Protein AF-A0A2V8BG70-F1 (afdb_monomer_lite)

Secondary structure (DSSP, 8-state):
-HHHHHHHHHHHHHHHHHHS-SPPPPPSEEEEEEET-HHHHHHHTT-SSPPPGGGHHHHHHHHHHSSPTTS-HHHHHHHHHHHHHHHHHHHHHHHHHHHS-TT--EEGGGGGSHHHHHHHHHHHHHTTEEEEEETTEEEEEE--SHHHHHHHHHHHHTT--HHHHHHHHHTT-EE-----EEEEEEES-HHHHHHHTSSS---HHHHHHHHHHSHHHHHHHHHHTTS-HHHHHHHHH-HHHHHHHHHH-HHHHHHHGGG--EETTEE--TT-GGGHHHHHHHHTS-TT-HHHHHHHHHHGGGGHHHHHHHHHHHS-HHHHHHHTTTT-S-HHHHHHHHHHHHHHHHT-TT--TTTSTT---TT-HHHHHHH--B-TTSPBPSS-BHHHHHHHHS-SSPPS-HHHHTTTTTTT-B--HHHHHHHHHTS-HHHHHHHHHHHHHHHHHHTT--GGGHHHHHHHHHHTTTSHHHHHHHHHTT---HHHHHHHHHHHHHHHTS-HHHHHHHHHHHHHHHHHHHHHHHTTSS-HHHHHHHHHHHHH----TTS--TTHHHHHIIIIIGGGS---S-HHHHHHHHHH--S-SS------EEEETTEEEEE-SHHHHHHHHHHHHHHHTPPPHHHHHHHHHHHHHHT-TT--HHHHHHHHHHHHHHHHHHHHHHHHH--SS--PPTTPPPPPPHHHHHHHHHHHHTT--SGGGGGGHHHHHHHHHHHHHHHHHHHHHHHHHHHH---TTSGGGGGS-GGGG-B--TT-SS-HHHHHHHTTSPPEEEEETTEEEEEES-STTHHHHTGGGG------SS-PPPP-S-HHHHHHHHHHHHH--TTT--HHHHHHHHHHHHHHHHHHHHHHHH---HHHHHHHTT--HHHHHHHHHHHHH-GGGGGGG--HHHHHHHH-GGGGGG-GGGSEE-TTTTSSSSEE-PPTTGGGGGTT-GGG-TTGGG--HHHHHHHHHHHHTT--GGGHHHHHHHHHHHHHHH---SSTT-HHHHHHHHHT--HHHHHHHHHGGGSTTSSEEE---PPP----

pLDDT: mean 88.59, std 12.75, range [27.95, 98.75]

Radius of gyration: 35.77 Å; chains: 1; bounding box: 102×85×112 Å

Foldseek 3Di:
DVVVVVVVVVVVVVVVVVVVPPPDQFDQKDWFKDFLDQQLLCVLLVAPDGDDQQCRLLLLLQQQQQADPPLDPSSVVSLVSNVVLVVLRVLLVVLCCLQAPVVFFHAQVLCVDPVSVVSSQSNQVQCQWHWDADPNGIAIDGHDDPVSVVSPVSVVSQVWPPVVVRVCRRVGHGHDDDGDMDIHMWGTDQVLCCVLPVVHRDDSHCVSVVQSSDSLSSLLRLLSLQDDPVVSSVCSVVSPLSNCCSPAFSLLSNQQSNLWDQDPQFTQFQLGPLLQVLLCLLQVHHRNHVSSSSCSCRRPLNNLNSVVRRLSSLAPQLLNLLQQVQVPPDPVVSSVLNNLLSVLSSLPVVDHCNRRSQADQQQALSLLSSLFDGDSNNQGFPVFFPQLLCLLLVAQDQDPCLVVSCVVRPPRDGDGSSNSRVSLSVDDSVSSVLSSLLNLLLCVQCSPPDPVLSSLSSRLSSNCSQQVLVSQLCVLLVNRRSVLSNLQSVLLLLLLPDAPALSLLSQLLLLLVSLLLSLLSLQVLDHSVLSSVLSNVSSVQDADPNSHSLCSSLCCCVPPVVVSFPDDPFSQLRSLQSSLHDPDDDDPPPQDFAADPNFTWGFDSRVLSSVLLVLLLVLLLFFGSVLLSLLSVLLPQLQDPPHDLVSLVVSLVSLVVSLVVVVVSCVPDDDPDQDAAPSHDDDDALSNLSVQLSVVSVVPRDRVCSNCSNVSSSSSSVSSSVSNSRNSLSSLVSSQQADSPDPVSVVHNLSRHEALCSVPPDDSSCSSRFQNPQKAWDDDPPDPIHITGHSRNSNLRSLLNLFDALDDPDDFDAFPADPLLLSQLSLQLSQQRLSPFALVLLVLLQQQLVQLVVVLLCCLVPVPDLVVLCVQQVPRSSLSSSLVVCSVVPVVCSCLSDFSLSSSCSSPVVCQQVVQSLFTQCCLSSVHSHGGADGGSSLSSVTNNSVRSSLSRNQSRLSSLLSNLCVVSVHGRSCSSQLSSHLSVVLRRPQRASDSSRSSSSRSSSNPCDSVNSVSSVVVQDPDSHSTDTDDDPDPPDDD

Structure (mmCIF, N/CA/C/O backbone):
data_AF-A0A2V8BG70-F1
#
_entry.id   AF-A0A2V8BG70-F1
#
loop_
_atom_site.group_PDB
_atom_site.id
_atom_site.type_symbol
_atom_site.label_atom_id
_atom_site.label_alt_id
_atom_site.label_comp_id
_atom_site.label_asym_id
_atom_site.label_entity_id
_atom_site.label_seq_id
_atom_site.pdbx_PDB_ins_code
_atom_site.Cartn_x
_atom_site.Cartn_y
_atom_site.Cartn_z
_atom_site.occupancy
_atom_site.B_iso_or_equiv
_atom_site.auth_seq_id
_atom_site.auth_comp_id
_atom_site.auth_asym_id
_atom_site.auth_atom_id
_atom_site.pdbx_PDB_model_num
ATOM 1 N N . MET A 1 1 ? -58.821 -26.307 58.007 1.00 44.44 1 MET A N 1
ATOM 2 C CA . MET A 1 1 ? -58.683 -25.647 56.684 1.00 44.44 1 MET A CA 1
ATOM 3 C C . MET A 1 1 ? -57.947 -24.298 56.701 1.00 44.44 1 MET A C 1
ATOM 5 O O . MET A 1 1 ? -57.521 -23.879 55.635 1.00 44.44 1 MET A O 1
ATOM 9 N N . ASN A 1 2 ? -57.693 -23.658 57.855 1.00 38.62 2 ASN A N 1
ATOM 10 C CA . ASN A 1 2 ? -56.952 -22.380 57.899 1.00 38.62 2 ASN A CA 1
ATOM 11 C C . ASN A 1 2 ? -55.417 -22.521 58.005 1.00 38.62 2 ASN A C 1
ATOM 13 O O . ASN A 1 2 ? -54.704 -21.617 57.588 1.00 38.62 2 ASN A O 1
ATOM 17 N N . GLY A 1 3 ? -54.893 -23.667 58.464 1.00 36.03 3 GLY A N 1
ATOM 18 C CA . GLY A 1 3 ? -53.441 -23.911 58.543 1.00 36.03 3 GLY A CA 1
ATOM 19 C C . GLY A 1 3 ? -52.760 -24.176 57.192 1.00 36.03 3 GLY A C 1
ATOM 20 O O . GLY A 1 3 ? -51.634 -23.740 56.976 1.00 36.03 3 GLY A O 1
ATOM 21 N N . LEU A 1 4 ? -53.461 -24.812 56.241 1.00 39.25 4 LEU A N 1
ATOM 22 C CA . LEU A 1 4 ? -52.906 -25.092 54.908 1.00 39.25 4 LEU A CA 1
ATOM 23 C C . LEU A 1 4 ? -52.787 -23.834 54.030 1.00 39.25 4 LEU A C 1
ATOM 25 O O . LEU A 1 4 ? -51.896 -23.763 53.191 1.00 39.25 4 LEU A O 1
ATOM 29 N N . ARG A 1 5 ? -53.646 -22.824 54.230 1.00 40.75 5 ARG A N 1
ATOM 30 C CA . ARG A 1 5 ? -53.590 -21.569 53.460 1.00 40.75 5 ARG A CA 1
ATOM 31 C C . ARG A 1 5 ? -52.439 -20.659 53.894 1.00 40.75 5 ARG A C 1
ATOM 33 O O . ARG A 1 5 ? -51.867 -19.996 53.036 1.00 40.75 5 ARG A O 1
ATOM 40 N N . ALA A 1 6 ? -52.066 -20.672 55.177 1.00 40.47 6 ALA A N 1
ATOM 41 C CA . ALA A 1 6 ? -50.918 -19.920 55.693 1.00 40.47 6 ALA A CA 1
ATOM 42 C C . ALA A 1 6 ? -49.576 -20.549 55.274 1.00 40.47 6 ALA A C 1
ATOM 44 O O . ALA A 1 6 ? -48.657 -19.840 54.878 1.00 40.47 6 ALA A O 1
ATOM 45 N N . ALA A 1 7 ? -49.482 -21.884 55.264 1.00 41.03 7 ALA A N 1
ATOM 46 C CA . ALA A 1 7 ? -48.284 -22.575 54.787 1.00 41.03 7 ALA A CA 1
ATOM 47 C C . ALA A 1 7 ? -48.061 -22.377 53.274 1.00 41.03 7 ALA A C 1
ATOM 49 O O . ALA A 1 7 ? -46.937 -22.124 52.850 1.00 41.03 7 ALA A O 1
ATOM 50 N N . LEU A 1 8 ? -49.125 -22.404 52.460 1.00 43.94 8 LEU A N 1
ATOM 51 C CA . LEU A 1 8 ? -49.008 -22.214 51.008 1.00 43.94 8 LEU A CA 1
ATOM 52 C C . LEU A 1 8 ? -48.618 -20.774 50.623 1.00 43.94 8 LEU A C 1
ATOM 54 O O . LEU A 1 8 ? -47.893 -20.572 49.655 1.00 43.94 8 LEU A O 1
ATOM 58 N N . SER A 1 9 ? -49.051 -19.770 51.392 1.00 41.47 9 SER A N 1
ATOM 59 C CA . SER A 1 9 ? -48.702 -18.363 51.140 1.00 41.47 9 SER A CA 1
ATOM 60 C C . SER A 1 9 ? -47.277 -18.013 51.583 1.00 41.47 9 SER A C 1
ATOM 62 O O . SER A 1 9 ? -46.622 -17.222 50.909 1.00 41.47 9 SER A O 1
ATOM 64 N N . VAL A 1 10 ? -46.747 -18.663 52.627 1.00 46.91 10 VAL A N 1
ATOM 65 C CA . VAL A 1 10 ? -45.327 -18.545 53.012 1.00 46.91 10 VAL A CA 1
ATOM 66 C C . VAL A 1 10 ? -44.408 -19.234 51.996 1.00 46.91 10 VAL A C 1
ATOM 68 O O . VAL A 1 10 ? -43.350 -18.697 51.684 1.00 46.91 10 VAL A O 1
ATOM 71 N N . TRP A 1 11 ? -44.824 -20.358 51.402 1.00 41.09 11 TRP A N 1
ATOM 72 C CA . TRP A 1 11 ? -44.055 -21.022 50.339 1.00 41.09 11 TRP A CA 1
ATOM 73 C C . TRP A 1 11 ? -44.080 -20.262 49.005 1.00 41.09 11 TRP A C 1
ATOM 75 O O . TRP A 1 11 ? -43.054 -20.194 48.336 1.00 41.09 11 TRP A O 1
ATOM 85 N N . ILE A 1 12 ? -45.199 -19.626 48.638 1.00 46.38 12 ILE A N 1
ATOM 86 C CA . ILE A 1 12 ? -45.268 -18.777 47.436 1.00 46.38 12 ILE A CA 1
ATOM 87 C C . ILE A 1 12 ? -44.487 -17.469 47.645 1.00 46.38 12 ILE A C 1
ATOM 89 O O . ILE A 1 12 ? -43.772 -17.048 46.743 1.00 46.38 12 ILE A O 1
ATOM 93 N N . ALA A 1 13 ? -44.525 -16.864 48.838 1.00 40.31 13 ALA A N 1
ATOM 94 C CA . ALA A 1 13 ? -43.699 -15.695 49.150 1.00 40.31 13 ALA A CA 1
ATOM 95 C C . ALA A 1 13 ? -42.197 -16.036 49.196 1.00 40.31 13 ALA A C 1
ATOM 97 O O . ALA A 1 13 ? -41.391 -15.276 48.672 1.00 40.31 13 ALA A O 1
ATOM 98 N N . ALA A 1 14 ? -41.810 -17.199 49.734 1.00 37.62 14 ALA A N 1
ATOM 99 C CA . ALA A 1 14 ? -40.423 -17.667 49.709 1.00 37.62 14 ALA A CA 1
ATOM 100 C C . ALA A 1 14 ? -39.951 -18.035 48.289 1.00 37.62 14 ALA A C 1
ATOM 102 O O . ALA A 1 14 ? -38.808 -17.755 47.945 1.00 37.62 14 ALA A O 1
ATOM 103 N N . ALA A 1 15 ? -40.825 -18.579 47.434 1.00 34.72 15 ALA A N 1
ATOM 104 C CA . ALA A 1 15 ? -40.511 -18.851 46.030 1.00 34.72 15 ALA A CA 1
ATOM 105 C C . ALA A 1 15 ? -40.408 -17.570 45.182 1.00 34.72 15 ALA A C 1
ATOM 107 O O . ALA A 1 15 ? -39.567 -17.514 44.289 1.00 34.72 15 ALA A O 1
ATOM 108 N N . VAL A 1 16 ? -41.196 -16.529 45.483 1.00 36.19 16 VAL A N 1
ATOM 109 C CA . VAL A 1 16 ? -41.131 -15.212 44.817 1.00 36.19 16 VAL A CA 1
ATOM 110 C C . VAL A 1 16 ? -39.948 -14.374 45.320 1.00 36.19 16 VAL A C 1
ATOM 112 O O . VAL A 1 16 ? -39.345 -13.656 44.532 1.00 36.19 16 VAL A O 1
ATOM 115 N N . ILE A 1 17 ? -39.535 -14.515 46.584 1.00 37.78 17 ILE A N 1
ATOM 116 C CA . ILE A 1 17 ? -38.306 -13.887 47.104 1.00 37.78 17 ILE A CA 1
ATOM 117 C C . ILE A 1 17 ? -37.053 -14.641 46.614 1.00 37.78 17 ILE A C 1
ATOM 119 O O . ILE A 1 17 ? -36.048 -14.004 46.314 1.00 37.78 17 ILE A O 1
ATOM 123 N N . ALA A 1 18 ? -37.121 -15.965 46.421 1.00 30.34 18 ALA A N 1
ATOM 124 C CA . ALA A 1 18 ? -36.037 -16.745 45.814 1.00 30.34 18 ALA A CA 1
ATOM 125 C C . ALA A 1 18 ? -35.926 -16.559 44.284 1.00 30.34 18 ALA A C 1
ATOM 127 O O . ALA A 1 18 ? -34.822 -16.611 43.756 1.00 30.34 18 ALA A O 1
ATOM 128 N N . HIS A 1 19 ? -37.027 -16.273 43.573 1.00 29.75 19 HIS A N 1
ATOM 129 C CA . HIS A 1 19 ? -36.994 -15.881 42.150 1.00 29.75 19 HIS A CA 1
ATOM 130 C C . HIS A 1 19 ? -36.764 -14.374 41.932 1.00 29.75 19 HIS A C 1
ATOM 132 O O . HIS A 1 19 ? -36.447 -13.964 40.821 1.00 29.75 19 HIS A O 1
ATOM 138 N N . GLY A 1 20 ? -36.888 -13.549 42.977 1.00 27.95 20 GLY A N 1
ATOM 139 C CA . GLY A 1 20 ? -36.540 -12.122 42.971 1.00 27.95 20 GLY A CA 1
ATOM 140 C C . GLY A 1 20 ? -35.080 -11.827 43.339 1.00 27.95 20 GLY A C 1
ATOM 141 O O . GLY A 1 20 ? -34.684 -10.665 43.358 1.00 27.95 20 GLY A O 1
ATOM 1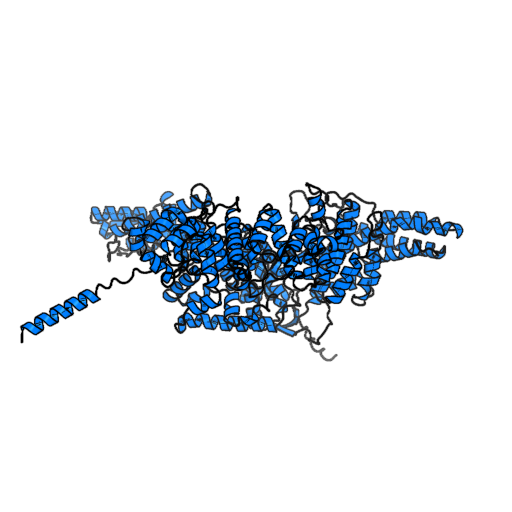42 N N . ALA A 1 21 ? -34.292 -12.866 43.631 1.00 28.62 21 ALA A N 1
ATOM 143 C CA . ALA A 1 21 ? -32.867 -12.795 43.954 1.00 28.62 21 ALA A CA 1
ATOM 144 C C . ALA A 1 21 ? -32.026 -13.774 43.113 1.00 28.62 21 ALA A C 1
ATOM 146 O O . ALA A 1 21 ? -30.927 -14.157 43.512 1.00 28.62 21 ALA A O 1
ATOM 147 N N . ALA A 1 22 ? -32.506 -14.149 41.921 1.00 29.81 22 ALA A N 1
ATOM 148 C CA . ALA A 1 22 ? -31.584 -14.452 40.835 1.00 29.81 22 ALA A CA 1
ATOM 149 C C . ALA A 1 22 ? -30.946 -13.109 40.463 1.00 29.81 22 ALA A C 1
ATOM 151 O O . ALA A 1 22 ? -31.548 -12.318 39.737 1.00 29.81 22 ALA A O 1
ATOM 152 N N . GLY A 1 23 ? -29.804 -12.793 41.083 1.00 31.02 23 GLY A N 1
ATOM 153 C CA . GLY A 1 23 ? -29.039 -11.599 40.748 1.00 31.02 23 GLY A CA 1
ATOM 154 C C . GLY A 1 23 ? -28.884 -11.562 39.236 1.00 31.02 23 GLY A C 1
ATOM 155 O O . GLY A 1 23 ? -28.373 -12.519 38.656 1.00 31.02 23 GLY A O 1
ATOM 156 N N . ALA A 1 24 ? -29.412 -10.517 38.595 1.00 36.94 24 ALA A N 1
ATOM 157 C CA . ALA A 1 24 ? -29.156 -10.298 37.183 1.00 36.94 24 ALA A CA 1
ATOM 158 C C . ALA A 1 24 ? -27.638 -10.381 36.997 1.00 36.94 24 ALA A C 1
ATOM 160 O O . ALA A 1 24 ? -26.905 -9.725 37.745 1.00 36.94 24 ALA A O 1
ATOM 161 N N . ALA A 1 25 ? -27.182 -11.239 36.079 1.00 45.88 25 ALA A N 1
ATOM 162 C CA . ALA A 1 25 ? -25.765 -11.342 35.771 1.00 45.88 25 ALA A CA 1
ATOM 163 C C . ALA A 1 25 ? -25.227 -9.916 35.534 1.00 45.88 25 ALA A C 1
ATOM 165 O O . ALA A 1 25 ? -25.902 -9.134 34.848 1.00 45.88 25 ALA A O 1
ATOM 166 N N . PRO A 1 26 ? -24.101 -9.529 36.162 1.00 62.38 26 PRO A N 1
ATOM 167 C CA . PRO A 1 26 ? -23.560 -8.190 35.998 1.00 62.38 26 PRO A CA 1
ATOM 168 C C . PRO A 1 26 ? -23.413 -7.867 34.508 1.00 62.38 26 PRO A C 1
ATOM 170 O O . PRO A 1 26 ? -22.921 -8.687 33.741 1.00 62.38 26 PRO A O 1
ATOM 173 N N . ALA A 1 27 ? -23.874 -6.687 34.090 1.00 77.56 27 ALA A N 1
ATOM 174 C CA . ALA A 1 27 ? -23.877 -6.326 32.677 1.00 77.56 27 ALA A CA 1
ATOM 175 C C . ALA A 1 27 ? -22.446 -6.275 32.107 1.00 77.56 27 ALA A C 1
ATOM 177 O O . ALA A 1 27 ? -21.540 -5.711 32.729 1.00 77.56 27 ALA A O 1
ATOM 178 N N . THR A 1 28 ? -22.261 -6.812 30.895 1.00 86.31 28 THR A N 1
ATOM 179 C CA . THR A 1 28 ? -20.979 -6.801 30.163 1.00 86.31 28 THR A CA 1
ATOM 180 C C . THR A 1 28 ? -20.589 -5.405 29.670 1.00 86.31 28 THR A C 1
ATOM 182 O O . THR A 1 28 ? -19.441 -5.162 29.301 1.00 86.31 28 THR A O 1
ATOM 185 N N . SER A 1 29 ? -21.516 -4.447 29.708 1.00 89.88 29 SER A N 1
ATOM 186 C CA . SER A 1 29 ? -21.261 -3.035 29.431 1.00 89.88 29 SER A CA 1
ATOM 187 C C . SER A 1 29 ? -22.147 -2.124 30.273 1.00 89.88 29 SER A C 1
ATOM 189 O O . SER A 1 29 ? -23.215 -2.524 30.743 1.00 89.88 29 SER A O 1
ATOM 191 N N . GLU A 1 30 ? -21.717 -0.877 30.440 1.00 93.38 30 GLU A N 1
ATOM 192 C CA . GLU A 1 30 ? -22.505 0.163 31.086 1.00 93.38 30 GLU A CA 1
ATOM 193 C C . GLU A 1 30 ? -22.421 1.484 30.317 1.00 93.38 30 GLU A C 1
ATOM 195 O O . GLU A 1 30 ? -21.366 1.910 29.856 1.00 93.38 30 GLU A O 1
ATOM 200 N N . ASN A 1 31 ? -23.560 2.165 30.188 1.00 94.88 31 ASN A N 1
ATOM 201 C CA . ASN A 1 31 ? -23.625 3.487 29.574 1.00 94.88 31 ASN A CA 1
ATOM 202 C C . ASN A 1 31 ? -23.233 4.555 30.589 1.00 94.88 31 ASN A C 1
ATOM 204 O O . ASN A 1 31 ? -24.034 4.875 31.466 1.00 94.88 31 ASN A O 1
ATOM 208 N N . VAL A 1 32 ? -22.062 5.164 30.471 1.00 95.12 32 VAL A N 1
ATOM 209 C CA . VAL A 1 32 ? -21.613 6.215 31.395 1.00 95.12 32 VAL A CA 1
ATOM 210 C C . VAL A 1 32 ? -21.920 7.609 30.847 1.00 95.12 32 VAL A C 1
ATOM 212 O O . VAL A 1 32 ? -21.769 7.846 29.646 1.00 95.12 32 VAL A O 1
ATOM 215 N N . PRO A 1 33 ? -22.382 8.545 31.694 1.00 93.50 33 PRO A N 1
ATOM 216 C CA . PRO A 1 33 ? -22.613 9.919 31.279 1.00 93.50 33 PRO A CA 1
ATOM 217 C C . PRO A 1 33 ? -21.289 10.682 31.131 1.00 93.50 33 PRO A C 1
ATOM 219 O O . PRO A 1 33 ? -20.408 10.589 31.983 1.00 93.50 33 PRO A O 1
ATOM 222 N N . ILE A 1 34 ? -21.193 11.503 30.090 1.00 92.00 34 ILE A N 1
ATOM 223 C CA . ILE A 1 34 ? -20.164 12.523 29.890 1.00 92.00 34 ILE A CA 1
ATOM 224 C C . ILE A 1 34 ? -20.850 13.889 29.985 1.00 92.00 34 ILE A C 1
ATOM 226 O O . ILE A 1 34 ? -21.501 14.329 29.027 1.00 92.00 34 ILE A O 1
ATOM 230 N N . PRO A 1 35 ? -20.746 14.571 31.135 1.00 85.12 35 PRO A N 1
ATOM 231 C CA . PRO A 1 35 ? -21.288 15.913 31.286 1.00 85.12 35 PRO A CA 1
ATOM 232 C C . PRO A 1 35 ? -20.571 16.898 30.357 1.00 85.12 35 PRO A C 1
ATOM 234 O O . PRO A 1 35 ? -19.346 16.918 30.283 1.00 85.12 35 PRO A O 1
ATOM 237 N N . GLY A 1 36 ? -21.339 17.714 29.639 1.00 80.25 36 GLY A N 1
ATOM 238 C CA . GLY A 1 36 ? -20.859 18.567 28.550 1.00 80.25 36 GLY A CA 1
ATOM 239 C C . GLY A 1 36 ? -20.863 17.879 27.182 1.00 80.25 36 GLY A C 1
ATOM 240 O O . GLY A 1 36 ? -20.857 18.563 26.165 1.00 80.25 36 GLY A O 1
ATOM 241 N N . GLY A 1 37 ? -20.925 16.547 27.136 1.00 88.50 37 GLY A N 1
ATOM 242 C CA . GLY A 1 37 ? -20.840 15.755 25.910 1.00 88.50 37 GLY A CA 1
ATOM 243 C C . GLY A 1 37 ? -19.410 15.503 25.416 1.00 88.50 37 GLY A C 1
ATOM 244 O O . GLY A 1 37 ? -18.425 16.016 25.948 1.00 88.50 37 GLY A O 1
ATOM 245 N N . THR A 1 38 ? -19.295 14.689 24.370 1.00 91.69 38 THR A N 1
ATOM 246 C CA . THR A 1 38 ? -18.017 14.268 23.769 1.00 91.69 38 THR A CA 1
ATOM 247 C C . THR A 1 38 ? -17.299 15.399 23.030 1.00 91.69 38 THR A C 1
ATOM 249 O O . THR A 1 38 ? -16.075 15.531 23.111 1.00 91.69 38 THR A O 1
ATOM 252 N N . ALA A 1 39 ? -18.047 16.260 22.334 1.00 89.50 39 ALA A N 1
ATOM 253 C CA . ALA A 1 39 ? -17.472 17.289 21.473 1.00 89.50 39 ALA A CA 1
ATOM 254 C C . ALA A 1 39 ? -16.662 18.365 22.227 1.00 89.50 39 ALA A C 1
ATOM 256 O O . ALA A 1 39 ? -15.572 18.711 21.759 1.00 89.50 39 ALA A O 1
ATOM 257 N N . PRO A 1 40 ? -17.120 18.910 23.375 1.00 87.88 40 PRO A N 1
ATOM 258 C CA . PRO A 1 40 ? -16.326 19.880 24.130 1.00 87.88 40 PRO A CA 1
ATOM 259 C C . PRO A 1 40 ? -15.053 19.275 24.715 1.00 87.88 40 PRO A C 1
ATOM 261 O O . PRO A 1 40 ? -14.019 19.943 24.710 1.00 87.88 40 PRO A O 1
ATOM 264 N N . LEU A 1 41 ? -15.101 18.013 25.156 1.00 90.12 41 LEU A N 1
ATOM 265 C CA . LEU A 1 41 ? -13.912 17.319 25.640 1.00 90.12 41 LEU A CA 1
ATOM 266 C C . LEU A 1 41 ? -12.895 17.107 24.511 1.00 90.12 41 LEU A C 1
ATOM 268 O O . LEU A 1 41 ? -11.730 17.459 24.671 1.00 90.12 41 LEU A O 1
ATOM 272 N N . ALA A 1 42 ? -13.330 16.623 23.343 1.00 91.31 42 ALA A N 1
ATOM 273 C CA . ALA A 1 42 ? -12.457 16.457 22.178 1.00 91.31 42 ALA A CA 1
ATOM 274 C C . ALA A 1 42 ? -11.779 17.781 21.769 1.00 91.31 42 ALA A C 1
ATOM 276 O O . ALA A 1 42 ? -10.567 17.821 21.549 1.00 91.31 42 ALA A O 1
ATOM 277 N N . ARG A 1 43 ? -12.529 18.895 21.755 1.00 88.06 43 ARG A N 1
ATOM 278 C CA . ARG A 1 43 ? -11.970 20.235 21.498 1.00 88.06 43 ARG A CA 1
ATOM 279 C C . ARG A 1 43 ? -10.978 20.682 22.569 1.00 88.06 43 ARG A C 1
ATOM 281 O O . ARG A 1 43 ? -9.970 21.294 22.226 1.00 88.06 43 ARG A O 1
ATOM 288 N N . ALA A 1 44 ? -11.242 20.387 23.843 1.00 87.25 44 ALA A N 1
ATOM 289 C CA . ALA A 1 44 ? -10.343 20.735 24.944 1.00 87.25 44 ALA A CA 1
ATOM 290 C C . ALA A 1 44 ? -8.974 20.041 24.830 1.00 87.25 44 ALA A C 1
ATOM 292 O O . ALA A 1 44 ? -7.979 20.600 25.285 1.00 87.25 44 ALA A O 1
ATOM 293 N N . LEU A 1 45 ? -8.935 18.874 24.181 1.00 89.69 45 LEU A N 1
ATOM 294 C CA . LEU A 1 45 ? -7.724 18.105 23.877 1.00 89.69 45 LEU A CA 1
ATOM 295 C C . LEU A 1 45 ? -7.068 18.493 22.542 1.00 89.69 45 LEU A C 1
ATOM 297 O O . LEU A 1 45 ? -6.050 17.923 22.159 1.00 89.69 45 LEU A O 1
ATOM 301 N N . GLY A 1 46 ? -7.654 19.447 21.810 1.00 88.12 46 GLY A N 1
ATOM 302 C CA . GLY A 1 46 ? -7.156 19.891 20.510 1.00 88.12 46 GLY A CA 1
ATOM 303 C C . GLY A 1 46 ? -7.432 18.922 19.357 1.00 88.12 46 GLY A C 1
ATOM 304 O O . GLY A 1 46 ? -6.755 19.008 18.333 1.00 88.12 46 GLY A O 1
ATOM 305 N N . LEU A 1 47 ? -8.405 18.013 19.490 1.00 88.31 47 LEU A N 1
ATOM 306 C CA . LEU A 1 47 ? -8.784 17.105 18.407 1.00 88.31 47 LEU A CA 1
ATOM 307 C C . LEU A 1 47 ? -9.532 17.860 17.303 1.00 88.31 47 LEU A C 1
ATOM 309 O O . LEU A 1 47 ? -10.457 18.633 17.563 1.00 88.31 47 LEU A O 1
ATOM 313 N N . SER A 1 48 ? -9.130 17.624 16.054 1.00 78.50 48 SER A N 1
ATOM 314 C CA . SER A 1 48 ? -9.715 18.251 14.861 1.00 78.50 48 SER A CA 1
ATOM 315 C C . SER A 1 48 ? -11.056 17.633 14.448 1.00 78.50 48 SER A C 1
ATOM 317 O O . SER A 1 48 ? -11.843 18.286 13.760 1.00 78.50 48 SER A O 1
ATOM 319 N N . ALA A 1 49 ? -11.318 16.402 14.889 1.00 85.50 49 ALA A N 1
ATOM 320 C CA . ALA A 1 49 ? -12.564 15.667 14.725 1.00 85.50 49 ALA A CA 1
ATOM 321 C C . ALA A 1 49 ? -13.007 15.085 16.076 1.00 85.50 49 ALA A C 1
ATOM 323 O O . ALA A 1 49 ? -12.180 14.796 16.942 1.00 85.50 49 ALA A O 1
ATOM 324 N N . VAL A 1 50 ? -14.319 14.933 16.264 1.00 90.69 50 VAL A N 1
ATOM 325 C CA . VAL A 1 50 ? -14.893 14.330 17.475 1.00 90.69 50 VAL A CA 1
ATOM 326 C C . VAL A 1 50 ? -15.037 12.824 17.232 1.00 90.69 50 VAL A C 1
ATOM 328 O O . VAL A 1 50 ? -15.709 12.460 16.262 1.00 90.69 50 VAL A O 1
ATOM 331 N N . PRO A 1 51 ? -14.433 11.953 18.065 1.00 91.62 51 PRO A N 1
ATOM 332 C CA . PRO A 1 51 ? -14.638 10.511 17.956 1.00 91.62 51 PRO A CA 1
ATOM 333 C C . PRO A 1 51 ? -16.116 10.133 18.110 1.00 91.62 51 PRO A C 1
ATOM 335 O O . PRO A 1 51 ? -16.887 10.852 18.749 1.00 91.62 51 PRO A O 1
ATOM 338 N N . ASP A 1 52 ? -16.517 8.994 17.547 1.00 91.06 52 ASP A N 1
ATOM 339 C CA . ASP A 1 52 ? -17.897 8.532 17.683 1.00 91.06 52 ASP A CA 1
ATOM 340 C C . ASP A 1 52 ? -18.231 8.205 19.148 1.00 91.06 52 ASP A C 1
ATOM 342 O O . ASP A 1 52 ? -17.384 7.713 19.888 1.00 91.06 52 ASP A O 1
ATOM 346 N N . ARG A 1 53 ? -19.474 8.452 19.580 1.00 93.31 53 ARG A N 1
ATOM 347 C CA . ARG A 1 53 ? -19.913 8.181 20.960 1.00 93.31 53 ARG A CA 1
ATOM 348 C C . ARG A 1 53 ? -19.740 6.719 21.350 1.00 93.31 53 ARG A C 1
ATOM 350 O O . ARG A 1 53 ? -19.297 6.450 22.462 1.00 93.31 53 ARG A O 1
ATOM 357 N N . ALA A 1 54 ? -20.051 5.800 20.439 1.00 93.50 54 ALA A N 1
ATOM 358 C CA . ALA A 1 54 ? -19.884 4.372 20.665 1.00 93.50 54 ALA A CA 1
ATOM 359 C C . ALA A 1 54 ? -18.406 4.004 20.842 1.00 93.50 54 ALA A C 1
ATOM 361 O O . ALA A 1 54 ? -18.090 3.017 21.500 1.00 93.50 54 ALA A O 1
ATOM 362 N N . SER A 1 55 ? -17.515 4.817 20.259 1.00 91.69 55 SER A N 1
ATOM 363 C CA . SER A 1 55 ? -16.091 4.546 20.168 1.00 91.69 55 SER A CA 1
ATOM 364 C C . SER A 1 55 ? -15.218 5.388 21.123 1.00 91.69 55 SER A C 1
ATOM 366 O O . SER A 1 55 ? -14.005 5.206 21.228 1.00 91.69 55 SER A O 1
ATOM 368 N N . PHE A 1 56 ? -15.834 6.322 21.848 1.00 94.44 56 PHE A N 1
ATOM 369 C CA . PHE A 1 56 ? -15.161 7.504 22.384 1.00 94.44 56 PHE A CA 1
ATOM 370 C C . PHE A 1 56 ? -14.029 7.200 23.376 1.00 94.44 56 PHE A C 1
ATOM 372 O O . PHE A 1 56 ? -12.949 7.778 23.270 1.00 94.44 56 PHE A O 1
ATOM 379 N N . VAL A 1 57 ? -14.244 6.281 24.323 1.00 93.50 57 VAL A N 1
ATOM 380 C CA . VAL A 1 57 ? -13.258 5.948 25.373 1.00 93.50 57 VAL A CA 1
ATOM 381 C C . VAL A 1 57 ? -12.019 5.262 24.792 1.00 93.50 57 VAL A C 1
ATOM 383 O O . VAL A 1 57 ? -10.894 5.568 25.186 1.00 93.50 57 VAL A O 1
ATOM 386 N N . VAL A 1 58 ? -12.208 4.367 23.825 1.00 91.88 58 VAL A N 1
ATOM 387 C CA . VAL A 1 58 ? -11.121 3.621 23.172 1.00 91.88 58 VAL A CA 1
ATOM 388 C C . VAL A 1 58 ? -10.298 4.539 22.274 1.00 91.88 58 VAL A C 1
ATOM 390 O O . VAL A 1 58 ? -9.069 4.508 22.341 1.00 91.88 58 VAL A O 1
ATOM 393 N N . GLU A 1 59 ? -10.951 5.404 21.493 1.00 92.69 59 GLU A N 1
ATOM 394 C CA . GLU A 1 59 ? -10.273 6.402 20.653 1.00 92.69 59 GLU A CA 1
ATOM 395 C C . GLU A 1 59 ? -9.469 7.391 21.508 1.00 92.69 59 GLU A C 1
ATOM 397 O O . GLU A 1 59 ? -8.297 7.661 21.237 1.00 92.69 59 GLU A O 1
ATOM 402 N N . LEU A 1 60 ? -10.057 7.864 22.611 1.00 93.56 60 LEU A N 1
ATOM 403 C CA . LEU A 1 60 ? -9.379 8.736 23.565 1.00 93.56 60 LEU A CA 1
ATOM 404 C C . LEU A 1 60 ? -8.155 8.053 24.193 1.00 93.56 60 LEU A C 1
ATOM 406 O O . LEU A 1 60 ? -7.084 8.655 24.284 1.00 93.56 60 LEU A O 1
ATOM 410 N N . THR A 1 61 ? -8.289 6.780 24.570 1.00 94.38 61 THR A N 1
ATOM 411 C CA . THR A 1 61 ? -7.187 5.982 25.127 1.00 94.38 61 THR A CA 1
ATOM 412 C C . THR A 1 61 ? -6.040 5.842 24.128 1.00 94.38 61 THR A C 1
ATOM 414 O O . THR A 1 61 ? -4.882 6.011 24.506 1.00 94.38 61 THR A O 1
ATOM 417 N N . ARG A 1 62 ? -6.333 5.596 22.842 1.00 91.94 62 ARG A N 1
ATOM 418 C CA . ARG A 1 62 ? -5.308 5.503 21.786 1.00 91.94 62 ARG A CA 1
ATOM 419 C C . ARG A 1 62 ? -4.531 6.801 21.606 1.00 91.94 62 ARG A C 1
ATOM 421 O O . ARG A 1 62 ? -3.319 6.760 21.412 1.00 91.94 62 ARG A O 1
ATOM 428 N N . VAL A 1 63 ? -5.219 7.939 21.676 1.00 90.69 63 VAL A N 1
ATOM 429 C CA . VAL A 1 63 ? -4.597 9.262 21.538 1.00 90.69 63 VAL A CA 1
ATOM 430 C C . VAL A 1 63 ? -3.706 9.593 22.736 1.00 90.69 63 VAL A C 1
ATOM 432 O O . VAL A 1 63 ? -2.596 10.090 22.554 1.00 90.69 63 VAL A O 1
ATOM 435 N N . ILE A 1 64 ? -4.188 9.331 23.953 1.00 91.62 64 ILE A N 1
ATOM 436 C CA . ILE A 1 64 ? -3.544 9.808 25.183 1.00 91.62 64 ILE A CA 1
ATOM 437 C C . ILE A 1 64 ? -2.483 8.830 25.699 1.00 91.62 64 ILE A C 1
ATOM 439 O O . ILE A 1 64 ? -1.419 9.261 26.137 1.00 91.62 64 ILE A O 1
ATOM 443 N N . TYR A 1 65 ? -2.741 7.522 25.646 1.00 93.38 65 TYR A N 1
ATOM 444 C CA . TYR A 1 65 ? -2.003 6.531 26.438 1.00 93.38 65 TYR A CA 1
ATOM 445 C C . TYR A 1 65 ? -1.121 5.566 25.632 1.00 93.38 65 TYR A C 1
ATOM 447 O O . TYR A 1 65 ? -0.610 4.592 26.193 1.00 93.38 65 TYR A O 1
ATOM 455 N N . ASP A 1 66 ? -0.858 5.864 24.352 1.00 88.44 66 ASP A N 1
ATOM 456 C CA . ASP A 1 66 ? 0.107 5.112 23.530 1.00 88.44 66 ASP A CA 1
ATOM 457 C C . ASP A 1 66 ? 1.503 5.051 24.177 1.00 88.44 66 ASP A C 1
ATOM 459 O O . ASP A 1 66 ? 2.125 3.991 24.216 1.00 88.44 66 ASP A O 1
ATOM 463 N N . ALA A 1 67 ? 1.983 6.169 24.732 1.00 87.62 67 ALA A N 1
ATOM 464 C CA . ALA A 1 67 ? 3.260 6.244 25.440 1.00 87.62 67 ALA A CA 1
ATOM 465 C C . ALA A 1 67 ? 3.063 6.288 26.972 1.00 87.62 67 ALA A C 1
ATOM 467 O O . ALA A 1 67 ? 2.024 6.753 27.448 1.00 87.62 67 ALA A O 1
ATOM 468 N N . PRO A 1 68 ? 4.050 5.838 27.769 1.00 87.06 68 PRO A N 1
ATOM 469 C CA . PRO A 1 68 ? 4.081 6.100 29.206 1.00 87.06 68 PRO A CA 1
ATOM 470 C C . PRO A 1 68 ? 4.196 7.597 29.524 1.00 87.06 68 PRO A C 1
ATOM 472 O O . PRO A 1 68 ? 4.768 8.364 28.744 1.00 87.06 68 PRO A O 1
ATOM 475 N N . GLU A 1 69 ? 3.723 7.992 30.706 1.00 84.88 69 GLU A N 1
ATOM 476 C CA . GLU A 1 69 ? 3.859 9.366 31.205 1.00 84.88 69 GLU A CA 1
ATOM 477 C C . GLU A 1 69 ? 5.330 9.813 31.238 1.00 84.88 69 GLU A C 1
ATOM 479 O O . GLU A 1 69 ? 6.241 9.046 31.575 1.00 84.88 69 GLU A O 1
ATOM 484 N N . GLY A 1 70 ? 5.579 11.061 30.840 1.00 85.75 70 GLY A N 1
ATOM 485 C CA . GLY A 1 70 ? 6.919 11.644 30.760 1.00 85.75 70 GLY A CA 1
ATOM 486 C C . GLY A 1 70 ? 7.742 11.186 29.550 1.00 85.75 70 GLY A C 1
ATOM 487 O O . GLY A 1 70 ? 8.898 11.592 29.409 1.00 85.75 70 GLY A O 1
ATOM 488 N N . LYS A 1 71 ? 7.192 10.336 28.668 1.00 88.06 71 LYS A N 1
ATOM 489 C CA . LYS A 1 71 ? 7.856 9.889 27.426 1.00 88.06 71 LYS A CA 1
ATOM 490 C C . LYS A 1 71 ? 7.382 10.634 26.178 1.00 88.06 71 LYS A C 1
ATOM 492 O O . LYS A 1 71 ? 8.020 10.519 25.131 1.00 88.06 71 LYS A O 1
ATOM 497 N N . SER A 1 72 ? 6.298 11.407 26.262 1.00 88.25 72 SER A N 1
ATOM 498 C CA . SER A 1 72 ? 5.795 12.224 25.156 1.00 88.25 72 SER A CA 1
ATOM 499 C C . SER A 1 72 ? 5.178 13.519 25.671 1.00 88.25 72 SER A C 1
ATOM 501 O O . SER A 1 72 ? 4.071 13.515 26.194 1.00 88.25 72 SER A O 1
ATOM 503 N N . ALA A 1 73 ? 5.845 14.648 25.414 1.00 89.06 73 ALA A N 1
ATOM 504 C CA . ALA A 1 73 ? 5.349 15.967 25.813 1.00 89.06 73 ALA A CA 1
ATOM 505 C C . ALA A 1 73 ? 3.945 16.279 25.257 1.00 89.06 73 ALA A C 1
ATOM 507 O O . ALA A 1 73 ? 3.157 16.967 25.902 1.00 89.06 73 ALA A O 1
ATOM 508 N N . THR A 1 74 ? 3.620 15.765 24.065 1.00 87.81 74 THR A N 1
ATOM 509 C CA . THR A 1 74 ? 2.288 15.904 23.464 1.00 87.81 74 THR A CA 1
ATOM 510 C C . THR A 1 74 ? 1.236 15.129 24.255 1.00 87.81 74 THR A C 1
ATOM 512 O O . THR A 1 74 ? 0.218 15.713 24.618 1.00 87.81 74 THR A O 1
ATOM 515 N N . ALA A 1 75 ? 1.492 13.853 24.562 1.00 87.06 75 ALA A N 1
ATOM 516 C CA . ALA A 1 75 ? 0.578 13.035 25.359 1.00 87.06 75 ALA A CA 1
ATOM 517 C C . ALA A 1 75 ? 0.421 13.598 26.780 1.00 87.06 75 ALA A C 1
ATOM 519 O O . ALA A 1 75 ? -0.698 13.780 27.249 1.00 87.06 75 ALA A O 1
ATOM 520 N N . ASP A 1 76 ? 1.528 13.989 27.420 1.00 89.50 76 ASP A N 1
ATOM 521 C CA . ASP A 1 76 ? 1.525 14.585 28.760 1.00 89.50 76 ASP A CA 1
ATOM 522 C C . ASP A 1 76 ? 0.695 15.884 28.790 1.00 89.50 76 ASP A C 1
ATOM 524 O O . ASP A 1 76 ? -0.086 16.120 29.715 1.00 89.50 76 ASP A O 1
ATOM 528 N N . SER A 1 77 ? 0.799 16.716 27.745 1.00 91.31 77 SER A N 1
ATOM 529 C CA . SER A 1 77 ? -0.037 17.912 27.591 1.00 91.31 77 SER A CA 1
ATOM 530 C C . SER A 1 77 ? -1.522 17.566 27.448 1.00 91.31 77 SER A C 1
ATOM 532 O O . SER A 1 77 ? -2.363 18.282 27.993 1.00 91.31 77 SER A O 1
ATOM 534 N N . MET A 1 78 ? -1.866 16.496 26.726 1.00 91.19 78 MET A N 1
ATOM 535 C CA . MET A 1 78 ? -3.254 16.041 26.586 1.00 91.19 78 MET A CA 1
ATOM 536 C C . MET A 1 78 ? -3.809 15.504 27.910 1.00 91.19 78 MET A C 1
ATOM 538 O O . MET A 1 78 ? -4.927 15.862 28.272 1.00 91.19 78 MET A O 1
ATOM 542 N N . VAL A 1 79 ? -3.027 14.742 28.685 1.00 91.69 79 VAL A N 1
ATOM 543 C CA . VAL A 1 79 ? -3.415 14.299 30.040 1.00 91.69 79 VAL A CA 1
ATOM 544 C C . VAL A 1 79 ? -3.699 15.505 30.940 1.00 91.69 79 VAL A C 1
ATOM 546 O O . VAL A 1 79 ? -4.735 15.565 31.602 1.00 91.69 79 VAL A O 1
ATOM 549 N N . GLN A 1 80 ? -2.829 16.519 30.931 1.00 90.75 80 GLN A N 1
ATOM 550 C CA . GLN A 1 80 ? -3.041 17.738 31.720 1.00 90.75 80 GLN A CA 1
ATOM 551 C C . GLN A 1 80 ? -4.309 18.495 31.300 1.00 90.75 80 GLN A C 1
ATOM 553 O O . GLN A 1 80 ? -5.050 18.989 32.154 1.00 90.75 80 GLN A O 1
ATOM 558 N N . GLN A 1 81 ? -4.578 18.586 29.995 1.00 91.00 81 GLN A N 1
ATOM 559 C CA . GLN A 1 81 ? -5.796 19.201 29.464 1.00 91.00 81 GLN A CA 1
ATOM 560 C C . GLN A 1 81 ? -7.051 18.407 29.840 1.00 91.00 81 GLN A C 1
ATOM 562 O O . GLN A 1 81 ? -8.041 19.019 30.243 1.00 91.00 81 GLN A O 1
ATOM 567 N N . LEU A 1 82 ? -6.994 17.073 29.782 1.00 91.62 82 LEU A N 1
ATOM 568 C CA . LEU A 1 82 ? -8.064 16.170 30.204 1.00 91.62 82 LEU A CA 1
ATOM 569 C C . LEU A 1 82 ? -8.414 16.392 31.677 1.00 91.62 82 LEU A C 1
ATOM 571 O O . LEU A 1 82 ? -9.558 16.710 31.997 1.00 91.62 82 LEU A O 1
ATOM 575 N N . VAL A 1 83 ? -7.422 16.301 32.567 1.00 91.38 83 VAL A N 1
ATOM 576 C CA . VAL A 1 83 ? -7.613 16.494 34.012 1.00 91.38 83 VAL A CA 1
ATOM 577 C C . VAL A 1 83 ? -8.173 17.886 34.302 1.00 91.38 83 VAL A C 1
ATOM 579 O O . VAL A 1 83 ? -9.122 18.023 35.073 1.00 91.38 83 VAL A O 1
ATOM 582 N N . LYS A 1 84 ? -7.648 18.927 33.641 1.00 87.88 84 LYS A N 1
ATOM 583 C CA . LYS A 1 84 ? -8.155 20.299 33.783 1.00 87.88 84 LYS A CA 1
ATOM 584 C C . LYS A 1 84 ? -9.611 20.421 33.333 1.00 87.88 84 LYS A C 1
ATOM 586 O O . LYS A 1 84 ? -10.390 21.100 33.999 1.00 87.88 84 LYS A O 1
ATOM 591 N N . HIS A 1 85 ? -9.980 19.805 32.212 1.00 87.75 85 HIS A N 1
ATOM 592 C CA . HIS A 1 85 ? -11.352 19.822 31.715 1.00 87.75 85 HIS A CA 1
ATOM 593 C C . HIS A 1 85 ? -12.302 19.133 32.704 1.00 87.75 85 HIS A C 1
ATOM 595 O O . HIS A 1 85 ? -13.307 19.725 33.094 1.00 87.75 85 HIS A O 1
ATOM 601 N N . LEU A 1 86 ? -11.947 17.932 33.170 1.00 89.12 86 LEU A N 1
ATOM 602 C CA . LEU A 1 86 ? -12.750 17.164 34.126 1.00 89.12 86 LEU A CA 1
ATOM 603 C C . LEU A 1 86 ? -12.906 17.884 35.475 1.00 89.12 86 LEU A C 1
ATOM 605 O O . LEU A 1 86 ? -14.010 17.932 36.010 1.00 89.12 86 LEU A O 1
ATOM 609 N N . ASP A 1 87 ? -11.848 18.513 35.996 1.00 86.69 87 ASP A N 1
ATOM 610 C CA . ASP A 1 87 ? -11.903 19.314 37.229 1.00 86.69 87 ASP A CA 1
ATOM 611 C C . ASP A 1 87 ? -12.829 20.536 37.080 1.00 86.69 87 ASP A C 1
ATOM 613 O O . ASP A 1 87 ? -13.627 20.832 37.971 1.00 86.69 87 ASP A O 1
ATOM 617 N N . VAL A 1 88 ? -12.793 21.224 35.932 1.00 82.94 88 VAL A N 1
ATOM 618 C CA . VAL A 1 88 ? -13.711 22.341 35.646 1.00 82.94 88 VAL A CA 1
ATOM 619 C C . VAL A 1 88 ? -15.163 21.864 35.602 1.00 82.94 88 VAL A C 1
ATOM 621 O O . VAL A 1 88 ? -16.024 22.494 36.221 1.00 82.94 88 VAL A O 1
ATOM 624 N N . VAL A 1 89 ? -15.434 20.752 34.917 1.00 84.00 89 VAL A N 1
ATOM 625 C CA . VAL A 1 89 ? -16.776 20.158 34.827 1.00 84.00 89 VAL A CA 1
ATOM 626 C C . VAL A 1 89 ? -17.275 19.724 36.209 1.00 84.00 89 VAL A C 1
ATOM 628 O O . VAL A 1 89 ? -18.380 20.102 36.601 1.00 84.00 89 VAL A O 1
ATOM 631 N N . GLY A 1 90 ? -16.449 19.026 36.993 1.00 84.06 90 GLY A N 1
ATOM 632 C CA . GLY A 1 90 ? -16.801 18.570 38.340 1.00 84.06 90 GLY A CA 1
ATOM 633 C C . GLY A 1 90 ? -17.089 19.723 39.309 1.00 84.06 90 GLY A C 1
ATOM 634 O O . GLY A 1 90 ? -18.096 19.706 40.025 1.00 84.06 90 GLY A O 1
ATOM 635 N N . ARG A 1 91 ? -16.266 20.783 39.294 1.00 84.31 91 ARG A N 1
ATOM 636 C CA . ARG A 1 91 ? -16.520 22.007 40.080 1.00 84.31 91 ARG A CA 1
ATOM 637 C C . ARG A 1 91 ? -17.813 22.695 39.665 1.00 84.31 91 ARG A C 1
ATOM 639 O O . ARG A 1 91 ? -18.555 23.154 40.531 1.00 84.31 91 ARG A O 1
ATOM 646 N N . PHE A 1 92 ? -18.087 22.759 38.363 1.00 83.50 92 PHE A N 1
ATOM 647 C CA . PHE A 1 92 ? -19.326 23.326 37.845 1.00 83.50 92 PHE A CA 1
ATOM 648 C C . PHE A 1 92 ? -20.551 22.542 38.327 1.00 83.50 92 PHE A C 1
ATOM 650 O O . PHE A 1 92 ? -21.479 23.144 38.863 1.00 83.50 92 PHE A O 1
ATOM 657 N N . GLN A 1 93 ? -20.540 21.213 38.205 1.00 83.62 93 GLN A N 1
ATOM 658 C CA . GLN A 1 93 ? -21.646 20.363 38.657 1.00 83.62 93 GLN A CA 1
ATOM 659 C C . GLN A 1 93 ? -21.876 20.473 40.166 1.00 83.62 93 GLN A C 1
ATOM 661 O O . GLN A 1 93 ? -23.020 20.581 40.605 1.00 83.62 93 GLN A O 1
ATOM 666 N N . SER A 1 94 ? -20.796 20.520 40.949 1.00 85.56 94 SER A N 1
ATOM 667 C CA . SER A 1 94 ? -20.863 20.672 42.406 1.00 85.56 94 SER A CA 1
ATOM 668 C C . SER A 1 94 ? -21.480 22.018 42.798 1.00 85.56 94 SER A C 1
ATOM 670 O O . SER A 1 94 ? -22.417 22.066 43.592 1.00 85.56 94 SER A O 1
ATOM 672 N N . ALA A 1 95 ? -21.019 23.116 42.185 1.00 86.12 95 ALA A N 1
ATOM 673 C CA . ALA A 1 95 ? -21.568 24.450 42.423 1.00 86.12 95 ALA A CA 1
ATOM 674 C C . ALA A 1 95 ? -23.026 24.576 41.956 1.00 86.12 95 ALA A C 1
ATOM 676 O O . ALA A 1 95 ? -23.821 25.248 42.611 1.00 86.12 95 ALA A O 1
ATOM 677 N N . LEU A 1 96 ? -23.392 23.927 40.844 1.00 86.19 96 LEU A N 1
ATOM 678 C CA . LEU A 1 96 ? -24.768 23.895 40.359 1.00 86.19 96 LEU A CA 1
ATOM 679 C C . LEU A 1 96 ? -25.682 23.141 41.333 1.00 86.19 96 LEU A C 1
ATOM 681 O O . LEU A 1 96 ? -26.754 23.645 41.651 1.00 86.19 96 LEU A O 1
ATOM 685 N N . ALA A 1 97 ? -25.256 21.991 41.861 1.00 86.31 97 ALA A N 1
ATOM 686 C CA . ALA A 1 97 ? -26.038 21.213 42.823 1.00 86.31 97 ALA A CA 1
ATOM 687 C C . ALA A 1 97 ? -26.328 21.986 44.126 1.00 86.31 97 ALA A C 1
ATOM 689 O O . ALA A 1 97 ? -27.390 21.812 44.724 1.00 86.31 97 ALA A O 1
ATOM 690 N N . GLU A 1 98 ? -25.429 22.885 44.547 1.00 87.19 98 GLU A N 1
ATOM 691 C CA . GLU A 1 98 ? -25.649 23.752 45.714 1.00 87.19 98 GLU A CA 1
ATOM 692 C C . GLU A 1 98 ? -26.761 24.791 45.509 1.00 87.19 98 GLU A C 1
ATOM 694 O O . GLU A 1 98 ? -27.413 25.194 46.477 1.00 87.19 98 GLU A O 1
ATOM 699 N N . VAL A 1 99 ? -26.963 25.256 44.272 1.00 87.81 99 VAL A N 1
ATOM 700 C CA . VAL A 1 99 ? -27.953 26.296 43.933 1.00 87.81 99 VAL A CA 1
ATOM 701 C C . VAL A 1 99 ? -29.204 25.747 43.250 1.00 87.81 99 VAL A C 1
ATOM 703 O O . VAL A 1 99 ? -30.223 26.431 43.189 1.00 87.81 99 VAL A O 1
ATOM 706 N N . GLN A 1 100 ? -29.132 24.519 42.749 1.00 87.94 100 GLN A N 1
ATOM 707 C CA . GLN A 1 100 ? -30.181 23.822 42.026 1.00 87.94 100 GLN A CA 1
ATOM 708 C C . GLN A 1 100 ? -30.247 22.362 42.507 1.00 87.94 100 GLN A C 1
ATOM 710 O O . GLN A 1 100 ? -29.739 21.464 41.832 1.00 87.94 100 GLN A O 1
ATOM 715 N N . PRO A 1 101 ? -30.863 22.095 43.676 1.00 77.94 101 PRO A N 1
ATOM 716 C CA . PRO A 1 101 ? -31.122 20.726 44.120 1.00 77.94 101 PRO A CA 1
ATOM 717 C C . PRO A 1 101 ? -32.047 19.990 43.126 1.00 77.94 101 PRO A C 1
ATOM 719 O O . PRO A 1 101 ? -32.678 20.642 42.290 1.00 77.94 101 PRO A O 1
ATOM 722 N N . PRO A 1 102 ? -32.172 18.650 43.199 1.00 72.31 102 PRO A N 1
ATOM 723 C CA . PRO A 1 102 ? -32.990 17.873 42.263 1.00 72.31 102 PRO A CA 1
ATOM 724 C C . PRO A 1 102 ? -34.427 18.418 42.142 1.00 72.31 102 PRO A C 1
ATOM 726 O O . PRO A 1 102 ? -35.144 18.501 43.137 1.00 72.31 102 PRO A O 1
ATOM 729 N N . GLY A 1 103 ? -34.835 18.825 40.932 1.00 67.88 103 GLY A N 1
ATOM 730 C CA . GLY A 1 103 ? -36.144 19.448 40.657 1.00 67.88 103 GLY A CA 1
ATOM 731 C C . GLY A 1 103 ? -36.266 20.944 41.008 1.00 67.88 103 GLY A C 1
ATOM 732 O O . GLY A 1 103 ? -37.349 21.515 40.884 1.00 67.88 103 GLY A O 1
ATOM 733 N N . GLY A 1 104 ? -35.184 21.585 41.459 1.00 80.00 104 GLY A N 1
ATOM 734 C CA . GLY A 1 104 ? -35.112 23.013 41.777 1.00 80.00 104 GLY A CA 1
ATOM 735 C C . GLY A 1 104 ? -34.727 23.898 40.584 1.00 80.00 104 GLY A C 1
ATOM 736 O O . GLY A 1 104 ? -34.339 23.413 39.527 1.00 80.00 104 GLY A O 1
ATOM 737 N N . ASN A 1 105 ? -34.802 25.219 40.778 1.00 87.19 105 ASN A N 1
ATOM 738 C CA . ASN A 1 105 ? -34.428 26.234 39.787 1.00 87.19 105 ASN A CA 1
ATOM 739 C C . ASN A 1 105 ? -33.479 27.267 40.403 1.00 87.19 105 ASN A C 1
ATOM 741 O O . ASN A 1 105 ? -33.650 27.650 41.562 1.00 87.19 105 ASN A O 1
ATOM 745 N N . VAL A 1 106 ? -32.561 27.808 39.603 1.00 88.00 106 VAL A N 1
ATOM 746 C CA . VAL A 1 106 ? -31.723 28.947 39.994 1.00 88.00 106 VAL A CA 1
ATOM 747 C C . VAL A 1 106 ? -32.534 30.238 39.870 1.00 88.00 106 VAL A C 1
ATOM 749 O O . VAL A 1 106 ? -33.101 30.533 38.819 1.00 88.00 106 VAL A O 1
ATOM 752 N N . SER A 1 107 ? -32.597 31.041 40.934 1.00 88.94 107 SER A N 1
ATOM 753 C CA . SER A 1 107 ? -33.318 32.321 40.925 1.00 88.94 107 SER A CA 1
ATOM 754 C C . SER A 1 107 ? -32.599 33.394 41.733 1.00 88.94 107 SER A C 1
ATOM 756 O O . SER A 1 107 ? -32.052 33.130 42.802 1.00 88.94 107 SER A O 1
ATOM 758 N N . LEU A 1 108 ? -32.705 34.652 41.296 1.00 89.12 108 LEU A N 1
ATOM 759 C CA . LEU A 1 108 ? -32.240 35.803 42.076 1.00 89.12 108 LEU A CA 1
ATOM 760 C C . LEU A 1 108 ? -32.955 35.954 43.426 1.00 89.12 108 LEU A C 1
ATOM 762 O O . LEU A 1 108 ? -32.403 36.572 44.336 1.00 89.12 108 LEU A O 1
ATOM 766 N N . LYS A 1 109 ? -34.135 35.343 43.605 1.00 85.38 109 LYS A N 1
ATOM 767 C CA . LYS A 1 109 ? -34.820 35.288 44.907 1.00 85.38 109 LYS A CA 1
ATOM 768 C C . LYS A 1 109 ? -33.992 34.564 45.970 1.00 85.38 109 LYS A C 1
ATOM 770 O O . LYS A 1 109 ? -34.079 34.925 47.135 1.00 85.38 109 LYS A O 1
ATOM 775 N N . MET A 1 110 ? -33.123 33.626 45.590 1.00 84.31 110 MET A N 1
ATOM 776 C CA . MET A 1 110 ? -32.213 32.944 46.521 1.00 84.31 110 MET A CA 1
ATOM 777 C C . MET A 1 110 ? -31.278 33.927 47.239 1.00 84.31 110 MET A C 1
ATOM 779 O O . MET A 1 110 ? -30.888 33.711 48.384 1.00 84.31 110 MET A O 1
ATOM 783 N N . ALA A 1 111 ? -30.974 35.070 46.615 1.00 84.56 111 ALA A N 1
ATOM 784 C CA . ALA A 1 111 ? -30.158 36.101 47.233 1.00 84.56 111 ALA A CA 1
ATOM 785 C C . ALA A 1 111 ? -30.836 36.777 48.443 1.00 84.56 111 ALA A C 1
ATOM 787 O O . ALA A 1 111 ? -30.177 37.549 49.138 1.00 84.56 111 ALA A O 1
ATOM 788 N N . THR A 1 112 ? -32.113 36.527 48.758 1.00 83.94 112 THR A N 1
ATOM 789 C CA . THR A 1 112 ? -32.750 37.109 49.954 1.00 83.94 112 THR A CA 1
ATOM 790 C C . THR A 1 112 ? -32.288 36.450 51.254 1.00 83.94 112 THR A C 1
ATOM 792 O O . THR A 1 112 ? -32.239 37.133 52.276 1.00 83.94 112 THR A O 1
ATOM 795 N N . GLN A 1 113 ? -31.884 35.174 51.230 1.00 85.94 113 GLN A N 1
ATOM 796 C CA . GLN A 1 113 ? -31.331 34.471 52.393 1.00 85.94 113 GLN A CA 1
ATOM 797 C C . GLN A 1 113 ? -29.797 34.476 52.373 1.00 85.94 113 GLN A C 1
ATOM 799 O O . GLN A 1 113 ? -29.180 34.326 51.324 1.00 85.94 113 GLN A O 1
ATOM 804 N N . LYS A 1 114 ? -29.149 34.658 53.534 1.00 84.81 114 LYS A N 1
ATOM 805 C CA . LYS A 1 114 ? -27.684 34.842 53.614 1.00 84.81 114 LYS A CA 1
ATOM 806 C C . LYS A 1 114 ? -26.895 33.635 53.083 1.00 84.81 114 LYS A C 1
ATOM 808 O O . LYS A 1 114 ? -25.931 33.835 52.350 1.00 84.81 114 LYS A O 1
ATOM 813 N N . ASN A 1 115 ? -27.295 32.415 53.444 1.00 84.81 115 ASN A N 1
ATOM 814 C CA . ASN A 1 115 ? -26.595 31.193 53.031 1.00 84.81 115 ASN A CA 1
ATOM 815 C C . ASN A 1 115 ? -26.780 30.923 51.532 1.00 84.81 115 ASN A C 1
ATOM 817 O O . ASN A 1 115 ? -25.797 30.718 50.822 1.00 84.81 115 ASN A O 1
ATOM 821 N N . ASP A 1 116 ? -28.010 31.035 51.034 1.00 85.56 116 ASP A N 1
ATOM 822 C CA . ASP A 1 116 ? -28.317 30.831 49.615 1.00 85.56 116 ASP A CA 1
ATOM 823 C C . ASP A 1 116 ? -27.723 31.930 48.728 1.00 85.56 116 ASP A C 1
ATOM 825 O O . ASP A 1 116 ? -27.265 31.651 47.624 1.00 85.56 116 ASP A O 1
ATOM 829 N N . ARG A 1 117 ? -27.613 33.170 49.229 1.00 88.19 117 ARG A N 1
ATOM 830 C CA . ARG A 1 117 ? -26.872 34.249 48.558 1.00 88.19 117 ARG A CA 1
ATOM 831 C C . ARG A 1 117 ? -25.403 33.894 48.360 1.00 88.19 117 ARG A C 1
ATOM 833 O O . ARG A 1 117 ? -24.856 34.211 47.309 1.00 88.19 117 ARG A O 1
ATOM 840 N N . ASN A 1 118 ? -24.756 33.279 49.352 1.00 88.12 118 ASN A N 1
ATOM 841 C CA . ASN A 1 118 ? -23.349 32.895 49.241 1.00 88.12 118 ASN A CA 1
ATOM 842 C C . ASN A 1 118 ? -23.157 31.773 48.212 1.00 88.12 118 ASN A C 1
ATOM 844 O O . ASN A 1 118 ? -22.257 31.884 47.383 1.00 88.12 118 ASN A O 1
ATOM 848 N N . ARG A 1 119 ? -24.037 30.761 48.214 1.00 88.31 119 ARG A N 1
ATOM 849 C CA . ARG A 1 119 ? -24.052 29.688 47.202 1.00 88.31 119 ARG A CA 1
ATOM 850 C C . ARG A 1 119 ? -24.295 30.244 45.800 1.00 88.31 119 ARG A C 1
ATOM 852 O O . ARG A 1 119 ? -23.501 30.006 44.896 1.00 88.31 119 ARG A O 1
ATOM 859 N N . LEU A 1 120 ? -25.325 31.084 45.640 1.00 88.94 120 LEU A N 1
ATOM 860 C CA . LEU A 1 120 ? -25.643 31.749 44.372 1.00 88.94 120 LEU A CA 1
ATOM 861 C C . LEU A 1 120 ? -24.480 32.616 43.883 1.00 88.94 120 LEU A C 1
ATOM 863 O O . LEU A 1 120 ? -24.157 32.588 42.702 1.00 88.94 120 LEU A O 1
ATOM 867 N N . LYS A 1 121 ? -23.828 33.370 44.773 1.00 88.81 121 LYS A N 1
ATOM 868 C CA . LYS A 1 121 ? -22.641 34.154 44.420 1.00 88.81 121 LYS A CA 1
ATOM 869 C C . LYS A 1 121 ? -21.495 33.249 43.954 1.00 88.81 121 LYS A C 1
ATOM 871 O O . LYS A 1 121 ? -20.899 33.555 42.931 1.00 88.81 121 LYS A O 1
ATOM 876 N N . GLY A 1 122 ? -21.214 32.154 44.665 1.00 86.56 122 GLY A N 1
ATOM 877 C CA . GLY A 1 122 ? -20.170 31.193 44.293 1.00 86.56 122 GLY A CA 1
ATOM 878 C C . GLY A 1 122 ? -20.414 30.558 42.922 1.00 86.56 122 GLY A C 1
ATOM 879 O O . GLY A 1 122 ? -19.513 30.544 42.086 1.00 86.56 122 GLY A O 1
ATOM 880 N N . PHE A 1 123 ? -21.649 30.122 42.656 1.00 87.50 123 PHE A N 1
ATOM 881 C CA . PHE A 1 123 ? -22.058 29.616 41.346 1.00 87.50 123 PHE A CA 1
ATOM 882 C C . PHE A 1 123 ? -21.913 30.678 40.249 1.00 87.50 123 PHE A C 1
ATOM 884 O O . PHE A 1 123 ? -21.286 30.411 39.227 1.00 87.50 123 PHE A O 1
ATOM 891 N N . LEU A 1 124 ? -22.439 31.892 40.464 1.00 86.69 124 LEU A N 1
ATOM 892 C CA . LEU A 1 124 ? -22.345 32.982 39.489 1.00 86.69 124 LEU A CA 1
ATOM 893 C C . LEU A 1 124 ? -20.880 33.325 39.176 1.00 86.69 124 LEU A C 1
ATOM 895 O O . LEU A 1 124 ? -20.516 33.362 38.001 1.00 86.69 124 LEU A O 1
ATOM 899 N N . ASP A 1 125 ? -20.033 33.481 40.200 1.00 83.56 125 ASP A N 1
ATOM 900 C CA . ASP A 1 125 ? -18.608 33.796 40.039 1.00 83.56 125 ASP A CA 1
ATOM 901 C C . ASP A 1 125 ? -17.868 32.684 39.258 1.00 83.56 125 ASP A C 1
ATOM 903 O O . ASP A 1 125 ? -16.991 32.978 38.436 1.00 83.56 125 ASP A O 1
ATOM 907 N N . LEU A 1 126 ? -18.234 31.410 39.467 1.00 79.94 126 LEU A N 1
ATOM 908 C CA . LEU A 1 126 ? -17.700 30.271 38.711 1.00 79.94 126 LEU A CA 1
ATOM 909 C C . LEU A 1 126 ? -18.095 30.340 37.232 1.00 79.94 126 LEU A C 1
ATOM 911 O O . LEU A 1 126 ? -17.246 30.104 36.371 1.00 79.94 126 LEU A O 1
ATOM 915 N N . VAL A 1 127 ? -19.345 30.721 36.939 1.00 77.94 127 VAL A N 1
ATOM 916 C CA . VAL A 1 127 ? -19.853 30.843 35.564 1.00 77.94 127 VAL A CA 1
ATOM 917 C C . VAL A 1 127 ? -19.512 32.160 34.866 1.00 77.94 127 VAL A C 1
ATOM 919 O O . VAL A 1 127 ? -20.008 32.443 33.778 1.00 77.94 127 VAL A O 1
ATOM 922 N N . GLY A 1 128 ? -18.649 32.979 35.472 1.00 78.75 128 GLY A N 1
ATOM 923 C CA . GLY A 1 128 ? -18.211 34.261 34.912 1.00 78.75 128 GLY A CA 1
ATOM 924 C C . GLY A 1 128 ? -19.258 35.375 35.011 1.00 78.75 128 GLY A C 1
ATOM 925 O O . GLY A 1 128 ? -19.140 36.407 34.345 1.00 78.75 128 GLY A O 1
ATOM 926 N N . LEU A 1 129 ? -20.264 35.199 35.863 1.00 85.44 129 LEU A N 1
ATOM 927 C CA . LEU A 1 129 ? -21.305 36.168 36.174 1.00 85.44 129 LEU A CA 1
ATOM 928 C C . LEU A 1 129 ? -21.082 36.756 37.575 1.00 85.44 129 LEU A C 1
ATOM 930 O O . LEU A 1 129 ? -20.525 36.116 38.453 1.00 85.44 129 LEU A O 1
ATOM 934 N N . LYS A 1 130 ? -21.522 37.988 37.817 1.00 87.94 130 LYS A N 1
ATOM 935 C CA . LYS A 1 130 ? -21.344 38.663 39.104 1.00 87.94 130 LYS A CA 1
ATOM 936 C C . LYS A 1 130 ? -22.677 39.131 39.651 1.00 87.94 130 LYS A C 1
ATOM 938 O O . LYS A 1 130 ? -23.388 39.894 38.999 1.00 87.94 130 LYS A O 1
ATOM 943 N N . LEU A 1 131 ? -22.986 38.716 40.878 1.00 89.62 131 LEU A N 1
ATOM 944 C CA . LEU A 1 131 ? -24.159 39.195 41.605 1.00 89.62 131 LEU A CA 1
ATOM 945 C C . LEU A 1 131 ? -23.927 40.637 42.088 1.00 89.62 131 LEU A C 1
ATOM 947 O O . LEU A 1 131 ? -22.988 40.914 42.842 1.00 89.62 131 LEU A O 1
ATOM 951 N N . ARG A 1 132 ? -24.800 41.560 41.689 1.00 89.06 132 ARG A N 1
ATOM 952 C CA . ARG A 1 132 ? -24.837 42.956 42.140 1.00 89.06 132 ARG A CA 1
ATOM 953 C C . ARG A 1 132 ? -26.087 43.202 42.974 1.00 89.06 132 ARG A C 1
ATOM 955 O O . ARG A 1 132 ? -27.142 42.639 42.711 1.00 89.06 132 ARG A O 1
ATOM 962 N N . ALA A 1 133 ? -25.965 44.065 43.977 1.00 84.31 133 ALA A N 1
ATOM 963 C CA . ALA A 1 133 ? -27.092 44.554 44.761 1.00 84.31 133 ALA A CA 1
ATOM 964 C C . ALA A 1 133 ? -27.234 46.063 44.531 1.00 84.31 133 ALA A C 1
ATOM 966 O O . ALA A 1 133 ? -26.292 46.813 44.790 1.00 84.31 133 ALA A O 1
ATOM 967 N N . LYS A 1 134 ? -28.396 46.514 44.051 1.00 78.88 134 LYS A N 1
ATOM 968 C CA . LYS A 1 134 ? -28.707 47.932 43.812 1.00 78.88 134 LYS A CA 1
ATOM 969 C C . LYS A 1 134 ? -30.138 48.217 44.267 1.00 78.88 134 LYS A C 1
ATOM 971 O O . LYS A 1 134 ? -31.054 47.497 43.892 1.00 78.88 134 LYS A O 1
ATOM 976 N N . ASN A 1 135 ? -30.344 49.247 45.093 1.00 71.00 135 ASN A N 1
ATOM 977 C CA . ASN A 1 135 ? -31.671 49.674 45.576 1.00 71.00 135 ASN A CA 1
ATOM 978 C C . ASN A 1 135 ? -32.555 48.535 46.139 1.00 71.00 135 ASN A C 1
ATOM 980 O O . ASN A 1 135 ? -33.733 48.445 45.811 1.00 71.00 135 ASN A O 1
ATOM 984 N N . LYS A 1 136 ? -31.994 47.657 46.986 1.00 72.25 136 LYS A N 1
ATOM 985 C CA . LYS A 1 136 ? -32.665 46.460 47.551 1.00 72.25 136 LYS A CA 1
ATOM 986 C C . LYS A 1 136 ? -33.076 45.374 46.530 1.00 72.25 136 LYS A C 1
ATOM 988 O O . LYS A 1 136 ? -33.708 44.404 46.934 1.00 72.25 136 LYS A O 1
ATOM 993 N N . ALA A 1 137 ? -32.673 45.480 45.262 1.00 79.25 137 ALA A N 1
ATOM 994 C CA . ALA A 1 137 ? -32.829 44.445 44.237 1.00 79.25 137 ALA A CA 1
ATOM 995 C C . ALA A 1 137 ? -31.473 43.816 43.865 1.00 79.25 137 ALA A C 1
ATOM 997 O O . ALA A 1 137 ? -30.427 44.466 43.966 1.00 79.25 137 ALA A O 1
ATOM 998 N N . PHE A 1 138 ? -31.490 42.549 43.445 1.00 87.56 138 PHE A N 1
ATOM 999 C CA . PHE A 1 138 ? -30.310 41.836 42.949 1.00 87.56 138 PHE A CA 1
ATOM 1000 C C . PHE A 1 138 ? -30.335 41.775 41.422 1.00 87.56 138 PHE A C 1
ATOM 1002 O O . PHE A 1 138 ? -31.402 41.592 40.844 1.00 87.56 138 PHE A O 1
ATOM 1009 N N . THR A 1 139 ? -29.175 41.915 40.785 1.00 88.88 139 THR A N 1
ATOM 1010 C CA . THR A 1 139 ? -28.979 41.755 39.335 1.00 88.88 139 THR A CA 1
ATOM 1011 C C . THR A 1 139 ? -27.700 40.964 39.059 1.00 88.88 139 THR A C 1
ATOM 1013 O O . THR A 1 139 ? -26.841 40.828 39.932 1.00 88.88 139 THR A O 1
ATOM 1016 N N . VAL A 1 140 ? -27.570 40.428 37.849 1.00 88.94 140 VAL A N 1
ATOM 1017 C CA . VAL A 1 140 ? -26.405 39.673 37.378 1.00 88.94 140 VAL A CA 1
ATOM 1018 C C . VAL A 1 140 ? -25.763 40.392 36.196 1.00 88.94 140 VAL A C 1
ATOM 1020 O O . VAL A 1 140 ? -26.451 40.768 35.250 1.00 88.94 140 VAL A O 1
ATOM 1023 N N . GLU A 1 141 ? -24.444 40.552 36.224 1.00 87.00 141 GLU A N 1
ATOM 1024 C CA . GLU A 1 141 ? -23.657 41.165 35.144 1.00 87.00 141 GLU A CA 1
ATOM 1025 C C . GLU A 1 141 ? -22.514 40.232 34.720 1.00 87.00 141 GLU A C 1
ATOM 1027 O O . GLU A 1 141 ? -22.076 39.394 35.507 1.00 87.00 141 GLU A O 1
ATOM 1032 N N . LYS A 1 142 ? -22.005 40.364 33.490 1.00 80.75 142 LYS A N 1
ATOM 1033 C CA . LYS A 1 142 ? -20.809 39.621 33.056 1.00 80.75 142 LYS A CA 1
ATOM 1034 C C . LYS A 1 142 ? -19.561 40.162 33.758 1.00 80.75 142 LYS A C 1
ATOM 1036 O O . LYS A 1 142 ? -19.434 41.366 33.964 1.00 80.75 142 LYS A O 1
ATOM 1041 N N . THR A 1 143 ? -18.638 39.270 34.102 1.00 76.00 143 THR A N 1
ATOM 1042 C CA . THR A 1 143 ? -17.341 39.634 34.691 1.00 76.00 143 THR A CA 1
ATOM 1043 C C . THR A 1 143 ? -16.330 39.995 33.596 1.00 76.00 143 THR A C 1
ATOM 1045 O O . THR A 1 143 ? -16.277 39.334 32.564 1.00 76.00 143 THR A O 1
ATOM 1048 N N . ASP A 1 144 ? -15.506 41.017 33.829 1.00 68.06 144 ASP A N 1
ATOM 1049 C CA . ASP A 1 144 ? -14.640 41.690 32.847 1.00 68.06 144 ASP A CA 1
ATOM 1050 C C . ASP A 1 144 ? -13.125 41.446 33.043 1.00 68.06 144 ASP A C 1
ATOM 1052 O O . ASP A 1 144 ? -12.296 42.213 32.558 1.00 68.06 144 ASP A O 1
ATOM 1056 N N . ASN A 1 145 ? -12.723 40.359 33.716 1.00 68.75 145 ASN A N 1
ATOM 1057 C CA . ASN A 1 145 ? -11.305 40.036 33.941 1.00 68.75 145 ASN A CA 1
ATOM 1058 C C . ASN A 1 145 ? -10.776 38.889 33.045 1.00 68.75 145 ASN A C 1
ATOM 1060 O O . ASN A 1 145 ? -11.529 38.043 32.563 1.00 68.75 145 ASN A O 1
ATOM 1064 N N . LYS A 1 146 ? -9.448 38.838 32.835 1.00 63.34 146 LYS A N 1
ATOM 1065 C CA . LYS A 1 146 ? -8.781 37.878 31.925 1.00 63.34 146 LYS A CA 1
ATOM 1066 C C . LYS A 1 146 ? -9.017 36.405 32.308 1.00 63.34 146 LYS A C 1
ATOM 1068 O O . LYS A 1 146 ? -9.195 35.569 31.431 1.00 63.34 146 LYS A O 1
ATOM 1073 N N . GLN A 1 147 ? -9.075 36.098 33.607 1.00 64.75 147 GLN A N 1
ATOM 1074 C CA . GLN A 1 147 ? -9.364 34.746 34.110 1.00 64.75 147 GLN A CA 1
ATOM 1075 C C . GLN A 1 147 ? -10.838 34.350 33.923 1.00 64.75 147 GLN A C 1
ATOM 1077 O O . GLN A 1 147 ? -11.140 33.174 33.737 1.00 64.75 147 GLN A O 1
ATOM 1082 N N . ALA A 1 148 ? -11.759 35.314 33.945 1.00 60.47 148 ALA A N 1
ATOM 1083 C CA . ALA A 1 148 ? -13.164 35.100 33.640 1.00 60.47 148 ALA A CA 1
ATOM 1084 C C . ALA A 1 148 ? -13.352 34.807 32.150 1.00 60.47 148 ALA A C 1
ATOM 1086 O O . ALA A 1 148 ? -14.118 33.915 31.831 1.00 60.47 148 ALA A O 1
ATOM 1087 N N . ALA A 1 149 ? -12.611 35.451 31.243 1.00 62.44 149 ALA A N 1
ATOM 1088 C CA . ALA A 1 149 ? -12.693 35.167 29.805 1.00 62.44 149 ALA A CA 1
ATOM 1089 C C . ALA A 1 149 ? -12.332 33.709 29.445 1.00 62.44 149 ALA A C 1
ATOM 1091 O O . ALA A 1 149 ? -13.025 33.086 28.642 1.00 62.44 149 ALA A O 1
ATOM 1092 N N . GLU A 1 150 ? -11.299 33.133 30.071 1.00 63.12 150 GLU A N 1
ATOM 1093 C CA . GLU A 1 150 ? -10.943 31.715 29.880 1.00 63.12 150 GLU A CA 1
ATOM 1094 C C . GLU A 1 150 ? -12.013 30.760 30.433 1.00 63.12 150 GLU A C 1
ATOM 1096 O O . GLU A 1 150 ? -12.355 29.775 29.779 1.00 63.12 150 GLU A O 1
ATOM 1101 N N . ARG A 1 151 ? -12.595 31.068 31.602 1.00 65.75 151 ARG A N 1
ATOM 1102 C CA . ARG A 1 151 ? -13.703 30.288 32.193 1.00 65.75 151 ARG A CA 1
ATOM 1103 C C . ARG A 1 151 ? -14.987 30.400 31.369 1.00 65.75 151 ARG A C 1
ATOM 1105 O O . ARG A 1 151 ? -15.659 29.400 31.149 1.00 65.75 151 ARG A O 1
ATOM 1112 N N . LEU A 1 152 ? -15.297 31.599 30.874 1.00 64.62 152 LEU A N 1
ATOM 1113 C CA . LEU A 1 152 ? -16.432 31.880 29.995 1.00 64.62 152 LEU A CA 1
ATOM 1114 C C . LEU A 1 152 ? -16.335 31.069 28.699 1.00 64.62 152 LEU A C 1
ATOM 1116 O O . LEU A 1 152 ? -17.341 30.525 28.258 1.00 64.62 152 LEU A O 1
ATOM 1120 N N . ARG A 1 153 ? -15.134 30.953 28.117 1.00 66.94 153 ARG A N 1
ATOM 1121 C CA . ARG A 1 153 ? -14.898 30.128 26.925 1.00 66.94 153 ARG A CA 1
ATOM 1122 C C . ARG A 1 153 ? -15.138 28.644 27.211 1.00 66.94 153 ARG A C 1
ATOM 1124 O O . ARG A 1 153 ? -15.922 28.027 26.505 1.00 66.94 153 ARG A O 1
ATOM 1131 N N . LEU A 1 154 ? -14.555 28.115 28.290 1.00 64.25 154 LEU A N 1
ATOM 1132 C CA . LEU A 1 154 ? -14.732 26.717 28.706 1.00 64.25 154 LEU A CA 1
ATOM 1133 C C . LEU A 1 154 ? -16.200 26.348 28.978 1.00 64.25 154 LEU A C 1
ATOM 1135 O O . LEU A 1 154 ? -16.629 25.262 28.615 1.00 64.25 154 LEU A O 1
ATOM 1139 N N . LEU A 1 155 ? -16.986 27.237 29.591 1.00 68.50 155 LEU A N 1
ATOM 1140 C CA . LEU A 1 155 ? -18.400 26.976 29.899 1.00 68.50 155 LEU A CA 1
ATOM 1141 C C . LEU A 1 155 ? -19.333 27.193 28.701 1.00 68.50 155 LEU A C 1
ATOM 1143 O O . LEU A 1 155 ? -20.329 26.483 28.571 1.00 68.50 155 LEU A O 1
ATOM 1147 N N . ALA A 1 156 ? -19.008 28.138 27.812 1.00 68.88 156 ALA A N 1
ATOM 1148 C CA . ALA A 1 156 ? -19.679 28.257 26.519 1.00 68.88 156 ALA A CA 1
ATOM 1149 C C . ALA A 1 156 ? -19.451 26.995 25.672 1.00 68.88 156 ALA A C 1
ATOM 1151 O O . ALA A 1 156 ? -20.384 26.509 25.035 1.00 68.88 156 ALA A O 1
ATOM 1152 N N . ASP A 1 157 ? -18.245 26.419 25.733 1.00 67.81 157 ASP A N 1
ATOM 1153 C CA . ASP A 1 157 ? -17.932 25.150 25.079 1.00 67.81 157 ASP A CA 1
ATOM 1154 C C . ASP A 1 157 ? -18.774 23.985 25.631 1.00 67.81 157 ASP A C 1
ATOM 1156 O O . ASP A 1 157 ? -19.111 23.103 24.850 1.00 67.81 157 ASP A O 1
ATOM 1160 N N . LEU A 1 158 ? -19.191 24.008 26.908 1.00 68.94 158 LEU A N 1
ATOM 1161 C CA . LEU A 1 158 ? -20.125 23.037 27.520 1.00 68.94 158 LEU A CA 1
ATOM 1162 C C . LEU A 1 158 ? -21.605 23.258 27.134 1.00 68.94 158 LEU A C 1
ATOM 1164 O O . LEU A 1 158 ? -22.492 22.608 27.686 1.00 68.94 158 LEU A O 1
ATOM 1168 N N . GLY A 1 159 ? -21.898 24.184 26.213 1.00 69.94 159 GLY A N 1
ATOM 1169 C CA . GLY A 1 159 ? -23.252 24.437 25.707 1.00 69.94 159 GLY A CA 1
ATOM 1170 C C . GLY A 1 159 ? -24.122 25.334 26.594 1.00 69.94 159 GLY A C 1
ATOM 1171 O O . GLY A 1 159 ? -25.331 25.421 26.379 1.00 69.94 159 GLY A O 1
ATOM 1172 N N . ILE A 1 160 ? -23.539 26.022 27.581 1.00 74.56 160 ILE A N 1
ATOM 1173 C CA . ILE A 1 160 ? -24.277 26.908 28.489 1.00 74.56 160 ILE A CA 1
ATOM 1174 C C . ILE A 1 160 ? -24.307 28.330 27.913 1.00 74.56 160 ILE A C 1
ATOM 1176 O O . ILE A 1 160 ? -23.299 29.039 27.907 1.00 74.56 160 ILE A O 1
ATOM 1180 N N . ASP A 1 161 ? -25.484 28.795 27.480 1.00 78.62 161 ASP A N 1
ATOM 1181 C CA . ASP A 1 161 ? -25.666 30.186 27.046 1.00 78.62 161 ASP A CA 1
ATOM 1182 C C . ASP A 1 161 ? -25.786 31.126 28.253 1.00 78.62 161 ASP A C 1
ATOM 1184 O O . ASP A 1 161 ? -26.864 31.402 28.790 1.00 78.62 161 ASP A O 1
ATOM 1188 N N . LEU A 1 162 ? -24.637 31.655 28.663 1.00 77.25 162 LEU A N 1
ATOM 1189 C CA . LEU A 1 162 ? -24.517 32.581 29.785 1.00 77.25 162 LEU A CA 1
ATOM 1190 C C . LEU A 1 162 ? -25.213 33.923 29.537 1.00 77.25 162 LEU A C 1
ATOM 1192 O O . LEU A 1 162 ? -25.639 34.578 30.489 1.00 77.25 162 LEU A O 1
ATOM 1196 N N . THR A 1 163 ? -25.345 34.345 28.275 1.00 82.12 163 THR A N 1
ATOM 1197 C CA . THR A 1 163 ? -26.056 35.585 27.935 1.00 82.12 163 THR A CA 1
ATOM 1198 C C . THR A 1 163 ? -27.546 35.389 28.165 1.00 82.12 163 THR A C 1
ATOM 1200 O O . THR A 1 163 ? -28.179 36.201 28.839 1.00 82.12 163 THR A O 1
ATOM 1203 N N . ARG A 1 164 ? -28.094 34.269 27.689 1.00 86.00 164 ARG A N 1
ATOM 1204 C CA . ARG A 1 164 ? -29.487 33.891 27.923 1.00 86.00 164 ARG A CA 1
ATOM 1205 C C . ARG A 1 164 ? -29.769 33.648 29.404 1.00 86.00 164 ARG A C 1
ATOM 1207 O O . ARG A 1 164 ? -30.790 34.125 29.895 1.00 86.00 164 ARG A O 1
ATOM 1214 N N . LEU A 1 165 ? -28.869 32.976 30.125 1.00 86.19 165 LEU A N 1
ATOM 1215 C CA . LEU A 1 165 ? -28.995 32.756 31.569 1.00 86.19 165 LEU A CA 1
ATOM 1216 C C . LEU A 1 165 ? -29.069 34.086 32.334 1.00 86.19 165 LEU A C 1
ATOM 1218 O O . LEU A 1 165 ? -29.996 34.288 33.117 1.00 86.19 165 LEU A O 1
ATOM 1222 N N . ALA A 1 166 ? -28.146 35.018 32.073 1.00 87.12 166 ALA A N 1
ATOM 1223 C CA . ALA A 1 166 ? -28.137 36.327 32.726 1.00 87.12 166 ALA A CA 1
ATOM 1224 C C . ALA A 1 166 ? -29.398 37.150 32.406 1.00 87.12 166 ALA A C 1
ATOM 1226 O O . ALA A 1 166 ? -29.986 37.736 33.316 1.00 87.12 166 ALA A O 1
ATOM 1227 N N . THR A 1 167 ? -29.849 37.166 31.145 1.00 90.00 167 THR A N 1
ATOM 1228 C CA . THR A 1 167 ? -31.077 37.872 30.737 1.00 90.00 167 THR A CA 1
ATOM 1229 C C . THR A 1 167 ? -32.305 37.335 31.468 1.00 90.00 167 THR A C 1
ATOM 1231 O O . THR A 1 167 ? -33.070 38.119 32.028 1.00 90.00 167 THR A O 1
ATOM 1234 N N . ARG A 1 168 ? -32.473 36.009 31.529 1.00 91.12 168 ARG A N 1
ATOM 1235 C CA . ARG A 1 168 ? -33.620 35.373 32.197 1.00 91.12 168 ARG A CA 1
ATOM 1236 C C . ARG A 1 168 ? -33.607 35.594 33.709 1.00 91.12 168 ARG A C 1
ATOM 1238 O O . ARG A 1 168 ? -34.631 35.954 34.286 1.00 91.12 168 ARG A O 1
ATOM 1245 N N . LEU A 1 169 ? -32.442 35.463 34.349 1.00 89.81 169 LEU A N 1
ATOM 1246 C CA . LEU A 1 169 ? -32.297 35.749 35.780 1.00 89.81 169 LEU A CA 1
ATOM 1247 C C . LEU A 1 169 ? -32.645 37.211 36.098 1.00 89.81 169 LEU A C 1
ATOM 1249 O O . LEU A 1 169 ? -33.395 37.465 37.039 1.00 89.81 169 LEU A O 1
ATOM 1253 N N . ASN A 1 170 ? -32.166 38.167 35.295 1.00 91.00 170 ASN A N 1
ATOM 1254 C CA . ASN A 1 170 ? -32.473 39.592 35.463 1.00 91.00 170 ASN A CA 1
ATOM 1255 C C . ASN A 1 170 ? -33.940 39.948 35.166 1.00 91.00 170 ASN A C 1
ATOM 1257 O O . ASN A 1 170 ? -34.441 40.922 35.721 1.00 91.00 170 ASN A O 1
ATOM 1261 N N . ALA A 1 171 ? -34.643 39.156 34.351 1.00 89.75 171 ALA A N 1
ATOM 1262 C CA . ALA A 1 171 ? -36.089 39.270 34.146 1.00 89.75 171 ALA A CA 1
ATOM 1263 C C . ALA A 1 171 ? -36.918 38.743 35.340 1.00 89.75 171 ALA A C 1
ATOM 1265 O O . ALA A 1 171 ? -38.144 38.830 35.333 1.00 89.75 171 ALA A O 1
ATOM 1266 N N . GLY A 1 172 ? -36.264 38.213 36.381 1.00 85.38 172 GLY A N 1
ATOM 1267 C CA . GLY A 1 172 ? -36.914 37.665 37.573 1.00 85.38 172 GLY A CA 1
ATOM 1268 C C . GLY A 1 172 ? -37.382 36.216 37.419 1.00 85.38 172 GLY A C 1
ATOM 1269 O O . GLY A 1 172 ? -38.087 35.712 38.299 1.00 85.38 172 GLY A O 1
ATOM 1270 N N . GLU A 1 173 ? -36.996 35.537 36.335 1.00 90.44 173 GLU A N 1
ATOM 1271 C CA . GLU A 1 173 ? -37.333 34.133 36.113 1.00 90.44 173 GLU A CA 1
ATOM 1272 C C . GLU A 1 173 ? -36.604 33.209 37.102 1.00 90.44 173 GLU A C 1
ATOM 1274 O O . GLU A 1 173 ? -35.549 33.527 37.657 1.00 90.44 173 GLU A O 1
ATOM 1279 N N . SER A 1 174 ? -37.184 32.028 37.316 1.00 88.94 174 SER A N 1
ATOM 1280 C CA . SER A 1 174 ? -36.478 30.894 37.917 1.00 88.94 174 SER A CA 1
ATOM 1281 C C . SER A 1 174 ? -36.031 29.990 36.774 1.00 88.94 174 SER A C 1
ATOM 1283 O O . SER A 1 174 ? -36.864 29.522 36.001 1.00 88.94 174 SER A O 1
ATOM 1285 N N . VAL A 1 175 ? -34.722 29.821 36.621 1.00 89.06 175 VAL A N 1
ATOM 1286 C CA . VAL A 1 175 ? -34.108 29.171 35.463 1.00 89.06 175 VAL A CA 1
ATOM 1287 C C . VAL A 1 175 ? -33.571 27.811 35.875 1.00 89.06 175 VAL A C 1
ATOM 1289 O O . VAL A 1 175 ? -32.733 27.726 36.769 1.00 89.06 175 VAL A O 1
ATOM 1292 N N . GLN A 1 176 ? -34.018 26.765 35.192 1.00 86.81 176 GLN A N 1
ATOM 1293 C CA . GLN A 1 176 ? -33.366 25.466 35.248 1.00 86.81 176 GLN A CA 1
ATOM 1294 C C . GLN A 1 176 ? -32.126 25.512 34.350 1.00 86.81 176 GLN A C 1
ATOM 1296 O O . GLN A 1 176 ? -32.222 25.800 33.154 1.00 86.81 176 GLN A O 1
ATOM 1301 N N . VAL A 1 177 ? -30.957 25.284 34.936 1.00 83.00 177 VAL A N 1
ATOM 1302 C CA . VAL A 1 177 ? -29.693 25.125 34.220 1.00 83.00 177 VAL A CA 1
ATOM 1303 C C . VAL A 1 177 ? -29.486 23.633 34.000 1.00 83.00 177 VAL A C 1
ATOM 1305 O O . VAL A 1 177 ? -29.310 22.880 34.957 1.00 83.00 177 VAL A O 1
ATOM 1308 N N . GLU A 1 178 ? -29.530 23.205 32.744 1.00 77.75 178 GLU A N 1
ATOM 1309 C CA . GLU A 1 178 ? -29.238 21.830 32.346 1.00 77.75 178 GLU A CA 1
ATOM 1310 C C . GLU A 1 178 ? -27.856 21.765 31.700 1.00 77.75 178 GLU A C 1
ATOM 1312 O O . GLU A 1 178 ? -27.487 22.633 30.907 1.00 77.75 178 GLU A O 1
ATOM 1317 N N . VAL A 1 179 ? -27.091 20.733 32.053 1.00 76.44 179 VAL A N 1
ATOM 1318 C CA . VAL A 1 179 ? -25.821 20.421 31.397 1.00 76.44 179 VAL A CA 1
ATOM 1319 C C . VAL A 1 179 ? -26.107 19.361 30.344 1.00 76.44 179 VAL A C 1
ATOM 1321 O O . VAL A 1 179 ? -26.521 18.259 30.724 1.00 76.44 179 VAL A O 1
ATOM 1324 N N . PRO A 1 180 ? -25.885 19.649 29.048 1.00 81.75 180 PRO A N 1
ATOM 1325 C CA . PRO A 1 180 ? -25.964 18.631 28.012 1.00 81.75 180 PRO A CA 1
ATOM 1326 C C . PRO A 1 180 ? -25.109 17.435 28.422 1.00 81.75 180 PRO A C 1
ATOM 1328 O O . PRO A 1 180 ? -23.935 17.592 28.743 1.00 81.75 180 PRO A O 1
ATOM 1331 N N . THR A 1 181 ? -25.708 16.253 28.492 1.00 86.94 181 THR A N 1
ATOM 1332 C CA . THR A 1 181 ? -25.012 15.034 28.901 1.00 86.94 181 THR A CA 1
ATOM 1333 C C . THR A 1 181 ? -25.199 14.010 27.805 1.00 86.94 181 THR A C 1
ATOM 1335 O O . THR A 1 181 ? -26.327 13.678 27.448 1.00 86.94 181 THR A O 1
ATOM 1338 N N . GLU A 1 182 ? -24.093 13.513 27.272 1.00 91.88 182 GLU A N 1
ATOM 1339 C CA . GLU A 1 182 ? -24.112 12.385 26.348 1.00 91.88 182 GLU A CA 1
ATOM 1340 C C . GLU A 1 182 ? -23.765 11.112 27.104 1.00 91.88 182 GLU A C 1
ATOM 1342 O O . GLU A 1 182 ? -23.041 11.155 28.094 1.00 91.88 182 GLU A O 1
ATOM 1347 N N . ILE A 1 183 ? -24.271 9.974 26.643 1.00 94.69 183 ILE A N 1
ATOM 1348 C CA . ILE A 1 183 ? -23.843 8.670 27.153 1.00 94.69 183 ILE A CA 1
ATOM 1349 C C . ILE A 1 183 ? -22.888 8.013 26.163 1.00 94.69 183 ILE A C 1
ATOM 1351 O O . ILE A 1 183 ? -23.090 8.127 24.947 1.00 94.69 183 ILE A O 1
ATOM 1355 N N . VAL A 1 184 ? -21.888 7.320 26.699 1.00 95.56 184 VAL A N 1
ATOM 1356 C CA . VAL A 1 184 ? -20.962 6.462 25.952 1.00 95.56 184 VAL A CA 1
ATOM 1357 C C . VAL A 1 184 ? -20.910 5.079 26.609 1.00 95.56 184 VAL A C 1
ATOM 1359 O O . VAL A 1 184 ? -21.077 4.996 27.830 1.00 95.56 184 VAL A O 1
ATOM 1362 N N . PRO A 1 185 ? -20.696 3.998 25.848 1.00 95.06 185 PRO A N 1
ATOM 1363 C CA . PRO A 1 185 ? -20.510 2.678 26.428 1.00 95.06 185 PRO A CA 1
ATOM 1364 C C . PRO A 1 185 ? -19.102 2.535 27.021 1.00 95.06 185 PRO A C 1
ATOM 1366 O O . PRO A 1 185 ? -18.115 2.980 26.435 1.00 95.06 185 PRO A O 1
ATOM 1369 N N . VAL A 1 186 ? -19.008 1.870 28.170 1.00 94.94 186 VAL A N 1
ATOM 1370 C CA . VAL A 1 186 ? -17.761 1.311 28.714 1.00 94.94 186 VAL A CA 1
ATOM 1371 C C . VAL A 1 186 ? -17.949 -0.182 28.985 1.00 94.94 186 VAL A C 1
ATOM 1373 O O . VAL A 1 186 ? -19.071 -0.602 29.289 1.00 94.94 186 VAL A O 1
ATOM 1376 N N . PRO A 1 187 ? -16.896 -1.005 28.854 1.00 94.12 187 PRO A N 1
ATOM 1377 C CA . PRO A 1 187 ? -16.983 -2.414 29.206 1.00 94.12 187 PRO A CA 1
ATOM 1378 C C . PRO A 1 187 ? -17.096 -2.574 30.722 1.00 94.12 187 PRO A C 1
ATOM 1380 O O . PRO A 1 187 ? -16.468 -1.822 31.468 1.00 94.12 187 PRO A O 1
ATOM 1383 N N . LEU A 1 188 ? -17.831 -3.600 31.154 1.00 94.69 188 LEU A N 1
ATOM 1384 C CA . LEU A 1 188 ? -18.136 -3.917 32.552 1.00 94.69 188 LEU A CA 1
ATOM 1385 C C . LEU A 1 188 ? -18.950 -2.834 33.283 1.00 94.69 188 LEU A C 1
ATOM 1387 O O . LEU A 1 188 ? -18.934 -1.650 32.948 1.00 94.69 188 LEU A O 1
ATOM 1391 N N . SER A 1 189 ? -19.651 -3.248 34.337 1.00 94.62 189 SER A N 1
ATOM 1392 C CA . SER A 1 189 ? -20.359 -2.315 35.216 1.00 94.62 189 SER A CA 1
ATOM 1393 C C . SER A 1 189 ? -19.427 -1.595 36.199 1.00 94.62 189 SER A C 1
ATOM 1395 O O . SER A 1 189 ? -18.367 -2.098 36.580 1.00 94.62 189 SER A O 1
ATOM 1397 N N . ALA A 1 190 ? -19.866 -0.439 36.691 1.00 94.81 190 ALA A N 1
ATOM 1398 C CA . ALA A 1 190 ? -19.223 0.358 37.725 1.00 94.81 190 ALA A CA 1
ATOM 1399 C C . ALA A 1 190 ? -18.966 -0.450 38.999 1.00 94.81 190 ALA A C 1
ATOM 1401 O O . ALA A 1 190 ? -17.962 -0.221 39.670 1.00 94.81 190 ALA A O 1
ATOM 1402 N N . LEU A 1 191 ? -19.833 -1.422 39.307 1.00 94.12 191 LEU A N 1
ATOM 1403 C CA . LEU A 1 191 ? -19.643 -2.341 40.427 1.00 94.12 191 LEU A CA 1
ATOM 1404 C C . LEU A 1 191 ? -18.383 -3.194 40.235 1.00 94.12 191 LEU A C 1
ATOM 1406 O O . LEU A 1 191 ? -17.524 -3.215 41.112 1.00 94.12 191 LEU A O 1
ATOM 1410 N N . VAL A 1 192 ? -18.230 -3.820 39.064 1.00 95.69 192 VAL A N 1
ATOM 1411 C CA . VAL A 1 192 ? -17.064 -4.664 38.758 1.00 95.69 192 VAL A CA 1
ATOM 1412 C C . VAL A 1 192 ? -15.777 -3.834 38.773 1.00 95.69 192 VAL A C 1
ATOM 1414 O O . VAL A 1 192 ? -14.798 -4.238 39.396 1.00 95.69 192 VAL A O 1
ATOM 1417 N N . TRP A 1 193 ? -15.784 -2.635 38.179 1.00 96.81 193 TRP A N 1
ATOM 1418 C CA . TRP A 1 193 ? -14.640 -1.714 38.243 1.00 96.81 193 TRP A CA 1
ATOM 1419 C C . TRP A 1 193 ? -14.294 -1.288 39.676 1.00 96.81 193 TRP A C 1
ATOM 1421 O O . TRP A 1 193 ? -13.117 -1.205 40.035 1.00 96.81 193 TRP A O 1
ATOM 1431 N N . SER A 1 194 ? -15.306 -1.033 40.508 1.00 95.69 194 SER A N 1
ATOM 1432 C CA . SER A 1 194 ? -15.127 -0.656 41.915 1.00 95.69 194 SER A CA 1
ATOM 1433 C C . SER A 1 194 ? -14.466 -1.764 42.733 1.00 95.69 194 SER A C 1
ATOM 1435 O O . SER A 1 194 ? -13.635 -1.478 43.594 1.00 95.69 194 SER A O 1
ATOM 1437 N N . GLU A 1 195 ? -14.832 -3.019 42.473 1.00 94.81 195 GLU A N 1
ATOM 1438 C CA . GLU A 1 195 ? -14.368 -4.184 43.230 1.00 94.81 195 GLU A CA 1
ATOM 1439 C C . GLU A 1 195 ? -13.016 -4.709 42.735 1.00 94.81 195 GLU A C 1
ATOM 1441 O O . GLU A 1 195 ? -12.103 -4.886 43.544 1.00 94.81 195 GLU A O 1
ATOM 1446 N N . ALA A 1 196 ? -12.875 -4.929 41.424 1.00 95.31 196 ALA A N 1
ATOM 1447 C CA . ALA A 1 196 ? -11.726 -5.614 40.833 1.00 95.31 196 ALA A CA 1
ATOM 1448 C C . ALA A 1 196 ? -10.535 -4.695 40.516 1.00 95.31 196 ALA A C 1
ATOM 1450 O O . ALA A 1 196 ? -9.416 -5.194 40.404 1.00 95.31 196 ALA A O 1
ATOM 1451 N N . VAL A 1 197 ? -10.757 -3.383 40.352 1.00 97.25 197 VAL A N 1
ATOM 1452 C CA . VAL A 1 197 ? -9.715 -2.438 39.902 1.00 97.25 197 VAL A CA 1
ATOM 1453 C C . VAL A 1 197 ? -9.488 -1.311 40.907 1.00 97.25 197 VAL A C 1
ATOM 1455 O O . VAL A 1 197 ? -8.389 -1.158 41.429 1.00 97.25 197 VAL A O 1
ATOM 1458 N N . PHE A 1 198 ? -10.512 -0.510 41.211 1.00 96.75 198 PHE A N 1
ATOM 1459 C CA . PHE A 1 198 ? -10.323 0.695 42.030 1.00 96.75 198 PHE A CA 1
ATOM 1460 C C . PHE A 1 198 ? -10.325 0.431 43.541 1.00 96.75 198 PHE A C 1
ATOM 1462 O O . PHE A 1 198 ? -9.917 1.303 44.310 1.00 96.75 198 PHE A O 1
ATOM 1469 N N . HIS A 1 199 ? -10.827 -0.730 43.970 1.00 94.44 199 HIS A N 1
ATOM 1470 C CA . HIS A 1 199 ? -11.001 -1.129 45.374 1.00 94.44 199 HIS A CA 1
ATOM 1471 C C . HIS A 1 199 ? -11.702 -0.065 46.245 1.00 94.44 199 HIS A C 1
ATOM 1473 O O . HIS A 1 199 ? -11.447 0.075 47.443 1.00 94.44 199 HIS A O 1
ATOM 1479 N N . ARG A 1 200 ? -12.606 0.700 45.626 1.00 95.56 200 ARG A N 1
ATOM 1480 C CA . ARG A 1 200 ? -13.476 1.705 46.247 1.00 95.56 200 ARG A CA 1
ATOM 1481 C C . ARG A 1 200 ? -14.728 1.865 45.397 1.00 95.56 200 ARG A C 1
ATOM 1483 O O . ARG A 1 200 ? -14.673 1.685 44.187 1.00 95.56 200 ARG A O 1
ATOM 1490 N N . GLN A 1 201 ? -15.833 2.263 46.018 1.00 94.94 201 GLN A N 1
ATOM 1491 C CA . GLN A 1 201 ? -17.082 2.515 45.298 1.00 94.94 201 GLN A CA 1
ATOM 1492 C C . GLN A 1 201 ? -16.927 3.699 44.332 1.00 94.94 201 GLN A C 1
ATOM 1494 O O . GLN A 1 201 ? -16.651 4.822 44.762 1.00 94.94 201 GLN A O 1
ATOM 1499 N N . ILE A 1 202 ? -17.112 3.433 43.039 1.00 95.25 202 ILE A N 1
ATOM 1500 C CA . ILE A 1 202 ? -17.175 4.412 41.953 1.00 95.25 202 ILE A CA 1
ATOM 1501 C C . ILE A 1 202 ? -18.615 4.447 41.438 1.00 95.25 202 ILE A C 1
ATOM 1503 O O . ILE A 1 202 ? -19.082 3.459 40.867 1.00 95.25 202 ILE A O 1
ATOM 1507 N N . PRO A 1 203 ? -19.355 5.554 41.606 1.00 93.19 203 PRO A N 1
ATOM 1508 C CA . PRO A 1 203 ? -20.680 5.658 41.016 1.00 93.19 203 PRO A CA 1
ATOM 1509 C C . PRO A 1 203 ? -20.584 5.738 39.487 1.00 93.19 203 PRO A C 1
ATOM 1511 O O . PRO A 1 203 ? -19.635 6.296 38.934 1.00 93.19 203 PRO A O 1
ATOM 1514 N N . ARG A 1 204 ? -21.629 5.270 38.793 1.00 93.88 204 ARG A N 1
ATOM 1515 C CA . ARG A 1 204 ? -21.763 5.334 37.323 1.00 93.88 204 ARG A CA 1
ATOM 1516 C C . ARG A 1 204 ? -21.422 6.711 36.733 1.00 93.88 204 ARG A C 1
ATOM 1518 O O . ARG A 1 204 ? -20.845 6.789 35.654 1.00 93.88 204 ARG A O 1
ATOM 1525 N N . SER A 1 205 ? -21.767 7.796 37.429 1.00 89.75 205 SER A N 1
ATOM 1526 C CA . SER A 1 205 ? -21.496 9.174 36.996 1.00 89.75 205 SER A CA 1
ATOM 1527 C C . SER A 1 205 ? -20.019 9.575 37.022 1.00 89.75 205 SER A C 1
ATOM 1529 O O . SER A 1 205 ? -19.646 10.515 36.331 1.00 89.75 205 SER A O 1
ATOM 1531 N N . GLU A 1 206 ? -19.190 8.890 37.811 1.00 92.44 206 GLU A N 1
ATOM 1532 C CA . GLU A 1 206 ? -17.752 9.159 37.954 1.00 92.44 206 GLU A CA 1
ATOM 1533 C C . GLU A 1 206 ? -16.885 8.126 37.222 1.00 92.44 206 GLU A C 1
ATOM 1535 O O . GLU A 1 206 ? -15.681 8.343 37.058 1.00 92.44 206 GLU A O 1
ATOM 1540 N N . LEU A 1 207 ? -17.479 7.021 36.752 1.00 95.50 207 LEU A N 1
ATOM 1541 C CA . LEU A 1 207 ? -16.745 5.922 36.126 1.00 95.50 207 LEU A CA 1
ATOM 1542 C C . LEU A 1 207 ? -15.949 6.379 34.899 1.00 95.50 207 LEU A C 1
ATOM 1544 O O . LEU A 1 207 ? -14.776 6.037 34.791 1.00 95.50 207 LEU A O 1
ATOM 1548 N N . PHE A 1 208 ? -16.534 7.206 34.022 1.00 95.06 208 PHE A N 1
ATOM 1549 C CA . PHE A 1 208 ? -15.806 7.760 32.874 1.00 95.06 208 PHE A CA 1
ATOM 1550 C C . PHE A 1 208 ? -14.532 8.483 33.321 1.00 95.06 208 PHE A C 1
ATOM 1552 O O . PHE A 1 208 ? -13.448 8.144 32.856 1.00 95.06 208 PHE A O 1
ATOM 1559 N N . SER A 1 209 ? -14.653 9.435 34.256 1.00 93.31 209 SER A N 1
ATOM 1560 C CA . SER A 1 209 ? -13.501 10.186 34.759 1.00 93.31 209 SER A CA 1
ATOM 1561 C C . SER A 1 209 ? -12.467 9.280 35.418 1.00 93.31 209 SER A C 1
ATOM 1563 O O . SER A 1 209 ? -11.291 9.432 35.124 1.00 93.31 209 SER A O 1
ATOM 1565 N N . ALA A 1 210 ? -12.892 8.314 36.240 1.00 94.94 210 ALA A N 1
ATOM 1566 C CA . ALA A 1 210 ? -11.983 7.391 36.913 1.00 94.94 210 ALA A CA 1
ATOM 1567 C C . ALA A 1 210 ? -11.162 6.564 35.911 1.00 94.94 210 ALA A C 1
ATOM 1569 O O . ALA A 1 210 ? -9.952 6.439 36.080 1.00 94.94 210 ALA A O 1
ATOM 1570 N N . LEU A 1 211 ? -11.803 6.065 34.847 1.00 95.62 211 LEU A N 1
ATOM 1571 C CA . LEU A 1 211 ? -11.144 5.297 33.791 1.00 95.62 211 LEU A CA 1
ATOM 1572 C C . LEU A 1 211 ? -10.139 6.141 33.010 1.00 95.62 211 LEU A C 1
ATOM 1574 O O . LEU A 1 211 ? -8.992 5.743 32.869 1.00 95.62 211 LEU A O 1
ATOM 1578 N N . VAL A 1 212 ? -10.552 7.301 32.495 1.00 93.94 212 VAL A N 1
ATOM 1579 C CA . VAL A 1 212 ? -9.713 8.075 31.564 1.00 93.94 212 VAL A CA 1
ATOM 1580 C C . VAL A 1 212 ? -8.601 8.861 32.250 1.00 93.94 212 VAL A C 1
ATOM 1582 O O . VAL A 1 212 ? -7.746 9.383 31.550 1.00 93.94 212 VAL A O 1
ATOM 1585 N N . THR A 1 213 ? -8.611 8.992 33.581 1.00 93.38 213 THR A N 1
ATOM 1586 C CA . THR A 1 213 ? -7.507 9.615 34.334 1.00 93.38 213 THR A CA 1
ATOM 1587 C C . THR A 1 213 ? -6.466 8.617 34.828 1.00 93.38 213 THR A C 1
ATOM 1589 O O . THR A 1 213 ? -5.389 9.033 35.246 1.00 93.38 213 THR A O 1
ATOM 1592 N N . ASP A 1 214 ? -6.777 7.321 34.791 1.00 95.44 214 ASP A N 1
ATOM 1593 C CA . ASP A 1 214 ? -5.857 6.251 35.155 1.00 95.44 214 ASP A CA 1
ATOM 1594 C C . ASP A 1 214 ? -5.389 5.537 33.885 1.00 95.44 214 ASP A C 1
ATOM 1596 O O . ASP A 1 214 ? -6.170 4.900 33.178 1.00 95.44 214 ASP A O 1
ATOM 1600 N N . ARG A 1 215 ? -4.089 5.627 33.585 1.00 94.62 215 ARG A N 1
ATOM 1601 C CA . ARG A 1 215 ? -3.522 5.026 32.374 1.00 94.62 215 ARG A CA 1
ATOM 1602 C C . ARG A 1 215 ? -3.770 3.516 32.295 1.00 94.62 215 ARG A C 1
ATOM 1604 O O . ARG A 1 215 ? -4.058 3.013 31.211 1.00 94.62 215 ARG A O 1
ATOM 1611 N N . GLN A 1 216 ? -3.605 2.780 33.394 1.00 96.38 216 GLN A N 1
ATOM 1612 C CA . GLN A 1 216 ? -3.764 1.324 33.387 1.00 96.38 216 GLN A CA 1
ATOM 1613 C C . GLN A 1 216 ? -5.236 0.945 33.222 1.00 96.38 216 GLN A C 1
ATOM 1615 O O . GLN A 1 216 ? -5.541 0.043 32.442 1.00 96.38 216 GLN A O 1
ATOM 1620 N N . ALA A 1 217 ? -6.149 1.671 33.874 1.00 97.44 217 ALA A N 1
ATOM 1621 C CA . ALA A 1 217 ? -7.584 1.440 33.737 1.00 97.44 217 ALA A CA 1
ATOM 1622 C C . ALA A 1 217 ? -8.088 1.797 32.329 1.00 97.44 217 ALA A C 1
ATOM 1624 O O . ALA A 1 217 ? -8.886 1.053 31.764 1.00 97.44 217 ALA A O 1
ATOM 1625 N N . ALA A 1 218 ? -7.586 2.880 31.728 1.00 97.12 218 ALA A N 1
ATOM 1626 C CA . ALA A 1 218 ? -7.890 3.252 30.348 1.00 97.12 218 ALA A CA 1
ATOM 1627 C C . ALA A 1 218 ? -7.432 2.173 29.354 1.00 97.12 218 ALA A C 1
ATOM 1629 O O . ALA A 1 218 ? -8.209 1.753 28.498 1.00 97.12 218 ALA A O 1
ATOM 1630 N N . LEU A 1 219 ? -6.198 1.675 29.494 1.00 97.50 219 LEU A N 1
ATOM 1631 C CA . LEU A 1 219 ? -5.668 0.591 28.660 1.00 97.50 219 LEU A CA 1
ATOM 1632 C C . LEU A 1 219 ? -6.439 -0.723 28.857 1.00 97.50 219 LEU A C 1
ATOM 1634 O O . LEU A 1 219 ? -6.810 -1.365 27.877 1.00 97.50 219 LEU A O 1
ATOM 1638 N N . LEU A 1 220 ? -6.745 -1.099 30.101 1.00 97.81 220 LEU A N 1
ATOM 1639 C CA . LEU A 1 220 ? -7.577 -2.269 30.379 1.00 97.81 220 LEU A CA 1
ATOM 1640 C C . LEU A 1 220 ? -8.971 -2.112 29.754 1.00 97.81 220 LEU A C 1
ATOM 1642 O O . LEU A 1 220 ? -9.443 -3.030 29.093 1.00 97.81 220 LEU A O 1
ATOM 1646 N N . SER A 1 221 ? -9.609 -0.951 29.919 1.00 96.81 221 SER A N 1
ATOM 1647 C CA . SER A 1 221 ? -10.912 -0.638 29.322 1.00 96.81 221 SER A CA 1
ATOM 1648 C C . SER A 1 221 ? -10.867 -0.738 27.797 1.00 96.81 221 SER A C 1
ATOM 1650 O O . SER A 1 221 ? -11.769 -1.301 27.187 1.00 96.81 221 SER A O 1
ATOM 1652 N N . HIS A 1 222 ? -9.782 -0.280 27.170 1.00 96.00 222 HIS A N 1
ATOM 1653 C CA . HIS A 1 222 ? -9.568 -0.445 25.734 1.00 96.00 222 HIS A CA 1
ATOM 1654 C C . HIS A 1 222 ? -9.514 -1.921 25.316 1.00 96.00 222 HIS A C 1
ATOM 1656 O O . HIS A 1 222 ? -10.260 -2.314 24.421 1.00 96.00 222 HIS A O 1
ATOM 1662 N N . GLY A 1 223 ? -8.720 -2.750 26.003 1.00 96.00 223 GLY A N 1
ATOM 1663 C CA . GLY A 1 223 ? -8.650 -4.188 25.718 1.00 96.00 223 GLY A CA 1
ATOM 1664 C C . GLY A 1 223 ? -9.977 -4.914 25.968 1.00 96.00 223 GLY A C 1
ATOM 1665 O O . GLY A 1 223 ? -10.404 -5.724 25.151 1.00 96.00 223 GLY A O 1
ATOM 1666 N N . LEU A 1 224 ? -10.677 -4.577 27.058 1.00 96.44 224 LEU A N 1
ATOM 1667 C CA . LEU A 1 224 ? -11.979 -5.156 27.405 1.00 96.44 224 LEU A CA 1
ATOM 1668 C C . LEU A 1 224 ? -13.075 -4.765 26.406 1.00 96.44 224 LEU A C 1
ATOM 1670 O O . LEU A 1 224 ? -13.978 -5.548 26.133 1.00 96.44 224 LEU A O 1
ATOM 1674 N N . ALA A 1 225 ? -13.007 -3.561 25.841 1.00 94.25 225 ALA A N 1
ATOM 1675 C CA . ALA A 1 225 ? -13.944 -3.122 24.814 1.00 94.25 225 ALA A CA 1
ATOM 1676 C C . ALA A 1 225 ? -13.776 -3.888 23.491 1.00 94.25 225 ALA A C 1
ATOM 1678 O O . ALA A 1 225 ? -14.651 -3.805 22.631 1.00 94.25 225 ALA A O 1
ATOM 1679 N N . ALA A 1 226 ? -12.672 -4.618 23.325 1.00 92.44 226 ALA A N 1
ATOM 1680 C CA . ALA A 1 226 ? -12.374 -5.402 22.139 1.00 92.44 226 ALA A CA 1
ATOM 1681 C C . ALA A 1 226 ? -12.637 -6.908 22.309 1.00 92.44 226 ALA A C 1
ATOM 1683 O O . ALA A 1 226 ? -12.372 -7.636 21.367 1.00 92.44 226 ALA A O 1
ATOM 1684 N N . VAL A 1 227 ? -13.140 -7.393 23.451 1.00 94.81 227 VAL A N 1
ATOM 1685 C CA . VAL A 1 227 ? -13.507 -8.815 23.623 1.00 94.81 227 VAL A CA 1
ATOM 1686 C C . VAL A 1 227 ? -15.020 -9.039 23.493 1.00 94.81 227 VAL A C 1
ATOM 1688 O O . VAL A 1 227 ? -15.833 -8.135 23.735 1.00 94.81 227 VAL A O 1
ATOM 1691 N N . ASP A 1 228 ? -15.403 -10.259 23.117 1.00 92.56 228 ASP A N 1
ATOM 1692 C CA . ASP A 1 228 ? -16.804 -10.659 22.981 1.00 92.56 228 ASP A CA 1
ATOM 1693 C C . ASP A 1 228 ? -17.520 -10.791 24.342 1.00 92.56 228 ASP A C 1
ATOM 1695 O O . ASP A 1 228 ? -16.897 -10.857 25.406 1.00 92.56 228 ASP A O 1
ATOM 1699 N N . ASP A 1 229 ? -18.856 -10.808 24.320 1.00 91.56 229 ASP A N 1
ATOM 1700 C CA . ASP A 1 229 ? -19.673 -10.831 25.541 1.00 91.56 229 ASP A CA 1
ATOM 1701 C C . ASP A 1 229 ? -19.508 -12.106 26.382 1.00 91.56 229 ASP A C 1
ATOM 1703 O O . ASP A 1 229 ? -19.575 -12.016 27.608 1.00 91.56 229 ASP A O 1
ATOM 1707 N N . GLU A 1 230 ? -19.268 -13.273 25.772 1.00 94.44 230 GLU A N 1
ATOM 1708 C CA . GLU A 1 230 ? -19.055 -14.518 26.525 1.00 94.44 230 GLU A CA 1
ATOM 1709 C C . GLU A 1 230 ? -17.714 -14.464 27.268 1.00 94.44 230 GLU A C 1
ATOM 1711 O O . GLU A 1 230 ? -17.639 -14.776 28.460 1.00 94.44 230 GLU A O 1
ATOM 1716 N N . THR A 1 231 ? -16.679 -13.937 26.610 1.00 96.38 231 THR A N 1
ATOM 1717 C CA . THR A 1 231 ? -15.380 -13.667 27.236 1.00 96.38 231 THR A CA 1
ATOM 1718 C C . THR A 1 231 ? -15.484 -12.640 28.367 1.00 96.38 231 THR A C 1
ATOM 1720 O O . THR A 1 231 ? -14.894 -12.840 29.431 1.00 96.38 231 THR A O 1
ATOM 1723 N N . LEU A 1 232 ? -16.255 -11.557 28.202 1.00 95.56 232 LEU A N 1
ATOM 1724 C CA . LEU A 1 232 ? -16.493 -10.595 29.289 1.00 95.56 232 LEU A CA 1
ATOM 1725 C C . LEU A 1 232 ? -17.231 -11.228 30.462 1.00 95.56 232 LEU A C 1
ATOM 1727 O O . LEU A 1 232 ? -16.853 -10.986 31.606 1.00 95.56 232 LEU A O 1
ATOM 1731 N N . GLN A 1 233 ? -18.251 -12.042 30.195 1.00 95.75 233 GLN A N 1
ATOM 1732 C CA . GLN A 1 233 ? -18.989 -12.745 31.239 1.00 95.75 233 GLN A CA 1
ATOM 1733 C C . GLN A 1 233 ? -18.063 -13.666 32.042 1.00 95.75 233 GLN A C 1
ATOM 1735 O O . GLN A 1 233 ? -18.086 -13.638 33.273 1.00 95.75 233 GLN A O 1
ATOM 1740 N N . PHE A 1 234 ? -17.172 -14.397 31.365 1.00 96.88 234 PHE A N 1
ATOM 1741 C CA . PHE A 1 234 ? -16.133 -15.178 32.030 1.00 96.88 234 PHE A CA 1
ATOM 1742 C C . PHE A 1 234 ? -15.239 -14.303 32.927 1.00 96.88 234 PHE A C 1
ATOM 1744 O O . PHE A 1 234 ? -15.010 -14.647 34.087 1.00 96.88 234 PHE A O 1
ATOM 1751 N N . LEU A 1 235 ? -14.757 -13.158 32.431 1.00 96.69 235 LEU A N 1
ATOM 1752 C CA . LEU A 1 235 ? -13.898 -12.251 33.205 1.00 96.69 235 LEU A CA 1
ATOM 1753 C C . LEU A 1 235 ? -14.616 -11.658 34.428 1.00 96.69 235 LEU A C 1
ATOM 1755 O O . LEU A 1 235 ? -13.998 -11.507 35.482 1.00 96.69 235 LEU A O 1
ATOM 1759 N N . ILE A 1 236 ? -15.913 -11.360 34.313 1.00 96.06 236 ILE A N 1
ATOM 1760 C CA . ILE A 1 236 ? -16.759 -10.889 35.421 1.00 96.06 236 ILE A CA 1
ATOM 1761 C C . ILE A 1 236 ? -16.843 -11.942 36.532 1.00 96.06 236 ILE A C 1
ATOM 1763 O O . ILE A 1 236 ? -16.772 -11.601 37.712 1.00 96.06 236 ILE A O 1
ATOM 1767 N N . GLU A 1 237 ? -16.962 -13.217 36.165 1.00 95.62 237 GLU A N 1
ATOM 1768 C CA . GLU A 1 237 ? -16.993 -14.342 37.108 1.00 95.62 237 GLU A CA 1
ATOM 1769 C C . GLU A 1 237 ? -15.614 -14.642 37.725 1.00 95.62 237 GLU A C 1
ATOM 1771 O O . GLU A 1 237 ? -15.532 -15.255 38.791 1.00 95.62 237 GLU A O 1
ATOM 1776 N N . HIS A 1 238 ? -14.534 -14.154 37.103 1.00 95.75 238 HIS A N 1
ATOM 1777 C CA . HIS A 1 238 ? -13.144 -14.368 37.513 1.00 95.75 238 HIS A CA 1
ATOM 1778 C C . HIS A 1 238 ? -12.406 -13.030 37.742 1.00 95.75 238 HIS A C 1
ATOM 1780 O O . HIS A 1 238 ? -11.398 -12.743 37.085 1.00 95.75 238 HIS A O 1
ATOM 1786 N N . PRO A 1 239 ? -12.832 -12.202 38.720 1.00 94.75 239 PRO A N 1
ATOM 1787 C CA . PRO A 1 239 ? -12.327 -10.835 38.901 1.00 94.75 239 PRO A CA 1
ATOM 1788 C C . PRO A 1 239 ? -10.818 -10.757 39.183 1.00 94.75 239 PRO A C 1
ATOM 1790 O O . PRO A 1 239 ? -10.179 -9.762 38.852 1.00 94.75 239 PRO A O 1
ATOM 1793 N N . ALA A 1 240 ? -10.213 -11.823 39.719 1.00 96.19 240 ALA A N 1
ATOM 1794 C CA . ALA A 1 240 ? -8.765 -11.901 39.919 1.00 96.19 240 ALA A CA 1
ATOM 1795 C C . ALA A 1 240 ? -7.965 -11.833 38.601 1.00 96.19 240 ALA A C 1
ATOM 1797 O O . ALA A 1 240 ? -6.819 -11.377 38.600 1.00 96.19 240 ALA A O 1
ATOM 1798 N N . VAL A 1 241 ? -8.550 -12.275 37.479 1.00 97.31 241 VAL A N 1
ATOM 1799 C CA . VAL A 1 241 ? -7.947 -12.129 36.147 1.00 97.31 241 VAL A CA 1
ATOM 1800 C C . VAL A 1 241 ? -7.948 -10.657 35.738 1.00 97.31 241 VAL A C 1
ATOM 1802 O O . VAL A 1 241 ? -6.909 -10.158 35.310 1.00 97.31 241 VAL A O 1
ATOM 1805 N N . ILE A 1 242 ? -9.058 -9.940 35.951 1.00 97.81 242 ILE A N 1
ATOM 1806 C CA . ILE A 1 242 ? -9.175 -8.497 35.672 1.00 97.81 242 ILE A CA 1
ATOM 1807 C C . ILE A 1 242 ? -8.136 -7.705 36.476 1.00 97.81 242 ILE A C 1
ATOM 1809 O O . ILE A 1 242 ? -7.381 -6.927 35.890 1.00 97.81 242 ILE A O 1
ATOM 1813 N N . THR A 1 243 ? -8.043 -7.942 37.791 1.00 97.81 243 THR A N 1
ATOM 1814 C CA . THR A 1 243 ? -7.055 -7.283 38.663 1.00 97.81 243 THR A CA 1
ATOM 1815 C C . THR A 1 243 ? -5.633 -7.506 38.149 1.00 97.81 243 THR A C 1
ATOM 1817 O O . THR A 1 243 ? -4.866 -6.560 37.997 1.00 97.81 243 THR A O 1
ATOM 1820 N N . ARG A 1 244 ? -5.289 -8.744 37.775 1.00 96.06 244 ARG A N 1
ATOM 1821 C CA . ARG A 1 244 ? -3.958 -9.063 37.243 1.00 96.06 244 ARG A CA 1
ATOM 1822 C C . ARG A 1 244 ? -3.673 -8.381 35.903 1.00 96.06 244 ARG A C 1
ATOM 1824 O O . ARG A 1 244 ? -2.549 -7.922 35.696 1.00 96.06 244 ARG A O 1
ATOM 1831 N N . LEU A 1 245 ? -4.642 -8.347 34.986 1.00 97.19 245 LEU A N 1
ATOM 1832 C CA . LEU A 1 245 ? -4.483 -7.666 33.699 1.00 97.19 245 LEU A CA 1
ATOM 1833 C C . LEU A 1 245 ? -4.210 -6.174 33.915 1.00 97.19 245 LEU A C 1
ATOM 1835 O O . LEU A 1 245 ? -3.270 -5.651 33.324 1.00 97.19 245 LEU A O 1
ATOM 1839 N N . TYR A 1 246 ? -4.961 -5.528 34.812 1.00 97.50 246 TYR A N 1
ATOM 1840 C CA . TYR A 1 246 ? -4.758 -4.134 35.215 1.00 97.50 246 TYR A CA 1
ATOM 1841 C C . TYR A 1 246 ? -3.361 -3.883 35.809 1.00 97.50 246 TYR A C 1
ATOM 1843 O O . TYR A 1 246 ? -2.646 -2.995 35.346 1.00 97.50 246 TYR A O 1
ATOM 1851 N N . GLU A 1 247 ? -2.945 -4.688 36.792 1.00 95.94 247 GLU A N 1
ATOM 1852 C CA . GLU A 1 247 ? -1.704 -4.461 37.544 1.00 95.94 247 GLU A CA 1
ATOM 1853 C C . GLU A 1 247 ? -0.439 -4.771 36.735 1.00 95.94 247 GLU A C 1
ATOM 1855 O O . GLU A 1 247 ? 0.575 -4.083 36.878 1.00 95.94 247 GLU A O 1
ATOM 1860 N N . HIS A 1 248 ? -0.476 -5.811 35.893 1.00 94.81 248 HIS A N 1
ATOM 1861 C CA . HIS A 1 248 ? 0.740 -6.390 35.318 1.00 94.81 248 HIS A CA 1
ATOM 1862 C C . HIS A 1 248 ? 0.846 -6.296 33.798 1.00 94.81 248 HIS A C 1
ATOM 1864 O O . HIS A 1 248 ? 1.956 -6.178 33.286 1.00 94.81 248 HIS A O 1
ATOM 1870 N N . THR A 1 249 ? -0.264 -6.378 33.057 1.00 96.44 249 THR A N 1
ATOM 1871 C CA . THR A 1 249 ? -0.227 -6.515 31.585 1.00 96.44 249 THR A CA 1
ATOM 1872 C C . THR A 1 249 ? -1.208 -5.609 30.818 1.00 96.44 249 THR A C 1
ATOM 1874 O O . THR A 1 249 ? -1.651 -5.990 29.730 1.00 96.44 249 THR A O 1
ATOM 1877 N N . PRO A 1 250 ? -1.525 -4.379 31.282 1.00 95.62 250 PRO A N 1
ATOM 1878 C CA . PRO A 1 250 ? -2.578 -3.578 30.658 1.00 95.62 250 PRO A CA 1
ATOM 1879 C C . PRO A 1 250 ? -2.213 -3.154 29.229 1.00 95.62 250 PRO A C 1
ATOM 1881 O O . PRO A 1 250 ? -3.087 -3.064 28.376 1.00 95.62 250 PRO A O 1
ATOM 1884 N N . GLY A 1 251 ? -0.923 -2.941 28.934 1.00 95.38 251 GLY A N 1
ATOM 1885 C CA . GLY A 1 251 ? -0.447 -2.598 27.590 1.00 95.38 251 GLY A CA 1
ATOM 1886 C C . GLY A 1 251 ? -0.611 -3.743 26.588 1.00 95.38 251 GLY A C 1
ATOM 1887 O O . GLY A 1 251 ? -1.237 -3.563 25.547 1.00 95.38 251 GLY A O 1
ATOM 1888 N N . ALA A 1 252 ? -0.101 -4.935 26.913 1.00 95.62 252 ALA A N 1
ATOM 1889 C CA . ALA A 1 252 ? -0.240 -6.109 26.050 1.00 95.62 252 ALA A CA 1
ATOM 1890 C C . ALA A 1 252 ? -1.716 -6.485 25.830 1.00 95.62 252 ALA A C 1
ATOM 1892 O O . ALA A 1 252 ? -2.113 -6.791 24.706 1.00 95.62 252 ALA A O 1
ATOM 1893 N N . PHE A 1 253 ? -2.542 -6.396 26.878 1.00 97.38 253 PHE A N 1
ATOM 1894 C CA . PHE A 1 253 ? -3.975 -6.651 26.769 1.00 97.38 253 PHE A CA 1
ATOM 1895 C C . PHE A 1 253 ? -4.702 -5.592 25.925 1.00 97.38 253 PHE A C 1
ATOM 1897 O O . PHE A 1 253 ? -5.504 -5.950 25.072 1.00 97.38 253 PHE A O 1
ATOM 1904 N N . ALA A 1 254 ? -4.376 -4.302 26.057 1.00 96.00 254 ALA A N 1
ATOM 1905 C CA . ALA A 1 254 ? -4.924 -3.260 25.180 1.00 96.00 254 ALA A CA 1
ATOM 1906 C C . ALA A 1 254 ? -4.535 -3.459 23.702 1.00 96.00 254 ALA A C 1
ATOM 1908 O O . ALA A 1 254 ? -5.305 -3.160 22.792 1.00 96.00 254 ALA A O 1
ATOM 1909 N N . ALA A 1 255 ? -3.322 -3.952 23.442 1.00 94.25 255 ALA A N 1
ATOM 1910 C CA . ALA A 1 255 ? -2.807 -4.112 22.086 1.00 94.25 255 ALA A CA 1
ATOM 1911 C C . ALA A 1 255 ? -3.353 -5.352 21.352 1.00 94.25 255 ALA A C 1
ATOM 1913 O O . ALA A 1 255 ? -3.477 -5.306 20.122 1.00 94.25 255 ALA A O 1
ATOM 1914 N N . PHE A 1 256 ? -3.632 -6.440 22.084 1.00 94.75 256 PHE A N 1
ATOM 1915 C CA . PHE A 1 256 ? -3.887 -7.780 21.522 1.00 94.75 256 PHE A CA 1
ATOM 1916 C C . PHE A 1 256 ? -5.094 -8.510 22.134 1.00 94.75 256 PHE A C 1
ATOM 1918 O O . PHE A 1 256 ? -5.441 -9.604 21.694 1.00 94.75 256 PHE A O 1
ATOM 1925 N N . GLY A 1 257 ? -5.739 -7.927 23.147 1.00 95.12 257 GLY A N 1
ATOM 1926 C CA . GLY A 1 257 ? -6.848 -8.536 23.884 1.00 95.12 257 GLY A CA 1
ATOM 1927 C C . GLY A 1 257 ? -8.040 -8.892 23.007 1.00 95.12 257 GLY A C 1
ATOM 1928 O O . GLY A 1 257 ? -8.697 -9.885 23.281 1.00 95.12 257 GLY A O 1
ATOM 1929 N N . GLY A 1 258 ? -8.264 -8.163 21.911 1.00 93.06 258 GLY A N 1
ATOM 1930 C CA . GLY A 1 258 ? -9.413 -8.405 21.038 1.00 93.06 258 GLY A CA 1
ATOM 1931 C C . GLY A 1 258 ? -9.396 -9.716 20.251 1.00 93.06 258 GLY A C 1
ATOM 1932 O O . GLY A 1 258 ? -10.396 -10.060 19.637 1.00 93.06 258 GLY A O 1
ATOM 1933 N N . SER A 1 259 ? -8.287 -10.458 20.286 1.00 94.88 259 SER A N 1
ATOM 1934 C CA . SER A 1 259 ? -8.216 -11.820 19.745 1.00 94.88 259 SER A CA 1
ATOM 1935 C C . SER A 1 259 ? -8.539 -12.901 20.790 1.00 94.88 259 SER A C 1
ATOM 1937 O O . SER A 1 259 ? -8.601 -14.081 20.450 1.00 94.88 259 SER A O 1
ATOM 1939 N N . LEU A 1 260 ? -8.690 -12.541 22.071 1.00 97.06 260 LEU A N 1
ATOM 1940 C CA . LEU A 1 260 ? -8.991 -13.481 23.151 1.00 97.06 260 LEU A CA 1
ATOM 1941 C C . LEU A 1 260 ? -10.473 -13.858 23.137 1.00 97.06 260 LEU A C 1
ATOM 1943 O O . LEU A 1 260 ? -11.335 -12.998 23.294 1.00 97.06 260 LEU A O 1
ATOM 1947 N N . HIS A 1 261 ? -10.732 -15.161 23.081 1.00 96.62 261 HIS A N 1
ATOM 1948 C CA . HIS A 1 261 ? -12.073 -15.725 23.147 1.00 96.62 261 HIS A CA 1
ATOM 1949 C C . HIS A 1 261 ? -12.113 -16.872 24.166 1.00 96.62 261 HIS A C 1
ATOM 1951 O O . HIS A 1 261 ? -11.301 -17.801 24.092 1.00 96.62 261 HIS A O 1
ATOM 1957 N N . VAL A 1 262 ? -13.048 -16.811 25.117 1.00 97.62 262 VAL A N 1
ATOM 1958 C CA . VAL A 1 262 ? -13.338 -17.870 26.092 1.00 97.62 262 VAL A CA 1
ATOM 1959 C C . VAL A 1 262 ? -14.766 -18.344 25.870 1.00 97.62 262 VAL A C 1
ATOM 1961 O O . VAL A 1 262 ? -15.707 -17.697 26.318 1.00 97.62 262 VAL A O 1
ATOM 1964 N N . HIS A 1 263 ? -14.929 -19.487 25.206 1.00 96.25 263 HIS A N 1
ATOM 1965 C CA . HIS A 1 263 ? -16.242 -20.062 24.909 1.00 96.25 263 HIS A CA 1
ATOM 1966 C C . HIS A 1 263 ? -16.404 -21.399 25.617 1.00 96.25 263 HIS A C 1
ATOM 1968 O O . HIS A 1 263 ? -15.504 -22.241 25.603 1.00 96.25 263 HIS A O 1
ATOM 1974 N N . GLN A 1 264 ? -17.546 -21.596 26.275 1.00 94.31 264 GLN A N 1
ATOM 1975 C CA . GLN A 1 264 ? -17.859 -22.810 27.037 1.00 94.31 264 GLN A CA 1
ATOM 1976 C C . GLN A 1 264 ? -16.751 -23.186 28.044 1.00 94.31 264 GLN A C 1
ATOM 1978 O O . GLN A 1 264 ? -16.395 -24.357 28.205 1.00 94.31 264 GLN A O 1
ATOM 1983 N N . GLY A 1 265 ? -16.164 -22.178 28.698 1.00 94.12 265 GLY A N 1
ATOM 1984 C CA . GLY A 1 265 ? -15.085 -22.346 29.679 1.00 94.12 265 GLY A CA 1
ATOM 1985 C C . GLY A 1 265 ? -13.728 -22.765 29.097 1.00 94.12 265 GLY A C 1
ATOM 1986 O O . GLY A 1 265 ? -12.847 -23.163 29.858 1.00 94.12 265 GLY A O 1
ATOM 1987 N N . HIS A 1 266 ? -13.546 -22.692 27.776 1.00 97.50 266 HIS A N 1
ATOM 1988 C CA . HIS A 1 266 ? -12.299 -23.029 27.090 1.00 97.50 266 HIS A CA 1
ATOM 1989 C C . HIS A 1 266 ? -11.783 -21.847 26.267 1.00 97.50 266 HIS A C 1
ATOM 1991 O O . HIS A 1 266 ? -12.558 -21.087 25.693 1.00 97.50 266 HIS A O 1
ATOM 1997 N N . ILE A 1 267 ? -10.460 -21.716 26.169 1.00 98.19 267 ILE A N 1
ATOM 1998 C CA . ILE A 1 267 ? -9.826 -20.758 25.258 1.00 98.19 267 ILE A CA 1
ATOM 1999 C C . ILE A 1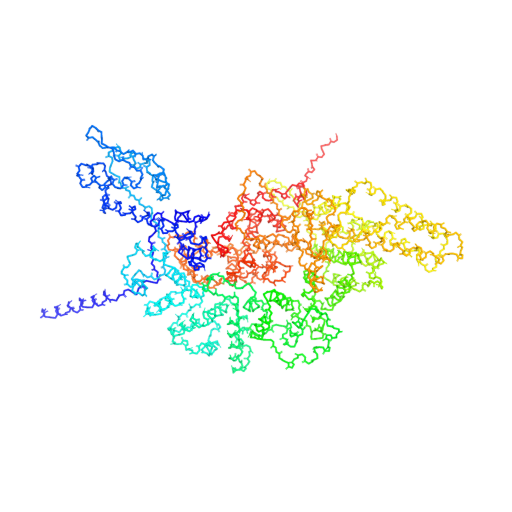 267 ? -10.014 -21.230 23.813 1.00 98.19 267 ILE A C 1
ATOM 2001 O O . ILE A 1 267 ? -9.606 -22.341 23.460 1.00 98.19 267 ILE A O 1
ATOM 2005 N N . VAL A 1 268 ? -10.569 -20.368 22.962 1.00 97.06 268 VAL A N 1
ATOM 2006 C CA . VAL A 1 268 ? -10.640 -20.594 21.515 1.00 97.06 268 VAL A CA 1
ATOM 2007 C C . VAL A 1 268 ? -9.373 -20.048 20.872 1.00 97.06 268 VAL A C 1
ATOM 2009 O O . VAL A 1 268 ? -9.177 -18.839 20.763 1.00 97.06 268 VAL A O 1
ATOM 2012 N N . VAL A 1 269 ? -8.498 -20.959 20.453 1.00 97.06 269 VAL A N 1
ATOM 2013 C CA . VAL A 1 269 ? -7.181 -20.615 19.907 1.00 97.06 269 VAL A CA 1
ATOM 2014 C C . VAL A 1 269 ? -7.196 -20.392 18.386 1.00 97.06 269 VAL A C 1
ATOM 2016 O O . VAL A 1 269 ? -7.931 -21.081 17.668 1.00 97.06 269 VAL A O 1
ATOM 2019 N N . PRO A 1 270 ? -6.337 -19.501 17.848 1.00 95.62 270 PRO A N 1
ATOM 2020 C CA . PRO A 1 270 ? -6.119 -19.359 16.415 1.00 95.62 270 PRO A CA 1
ATOM 2021 C C . PRO A 1 270 ? -5.735 -20.695 15.777 1.00 95.62 270 PRO A C 1
ATOM 2023 O O . PRO A 1 270 ? -4.832 -21.385 16.257 1.00 95.62 270 PRO A O 1
ATOM 2026 N N . GLY A 1 271 ? -6.421 -21.047 14.686 1.00 92.75 271 GLY A N 1
ATOM 2027 C CA . GLY A 1 271 ? -6.300 -22.350 14.023 1.00 92.75 271 GLY A CA 1
ATOM 2028 C C . GLY A 1 271 ? -7.268 -23.427 14.524 1.00 92.75 271 GLY A C 1
ATOM 2029 O O . GLY A 1 271 ? -7.278 -24.527 13.971 1.00 92.75 271 GLY A O 1
ATOM 2030 N N . GLY A 1 272 ? -8.096 -23.118 15.527 1.00 93.69 272 GLY A N 1
ATOM 2031 C CA . GLY A 1 272 ? -9.140 -24.004 16.036 1.00 93.69 272 GLY A CA 1
ATOM 2032 C C . GLY A 1 272 ? -8.597 -25.259 16.721 1.00 93.69 272 GLY A C 1
ATOM 2033 O O . GLY A 1 272 ? -7.466 -25.296 17.207 1.00 93.69 272 GLY A O 1
ATOM 2034 N N . GLU A 1 273 ? -9.410 -26.316 16.745 1.00 94.12 273 GLU A N 1
ATOM 2035 C CA . GLU A 1 273 ? -9.118 -27.560 17.471 1.00 94.12 273 GLU A CA 1
ATOM 2036 C C . GLU A 1 273 ? -7.772 -28.192 17.070 1.00 94.12 273 GLU A C 1
ATOM 2038 O O . GLU A 1 273 ? -7.001 -28.630 17.925 1.00 94.12 273 GLU A O 1
ATOM 2043 N N . ALA A 1 274 ? -7.428 -28.153 15.778 1.00 93.12 274 ALA A N 1
ATOM 2044 C CA . ALA A 1 274 ? -6.174 -28.700 15.256 1.00 93.12 274 ALA A CA 1
ATOM 2045 C C . ALA A 1 274 ? -4.912 -27.996 15.797 1.00 93.12 274 ALA A C 1
ATOM 2047 O O . ALA A 1 274 ? -3.816 -28.558 15.712 1.00 93.12 274 ALA A O 1
ATOM 2048 N N . ALA A 1 275 ? -5.055 -26.782 16.340 1.00 96.38 275 ALA A N 1
ATOM 2049 C CA . ALA A 1 275 ? -3.971 -25.980 16.896 1.00 96.38 275 ALA A CA 1
ATOM 2050 C C . ALA A 1 275 ? -3.890 -26.030 18.432 1.00 96.38 275 ALA A C 1
ATOM 2052 O O . ALA A 1 275 ? -2.892 -25.570 18.985 1.00 96.38 275 ALA A O 1
ATOM 2053 N N . VAL A 1 276 ? -4.874 -26.616 19.130 1.00 97.44 276 VAL A N 1
ATOM 2054 C CA . VAL A 1 276 ? -4.912 -26.662 20.608 1.00 97.44 276 VAL A CA 1
ATOM 2055 C C . VAL A 1 276 ? -3.619 -27.237 21.179 1.00 97.44 276 VAL A C 1
ATOM 2057 O O . VAL A 1 276 ? -2.958 -26.582 21.978 1.00 97.44 276 VAL A O 1
ATOM 2060 N N . GLY A 1 277 ? -3.187 -28.407 20.700 1.00 97.06 277 GLY A N 1
ATOM 2061 C CA . GLY A 1 277 ? -1.955 -29.039 21.184 1.00 97.06 277 GLY A CA 1
ATOM 2062 C C . GLY A 1 277 ? -0.684 -28.210 20.946 1.00 97.06 277 GLY A C 1
ATOM 2063 O O . GLY A 1 277 ? 0.278 -28.358 21.694 1.00 97.06 277 GLY A O 1
ATOM 2064 N N . LEU A 1 278 ? -0.678 -27.322 19.943 1.00 97.88 278 LEU A N 1
ATOM 2065 C CA . LEU A 1 278 ? 0.449 -26.427 19.660 1.00 97.88 278 LEU A CA 1
ATOM 2066 C C . LEU A 1 278 ? 0.508 -25.282 20.672 1.00 97.88 278 LEU A C 1
ATOM 2068 O O . LEU A 1 278 ? 1.565 -25.013 21.237 1.00 97.88 278 LEU A O 1
ATOM 2072 N N 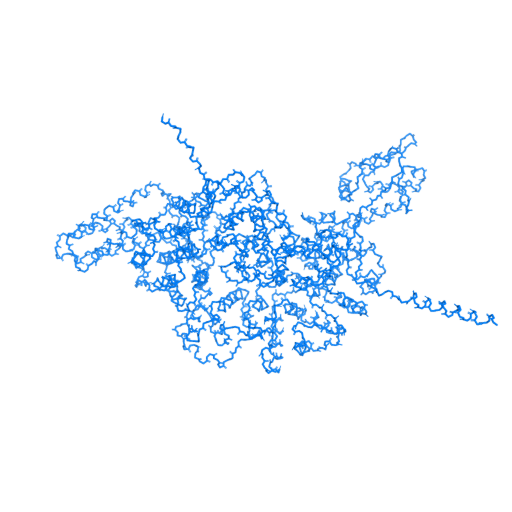. TRP A 1 279 ? -0.632 -24.639 20.930 1.00 97.62 279 TRP A N 1
ATOM 2073 C CA . TRP A 1 279 ? -0.728 -23.542 21.891 1.00 97.62 279 TRP A CA 1
ATOM 2074 C C . TRP A 1 279 ? -0.502 -24.005 23.328 1.00 97.62 279 TRP A C 1
ATOM 2076 O O . TRP A 1 279 ? 0.218 -23.338 24.068 1.00 97.62 279 TRP A O 1
ATOM 2086 N N . GLU A 1 280 ? -1.040 -25.168 23.704 1.00 97.75 280 GLU A N 1
ATOM 2087 C CA . GLU A 1 280 ? -0.788 -25.752 25.024 1.00 97.75 280 GLU A CA 1
ATOM 2088 C C . GLU A 1 280 ? 0.696 -26.078 25.229 1.00 97.75 280 GLU A C 1
ATOM 2090 O O . GLU A 1 280 ? 1.227 -25.847 26.312 1.00 97.75 280 GLU A O 1
ATOM 2095 N N . ALA A 1 281 ? 1.382 -26.574 24.193 1.00 96.62 281 ALA A N 1
ATOM 2096 C CA . ALA A 1 281 ? 2.816 -26.847 24.255 1.00 96.62 281 ALA A CA 1
ATOM 2097 C C . ALA A 1 281 ? 3.662 -25.563 24.313 1.00 96.62 281 ALA A C 1
ATOM 2099 O O . ALA A 1 281 ? 4.663 -25.527 25.025 1.00 96.62 281 ALA A O 1
ATOM 2100 N N . ALA A 1 282 ? 3.267 -24.512 23.589 1.00 95.44 282 ALA A N 1
ATOM 2101 C CA . ALA A 1 282 ? 3.993 -23.244 23.565 1.00 95.44 282 ALA A CA 1
ATOM 2102 C C . ALA A 1 282 ? 3.881 -22.474 24.890 1.00 95.44 282 ALA A C 1
ATOM 2104 O O . ALA A 1 282 ? 4.870 -21.920 25.376 1.00 95.44 282 ALA A O 1
ATOM 2105 N N . LEU A 1 283 ? 2.682 -22.434 25.478 1.00 95.50 283 LEU A N 1
ATOM 2106 C CA . LEU A 1 283 ? 2.402 -21.689 26.708 1.00 95.50 283 LEU A CA 1
ATOM 2107 C C . LEU A 1 283 ? 2.601 -22.510 27.987 1.00 95.50 283 LEU A C 1
ATOM 2109 O O . LEU A 1 283 ? 2.687 -21.911 29.053 1.00 95.50 283 LEU A O 1
ATOM 2113 N N . ASP A 1 284 ? 2.726 -23.837 27.879 1.00 96.12 284 ASP A N 1
ATOM 2114 C CA . ASP A 1 284 ? 2.756 -24.778 29.011 1.00 96.12 284 ASP A CA 1
ATOM 2115 C C . ASP A 1 284 ? 1.503 -24.683 29.908 1.00 96.12 284 ASP A C 1
ATOM 2117 O O . ASP A 1 284 ? 1.553 -24.804 31.131 1.00 96.12 284 ASP A O 1
ATOM 2121 N N . GLU A 1 285 ? 0.335 -24.451 29.300 1.00 97.88 285 GLU A N 1
ATOM 2122 C CA . GLU A 1 285 ? -0.945 -24.401 30.013 1.00 97.88 285 GLU A CA 1
ATOM 2123 C C . GLU A 1 285 ? -2.106 -24.876 29.134 1.00 97.88 285 GLU A C 1
ATOM 2125 O O . GLU A 1 285 ? -2.094 -24.733 27.913 1.00 97.88 285 GLU A O 1
ATOM 2130 N N . LYS A 1 286 ? -3.125 -25.467 29.765 1.00 98.06 286 LYS A N 1
ATOM 2131 C CA . LYS A 1 286 ? -4.281 -26.060 29.087 1.00 98.06 286 LYS A CA 1
ATOM 2132 C C . LYS A 1 286 ? -5.317 -25.015 28.688 1.00 98.06 286 LYS A C 1
ATOM 2134 O O . LYS A 1 286 ? -5.651 -24.139 29.485 1.00 98.06 286 LYS A O 1
ATOM 2139 N N . VAL A 1 287 ? -5.928 -25.183 27.511 1.00 98.00 287 VAL A N 1
ATOM 2140 C CA . VAL A 1 287 ? -7.028 -24.303 27.055 1.00 98.00 287 VAL A CA 1
ATOM 2141 C C . VAL A 1 287 ? -8.271 -24.418 27.942 1.00 98.00 287 VAL A C 1
ATOM 2143 O O . VAL A 1 287 ? -9.065 -23.489 28.014 1.00 98.00 287 VAL A O 1
ATOM 2146 N N . SER A 1 288 ? -8.407 -25.528 28.674 1.00 97.94 288 SER A N 1
ATOM 2147 C CA . SER A 1 288 ? -9.452 -25.754 29.681 1.00 97.94 288 SER A CA 1
ATOM 2148 C C . SER A 1 288 ? -9.182 -25.055 31.025 1.00 97.94 288 SER A C 1
ATOM 2150 O O . SER A 1 288 ? -9.892 -25.305 31.999 1.00 97.94 288 SER A O 1
ATOM 2152 N N . ARG A 1 289 ? -8.106 -24.262 31.139 1.00 97.94 289 ARG A N 1
ATOM 2153 C CA . ARG A 1 289 ? -7.764 -23.456 32.326 1.00 97.94 289 ARG A CA 1
ATOM 2154 C C . ARG A 1 289 ? -7.590 -21.979 31.945 1.00 97.94 289 ARG A C 1
ATOM 2156 O O . ARG A 1 289 ? -6.477 -21.451 32.052 1.00 97.94 289 ARG A O 1
ATOM 2163 N N . PRO A 1 290 ? -8.670 -21.310 31.507 1.00 97.69 290 PRO A N 1
ATOM 2164 C CA . PRO A 1 290 ? -8.608 -19.972 30.927 1.00 97.69 290 PRO A CA 1
ATOM 2165 C C . PRO A 1 290 ? -7.894 -18.939 31.813 1.00 97.69 290 PRO A C 1
ATOM 2167 O O . PRO A 1 290 ? -7.043 -18.218 31.304 1.00 97.69 290 PRO A O 1
ATOM 2170 N N . ASP A 1 291 ? -8.103 -18.921 33.136 1.00 96.75 291 ASP A N 1
ATOM 2171 C CA . ASP A 1 291 ? -7.428 -17.977 34.049 1.00 96.75 291 ASP A CA 1
ATOM 2172 C C . ASP A 1 291 ? -5.897 -18.018 33.957 1.00 96.75 291 ASP A C 1
ATOM 2174 O O . ASP A 1 291 ? -5.212 -16.992 33.998 1.00 96.75 291 ASP A O 1
ATOM 2178 N N . ARG A 1 292 ? -5.343 -19.233 33.885 1.00 97.44 292 ARG A N 1
ATOM 2179 C CA . ARG A 1 292 ? -3.895 -19.451 33.839 1.00 97.44 292 ARG A CA 1
ATOM 2180 C C . ARG A 1 292 ? -3.371 -19.248 32.429 1.00 97.44 292 ARG A C 1
ATOM 2182 O O . ARG A 1 292 ? -2.333 -18.617 32.271 1.00 97.44 292 ARG A O 1
ATOM 2189 N N . PHE A 1 293 ? -4.116 -19.706 31.427 1.00 98.44 293 PHE A N 1
ATOM 2190 C CA . PHE A 1 293 ? -3.757 -19.513 30.030 1.00 98.44 293 PHE A CA 1
ATOM 2191 C C . PHE A 1 293 ? -3.660 -18.021 29.680 1.00 98.44 293 PHE A C 1
ATOM 2193 O O . PHE A 1 293 ? -2.666 -17.595 29.102 1.00 98.44 293 PHE A O 1
ATOM 2200 N N . ILE A 1 294 ? -4.637 -17.207 30.105 1.00 98.19 294 ILE A N 1
ATOM 2201 C CA . ILE A 1 294 ? -4.634 -15.746 29.918 1.00 98.19 294 ILE A CA 1
ATOM 2202 C C . ILE A 1 294 ? -3.406 -15.118 30.588 1.00 98.19 294 ILE A C 1
ATOM 2204 O O . ILE A 1 294 ? -2.741 -14.277 29.983 1.00 98.19 294 ILE A O 1
ATOM 2208 N N . ARG A 1 295 ? -3.057 -15.549 31.810 1.00 96.50 295 ARG A N 1
ATOM 2209 C CA . ARG A 1 295 ? -1.841 -15.070 32.485 1.00 96.50 295 ARG A CA 1
ATOM 2210 C C . ARG A 1 295 ? -0.594 -15.339 31.646 1.00 96.50 295 ARG A C 1
ATOM 2212 O O . ARG A 1 295 ? 0.206 -14.424 31.479 1.00 96.50 295 ARG A O 1
ATOM 2219 N N . GLU A 1 296 ? -0.411 -16.565 31.160 1.00 97.06 296 GLU A N 1
ATOM 2220 C CA . GLU A 1 296 ? 0.785 -16.906 30.382 1.00 97.06 296 GLU A CA 1
ATOM 2221 C C . GLU A 1 296 ? 0.799 -16.179 29.031 1.00 97.06 296 GLU A C 1
ATOM 2223 O O . GLU A 1 296 ? 1.837 -15.661 28.629 1.00 97.06 296 GLU A O 1
ATOM 2228 N N . LEU A 1 297 ? -0.352 -16.054 28.363 1.00 97.25 297 LEU A N 1
ATOM 2229 C CA . LEU A 1 297 ? -0.460 -15.405 27.055 1.00 97.25 297 LEU A CA 1
ATOM 2230 C C . LEU A 1 297 ? -0.011 -13.936 27.081 1.00 97.25 297 LEU A C 1
ATOM 2232 O O . LEU A 1 297 ? 0.755 -13.513 26.212 1.00 97.25 297 LEU A O 1
ATOM 2236 N N . PHE A 1 298 ? -0.478 -13.163 28.067 1.00 96.75 298 PHE A N 1
ATOM 2237 C CA . PHE A 1 298 ? -0.172 -11.730 28.170 1.00 96.75 298 PHE A CA 1
ATOM 2238 C C . PHE A 1 298 ? 1.057 -11.421 29.033 1.00 96.75 298 PHE A C 1
ATOM 2240 O O . PHE A 1 298 ? 1.654 -10.360 28.864 1.00 96.75 298 PHE A O 1
ATOM 2247 N N . GLY A 1 299 ? 1.433 -12.311 29.956 1.00 93.00 299 GLY A N 1
ATOM 2248 C CA . GLY A 1 299 ? 2.534 -12.089 30.899 1.00 93.00 299 GLY A CA 1
ATOM 2249 C C . GLY A 1 299 ? 3.895 -12.599 30.430 1.00 93.00 299 GLY A C 1
ATOM 2250 O O . GLY A 1 299 ? 4.920 -12.065 30.851 1.00 93.00 299 GLY A O 1
ATOM 2251 N N . ARG A 1 300 ? 3.937 -13.623 29.572 1.00 90.44 300 ARG A N 1
ATOM 2252 C CA . ARG A 1 300 ? 5.195 -14.226 29.119 1.00 90.44 300 ARG A CA 1
ATOM 2253 C C . ARG A 1 300 ? 5.894 -13.348 28.082 1.00 90.44 300 ARG A C 1
ATOM 2255 O O . ARG A 1 300 ? 5.253 -12.825 27.170 1.00 90.44 300 ARG A O 1
ATOM 2262 N N . ASP A 1 301 ? 7.213 -13.204 28.233 1.00 89.31 301 ASP A N 1
ATOM 2263 C CA . ASP A 1 301 ? 8.080 -12.423 27.338 1.00 89.31 301 ASP A CA 1
ATOM 2264 C C . ASP A 1 301 ? 7.512 -11.020 27.028 1.00 89.31 301 ASP A C 1
ATOM 2266 O O . ASP A 1 301 ? 7.458 -10.597 25.872 1.00 89.31 301 ASP A O 1
ATOM 2270 N N . ASP A 1 302 ? 7.022 -10.329 28.065 1.00 87.94 302 ASP A N 1
ATOM 2271 C CA . ASP A 1 302 ? 6.396 -8.998 27.998 1.00 87.94 302 ASP A CA 1
ATOM 2272 C C . ASP A 1 302 ? 5.208 -8.899 27.013 1.00 87.94 302 ASP A C 1
ATOM 2274 O O . ASP A 1 302 ? 4.961 -7.852 26.411 1.00 87.94 302 ASP A O 1
ATOM 2278 N N . GLY A 1 303 ? 4.459 -9.993 26.827 1.00 91.06 303 GLY A N 1
ATOM 2279 C CA . GLY A 1 303 ? 3.258 -10.039 25.987 1.00 91.06 303 GLY A CA 1
ATOM 2280 C C . GLY A 1 303 ? 3.525 -10.318 24.505 1.00 91.06 303 GLY A C 1
ATOM 2281 O O . GLY A 1 303 ? 2.615 -10.230 23.679 1.00 91.06 303 GLY A O 1
ATOM 2282 N N . ARG A 1 304 ? 4.753 -10.696 24.130 1.00 92.12 304 ARG A N 1
ATOM 2283 C CA . ARG A 1 304 ? 5.103 -11.035 22.735 1.00 92.12 304 ARG A CA 1
ATOM 2284 C C . ARG A 1 304 ? 4.390 -12.283 22.214 1.00 92.12 304 ARG A C 1
ATOM 2286 O O . ARG A 1 304 ? 4.196 -12.412 21.007 1.00 92.12 304 ARG A O 1
ATOM 2293 N N . PHE A 1 305 ? 3.966 -13.185 23.096 1.00 95.00 305 PHE A N 1
ATOM 2294 C CA . PHE A 1 305 ? 3.164 -14.348 22.705 1.00 95.00 305 PHE A CA 1
ATOM 2295 C C . PHE A 1 305 ? 1.749 -13.924 22.292 1.00 95.00 305 PHE A C 1
ATOM 2297 O O . PHE A 1 305 ? 1.257 -14.392 21.264 1.00 95.00 305 PHE A O 1
ATOM 2304 N N . ALA A 1 306 ? 1.142 -12.971 23.011 1.00 95.69 306 ALA A N 1
ATOM 2305 C CA . ALA A 1 306 ? -0.131 -12.362 22.626 1.00 95.69 306 ALA A CA 1
ATOM 2306 C C . ALA A 1 306 ? -0.063 -11.685 21.248 1.00 95.69 306 ALA A C 1
ATOM 2308 O O . ALA A 1 306 ? -1.029 -11.737 20.495 1.00 95.69 306 ALA A O 1
ATOM 2309 N N . TYR A 1 307 ? 1.091 -11.128 20.866 1.00 94.19 307 TYR A N 1
ATOM 2310 C CA . TYR A 1 307 ? 1.277 -10.583 19.522 1.00 94.19 307 TYR A CA 1
ATOM 2311 C C . TYR A 1 307 ? 1.180 -11.648 18.415 1.00 94.19 307 TYR A C 1
ATOM 2313 O O . TYR A 1 307 ? 0.494 -11.430 17.416 1.00 94.19 307 TYR A O 1
ATOM 2321 N N . VAL A 1 308 ? 1.842 -12.802 18.575 1.00 95.25 308 VAL A N 1
ATOM 2322 C CA . VAL A 1 308 ? 1.734 -13.901 17.594 1.00 95.25 308 VAL A CA 1
ATOM 2323 C C . VAL A 1 308 ? 0.306 -14.430 17.557 1.00 95.25 308 VAL A C 1
ATOM 2325 O O . VAL A 1 308 ? -0.240 -14.638 16.479 1.00 95.25 308 VAL A O 1
ATOM 2328 N N . TYR A 1 309 ? -0.313 -14.593 18.726 1.00 96.75 309 TYR A N 1
ATOM 2329 C CA . TYR A 1 309 ? -1.706 -15.010 18.849 1.00 96.75 309 TYR A CA 1
ATOM 2330 C C . TYR A 1 309 ? -2.645 -14.078 18.071 1.00 96.75 309 TYR A C 1
ATOM 2332 O O . TYR A 1 309 ? -3.418 -14.546 17.236 1.00 96.75 309 TYR A O 1
ATOM 2340 N N . ASP A 1 310 ? -2.503 -12.763 18.260 1.00 95.38 310 ASP A N 1
ATOM 2341 C CA . ASP A 1 310 ? -3.267 -11.737 17.545 1.00 95.38 310 ASP A CA 1
ATOM 2342 C C . ASP A 1 310 ? -3.023 -11.763 16.033 1.00 95.38 310 ASP A C 1
ATOM 2344 O O . ASP A 1 310 ? -3.966 -11.713 15.246 1.00 95.38 310 ASP A O 1
ATOM 2348 N N . ALA A 1 311 ? -1.768 -11.889 15.594 1.00 94.75 311 ALA A N 1
ATOM 2349 C CA . ALA A 1 311 ? -1.456 -11.966 14.170 1.00 94.75 311 ALA A CA 1
ATOM 2350 C C . ALA A 1 311 ? -2.111 -13.192 13.508 1.00 94.75 311 ALA A C 1
ATOM 2352 O O . ALA A 1 311 ? -2.724 -13.068 12.446 1.00 94.75 311 ALA A O 1
ATOM 2353 N N . LEU A 1 312 ? -2.031 -14.363 14.150 1.00 95.94 312 LEU A N 1
ATOM 2354 C CA . LEU A 1 312 ? -2.601 -15.605 13.625 1.00 95.94 312 LEU A CA 1
ATOM 2355 C C . LEU A 1 312 ? -4.132 -15.614 13.629 1.00 95.94 312 LEU A C 1
ATOM 2357 O O . LEU A 1 312 ? -4.717 -16.217 12.731 1.00 95.94 312 LEU A O 1
ATOM 2361 N N . ALA A 1 313 ? -4.780 -14.929 14.576 1.00 94.12 313 ALA A N 1
ATOM 2362 C CA . ALA A 1 313 ? -6.235 -14.763 14.590 1.00 94.12 313 ALA A CA 1
ATOM 2363 C C . ALA A 1 313 ? -6.749 -14.003 13.350 1.00 94.12 313 ALA A C 1
ATOM 2365 O O . ALA A 1 313 ? -7.825 -14.296 12.824 1.00 94.12 313 ALA A O 1
ATOM 2366 N N . HIS A 1 314 ? -5.949 -13.061 12.841 1.00 92.62 314 HIS A N 1
ATOM 2367 C CA . HIS A 1 314 ? -6.328 -12.191 11.726 1.00 92.62 314 HIS A CA 1
ATOM 2368 C C . HIS A 1 314 ? -5.840 -12.670 10.350 1.00 92.62 314 HIS A C 1
ATOM 2370 O O . HIS A 1 314 ? -6.310 -12.174 9.322 1.00 92.62 314 HIS A O 1
ATOM 2376 N N . PHE A 1 315 ? -4.947 -13.661 10.283 1.00 93.94 315 PHE A N 1
ATOM 2377 C CA . PHE A 1 315 ? -4.595 -14.311 9.016 1.00 93.94 315 PHE A CA 1
ATOM 2378 C C . PHE A 1 315 ? -5.815 -14.997 8.386 1.00 93.94 315 PHE A C 1
ATOM 2380 O O . PHE A 1 315 ? -6.760 -15.386 9.073 1.00 93.94 315 PHE A O 1
ATOM 2387 N N . ASP A 1 316 ? -5.838 -15.125 7.057 1.00 89.94 316 ASP A N 1
ATOM 2388 C CA . ASP A 1 316 ? -6.757 -16.074 6.420 1.00 89.94 316 ASP A CA 1
ATOM 2389 C C . ASP A 1 316 ? -6.382 -17.520 6.781 1.00 89.94 316 ASP A C 1
ATOM 2391 O O . ASP A 1 316 ? -5.297 -17.799 7.301 1.00 89.94 316 ASP A O 1
ATOM 2395 N N . SER A 1 317 ? -7.286 -18.452 6.483 1.00 90.50 317 SER A N 1
ATOM 2396 C CA . SER A 1 317 ? -7.140 -19.857 6.860 1.00 90.50 317 SER A CA 1
ATOM 2397 C C . SER A 1 317 ? -5.871 -20.513 6.306 1.00 90.50 317 SER A C 1
ATOM 2399 O O . SER A 1 317 ? -5.229 -21.273 7.030 1.00 90.50 317 SER A O 1
ATOM 2401 N N . ALA A 1 318 ? -5.466 -20.204 5.070 1.00 94.19 318 ALA A N 1
ATOM 2402 C CA . ALA A 1 318 ? -4.282 -20.796 4.449 1.00 94.19 318 ALA A CA 1
ATOM 2403 C C . ALA A 1 318 ? -2.992 -20.284 5.107 1.00 94.19 318 ALA A C 1
ATOM 2405 O O . ALA A 1 318 ? -2.100 -21.070 5.437 1.00 94.19 318 ALA A O 1
ATOM 2406 N N . ARG A 1 319 ? -2.901 -18.974 5.365 1.00 95.69 319 ARG A N 1
ATOM 2407 C CA . ARG A 1 319 ? -1.742 -18.362 6.039 1.00 95.69 319 ARG A CA 1
ATOM 2408 C C . ARG A 1 319 ? -1.643 -18.766 7.505 1.00 95.69 319 ARG A C 1
ATOM 2410 O O . ARG A 1 319 ? -0.544 -19.067 7.971 1.00 95.69 319 ARG A O 1
ATOM 2417 N N . ALA A 1 320 ? -2.770 -18.846 8.213 1.00 95.50 320 ALA A N 1
ATOM 2418 C CA . ALA A 1 320 ? -2.814 -19.369 9.576 1.00 95.50 320 ALA A CA 1
ATOM 2419 C C . ALA A 1 320 ? -2.356 -20.838 9.618 1.00 95.50 320 ALA A C 1
ATOM 2421 O O . ALA A 1 320 ? -1.490 -21.188 10.419 1.00 95.50 320 ALA A O 1
ATOM 2422 N N . ALA A 1 321 ? -2.848 -21.687 8.706 1.00 96.56 321 ALA A N 1
ATOM 2423 C CA . ALA A 1 321 ? -2.441 -23.090 8.612 1.00 96.56 321 ALA A CA 1
ATOM 2424 C C . ALA A 1 321 ? -0.948 -23.262 8.277 1.00 96.56 321 ALA A C 1
ATOM 2426 O O . ALA A 1 321 ? -0.298 -24.152 8.834 1.00 96.56 321 ALA A O 1
ATOM 2427 N N . PHE A 1 322 ? -0.384 -22.405 7.416 1.00 98.00 322 PHE A N 1
ATOM 2428 C CA . PHE A 1 322 ? 1.057 -22.370 7.144 1.00 98.00 322 PHE A CA 1
ATOM 2429 C C . PHE A 1 322 ? 1.859 -21.992 8.394 1.00 98.00 322 PHE A C 1
ATOM 2431 O O . PHE A 1 322 ? 2.821 -22.682 8.736 1.00 98.00 322 PHE A O 1
ATOM 2438 N N . ALA A 1 323 ? 1.446 -20.930 9.091 1.00 97.69 323 ALA A N 1
ATOM 2439 C CA . ALA A 1 323 ? 2.126 -20.430 10.282 1.00 97.69 323 ALA A CA 1
ATOM 2440 C C . ALA A 1 323 ? 2.119 -21.431 11.446 1.00 97.69 323 ALA A C 1
ATOM 2442 O O . ALA A 1 323 ? 3.132 -21.614 12.118 1.00 97.69 323 ALA A O 1
ATOM 2443 N N . LEU A 1 324 ? 1.002 -22.135 11.623 1.00 97.25 324 LEU A N 1
ATOM 2444 C CA . LEU A 1 324 ? 0.832 -23.215 12.597 1.00 97.25 324 LEU A CA 1
ATOM 2445 C C . LEU A 1 324 ? 1.488 -24.537 12.153 1.00 97.25 324 LEU A C 1
ATOM 2447 O O . LEU A 1 324 ? 1.522 -25.502 12.914 1.00 97.25 324 LEU A O 1
ATOM 2451 N N . GLY A 1 325 ? 1.984 -24.620 10.913 1.00 96.81 325 GLY A N 1
ATOM 2452 C CA . GLY A 1 325 ? 2.596 -25.829 10.364 1.00 96.81 325 GLY A CA 1
ATOM 2453 C C . GLY A 1 325 ? 1.623 -27.002 10.211 1.00 96.81 325 GLY A C 1
ATOM 2454 O O . GLY A 1 325 ? 2.052 -28.153 10.261 1.00 96.81 325 GLY A O 1
ATOM 2455 N N . LEU A 1 326 ? 0.318 -26.758 10.027 1.00 95.69 326 LEU A N 1
ATOM 2456 C CA . LEU A 1 326 ? -0.703 -27.821 9.979 1.00 95.69 326 LEU A CA 1
ATOM 2457 C C . LEU A 1 326 ? -0.496 -28.814 8.821 1.00 95.69 326 LEU A C 1
ATOM 2459 O O . LEU A 1 326 ? -0.917 -29.967 8.912 1.00 95.69 326 LEU A O 1
ATOM 2463 N N . TRP A 1 327 ? 0.213 -28.397 7.771 1.00 95.25 327 TRP A N 1
ATOM 2464 C CA . TRP A 1 327 ? 0.620 -29.236 6.642 1.00 95.25 327 TRP A CA 1
ATOM 2465 C C . TRP A 1 327 ? 1.778 -30.204 6.972 1.00 95.25 327 TRP A C 1
ATOM 2467 O O . TRP A 1 327 ? 2.005 -31.169 6.238 1.00 95.25 327 TRP A O 1
ATOM 2477 N N . ILE A 1 328 ? 2.508 -29.987 8.074 1.00 95.50 328 ILE A N 1
ATOM 2478 C CA . ILE A 1 328 ? 3.585 -30.871 8.543 1.00 95.50 328 ILE A CA 1
ATOM 2479 C C . ILE A 1 328 ? 2.948 -32.125 9.148 1.00 95.50 328 ILE A C 1
ATOM 2481 O O . ILE A 1 328 ? 2.220 -32.047 10.141 1.00 95.50 328 ILE A O 1
ATOM 2485 N N . LYS A 1 329 ? 3.209 -33.288 8.538 1.00 92.69 329 LYS A N 1
ATOM 2486 C CA . LYS A 1 329 ? 2.561 -34.565 8.895 1.00 92.69 329 LYS A CA 1
ATOM 2487 C C . LYS A 1 329 ? 2.955 -35.081 10.279 1.00 92.69 329 LYS A C 1
ATOM 2489 O O . LYS A 1 329 ? 2.109 -35.618 10.986 1.00 92.69 329 LYS A O 1
ATOM 2494 N N . GLU A 1 330 ? 4.224 -34.942 10.649 1.00 94.00 330 GLU A N 1
ATOM 2495 C CA . GLU A 1 330 ? 4.739 -35.423 11.931 1.00 94.00 330 GLU A CA 1
ATOM 2496 C C . GLU A 1 330 ? 4.400 -34.435 13.053 1.00 94.00 330 GLU A C 1
ATOM 2498 O O . GLU A 1 330 ? 4.827 -33.279 13.032 1.00 94.00 330 GLU A O 1
ATOM 2503 N N . SER A 1 331 ? 3.618 -34.884 14.039 1.00 90.56 331 SER A N 1
ATOM 2504 C CA . SER A 1 331 ? 3.113 -34.028 15.119 1.00 90.56 331 SER A CA 1
ATOM 2505 C C . SER A 1 331 ? 4.223 -33.475 16.014 1.00 90.56 331 SER A C 1
ATOM 2507 O O . SER A 1 331 ? 4.158 -32.307 16.386 1.00 90.56 331 SER A O 1
ATOM 2509 N N . GLY A 1 332 ? 5.250 -34.280 16.316 1.00 93.50 332 GLY A N 1
ATOM 2510 C CA . GLY A 1 332 ? 6.415 -33.844 17.094 1.00 93.50 332 GLY A CA 1
ATOM 2511 C C . GLY A 1 332 ? 7.145 -32.698 16.400 1.00 93.50 332 GLY A C 1
ATOM 2512 O O . GLY A 1 332 ? 7.275 -31.615 16.963 1.00 93.50 332 GLY A O 1
ATOM 2513 N N . SER A 1 333 ? 7.484 -32.880 15.119 1.00 94.81 333 SER A N 1
ATOM 2514 C CA . SER A 1 333 ? 8.093 -31.815 14.320 1.00 94.81 333 SER A CA 1
ATOM 2515 C C . SER A 1 333 ? 7.208 -30.575 14.239 1.00 94.81 333 SER A C 1
ATOM 2517 O O . SER A 1 333 ? 7.721 -29.467 14.330 1.00 94.81 333 SER A O 1
ATOM 2519 N N . ARG A 1 334 ? 5.884 -30.722 14.098 1.00 95.56 334 ARG A N 1
ATOM 2520 C CA . ARG A 1 334 ? 4.963 -29.576 14.070 1.00 95.56 334 ARG A CA 1
ATOM 2521 C C . ARG A 1 334 ? 5.050 -28.736 15.347 1.00 95.56 334 ARG A C 1
ATOM 2523 O O . ARG A 1 334 ? 5.173 -27.517 15.247 1.00 95.56 334 ARG A O 1
ATOM 2530 N N . VAL A 1 335 ? 5.026 -29.377 16.518 1.00 97.50 335 VAL A N 1
ATOM 2531 C CA . VAL A 1 335 ? 5.181 -28.703 17.820 1.00 97.50 335 VAL A CA 1
ATOM 2532 C C . VAL A 1 335 ? 6.537 -28.000 17.902 1.00 97.50 335 VAL A C 1
ATOM 2534 O O . VAL A 1 335 ? 6.589 -26.816 18.233 1.00 97.50 335 VAL A O 1
ATOM 2537 N N . ASP A 1 336 ? 7.620 -28.679 17.518 1.00 97.31 336 ASP A N 1
ATOM 2538 C CA . ASP A 1 336 ? 8.971 -28.108 17.543 1.00 97.31 336 ASP A CA 1
ATOM 2539 C C . ASP A 1 336 ? 9.095 -26.878 16.632 1.00 97.31 336 ASP A C 1
ATOM 2541 O O . ASP A 1 336 ? 9.667 -25.856 17.022 1.00 97.31 336 ASP A O 1
ATOM 2545 N N . ARG A 1 337 ? 8.531 -26.943 15.417 1.00 96.69 337 ARG A N 1
ATOM 2546 C CA . ARG A 1 337 ? 8.529 -25.809 14.483 1.00 96.69 337 ARG A CA 1
ATOM 2547 C C . ARG A 1 337 ? 7.680 -24.655 15.015 1.00 96.69 337 ARG A C 1
ATOM 2549 O O . ARG A 1 337 ? 8.128 -23.517 14.938 1.00 96.69 337 ARG A O 1
ATOM 2556 N N . PHE A 1 338 ? 6.509 -24.909 15.595 1.00 97.56 338 PHE A N 1
ATOM 2557 C CA . PHE A 1 338 ? 5.692 -23.835 16.165 1.00 97.56 338 PHE A CA 1
ATOM 2558 C C . PHE A 1 338 ? 6.372 -23.162 17.371 1.00 97.56 338 PHE A C 1
ATOM 2560 O O . PHE A 1 338 ? 6.439 -21.936 17.432 1.00 97.56 338 PHE A O 1
ATOM 2567 N N . ASN A 1 339 ? 6.995 -23.929 18.268 1.00 96.62 339 ASN A N 1
ATOM 2568 C CA . ASN A 1 339 ? 7.777 -23.381 19.383 1.00 96.62 339 ASN A CA 1
ATOM 2569 C C . ASN A 1 339 ? 8.969 -22.529 18.912 1.00 96.62 339 ASN A C 1
ATOM 2571 O O . ASN A 1 339 ? 9.291 -21.505 19.524 1.00 96.62 339 ASN A O 1
ATOM 2575 N N . ALA A 1 340 ? 9.605 -22.905 17.799 1.00 96.19 340 ALA A N 1
ATOM 2576 C CA . ALA A 1 340 ? 10.652 -22.095 17.180 1.00 96.19 340 ALA A CA 1
ATOM 2577 C C . ALA A 1 340 ? 10.106 -20.767 16.615 1.00 96.19 340 ALA A C 1
ATOM 2579 O O . ALA A 1 340 ? 10.760 -19.734 16.759 1.00 96.19 340 ALA A O 1
ATOM 2580 N N . LEU A 1 341 ? 8.893 -20.756 16.046 1.00 96.00 341 LEU A N 1
ATOM 2581 C CA . LEU A 1 341 ? 8.222 -19.519 15.624 1.00 96.00 341 LEU A CA 1
ATOM 2582 C C . LEU A 1 341 ? 7.913 -18.604 16.819 1.00 96.00 341 LEU A C 1
ATOM 2584 O O . LEU A 1 341 ? 8.193 -17.406 16.761 1.00 96.00 341 LEU A O 1
ATOM 2588 N N . MET A 1 342 ? 7.385 -19.160 17.913 1.00 94.12 342 MET A N 1
ATOM 2589 C CA . MET A 1 342 ? 7.114 -18.402 19.142 1.00 94.12 342 MET A CA 1
ATOM 2590 C C . MET A 1 342 ? 8.401 -17.795 19.716 1.00 94.12 342 MET A C 1
ATOM 2592 O O . MET A 1 342 ? 8.431 -16.624 20.091 1.00 94.12 342 MET A O 1
ATOM 2596 N N . SER A 1 343 ? 9.500 -18.551 19.683 1.00 92.38 343 SER A N 1
ATOM 2597 C CA . SER A 1 343 ? 10.822 -18.070 20.100 1.00 92.38 343 SER A CA 1
ATOM 2598 C C . SER A 1 343 ? 11.331 -16.922 19.216 1.00 92.38 343 SER A C 1
ATOM 2600 O O . SER A 1 343 ? 11.921 -15.965 19.719 1.00 92.38 343 SER A O 1
ATOM 2602 N N . ALA A 1 344 ? 11.060 -16.957 17.906 1.00 90.12 344 ALA A N 1
ATOM 2603 C CA . ALA A 1 344 ? 11.404 -15.868 16.992 1.00 90.12 344 ALA A CA 1
ATOM 2604 C C . ALA A 1 344 ? 10.659 -14.562 17.330 1.00 90.12 344 ALA A C 1
ATOM 2606 O O . ALA A 1 344 ? 11.243 -13.483 17.238 1.00 90.12 344 ALA A O 1
ATOM 2607 N N . ALA A 1 345 ? 9.408 -14.626 17.797 1.00 82.56 345 ALA A N 1
ATOM 2608 C CA . ALA A 1 345 ? 8.673 -13.432 18.232 1.00 82.56 345 ALA A CA 1
ATOM 2609 C C . ALA A 1 345 ? 9.345 -12.722 19.423 1.00 82.56 345 ALA A C 1
ATOM 2611 O O . ALA A 1 345 ? 9.358 -11.491 19.493 1.00 82.56 345 ALA A O 1
ATOM 2612 N N . VAL A 1 346 ? 10.004 -13.479 20.306 1.00 85.75 346 VAL A N 1
ATOM 2613 C CA . VAL A 1 346 ? 10.844 -12.941 21.393 1.00 85.75 346 VAL A CA 1
ATOM 2614 C C . VAL A 1 346 ? 12.139 -12.307 20.863 1.00 85.75 346 VAL A C 1
ATOM 2616 O O . VAL A 1 346 ? 12.727 -11.453 21.518 1.00 85.75 346 VAL A O 1
ATOM 2619 N N . GLY A 1 347 ? 12.555 -12.613 19.635 1.00 83.06 347 GLY A N 1
ATOM 2620 C CA . GLY A 1 347 ? 13.780 -12.099 19.016 1.00 83.06 347 GLY A CA 1
ATOM 2621 C C . GLY A 1 347 ? 13.751 -10.636 18.546 1.00 83.06 347 GLY A C 1
ATOM 2622 O O . GLY A 1 347 ? 14.806 -10.103 18.206 1.00 83.06 347 GLY A O 1
ATOM 2623 N N . ILE A 1 348 ? 12.596 -9.954 18.530 1.00 84.19 348 ILE A N 1
ATOM 2624 C CA . ILE A 1 348 ? 12.467 -8.565 18.036 1.00 84.19 348 ILE A CA 1
ATOM 2625 C C . ILE A 1 348 ? 12.968 -7.568 19.099 1.00 84.19 348 ILE A C 1
ATOM 2627 O O . ILE A 1 348 ? 12.202 -7.085 19.934 1.00 84.19 348 ILE A O 1
ATOM 2631 N N . LYS A 1 349 ? 14.274 -7.301 19.151 1.00 80.75 349 LYS A N 1
ATOM 2632 C CA . LYS A 1 349 ? 14.900 -6.561 20.269 1.00 80.75 349 LYS A CA 1
ATOM 2633 C C . LYS A 1 349 ? 14.535 -5.078 20.322 1.00 80.75 349 LYS A C 1
ATOM 2635 O O . LYS A 1 349 ? 14.489 -4.497 21.397 1.00 80.75 349 LYS A O 1
ATOM 2640 N N . GLU A 1 350 ? 14.286 -4.464 19.177 1.00 83.50 350 GLU A N 1
ATOM 2641 C CA . GLU A 1 350 ? 14.014 -3.032 19.027 1.00 83.50 350 GLU A CA 1
ATOM 2642 C C . GLU A 1 350 ? 12.569 -2.624 19.352 1.00 83.50 350 GLU A C 1
ATOM 2644 O O . GLU A 1 350 ? 12.215 -1.453 19.205 1.00 83.50 350 GLU A O 1
ATOM 2649 N N . TRP A 1 351 ? 11.730 -3.574 19.770 1.00 89.25 351 TRP A N 1
ATOM 2650 C CA . TRP A 1 351 ? 10.323 -3.342 20.064 1.00 89.25 351 TRP A CA 1
ATOM 2651 C C . TRP A 1 351 ? 9.990 -3.655 21.520 1.00 89.25 351 TRP A C 1
ATOM 2653 O O . TRP A 1 351 ? 10.208 -4.765 22.001 1.00 89.25 351 TRP A O 1
ATOM 2663 N N . ASP A 1 352 ? 9.430 -2.659 22.197 1.00 89.62 352 ASP A N 1
ATOM 2664 C CA . ASP A 1 352 ? 8.872 -2.763 23.540 1.00 89.62 352 ASP A CA 1
ATOM 2665 C C . ASP A 1 352 ? 7.412 -2.304 23.484 1.00 89.62 352 ASP A C 1
ATOM 2667 O O . ASP A 1 352 ? 7.123 -1.141 23.178 1.00 89.62 352 ASP A O 1
ATOM 2671 N N . ILE A 1 353 ? 6.500 -3.237 23.765 1.00 91.12 353 ILE A N 1
ATOM 2672 C CA . ILE A 1 353 ? 5.053 -3.005 23.757 1.00 91.12 353 ILE A CA 1
ATOM 2673 C C . ILE A 1 353 ? 4.684 -1.935 24.792 1.00 91.12 353 ILE A C 1
ATOM 2675 O O . ILE A 1 353 ? 3.864 -1.064 24.517 1.00 91.12 353 ILE A O 1
ATOM 2679 N N . ASN A 1 354 ? 5.315 -1.924 25.966 1.00 88.12 354 ASN A N 1
ATOM 2680 C CA . ASN A 1 354 ? 4.964 -0.986 27.030 1.00 88.12 354 ASN A CA 1
ATOM 2681 C C . ASN A 1 354 ? 5.488 0.432 26.763 1.00 88.12 354 ASN A C 1
ATOM 2683 O O . ASN A 1 354 ? 4.909 1.399 27.263 1.00 88.12 354 ASN A O 1
ATOM 2687 N N . ALA A 1 355 ? 6.537 0.576 25.947 1.00 90.06 355 ALA A N 1
ATOM 2688 C CA . ALA A 1 355 ? 7.036 1.880 25.517 1.00 90.06 355 ALA A CA 1
ATOM 2689 C C . ALA A 1 355 ? 6.103 2.571 24.508 1.00 90.06 355 ALA A C 1
ATOM 2691 O O . ALA A 1 355 ? 6.014 3.804 24.506 1.00 90.06 355 ALA A O 1
ATOM 2692 N N . ARG A 1 356 ? 5.439 1.793 23.642 1.00 90.88 356 ARG A N 1
ATOM 2693 C CA . ARG A 1 356 ? 4.490 2.261 22.619 1.00 90.88 356 ARG A CA 1
ATOM 2694 C C . ARG A 1 356 ? 3.405 1.209 22.371 1.00 90.88 356 ARG A C 1
ATOM 2696 O O . ARG A 1 356 ? 3.543 0.378 21.472 1.00 90.88 356 ARG A O 1
ATOM 2703 N N . VAL A 1 357 ? 2.323 1.278 23.146 1.00 93.19 357 VAL A N 1
ATOM 2704 C CA . VAL A 1 357 ? 1.294 0.224 23.231 1.00 93.19 357 VAL A CA 1
ATOM 2705 C C . VAL A 1 357 ? 0.632 -0.059 21.886 1.00 93.19 357 VAL A C 1
ATOM 2707 O O . VAL A 1 357 ? 0.402 -1.215 21.536 1.00 93.19 357 VAL A O 1
ATOM 2710 N N . PHE A 1 358 ? 0.367 0.976 21.090 1.00 92.25 358 PHE A N 1
ATOM 2711 C CA . PHE A 1 358 ? -0.341 0.838 19.818 1.00 92.25 358 PHE A CA 1
ATOM 2712 C C . PHE A 1 358 ? 0.597 0.901 18.609 1.00 92.25 358 PHE A C 1
ATOM 2714 O O . PHE A 1 358 ? 0.134 1.114 17.487 1.00 92.25 358 PHE A O 1
ATOM 2721 N N . THR A 1 359 ? 1.906 0.716 18.813 1.00 91.00 359 THR A N 1
ATOM 2722 C CA . THR A 1 359 ? 2.906 0.661 17.740 1.00 91.00 359 THR A CA 1
ATOM 2723 C C . THR A 1 359 ? 3.415 -0.763 17.556 1.00 91.00 359 THR A C 1
ATOM 2725 O O . THR A 1 359 ? 3.778 -1.436 18.517 1.00 91.00 359 THR A O 1
ATOM 2728 N N . ARG A 1 360 ? 3.495 -1.205 16.299 1.00 91.12 360 ARG A N 1
ATOM 2729 C CA . ARG A 1 360 ? 4.031 -2.510 15.895 1.00 91.12 360 ARG A CA 1
ATOM 2730 C C . ARG A 1 360 ? 5.220 -2.306 14.943 1.00 91.12 360 ARG A C 1
ATOM 2732 O O . ARG A 1 360 ? 5.254 -1.295 14.229 1.00 91.12 360 ARG A O 1
ATOM 2739 N N . PRO A 1 361 ? 6.200 -3.223 14.885 1.00 88.69 361 PRO A N 1
ATOM 2740 C CA . PRO A 1 361 ? 7.310 -3.102 13.948 1.00 88.69 361 PRO A CA 1
ATOM 2741 C C . PRO A 1 361 ? 6.808 -3.227 12.504 1.00 88.69 361 PRO A C 1
ATOM 2743 O O . PRO A 1 361 ? 5.961 -4.060 12.195 1.00 88.69 361 PRO A O 1
ATOM 2746 N N . ALA A 1 362 ? 7.329 -2.400 11.597 1.00 86.50 362 ALA A N 1
ATOM 2747 C CA . ALA A 1 362 ? 6.847 -2.371 10.215 1.00 86.50 362 ALA A CA 1
ATOM 2748 C C . ALA A 1 362 ? 7.202 -3.645 9.422 1.00 86.50 362 ALA A C 1
ATOM 2750 O O . ALA A 1 362 ? 6.375 -4.126 8.656 1.00 86.50 362 ALA A O 1
ATOM 2751 N N . ASN A 1 363 ? 8.408 -4.188 9.629 1.00 87.31 363 ASN A N 1
ATOM 2752 C CA . ASN A 1 363 ? 8.985 -5.280 8.832 1.00 87.31 363 ASN A CA 1
ATOM 2753 C C . ASN A 1 363 ? 9.353 -6.484 9.715 1.00 87.31 363 ASN A C 1
ATOM 2755 O O . ASN A 1 363 ? 10.509 -6.903 9.759 1.00 87.31 363 ASN A O 1
ATOM 2759 N N . ASP A 1 364 ? 8.396 -7.002 10.479 1.00 89.31 364 ASP A N 1
ATOM 2760 C CA . ASP A 1 364 ? 8.603 -8.158 11.361 1.00 89.31 364 ASP A CA 1
ATOM 2761 C C . ASP A 1 364 ? 8.282 -9.505 10.672 1.00 89.31 364 ASP A C 1
ATOM 2763 O O . ASP A 1 364 ? 7.770 -9.527 9.546 1.00 89.31 364 ASP A O 1
ATOM 2767 N N . PRO A 1 365 ? 8.574 -10.650 11.323 1.00 92.06 365 PRO A N 1
ATOM 2768 C CA . PRO A 1 365 ? 8.214 -11.961 10.794 1.00 92.06 365 PRO A CA 1
ATOM 2769 C C . PRO A 1 365 ? 6.723 -12.155 10.509 1.00 92.06 365 PRO A C 1
ATOM 2771 O O . PRO A 1 365 ? 6.392 -12.817 9.533 1.00 92.06 365 PRO A O 1
ATOM 2774 N N . MET A 1 366 ? 5.808 -11.581 11.297 1.00 92.12 366 MET A N 1
ATOM 2775 C CA . MET A 1 366 ? 4.372 -11.734 11.028 1.00 92.12 366 MET A CA 1
ATOM 2776 C C . MET A 1 366 ? 3.971 -11.001 9.747 1.00 92.12 366 MET A C 1
ATOM 2778 O O . MET A 1 366 ? 3.112 -11.483 9.018 1.00 92.12 366 MET A O 1
ATOM 2782 N N . MET A 1 367 ? 4.624 -9.884 9.417 1.00 91.19 367 MET A N 1
ATOM 2783 C CA . MET A 1 367 ? 4.428 -9.201 8.134 1.00 91.19 367 MET A CA 1
ATOM 2784 C C . MET A 1 367 ? 4.977 -9.990 6.950 1.00 91.19 367 MET A C 1
ATOM 2786 O O . MET A 1 367 ? 4.371 -9.962 5.881 1.00 91.19 367 MET A O 1
ATOM 2790 N N . LEU A 1 368 ? 6.053 -10.758 7.137 1.00 92.75 368 LEU A N 1
ATOM 2791 C CA . LEU A 1 368 ? 6.483 -11.732 6.134 1.00 92.75 368 LEU A CA 1
ATOM 2792 C C . LEU A 1 368 ? 5.427 -12.836 5.962 1.00 92.75 368 LEU A C 1
ATOM 2794 O O . LEU A 1 368 ? 5.013 -13.109 4.837 1.00 92.75 368 LEU A O 1
ATOM 2798 N N . LEU A 1 369 ? 4.944 -13.429 7.060 1.00 94.56 369 LEU A N 1
ATOM 2799 C CA . LEU A 1 369 ? 3.935 -14.497 7.026 1.00 94.56 369 LEU A CA 1
ATOM 2800 C C . LEU A 1 369 ? 2.592 -14.035 6.441 1.00 94.56 369 LEU A C 1
ATOM 2802 O O . LEU A 1 369 ? 1.962 -14.789 5.704 1.00 94.56 369 LEU A O 1
ATOM 2806 N N . ALA A 1 370 ? 2.197 -12.781 6.672 1.00 91.38 370 ALA A N 1
ATOM 2807 C CA . ALA A 1 370 ? 1.006 -12.180 6.073 1.00 91.38 370 ALA A CA 1
ATOM 2808 C C . ALA A 1 370 ? 1.086 -12.087 4.536 1.00 91.38 370 ALA A C 1
ATOM 2810 O O . ALA A 1 370 ? 0.056 -12.027 3.867 1.00 91.38 370 ALA A O 1
ATOM 2811 N N . ARG A 1 371 ? 2.296 -12.102 3.959 1.00 90.88 371 ARG A N 1
ATOM 2812 C CA . ARG A 1 371 ? 2.519 -12.087 2.503 1.00 90.88 371 ARG A CA 1
ATOM 2813 C C . ARG A 1 371 ? 2.825 -13.461 1.914 1.00 90.88 371 ARG A C 1
ATOM 2815 O O . ARG A 1 371 ? 2.850 -13.587 0.689 1.00 90.88 371 ARG A O 1
ATOM 2822 N N . VAL A 1 372 ? 3.011 -14.491 2.745 1.00 94.69 372 VAL A N 1
ATOM 2823 C CA . VAL A 1 372 ? 3.213 -15.863 2.266 1.00 94.69 372 VAL A CA 1
ATOM 2824 C C . VAL A 1 372 ? 1.997 -16.308 1.470 1.00 94.69 372 VAL A C 1
ATOM 2826 O O . VAL A 1 372 ? 0.848 -16.090 1.859 1.00 94.69 372 VAL A O 1
ATOM 2829 N N . ARG A 1 373 ? 2.261 -16.945 0.334 1.00 94.50 373 ARG A N 1
ATOM 2830 C CA . ARG A 1 373 ? 1.263 -17.685 -0.424 1.00 94.50 373 ARG A CA 1
ATOM 2831 C C . ARG A 1 373 ? 1.325 -19.146 -0.012 1.00 94.50 373 ARG A C 1
ATOM 2833 O O . ARG A 1 373 ? 2.385 -19.773 -0.087 1.00 94.50 373 ARG A O 1
ATOM 2840 N N . ALA A 1 374 ? 0.186 -19.668 0.418 1.00 95.31 374 ALA A N 1
ATOM 2841 C CA . ALA A 1 374 ? 0.022 -21.047 0.838 1.00 95.31 374 ALA A CA 1
ATOM 2842 C C . ALA A 1 374 ? -1.219 -21.651 0.175 1.00 95.31 374 ALA A C 1
ATOM 2844 O O . ALA A 1 374 ? -2.178 -20.946 -0.142 1.00 95.31 374 ALA A O 1
ATOM 2845 N N . GLU A 1 375 ? -1.188 -22.959 -0.037 1.00 95.00 375 GLU A N 1
ATOM 2846 C CA . GLU A 1 375 ? -2.370 -23.737 -0.395 1.00 95.00 375 GLU A CA 1
ATOM 2847 C C . GLU A 1 375 ? -3.379 -23.747 0.769 1.00 95.00 375 GLU A C 1
ATOM 2849 O O . GLU A 1 375 ? -2.987 -23.514 1.914 1.00 95.00 375 GLU A O 1
ATOM 2854 N N . PRO A 1 376 ? -4.659 -24.101 0.541 1.00 93.19 376 PRO A N 1
ATOM 2855 C CA . PRO A 1 376 ? -5.644 -24.231 1.622 1.00 93.19 376 PRO A CA 1
ATOM 2856 C C . PRO A 1 376 ? -5.227 -25.188 2.753 1.00 93.19 376 PRO A C 1
ATOM 2858 O O . PRO A 1 376 ? -5.680 -25.045 3.883 1.00 93.19 376 PRO A O 1
ATOM 2861 N N . SER A 1 377 ? -4.343 -26.150 2.464 1.00 93.44 377 SER A N 1
ATOM 2862 C CA . SER A 1 377 ? -3.742 -27.067 3.444 1.00 93.44 377 SER A CA 1
ATOM 2863 C C . SER A 1 377 ? -2.743 -26.393 4.398 1.00 93.44 377 SER A C 1
ATOM 2865 O O . SER A 1 377 ? -2.334 -26.991 5.392 1.00 93.44 377 SER A O 1
ATOM 2867 N N . GLY A 1 378 ? -2.311 -25.174 4.078 1.00 96.00 378 GLY A N 1
ATOM 2868 C CA . GLY A 1 378 ? -1.190 -24.485 4.698 1.00 96.00 378 GLY A CA 1
ATOM 2869 C C . GLY A 1 378 ? 0.161 -24.803 4.060 1.00 96.00 378 GLY A C 1
ATOM 2870 O O . GLY A 1 378 ? 1.152 -24.230 4.491 1.00 96.00 378 GLY A O 1
ATOM 2871 N N . ALA A 1 379 ? 0.258 -25.684 3.059 1.00 96.19 379 ALA A N 1
ATOM 2872 C CA . ALA A 1 379 ? 1.536 -25.953 2.397 1.00 96.19 379 ALA A CA 1
ATOM 2873 C C . ALA A 1 379 ? 2.044 -24.703 1.642 1.00 96.19 379 ALA A C 1
ATOM 2875 O O . ALA A 1 379 ? 1.246 -24.031 0.982 1.00 96.19 379 ALA A O 1
ATOM 2876 N N . PRO A 1 380 ? 3.347 -24.361 1.709 1.00 95.88 380 PRO A N 1
ATOM 2877 C CA . PRO A 1 380 ? 3.883 -23.191 1.013 1.00 95.88 380 PRO A CA 1
ATOM 2878 C C . PRO A 1 380 ? 3.776 -23.339 -0.508 1.00 95.88 380 PRO A C 1
ATOM 2880 O O . PRO A 1 380 ? 4.141 -24.373 -1.069 1.00 95.88 380 PRO A O 1
ATOM 2883 N N . MET A 1 381 ? 3.367 -22.269 -1.192 1.00 94.38 381 MET A N 1
ATOM 2884 C CA . MET A 1 381 ? 3.450 -22.204 -2.651 1.00 94.38 381 MET A CA 1
ATOM 2885 C C . MET A 1 381 ? 4.903 -22.138 -3.137 1.00 94.38 381 MET A C 1
ATOM 2887 O O . MET A 1 381 ? 5.804 -21.680 -2.427 1.00 94.38 381 MET A O 1
ATOM 2891 N N . ARG A 1 382 ? 5.125 -22.560 -4.388 1.00 93.44 382 ARG A N 1
ATOM 2892 C CA . ARG A 1 382 ? 6.438 -22.499 -5.040 1.00 93.44 382 ARG A CA 1
ATOM 2893 C C . ARG A 1 382 ? 6.921 -21.040 -5.223 1.00 93.44 382 ARG A C 1
ATOM 2895 O O . ARG A 1 382 ? 6.100 -20.125 -5.245 1.00 93.44 382 ARG A O 1
ATOM 2902 N N . PRO A 1 383 ? 8.236 -20.808 -5.385 1.00 95.44 383 PRO A N 1
ATOM 2903 C CA . PRO A 1 383 ? 9.323 -21.697 -4.973 1.00 95.44 383 PRO A CA 1
ATOM 2904 C C . PRO A 1 383 ? 9.232 -21.979 -3.465 1.00 95.44 383 PRO A C 1
ATOM 2906 O O . PRO A 1 383 ? 9.098 -21.053 -2.674 1.00 95.44 383 PRO A O 1
ATOM 2909 N N . ALA A 1 384 ? 9.266 -23.252 -3.064 1.00 95.50 384 ALA A N 1
ATOM 2910 C CA . ALA A 1 384 ? 8.943 -23.661 -1.689 1.00 95.50 384 ALA A CA 1
ATOM 2911 C C . ALA A 1 384 ? 10.138 -24.264 -0.934 1.00 95.50 384 ALA A C 1
ATOM 2913 O O . ALA A 1 384 ? 10.031 -24.558 0.252 1.00 95.50 384 ALA A O 1
ATOM 2914 N N . TRP A 1 385 ? 11.270 -24.479 -1.601 1.00 96.50 385 TRP A N 1
ATOM 2915 C CA . TRP A 1 385 ? 12.401 -25.230 -1.053 1.00 96.50 385 TRP A CA 1
ATOM 2916 C C . TRP A 1 385 ? 13.338 -24.357 -0.226 1.00 96.50 385 TRP A C 1
ATOM 2918 O O . TRP A 1 385 ? 13.681 -23.245 -0.639 1.00 96.50 385 TRP A O 1
ATOM 2928 N N . ARG A 1 386 ? 13.800 -24.877 0.918 1.00 96.38 386 ARG A N 1
ATOM 2929 C CA . ARG A 1 386 ? 14.723 -24.150 1.805 1.00 96.38 386 ARG A CA 1
ATOM 2930 C C . ARG A 1 386 ? 16.028 -23.808 1.104 1.00 96.38 386 ARG A C 1
ATOM 2932 O O . ARG A 1 386 ? 16.469 -22.668 1.220 1.00 96.38 386 ARG A O 1
ATOM 2939 N N . LEU A 1 387 ? 16.582 -24.732 0.310 1.00 96.50 387 LEU A N 1
ATOM 2940 C CA . LEU A 1 387 ? 17.814 -24.465 -0.435 1.00 96.50 387 LEU A CA 1
ATOM 2941 C C . LEU A 1 387 ? 17.637 -23.269 -1.377 1.00 96.50 387 LEU A C 1
ATOM 2943 O O . LEU A 1 387 ? 18.484 -22.382 -1.392 1.00 96.50 387 LEU A O 1
ATOM 2947 N N . PHE A 1 388 ? 16.527 -23.197 -2.120 1.00 97.44 388 PHE A N 1
ATOM 2948 C CA . PHE A 1 388 ? 16.260 -22.075 -3.026 1.00 97.44 388 PHE A CA 1
ATOM 2949 C C . PHE A 1 388 ? 16.283 -20.735 -2.281 1.00 97.44 388 PHE A C 1
ATOM 2951 O O . PHE A 1 388 ? 17.012 -19.823 -2.672 1.00 97.44 388 PHE A O 1
ATOM 2958 N N . TRP A 1 389 ? 15.532 -20.629 -1.182 1.00 96.69 389 TRP A N 1
ATOM 2959 C CA . TRP A 1 389 ? 15.443 -19.388 -0.413 1.00 96.69 389 TRP A CA 1
ATOM 2960 C C . TRP A 1 389 ? 16.723 -19.061 0.347 1.00 96.69 389 TRP A C 1
ATOM 2962 O O . TRP A 1 389 ? 17.096 -17.894 0.417 1.00 96.69 389 TRP A O 1
ATOM 2972 N N . SER A 1 390 ? 17.446 -20.068 0.841 1.00 95.88 390 SER A N 1
ATOM 2973 C CA . SER A 1 390 ? 18.785 -19.883 1.400 1.00 95.88 390 SER A CA 1
ATOM 2974 C C . SER A 1 390 ? 19.701 -19.226 0.367 1.00 95.88 390 SER A C 1
ATOM 2976 O O . SER A 1 390 ? 20.265 -18.173 0.649 1.00 95.88 390 SER A O 1
ATOM 2978 N N . ARG A 1 391 ? 19.763 -19.753 -0.867 1.00 96.12 391 ARG A N 1
ATOM 2979 C CA . ARG A 1 391 ? 20.570 -19.157 -1.950 1.00 96.12 391 ARG A CA 1
ATOM 2980 C C . ARG A 1 391 ? 20.088 -17.773 -2.373 1.00 96.12 391 ARG A C 1
ATOM 2982 O O . ARG A 1 391 ? 20.915 -16.940 -2.738 1.00 96.12 391 ARG A O 1
ATOM 2989 N N . ALA A 1 392 ? 18.782 -17.521 -2.340 1.00 96.00 392 ALA A N 1
ATOM 2990 C CA . ALA A 1 392 ? 18.215 -16.215 -2.662 1.00 96.00 392 ALA A CA 1
ATOM 2991 C C . ALA A 1 392 ? 18.537 -15.149 -1.596 1.00 96.00 392 ALA A C 1
ATOM 2993 O O . ALA A 1 392 ? 18.731 -13.985 -1.942 1.00 96.00 392 ALA A O 1
ATOM 2994 N N . PHE A 1 393 ? 18.616 -15.538 -0.318 1.00 95.31 393 PHE A N 1
ATOM 2995 C CA . PHE A 1 393 ? 18.895 -14.645 0.813 1.00 95.31 393 PHE A CA 1
ATOM 2996 C C . PHE A 1 393 ? 20.383 -14.498 1.165 1.00 95.31 393 PHE A C 1
ATOM 2998 O O . PHE A 1 393 ? 20.715 -13.628 1.974 1.00 95.31 393 PHE A O 1
ATOM 3005 N N . ASP A 1 394 ? 21.256 -15.315 0.569 1.00 91.69 394 ASP A N 1
ATOM 3006 C CA . ASP A 1 394 ? 22.705 -15.375 0.826 1.00 91.69 394 ASP A CA 1
ATOM 3007 C C . ASP A 1 394 ? 23.481 -14.139 0.320 1.00 91.69 394 ASP A C 1
ATOM 3009 O O . ASP A 1 394 ? 24.622 -13.903 0.700 1.00 91.69 394 ASP A O 1
ATOM 3013 N N . GLY A 1 395 ? 22.887 -13.319 -0.550 1.00 88.44 395 GLY A N 1
ATOM 3014 C CA . GLY A 1 395 ? 23.468 -12.042 -0.978 1.00 88.44 395 GLY A CA 1
ATOM 3015 C C . GLY A 1 395 ? 22.800 -11.483 -2.227 1.00 88.44 395 GLY A C 1
ATOM 3016 O O . GLY A 1 395 ? 21.846 -12.068 -2.727 1.00 88.44 395 GLY A O 1
ATOM 3017 N N . THR A 1 396 ? 23.328 -10.388 -2.771 1.00 88.88 396 THR A N 1
ATOM 3018 C CA . THR A 1 396 ? 22.721 -9.666 -3.907 1.00 88.88 396 THR A CA 1
ATOM 3019 C C . THR A 1 396 ? 23.418 -9.851 -5.248 1.00 88.88 396 THR A C 1
ATOM 3021 O O . THR A 1 396 ? 22.915 -9.384 -6.271 1.00 88.88 396 THR A O 1
ATOM 3024 N N . ASP A 1 397 ? 24.552 -10.549 -5.270 1.00 91.50 397 ASP A N 1
ATOM 3025 C CA . ASP A 1 397 ? 25.244 -10.880 -6.511 1.00 91.50 397 ASP A CA 1
ATOM 3026 C C . ASP A 1 397 ? 24.487 -11.928 -7.323 1.00 91.50 397 ASP A C 1
ATOM 3028 O O . ASP A 1 397 ? 23.882 -12.857 -6.782 1.00 91.50 397 ASP A O 1
ATOM 3032 N N . LEU A 1 398 ? 24.535 -11.777 -8.647 1.00 94.81 398 LEU A N 1
ATOM 3033 C CA . LEU A 1 398 ? 23.939 -12.749 -9.550 1.00 94.81 398 LEU A CA 1
ATOM 3034 C C . LEU A 1 398 ? 24.774 -14.039 -9.518 1.00 94.81 398 LEU A C 1
ATOM 3036 O O . LEU A 1 398 ? 25.999 -13.978 -9.599 1.00 94.81 398 LEU A O 1
ATOM 3040 N N . PRO A 1 399 ? 24.146 -15.217 -9.377 1.00 93.75 399 PRO A N 1
ATOM 3041 C CA . PRO A 1 399 ? 24.879 -16.470 -9.272 1.00 93.75 399 PRO A CA 1
ATOM 3042 C C . PRO A 1 399 ? 25.479 -16.862 -10.631 1.00 93.75 399 PRO A C 1
ATOM 3044 O O . PRO A 1 399 ? 24.734 -17.084 -11.578 1.00 93.75 399 PRO A O 1
ATOM 3047 N N . ASP A 1 400 ? 26.801 -17.049 -10.714 1.00 90.69 400 ASP A N 1
ATOM 3048 C CA . ASP A 1 400 ? 27.485 -17.448 -11.964 1.00 90.69 400 ASP A CA 1
ATOM 3049 C C . ASP A 1 400 ? 27.006 -18.799 -12.521 1.00 90.69 400 ASP A C 1
ATOM 3051 O O . ASP A 1 400 ? 26.987 -19.034 -13.727 1.00 90.69 400 ASP A O 1
ATOM 3055 N N . ASN A 1 401 ? 26.643 -19.729 -11.632 1.00 94.25 401 ASN A N 1
ATOM 3056 C CA . ASN A 1 401 ? 26.137 -21.049 -12.004 1.00 94.25 401 ASN A CA 1
ATOM 3057 C C . ASN A 1 401 ? 24.956 -21.444 -11.099 1.00 94.25 401 ASN A C 1
ATOM 3059 O O . ASN A 1 401 ? 25.134 -22.224 -10.153 1.00 94.25 401 ASN A O 1
ATOM 3063 N N . PRO A 1 402 ? 23.752 -20.900 -11.354 1.00 94.94 402 PRO A N 1
ATOM 3064 C CA . PRO A 1 402 ? 22.587 -21.117 -10.498 1.00 94.94 402 PRO A CA 1
ATOM 3065 C C . PRO A 1 402 ? 22.154 -22.587 -10.486 1.00 94.94 402 PRO A C 1
ATOM 3067 O O . PRO A 1 402 ? 21.815 -23.123 -9.433 1.00 94.94 402 PRO A O 1
ATOM 3070 N N . ALA A 1 403 ? 22.271 -23.285 -11.621 1.00 95.69 403 ALA A N 1
ATOM 3071 C CA . ALA A 1 403 ? 21.956 -24.709 -11.723 1.00 95.69 403 ALA A CA 1
ATOM 3072 C C . ALA A 1 403 ? 22.840 -25.569 -10.806 1.00 95.69 403 ALA A C 1
ATOM 3074 O O . ALA A 1 403 ? 22.369 -26.536 -10.211 1.00 95.69 403 ALA A O 1
ATOM 3075 N N . ARG A 1 404 ? 24.123 -25.214 -10.641 1.00 95.69 404 ARG A N 1
ATOM 3076 C CA . ARG A 1 404 ? 25.013 -25.890 -9.688 1.00 95.69 404 ARG A CA 1
ATOM 3077 C C . ARG A 1 404 ? 24.622 -25.611 -8.237 1.00 95.69 404 ARG A C 1
ATOM 3079 O O . ARG A 1 404 ? 24.716 -26.528 -7.426 1.00 95.69 404 ARG A O 1
ATOM 3086 N N . GLN A 1 405 ? 24.216 -24.383 -7.911 1.00 93.75 405 GLN A N 1
ATOM 3087 C CA . GLN A 1 405 ? 23.816 -24.010 -6.546 1.00 93.75 405 GLN A CA 1
ATOM 3088 C C . GLN A 1 405 ? 22.506 -24.676 -6.106 1.00 93.75 405 GLN A C 1
ATOM 3090 O O . GLN A 1 405 ? 22.326 -24.909 -4.914 1.00 93.75 405 GLN A O 1
ATOM 3095 N N . LEU A 1 406 ? 21.629 -25.000 -7.060 1.00 94.62 406 LEU A N 1
ATOM 3096 C CA . LEU A 1 406 ? 20.344 -25.665 -6.831 1.00 94.62 406 LEU A CA 1
ATOM 3097 C C . LEU A 1 406 ? 20.365 -27.171 -7.121 1.00 94.62 406 LEU A C 1
ATOM 3099 O O . LEU A 1 406 ? 19.309 -27.788 -7.251 1.00 94.62 406 LEU A O 1
ATOM 3103 N N . ARG A 1 407 ? 21.543 -27.796 -7.231 1.00 92.25 407 ARG A N 1
ATOM 3104 C CA . ARG A 1 407 ? 21.604 -29.263 -7.297 1.00 92.25 407 ARG A CA 1
ATOM 3105 C C . ARG A 1 407 ? 20.947 -29.837 -6.049 1.00 92.25 407 ARG A C 1
ATOM 3107 O O . ARG A 1 407 ? 21.289 -29.405 -4.952 1.00 92.25 407 ARG A O 1
ATOM 3114 N N . SER A 1 408 ? 20.070 -30.827 -6.226 1.00 89.75 408 SER A N 1
ATOM 3115 C CA . SER A 1 408 ? 19.447 -31.527 -5.097 1.00 89.75 408 SER A CA 1
ATOM 3116 C C . SER A 1 408 ? 18.651 -30.584 -4.174 1.00 89.75 408 SER A C 1
ATOM 3118 O O . SER A 1 408 ? 18.707 -30.710 -2.952 1.00 89.75 408 SER A O 1
ATOM 3120 N N . PHE A 1 409 ? 17.940 -29.602 -4.750 1.00 87.25 409 PHE A N 1
ATOM 3121 C CA . PHE A 1 409 ? 17.218 -28.556 -4.005 1.00 87.25 409 PHE A CA 1
ATOM 3122 C C . PHE A 1 409 ? 16.144 -29.070 -3.040 1.00 87.25 409 PHE A C 1
ATOM 3124 O O . PHE A 1 409 ? 15.760 -28.362 -2.112 1.00 87.25 409 PHE A O 1
ATOM 3131 N N . ASP A 1 410 ? 15.665 -30.287 -3.254 1.00 88.44 410 ASP A N 1
ATOM 3132 C CA . ASP A 1 410 ? 14.633 -30.966 -2.485 1.00 88.44 410 ASP A CA 1
ATOM 3133 C C . ASP A 1 410 ? 15.149 -31.616 -1.192 1.00 88.44 410 ASP A C 1
ATOM 3135 O O . ASP A 1 410 ? 14.367 -31.820 -0.264 1.00 88.44 410 ASP A O 1
ATOM 3139 N N . HIS A 1 411 ? 16.456 -31.874 -1.075 1.00 89.00 411 HIS A N 1
ATOM 3140 C CA . HIS A 1 411 ? 17.041 -32.572 0.077 1.00 89.00 411 HIS A CA 1
ATOM 3141 C C . HIS A 1 411 ? 16.915 -31.814 1.409 1.00 89.00 411 HIS A C 1
ATOM 3143 O O . HIS A 1 411 ? 16.824 -32.445 2.460 1.00 89.00 411 HIS A O 1
ATOM 3149 N N . GLU A 1 412 ? 16.900 -30.478 1.392 1.00 86.69 412 GLU A N 1
ATOM 3150 C CA . GLU A 1 412 ? 16.751 -29.656 2.608 1.00 86.69 412 GLU A CA 1
ATOM 3151 C C . GLU A 1 412 ? 15.283 -29.449 3.026 1.00 86.69 412 GLU A C 1
ATOM 3153 O O . GLU A 1 412 ? 14.999 -28.798 4.037 1.00 86.69 412 GLU A O 1
ATOM 3158 N N . GLY A 1 413 ? 14.341 -30.007 2.261 1.00 91.94 413 GLY A N 1
ATOM 3159 C CA . GLY A 1 413 ? 12.909 -29.855 2.481 1.00 91.94 413 GLY A CA 1
ATOM 3160 C C . GLY A 1 413 ? 12.373 -28.473 2.101 1.00 91.94 413 GLY A C 1
ATOM 3161 O O . GLY A 1 413 ? 13.018 -27.669 1.417 1.00 91.94 413 GLY A O 1
ATOM 3162 N N . THR A 1 414 ? 11.145 -28.200 2.531 1.00 95.25 414 THR A N 1
ATOM 3163 C CA . THR A 1 414 ? 10.422 -26.961 2.229 1.00 95.25 414 THR A CA 1
ATOM 3164 C C . THR A 1 414 ? 10.485 -25.957 3.376 1.00 95.25 414 THR A C 1
ATOM 3166 O O . THR A 1 414 ? 10.733 -26.298 4.536 1.00 95.25 414 THR A O 1
ATOM 3169 N N . ILE A 1 415 ? 10.310 -24.680 3.046 1.00 97.12 415 ILE A N 1
ATOM 3170 C CA . ILE A 1 415 ? 10.221 -23.598 4.024 1.00 97.12 415 ILE A CA 1
ATOM 3171 C C . ILE A 1 415 ? 9.019 -23.810 4.948 1.00 97.12 415 ILE A C 1
ATOM 3173 O O . ILE A 1 415 ? 7.970 -24.299 4.537 1.00 97.12 415 ILE A O 1
ATOM 3177 N N . ASP A 1 416 ? 9.170 -23.396 6.197 1.00 97.19 416 ASP A N 1
ATOM 3178 C CA . ASP A 1 416 ? 8.076 -23.268 7.154 1.00 97.19 416 ASP A CA 1
ATOM 3179 C C . ASP A 1 416 ? 8.174 -21.908 7.849 1.00 97.19 416 ASP A C 1
ATOM 3181 O O . ASP A 1 416 ? 9.146 -21.166 7.665 1.00 97.19 416 ASP A O 1
ATOM 3185 N N . ALA A 1 417 ? 7.159 -21.568 8.637 1.00 97.50 417 ALA A N 1
ATOM 3186 C CA . ALA A 1 417 ? 7.065 -20.258 9.258 1.00 97.50 417 ALA A CA 1
ATOM 3187 C C . ALA A 1 417 ? 8.212 -19.950 10.225 1.00 97.50 417 ALA A C 1
ATOM 3189 O O . ALA A 1 417 ? 8.700 -18.823 10.239 1.00 97.50 417 ALA A O 1
ATOM 3190 N N . ALA A 1 418 ? 8.695 -20.940 10.980 1.00 97.00 418 ALA A N 1
ATOM 3191 C CA . ALA A 1 418 ? 9.829 -20.745 11.877 1.00 97.00 418 ALA A CA 1
ATOM 3192 C C . ALA A 1 418 ? 11.134 -20.505 11.114 1.00 97.00 418 ALA A C 1
ATOM 3194 O O . ALA A 1 418 ? 11.920 -19.646 11.500 1.00 97.00 418 ALA A O 1
ATOM 3195 N N . TRP A 1 419 ? 11.352 -21.222 10.007 1.00 96.69 419 TRP A N 1
ATOM 3196 C CA . TRP A 1 419 ? 12.518 -21.007 9.149 1.00 96.69 419 TRP A CA 1
ATOM 3197 C C . TRP A 1 419 ? 12.493 -19.606 8.531 1.00 96.69 419 TRP A C 1
ATOM 3199 O O . TRP A 1 419 ? 13.506 -18.913 8.533 1.00 96.69 419 TRP A O 1
ATOM 3209 N N . LEU A 1 420 ? 11.327 -19.162 8.049 1.00 96.62 420 LEU A N 1
ATOM 3210 C CA . LEU A 1 420 ? 11.158 -17.817 7.498 1.00 96.62 420 LEU A CA 1
ATOM 3211 C C . LEU A 1 420 ? 11.333 -16.726 8.558 1.00 96.62 420 LEU A C 1
ATOM 3213 O O . LEU A 1 420 ? 11.946 -15.700 8.273 1.00 96.62 420 LEU A O 1
ATOM 3217 N N . ALA A 1 421 ? 10.823 -16.935 9.772 1.00 95.00 421 ALA A N 1
ATOM 3218 C CA . ALA A 1 421 ? 10.981 -15.985 10.865 1.00 95.00 421 ALA A CA 1
ATOM 3219 C C . ALA A 1 421 ? 12.453 -15.820 11.272 1.00 95.00 421 ALA A C 1
ATOM 3221 O O . ALA A 1 421 ? 12.919 -14.690 11.410 1.00 95.00 421 ALA A O 1
ATOM 3222 N N . ASP A 1 422 ? 13.199 -16.921 11.387 1.00 93.81 422 ASP A N 1
ATOM 3223 C CA . ASP A 1 422 ? 14.640 -16.898 11.660 1.00 93.81 422 ASP A CA 1
ATOM 3224 C C . ASP A 1 422 ? 15.425 -16.224 10.522 1.00 93.81 422 ASP A C 1
ATOM 3226 O O . ASP A 1 422 ? 16.203 -15.290 10.746 1.00 93.81 422 ASP A O 1
ATOM 3230 N N . ALA A 1 423 ? 15.127 -16.598 9.272 1.00 92.38 423 ALA A N 1
ATOM 3231 C CA . ALA A 1 423 ? 15.706 -15.956 8.098 1.00 92.38 423 ALA A CA 1
ATOM 3232 C C . ALA A 1 423 ? 15.441 -14.443 8.103 1.00 92.38 423 ALA A C 1
ATOM 3234 O O . ALA A 1 423 ? 16.350 -13.667 7.826 1.00 92.38 423 ALA A O 1
ATOM 3235 N N . GLN A 1 424 ? 14.245 -13.993 8.481 1.00 90.38 424 GLN A N 1
ATOM 3236 C CA . GLN A 1 424 ? 13.916 -12.573 8.559 1.00 90.38 424 GLN A CA 1
ATOM 3237 C C . GLN A 1 424 ? 14.678 -11.857 9.683 1.00 90.38 424 GLN A C 1
ATOM 3239 O O . GLN A 1 424 ? 15.190 -10.762 9.477 1.00 90.38 424 GLN A O 1
ATOM 3244 N N . LEU A 1 425 ? 14.803 -12.461 10.864 1.00 90.75 425 LEU A N 1
ATOM 3245 C CA . LEU A 1 425 ? 15.457 -11.832 12.020 1.00 90.75 425 LEU A CA 1
ATOM 3246 C C . LEU A 1 425 ? 16.990 -11.839 11.960 1.00 90.75 425 LEU A C 1
ATOM 3248 O O . LEU A 1 425 ? 17.628 -11.121 12.725 1.00 90.75 425 LEU A O 1
ATOM 3252 N N . SER A 1 426 ? 17.592 -12.588 11.035 1.00 88.94 426 SER A N 1
ATOM 3253 C CA . SER A 1 426 ? 19.050 -12.609 10.834 1.00 88.94 426 SER A CA 1
ATOM 3254 C C . SER A 1 426 ? 19.636 -11.333 10.195 1.00 88.94 426 SER A C 1
ATOM 3256 O O . SER A 1 426 ? 20.839 -11.268 9.947 1.00 88.94 426 SER A O 1
ATOM 3258 N N . THR A 1 427 ? 18.816 -10.317 9.906 1.00 88.44 427 THR A N 1
ATOM 3259 C CA . THR A 1 427 ? 19.237 -9.040 9.309 1.00 88.44 427 THR A CA 1
ATOM 3260 C C . THR A 1 427 ? 18.605 -7.839 10.026 1.00 88.44 427 THR A C 1
ATOM 3262 O O . THR A 1 427 ? 17.731 -7.995 10.879 1.00 88.44 427 THR A O 1
ATOM 3265 N N . ASP A 1 428 ? 19.073 -6.630 9.712 1.00 87.38 428 ASP A N 1
ATOM 3266 C CA . ASP A 1 428 ? 18.551 -5.393 10.290 1.00 87.38 428 ASP A CA 1
ATOM 3267 C C . ASP A 1 428 ? 17.177 -5.005 9.706 1.00 87.38 428 ASP A C 1
ATOM 3269 O O . ASP A 1 428 ? 16.617 -5.671 8.836 1.00 87.38 428 ASP A O 1
ATOM 3273 N N . ASN A 1 429 ? 16.597 -3.899 10.178 1.00 84.56 429 ASN A N 1
ATOM 3274 C CA . ASN A 1 429 ? 15.266 -3.484 9.733 1.00 84.56 429 ASN A CA 1
ATOM 3275 C C . ASN A 1 429 ? 15.162 -3.194 8.222 1.00 84.56 429 ASN A C 1
ATOM 3277 O O . ASN A 1 429 ? 14.083 -3.371 7.650 1.00 84.56 429 ASN A O 1
ATOM 3281 N N . THR A 1 430 ? 16.250 -2.744 7.594 1.00 84.81 430 THR A N 1
ATOM 3282 C CA . THR A 1 430 ? 16.296 -2.459 6.155 1.00 84.81 430 THR A CA 1
ATOM 3283 C C . THR A 1 430 ? 16.371 -3.764 5.372 1.00 84.81 430 THR A C 1
ATOM 3285 O O . THR A 1 430 ? 15.546 -3.993 4.491 1.00 84.81 430 THR A O 1
ATOM 3288 N N . GLY A 1 431 ? 17.269 -4.674 5.761 1.00 89.19 431 GLY A N 1
ATOM 3289 C CA . GLY A 1 431 ? 17.364 -6.006 5.167 1.00 89.19 431 GLY A CA 1
ATOM 3290 C C . GLY A 1 431 ? 16.075 -6.816 5.324 1.00 89.19 431 GLY A C 1
ATOM 3291 O O . GLY A 1 431 ? 15.716 -7.582 4.431 1.00 89.19 431 GLY A O 1
ATOM 3292 N N . ARG A 1 432 ? 15.324 -6.604 6.414 1.00 90.62 432 ARG A N 1
ATOM 3293 C CA . ARG A 1 432 ? 13.991 -7.194 6.606 1.00 90.62 432 ARG A CA 1
ATOM 3294 C C . ARG A 1 432 ? 12.977 -6.691 5.586 1.00 90.62 432 ARG A C 1
ATOM 3296 O O . ARG A 1 432 ? 12.215 -7.499 5.063 1.00 90.62 432 ARG A O 1
ATOM 3303 N N . ALA A 1 433 ? 12.957 -5.392 5.291 1.00 89.12 433 ALA A N 1
ATOM 3304 C CA . ALA A 1 433 ? 12.091 -4.848 4.243 1.00 89.12 433 ALA A CA 1
ATOM 3305 C C . ALA A 1 433 ? 12.434 -5.466 2.876 1.00 89.12 433 ALA A C 1
ATOM 3307 O O . ALA A 1 433 ? 11.551 -5.969 2.180 1.00 89.12 433 ALA A O 1
ATOM 3308 N N . ASP A 1 434 ? 13.730 -5.509 2.549 1.00 89.81 434 ASP A N 1
ATOM 3309 C CA . ASP A 1 434 ? 14.240 -6.064 1.292 1.00 89.81 434 ASP A CA 1
ATOM 3310 C C . ASP A 1 434 ? 13.868 -7.545 1.127 1.00 89.81 434 ASP A C 1
ATOM 3312 O O . ASP A 1 434 ? 13.352 -7.936 0.079 1.00 89.81 434 ASP A O 1
ATOM 3316 N N . ARG A 1 435 ? 14.083 -8.374 2.159 1.00 92.88 435 ARG A N 1
ATOM 3317 C CA . ARG A 1 435 ? 13.743 -9.809 2.139 1.00 92.88 435 ARG A CA 1
ATOM 3318 C C . ARG A 1 435 ? 12.248 -10.055 2.024 1.00 92.88 435 ARG A C 1
ATOM 3320 O O . ARG A 1 435 ? 11.836 -10.975 1.323 1.00 92.88 435 ARG A O 1
ATOM 3327 N N . LEU A 1 436 ? 11.446 -9.235 2.690 1.00 92.69 436 LEU A N 1
ATOM 3328 C CA . LEU A 1 436 ? 9.998 -9.353 2.680 1.00 92.69 436 LEU A CA 1
ATOM 3329 C C . LEU A 1 436 ? 9.434 -9.101 1.274 1.00 92.69 436 LEU A C 1
ATOM 3331 O O . LEU A 1 436 ? 8.642 -9.905 0.776 1.00 92.69 436 LEU A O 1
ATOM 3335 N N . ASP A 1 437 ? 9.906 -8.060 0.589 1.00 92.94 437 ASP A N 1
ATOM 3336 C CA . ASP A 1 437 ? 9.519 -7.796 -0.799 1.00 92.94 437 ASP A CA 1
ATOM 3337 C C . ASP A 1 437 ? 10.118 -8.815 -1.779 1.00 92.94 437 ASP A C 1
ATOM 3339 O O . ASP A 1 437 ? 9.423 -9.273 -2.685 1.00 92.94 437 ASP A O 1
ATOM 3343 N N . GLN A 1 438 ? 11.376 -9.223 -1.577 1.00 95.62 438 GLN A N 1
ATOM 3344 C CA . GLN A 1 438 ? 12.041 -10.259 -2.374 1.00 95.62 438 GLN A CA 1
ATOM 3345 C C . GLN A 1 438 ? 11.279 -11.591 -2.317 1.00 95.62 438 GLN A C 1
ATOM 3347 O O . GLN A 1 438 ? 11.093 -12.252 -3.343 1.00 95.62 438 GLN A O 1
ATOM 3352 N N . PHE A 1 439 ? 10.817 -11.976 -1.126 1.00 96.06 439 PHE A N 1
ATOM 3353 C CA . PHE A 1 439 ? 10.036 -13.187 -0.917 1.00 96.06 439 PHE A CA 1
ATOM 3354 C C . PHE A 1 439 ? 8.669 -13.102 -1.602 1.00 96.06 439 PHE A C 1
ATOM 3356 O O . PHE A 1 439 ? 8.304 -13.990 -2.379 1.00 96.06 439 PHE A O 1
ATOM 3363 N N . ALA A 1 440 ? 7.949 -11.998 -1.377 1.00 95.19 440 ALA A N 1
ATOM 3364 C CA . ALA A 1 440 ? 6.650 -11.755 -1.996 1.00 95.19 440 ALA A CA 1
ATOM 3365 C C . ALA A 1 440 ? 6.743 -11.760 -3.532 1.00 95.19 440 ALA A C 1
ATOM 3367 O O . ALA A 1 440 ? 5.918 -12.393 -4.190 1.00 95.19 440 ALA A O 1
ATOM 3368 N N . PHE A 1 441 ? 7.773 -11.125 -4.103 1.00 97.00 441 PHE A N 1
ATOM 3369 C CA . PHE A 1 441 ? 8.058 -11.136 -5.539 1.00 97.00 441 PHE A CA 1
ATOM 3370 C C . PHE A 1 441 ? 8.287 -12.559 -6.068 1.00 97.00 441 PHE A C 1
ATOM 3372 O O . PHE A 1 441 ? 7.638 -12.965 -7.034 1.00 97.00 441 PHE A O 1
ATOM 3379 N N . GLY A 1 442 ? 9.151 -13.345 -5.417 1.00 96.44 442 GLY A N 1
ATOM 3380 C CA . GLY A 1 442 ? 9.491 -14.692 -5.878 1.00 96.44 442 GLY A CA 1
ATOM 3381 C C . GLY A 1 442 ? 8.289 -15.637 -5.939 1.00 96.44 442 GLY A C 1
ATOM 3382 O O . GLY A 1 442 ? 8.071 -16.273 -6.970 1.00 96.44 442 GLY A O 1
ATOM 3383 N N . GLN A 1 443 ? 7.458 -15.686 -4.891 1.00 94.94 443 GLN A N 1
ATOM 3384 C CA . GLN A 1 443 ? 6.235 -16.502 -4.916 1.00 94.94 443 GLN A CA 1
ATOM 3385 C C . GLN A 1 443 ? 5.174 -15.948 -5.878 1.00 94.94 443 GLN A C 1
ATOM 3387 O O . GLN A 1 443 ? 4.389 -16.705 -6.454 1.00 94.94 443 GLN A O 1
ATOM 3392 N N . ARG A 1 444 ? 5.113 -14.624 -6.059 1.00 94.25 444 ARG A N 1
ATOM 3393 C CA . ARG A 1 444 ? 4.101 -13.987 -6.908 1.00 94.25 444 ARG A CA 1
ATOM 3394 C C . ARG A 1 444 ? 4.356 -14.167 -8.395 1.00 94.25 444 ARG A C 1
ATOM 3396 O O . ARG A 1 444 ? 3.399 -14.396 -9.136 1.00 94.25 444 ARG A O 1
ATOM 3403 N N . VAL A 1 445 ? 5.611 -14.068 -8.818 1.00 95.88 445 VAL A N 1
ATOM 3404 C CA . VAL A 1 445 ? 5.997 -14.172 -10.230 1.00 95.88 445 VAL A CA 1
ATOM 3405 C C . VAL A 1 445 ? 6.301 -15.617 -10.619 1.00 95.88 445 VAL A C 1
ATOM 3407 O O . VAL A 1 445 ? 5.856 -16.055 -11.675 1.00 95.88 445 VAL A O 1
ATOM 3410 N N . PHE A 1 446 ? 6.982 -16.382 -9.758 1.00 96.31 446 PHE A N 1
ATOM 3411 C CA . PHE A 1 446 ? 7.491 -17.722 -10.086 1.00 96.31 446 PHE A CA 1
ATOM 3412 C C . PHE A 1 446 ? 6.754 -18.862 -9.375 1.00 96.31 446 PHE A C 1
ATOM 3414 O O . PHE A 1 446 ? 7.222 -20.000 -9.376 1.00 96.31 446 PHE A O 1
ATOM 3421 N N . GLY A 1 447 ? 5.577 -18.590 -8.802 1.00 93.44 447 GLY A N 1
ATOM 3422 C CA . GLY A 1 447 ? 4.761 -19.607 -8.131 1.00 93.44 447 GLY A CA 1
ATOM 3423 C C . GLY A 1 447 ? 4.260 -20.736 -9.030 1.00 93.44 447 GLY A C 1
ATOM 3424 O O . GLY A 1 447 ? 3.931 -21.809 -8.532 1.00 93.44 447 GLY A O 1
ATOM 3425 N N . SER A 1 448 ? 4.253 -20.523 -10.346 1.00 91.88 448 SER A N 1
ATOM 3426 C CA . SER A 1 448 ? 3.922 -21.527 -11.362 1.00 91.88 448 SER A CA 1
ATOM 3427 C C . SER A 1 448 ? 5.128 -21.966 -12.199 1.00 91.88 448 SER A C 1
ATOM 3429 O O . SER A 1 448 ? 4.936 -22.610 -13.225 1.00 91.88 448 SER A O 1
ATOM 3431 N N . ALA A 1 449 ? 6.354 -21.581 -11.827 1.00 92.00 449 ALA A N 1
ATOM 3432 C CA . ALA A 1 449 ? 7.542 -21.936 -12.596 1.00 92.00 449 ALA A CA 1
ATOM 3433 C C . ALA A 1 449 ? 7.859 -23.436 -12.475 1.00 92.00 449 ALA A C 1
ATOM 3435 O O . ALA A 1 449 ? 7.805 -24.017 -11.385 1.00 92.00 449 ALA A O 1
ATOM 3436 N N . ASP A 1 450 ? 8.233 -24.040 -13.601 1.00 91.94 450 ASP A N 1
ATOM 3437 C CA . ASP A 1 450 ? 8.712 -25.418 -13.646 1.00 91.94 450 ASP A CA 1
ATOM 3438 C C . ASP A 1 450 ? 10.084 -25.556 -12.977 1.00 91.94 450 ASP A C 1
ATOM 3440 O O . ASP A 1 450 ? 10.885 -24.619 -12.941 1.00 91.94 450 ASP A O 1
ATOM 3444 N N . GLU A 1 451 ? 10.397 -26.762 -12.500 1.00 91.69 451 GLU A N 1
ATOM 3445 C CA . GLU A 1 451 ? 11.659 -27.047 -11.803 1.00 91.69 451 GLU A CA 1
ATOM 3446 C C . GLU A 1 451 ? 12.894 -26.733 -12.664 1.00 91.69 451 GLU A C 1
ATOM 3448 O O . GLU A 1 451 ? 13.891 -26.213 -12.163 1.00 91.69 451 GLU A O 1
ATOM 3453 N N . GLY A 1 452 ? 12.806 -26.963 -13.979 1.00 94.00 452 GLY A N 1
ATOM 3454 C CA . GLY A 1 452 ? 13.874 -26.635 -14.928 1.00 94.00 452 GLY A CA 1
ATOM 3455 C C . GLY A 1 452 ? 14.164 -25.134 -15.056 1.00 94.00 452 GLY A C 1
ATOM 3456 O O . GLY A 1 452 ? 15.269 -24.767 -15.444 1.00 94.00 452 GLY A O 1
ATOM 3457 N N . ALA A 1 453 ? 13.210 -24.272 -14.691 1.00 95.94 453 ALA A N 1
ATOM 3458 C CA . ALA A 1 453 ? 13.344 -22.818 -14.739 1.00 95.94 453 ALA A CA 1
ATOM 3459 C C . ALA A 1 453 ? 13.773 -22.202 -13.391 1.00 95.94 453 ALA A C 1
ATOM 3461 O O . ALA A 1 453 ? 14.016 -20.995 -13.311 1.00 95.94 453 ALA A O 1
ATOM 3462 N N . LEU A 1 454 ? 13.911 -23.013 -12.331 1.00 96.12 454 LEU A N 1
ATOM 3463 C CA . LEU A 1 454 ? 14.369 -22.552 -11.014 1.00 96.12 454 LEU A CA 1
ATOM 3464 C C . LEU A 1 454 ? 15.740 -21.857 -11.035 1.00 96.12 454 LEU A C 1
ATOM 3466 O O . LEU A 1 454 ? 15.895 -20.892 -10.287 1.00 96.12 454 LEU A O 1
ATOM 3470 N N . PRO A 1 455 ? 16.730 -22.268 -11.856 1.00 97.75 455 PRO A N 1
ATOM 3471 C CA . PRO A 1 455 ? 17.996 -21.546 -11.942 1.00 97.75 455 PRO A CA 1
ATOM 3472 C C . PRO A 1 455 ? 17.829 -20.084 -12.375 1.00 97.75 455 PRO A C 1
ATOM 3474 O O . PRO A 1 455 ? 18.409 -19.197 -11.751 1.00 97.75 455 PRO A O 1
ATOM 3477 N N . ASP A 1 456 ? 16.997 -19.818 -13.382 1.00 98.12 456 ASP A N 1
ATOM 3478 C CA . ASP A 1 456 ? 16.719 -18.454 -13.845 1.00 98.12 456 ASP A CA 1
ATOM 3479 C C . ASP A 1 456 ? 15.850 -17.684 -12.843 1.00 98.12 456 ASP A C 1
ATOM 3481 O O . ASP A 1 456 ? 16.094 -16.504 -12.579 1.00 98.12 456 ASP A O 1
ATOM 3485 N N . ALA A 1 457 ? 14.887 -18.361 -12.206 1.00 97.88 457 ALA A N 1
ATOM 3486 C CA . ALA A 1 457 ? 14.103 -17.774 -11.123 1.00 97.88 457 ALA A CA 1
ATOM 3487 C C . ALA A 1 457 ? 14.998 -17.361 -9.941 1.00 97.88 457 ALA A C 1
ATOM 3489 O O . ALA A 1 457 ? 14.790 -16.299 -9.361 1.00 97.88 457 ALA A O 1
ATOM 3490 N N . LEU A 1 458 ? 16.033 -18.141 -9.610 1.00 98.00 458 LEU A N 1
ATOM 3491 C CA . LEU A 1 458 ? 17.004 -17.776 -8.577 1.00 98.00 458 LEU A CA 1
ATOM 3492 C C . LEU A 1 458 ? 17.789 -16.517 -8.962 1.00 98.00 458 LEU A C 1
ATOM 3494 O O . LEU A 1 458 ? 17.964 -15.648 -8.111 1.00 98.00 458 LEU A O 1
ATOM 3498 N N . VAL A 1 459 ? 18.229 -16.385 -10.220 1.00 98.31 459 VAL A N 1
ATOM 3499 C CA . VAL A 1 459 ? 18.893 -15.159 -10.709 1.00 98.31 459 VAL A CA 1
ATOM 3500 C C . VAL A 1 459 ? 17.970 -13.952 -10.526 1.00 98.31 459 VAL A C 1
ATOM 3502 O O . VAL A 1 459 ? 18.391 -12.934 -9.977 1.00 98.31 459 VAL A O 1
ATOM 3505 N N . ALA A 1 460 ? 16.704 -14.078 -10.927 1.00 97.75 460 ALA A N 1
ATOM 3506 C CA . ALA A 1 460 ? 15.712 -13.013 -10.817 1.00 97.75 460 ALA A CA 1
ATOM 3507 C C . ALA A 1 460 ? 15.413 -12.627 -9.358 1.00 97.75 460 ALA A C 1
ATOM 3509 O O . ALA A 1 460 ? 15.475 -11.450 -9.002 1.00 97.75 460 ALA A O 1
ATOM 3510 N N . VAL A 1 461 ? 15.125 -13.609 -8.495 1.00 97.75 461 VAL A N 1
ATOM 3511 C CA . VAL A 1 461 ? 14.793 -13.381 -7.079 1.00 97.75 461 VAL A CA 1
ATOM 3512 C C . VAL A 1 461 ? 15.998 -12.837 -6.316 1.00 97.75 461 VAL A C 1
ATOM 3514 O O . VAL A 1 461 ? 15.848 -11.895 -5.544 1.00 97.75 461 VAL A O 1
ATOM 3517 N N . ARG A 1 462 ? 17.208 -13.363 -6.538 1.00 96.19 462 ARG A N 1
ATOM 3518 C CA . ARG A 1 462 ? 18.428 -12.845 -5.897 1.00 96.19 462 ARG A CA 1
ATOM 3519 C C . ARG A 1 462 ? 18.762 -11.431 -6.379 1.00 96.19 462 ARG A C 1
ATOM 3521 O O . ARG A 1 462 ? 19.073 -10.557 -5.573 1.00 96.19 462 ARG A O 1
ATOM 3528 N N . GLY A 1 463 ? 18.601 -11.181 -7.679 1.00 95.81 463 GLY A N 1
ATOM 3529 C CA . GLY A 1 463 ? 18.796 -9.870 -8.292 1.00 95.81 463 GLY A CA 1
ATOM 3530 C C . GLY A 1 463 ? 17.773 -8.810 -7.869 1.00 95.81 463 GLY A C 1
ATOM 3531 O O . GLY A 1 463 ? 18.059 -7.625 -8.018 1.00 95.81 463 GLY A O 1
ATOM 3532 N N . PHE A 1 464 ? 16.613 -9.188 -7.315 1.00 95.94 464 PHE A N 1
ATOM 3533 C CA . PHE A 1 464 ? 15.545 -8.255 -6.933 1.00 95.94 464 PHE A CA 1
ATOM 3534 C C . PHE A 1 464 ? 16.016 -7.141 -5.993 1.00 95.94 464 PHE A C 1
ATOM 3536 O O . PHE A 1 464 ? 15.668 -5.985 -6.207 1.00 95.94 464 PHE A O 1
ATOM 3543 N N . GLN A 1 465 ? 16.843 -7.451 -4.992 1.00 91.50 465 GLN A N 1
ATOM 3544 C CA . GLN A 1 465 ? 17.318 -6.432 -4.049 1.00 91.50 465 GLN A CA 1
ATOM 3545 C C . GLN A 1 465 ? 18.173 -5.350 -4.726 1.00 91.50 465 GLN A C 1
ATOM 3547 O O . GLN A 1 465 ? 18.142 -4.193 -4.312 1.00 91.50 465 GLN A O 1
ATOM 3552 N N . ARG A 1 466 ? 18.934 -5.714 -5.769 1.00 94.44 466 ARG A N 1
ATOM 3553 C CA . ARG A 1 466 ? 19.821 -4.784 -6.482 1.00 94.44 466 ARG A CA 1
ATOM 3554 C C . ARG A 1 466 ? 19.159 -4.125 -7.683 1.00 94.44 466 ARG A C 1
ATOM 3556 O O . ARG A 1 466 ? 19.443 -2.968 -7.954 1.00 94.44 466 ARG A O 1
ATOM 3563 N N . TYR A 1 467 ? 18.273 -4.836 -8.372 1.00 97.50 467 TYR A N 1
ATOM 3564 C CA . TYR A 1 467 ? 17.627 -4.407 -9.614 1.00 97.50 467 TYR A CA 1
ATOM 3565 C C . TYR A 1 467 ? 16.112 -4.228 -9.436 1.00 97.50 467 TYR A C 1
ATOM 3567 O O . TYR A 1 467 ? 15.330 -4.542 -10.335 1.00 97.50 467 TYR A O 1
ATOM 3575 N N . ARG A 1 468 ? 15.685 -3.749 -8.260 1.00 96.38 468 ARG A N 1
ATOM 3576 C CA . ARG A 1 468 ? 14.286 -3.737 -7.802 1.00 96.38 468 ARG A CA 1
ATOM 3577 C C . ARG A 1 468 ? 13.312 -3.198 -8.843 1.00 96.38 468 ARG A C 1
ATOM 3579 O O . ARG A 1 468 ? 12.367 -3.890 -9.215 1.00 96.38 468 ARG A O 1
ATOM 3586 N N . MET A 1 469 ? 13.542 -1.982 -9.338 1.00 98.06 469 MET A N 1
ATOM 3587 C CA . MET A 1 469 ? 12.608 -1.355 -10.275 1.00 98.06 469 MET A CA 1
ATOM 3588 C C . MET A 1 469 ? 12.617 -1.999 -11.655 1.00 98.06 469 MET A C 1
ATOM 3590 O O . MET A 1 469 ? 11.593 -1.957 -12.332 1.00 98.06 469 MET A O 1
ATOM 3594 N N . LEU A 1 470 ? 13.704 -2.664 -12.055 1.00 98.62 470 LEU A N 1
ATOM 3595 C CA . LEU A 1 470 ? 13.690 -3.499 -13.253 1.00 98.62 470 LEU A CA 1
ATOM 3596 C C . LEU A 1 470 ? 12.746 -4.686 -13.052 1.00 98.62 470 LEU A C 1
ATOM 3598 O O . LEU A 1 470 ? 11.814 -4.849 -13.834 1.00 98.62 470 LEU A O 1
ATOM 3602 N N . MET A 1 471 ? 12.920 -5.449 -11.970 1.00 98.25 471 MET A N 1
ATOM 3603 C CA . MET A 1 471 ? 12.088 -6.623 -11.679 1.00 98.25 471 MET A CA 1
ATOM 3604 C C . MET A 1 471 ? 10.603 -6.270 -11.556 1.00 98.25 471 MET A C 1
ATOM 3606 O O . MET A 1 471 ? 9.757 -6.928 -12.161 1.00 98.25 471 MET A O 1
ATOM 3610 N N . LEU A 1 472 ? 10.284 -5.195 -10.832 1.00 98.12 472 LEU A N 1
ATOM 3611 C CA . LEU A 1 472 ? 8.908 -4.727 -10.667 1.00 98.12 472 LEU A CA 1
ATOM 3612 C C . LEU A 1 472 ? 8.304 -4.191 -11.973 1.00 98.12 472 LEU A C 1
ATOM 3614 O O . LEU A 1 472 ? 7.110 -4.358 -12.206 1.00 98.12 472 LEU A O 1
ATOM 3618 N N . THR A 1 473 ? 9.109 -3.586 -12.850 1.00 98.44 473 THR A N 1
ATOM 3619 C CA . THR A 1 473 ? 8.633 -3.124 -14.165 1.00 98.44 473 THR A CA 1
ATOM 3620 C C . THR A 1 473 ? 8.347 -4.296 -15.097 1.00 98.44 473 THR A C 1
ATOM 3622 O O . THR A 1 473 ? 7.315 -4.298 -15.762 1.00 98.44 473 THR A O 1
ATOM 3625 N N . LEU A 1 474 ? 9.208 -5.319 -15.111 1.00 98.25 474 LEU A N 1
ATOM 3626 C CA . LEU A 1 474 ? 8.953 -6.557 -15.854 1.00 98.25 474 LEU A CA 1
ATOM 3627 C C . LEU A 1 474 ? 7.690 -7.259 -15.339 1.00 98.25 474 LEU A C 1
ATOM 3629 O O . LEU A 1 474 ? 6.845 -7.667 -16.131 1.00 98.25 474 LEU A O 1
ATOM 3633 N N . GLU A 1 475 ? 7.519 -7.326 -14.015 1.00 96.81 475 GLU A N 1
ATOM 3634 C CA . GLU A 1 475 ? 6.302 -7.867 -13.405 1.00 96.81 475 GLU A CA 1
ATOM 3635 C C . GLU A 1 475 ? 5.052 -7.099 -13.842 1.00 96.81 475 GLU A C 1
ATOM 3637 O O . GLU A 1 475 ? 4.066 -7.712 -14.253 1.00 96.81 475 GLU A O 1
ATOM 3642 N N . ARG A 1 476 ? 5.096 -5.765 -13.789 1.00 95.00 476 ARG A N 1
ATOM 3643 C CA . ARG A 1 476 ? 3.982 -4.895 -14.183 1.00 95.00 476 ARG A CA 1
ATOM 3644 C C . ARG A 1 476 ? 3.625 -5.021 -15.663 1.00 95.00 476 ARG A C 1
ATOM 3646 O O . ARG A 1 476 ? 2.460 -4.894 -16.018 1.00 95.00 476 ARG A O 1
ATOM 3653 N N . MET A 1 477 ? 4.612 -5.287 -16.516 1.00 95.56 477 MET A N 1
ATOM 3654 C CA . MET A 1 477 ? 4.406 -5.586 -17.935 1.00 95.56 477 MET A CA 1
ATOM 3655 C C . MET A 1 477 ? 3.790 -6.972 -18.187 1.00 95.56 477 MET A C 1
ATOM 3657 O O . MET A 1 477 ? 3.482 -7.301 -19.329 1.00 95.56 477 MET A O 1
ATOM 3661 N N . GLY A 1 478 ? 3.613 -7.785 -17.142 1.00 92.81 478 GLY A N 1
ATOM 3662 C CA . GLY A 1 478 ? 3.041 -9.122 -17.243 1.00 92.81 478 GLY A CA 1
ATOM 3663 C C . GLY A 1 478 ? 4.044 -10.206 -17.630 1.00 92.81 478 GLY A C 1
ATOM 3664 O O . GLY A 1 478 ? 3.611 -11.312 -17.938 1.00 92.81 478 GLY A O 1
ATOM 3665 N N . VAL A 1 479 ? 5.355 -9.929 -17.588 1.00 95.19 479 VAL A N 1
ATOM 3666 C CA . VAL A 1 479 ? 6.391 -10.935 -17.871 1.00 95.19 479 VAL A CA 1
ATOM 3667 C C . VAL A 1 479 ? 6.306 -12.053 -16.828 1.00 95.19 479 VAL A C 1
ATOM 3669 O O . VAL A 1 479 ? 6.257 -11.791 -15.624 1.00 95.19 479 VAL A O 1
ATOM 3672 N N . LYS A 1 480 ? 6.291 -13.311 -17.273 1.00 91.06 480 LYS A N 1
ATOM 3673 C CA . LYS A 1 480 ? 6.278 -14.501 -16.400 1.00 91.06 480 LYS A CA 1
ATOM 3674 C C . LYS A 1 480 ? 7.459 -15.429 -16.638 1.00 91.06 480 LYS A C 1
ATOM 3676 O O . LYS A 1 480 ? 7.807 -16.196 -15.743 1.00 91.06 480 LYS A O 1
ATOM 3681 N N . THR A 1 481 ? 8.104 -15.340 -17.798 1.00 95.81 481 THR A N 1
ATOM 3682 C CA . THR A 1 481 ? 9.205 -16.232 -18.176 1.00 95.81 481 THR A CA 1
ATOM 3683 C C . THR A 1 481 ? 10.483 -15.945 -17.365 1.00 95.81 481 THR A C 1
ATOM 3685 O O . THR A 1 481 ? 11.087 -14.883 -17.551 1.00 95.81 481 THR A O 1
ATOM 3688 N N . PRO A 1 482 ? 10.974 -16.876 -16.511 1.00 97.62 482 PRO A N 1
ATOM 3689 C CA . PRO A 1 482 ? 12.142 -16.630 -15.650 1.00 97.62 482 PRO A CA 1
ATOM 3690 C C . PRO A 1 482 ? 13.418 -16.244 -16.411 1.00 97.62 482 PRO A C 1
ATOM 3692 O O . PRO A 1 482 ? 14.149 -15.354 -15.978 1.00 97.62 482 PRO A O 1
ATOM 3695 N N . ALA A 1 483 ? 13.656 -16.839 -17.583 1.00 97.81 483 ALA A N 1
ATOM 3696 C CA . ALA A 1 483 ? 14.823 -16.541 -18.417 1.00 97.81 483 ALA A CA 1
ATOM 3697 C C . ALA A 1 483 ? 14.870 -15.075 -18.898 1.00 97.81 483 ALA A C 1
ATOM 3699 O O . ALA A 1 483 ? 15.953 -14.502 -19.033 1.00 97.81 483 ALA A O 1
ATOM 3700 N N . VAL A 1 484 ? 13.710 -14.437 -19.111 1.00 98.31 484 VAL A N 1
ATOM 3701 C CA . VAL A 1 484 ? 13.628 -13.017 -19.497 1.00 98.31 484 VAL A CA 1
ATOM 3702 C C . VAL A 1 484 ? 14.102 -12.129 -18.345 1.00 98.31 484 VAL A C 1
ATOM 3704 O O . VAL A 1 484 ? 14.910 -11.224 -18.555 1.00 98.31 484 VAL A O 1
ATOM 3707 N N . TYR A 1 485 ? 13.671 -12.433 -17.116 1.00 98.50 485 TYR A N 1
ATOM 3708 C CA . TYR A 1 485 ? 14.154 -11.749 -15.915 1.00 98.50 485 TYR A CA 1
ATOM 3709 C C . TYR A 1 485 ? 15.657 -11.945 -15.709 1.00 98.50 485 TYR A C 1
ATOM 3711 O O . TYR A 1 485 ? 16.366 -10.974 -15.452 1.00 98.50 485 TYR A O 1
ATOM 3719 N N . ALA A 1 486 ? 16.154 -13.178 -15.844 1.00 98.31 486 ALA A N 1
ATOM 3720 C CA . ALA A 1 486 ? 17.573 -13.483 -15.687 1.00 98.31 486 ALA A CA 1
ATOM 3721 C C . ALA A 1 486 ? 18.436 -12.723 -16.710 1.00 98.31 486 ALA A C 1
ATOM 3723 O O . ALA A 1 486 ? 19.419 -12.085 -16.332 1.00 98.31 486 ALA A O 1
ATOM 3724 N N . GLY A 1 487 ? 18.042 -12.716 -17.989 1.00 98.25 487 GLY A N 1
ATOM 3725 C CA . GLY A 1 487 ? 18.736 -11.966 -19.040 1.00 98.25 487 GLY A CA 1
ATOM 3726 C C . GLY A 1 487 ? 18.767 -10.458 -18.774 1.00 98.25 487 GLY A C 1
ATOM 3727 O O . GLY A 1 487 ? 19.817 -9.823 -18.905 1.00 98.25 487 GLY A O 1
ATOM 3728 N N . ALA A 1 488 ? 17.643 -9.890 -18.330 1.00 98.56 488 ALA A N 1
ATOM 3729 C CA . ALA A 1 488 ? 17.562 -8.482 -17.953 1.00 98.56 488 ALA A CA 1
ATOM 3730 C C . ALA A 1 488 ? 18.434 -8.158 -16.725 1.00 98.56 488 ALA A C 1
ATOM 3732 O O . ALA A 1 488 ? 19.104 -7.124 -16.707 1.00 98.56 488 ALA A O 1
ATOM 3733 N N . ALA A 1 489 ? 18.491 -9.053 -15.732 1.00 98.25 489 ALA A N 1
ATOM 3734 C CA . ALA A 1 489 ? 19.349 -8.916 -14.555 1.00 98.25 489 ALA A CA 1
ATOM 3735 C C . ALA A 1 489 ? 20.834 -8.871 -14.938 1.00 98.25 489 ALA A C 1
ATOM 3737 O O . ALA A 1 489 ? 21.565 -7.984 -14.500 1.00 98.25 489 ALA A O 1
ATOM 3738 N N . TRP A 1 490 ? 21.279 -9.792 -15.799 1.00 97.62 490 TRP A N 1
ATOM 3739 C CA . TRP A 1 490 ? 22.660 -9.823 -16.285 1.00 97.62 490 TRP A CA 1
ATOM 3740 C C . TRP A 1 490 ? 23.018 -8.570 -17.077 1.00 97.62 490 TRP A C 1
ATOM 3742 O O . TRP A 1 490 ? 24.103 -8.012 -16.897 1.00 97.62 490 TRP A O 1
ATOM 3752 N N . ARG A 1 491 ? 22.089 -8.070 -17.902 1.00 97.62 491 ARG A N 1
ATOM 3753 C CA . ARG A 1 491 ? 22.274 -6.785 -18.579 1.00 97.62 491 ARG A CA 1
ATOM 3754 C C . ARG A 1 491 ? 22.425 -5.650 -17.570 1.00 97.62 491 ARG A C 1
ATOM 3756 O O . ARG A 1 491 ? 23.376 -4.883 -17.679 1.00 97.62 491 ARG A O 1
ATOM 3763 N N . ALA A 1 492 ? 21.538 -5.565 -16.583 1.00 97.69 492 ALA A N 1
ATOM 3764 C CA . ALA A 1 492 ? 21.597 -4.550 -15.536 1.00 97.69 492 ALA A CA 1
ATOM 3765 C C . ALA A 1 492 ? 22.915 -4.599 -14.748 1.00 97.69 492 ALA A C 1
ATOM 3767 O O . ALA A 1 492 ? 23.517 -3.557 -14.496 1.00 97.69 492 ALA A O 1
ATOM 3768 N N . SER A 1 493 ? 23.407 -5.801 -14.441 1.00 95.88 493 SER A N 1
ATOM 3769 C CA . SER A 1 493 ? 24.696 -6.018 -13.783 1.00 95.88 493 SER A CA 1
ATOM 3770 C C . SER A 1 493 ? 25.868 -5.439 -14.568 1.00 95.88 493 SER A C 1
ATOM 3772 O O . SER A 1 493 ? 26.635 -4.654 -14.010 1.00 95.88 493 SER A O 1
ATOM 3774 N N . ALA A 1 494 ? 25.943 -5.719 -15.872 1.00 94.38 494 ALA A N 1
ATOM 3775 C CA . ALA A 1 494 ? 26.987 -5.171 -16.737 1.00 94.38 494 ALA A CA 1
ATOM 3776 C C . ALA A 1 494 ? 26.947 -3.633 -16.834 1.00 94.38 494 ALA A C 1
ATOM 3778 O O . ALA A 1 494 ? 27.984 -2.992 -16.992 1.00 94.38 494 ALA A O 1
ATOM 3779 N N . LEU A 1 495 ? 25.758 -3.026 -16.744 1.00 95.56 495 LEU A N 1
ATOM 3780 C CA . LEU A 1 495 ? 25.603 -1.568 -16.785 1.00 95.56 495 LEU A CA 1
ATOM 3781 C C . LEU A 1 495 ? 25.960 -0.899 -15.453 1.00 95.56 495 LEU A C 1
ATOM 3783 O O . LEU A 1 495 ? 26.557 0.176 -15.459 1.00 95.56 495 LEU A O 1
ATOM 3787 N N . SER A 1 496 ? 25.633 -1.530 -14.322 1.00 93.06 496 SER A N 1
ATOM 3788 C CA . SER A 1 496 ? 25.939 -1.008 -12.983 1.00 93.06 496 SER A CA 1
ATOM 3789 C C . SER A 1 496 ? 27.441 -0.916 -12.689 1.00 93.06 496 SER A C 1
ATOM 3791 O O . SER A 1 496 ? 27.831 -0.144 -11.820 1.00 93.06 496 SER A O 1
ATOM 3793 N N . SER A 1 497 ? 28.289 -1.683 -13.382 1.00 89.44 497 SER A N 1
ATOM 3794 C CA . SER A 1 497 ? 29.748 -1.659 -13.188 1.00 89.44 497 SER A CA 1
ATOM 3795 C C . SER A 1 497 ? 30.479 -0.547 -13.951 1.00 89.44 497 SER A C 1
ATOM 3797 O O . SER A 1 497 ? 31.697 -0.423 -13.827 1.00 89.44 497 SER A O 1
ATOM 3799 N N . LEU A 1 498 ? 29.775 0.234 -14.775 1.00 92.75 498 LEU A N 1
ATOM 3800 C CA . LEU A 1 498 ? 30.372 1.301 -15.580 1.00 92.75 498 LEU A CA 1
ATOM 3801 C C . LEU A 1 498 ? 30.682 2.550 -14.736 1.00 92.75 498 LEU A C 1
ATOM 3803 O O . LEU A 1 498 ? 30.006 2.832 -13.749 1.00 92.75 498 LEU A O 1
ATOM 3807 N N . ASP A 1 499 ? 31.677 3.341 -15.155 1.00 91.06 499 ASP A N 1
ATOM 3808 C CA . ASP A 1 499 ? 31.905 4.673 -14.579 1.00 91.06 499 ASP A CA 1
ATOM 3809 C C . ASP A 1 499 ? 30.743 5.628 -14.884 1.00 91.06 499 ASP A C 1
ATOM 3811 O O . ASP A 1 499 ? 29.969 5.401 -15.811 1.00 91.06 499 ASP A O 1
ATOM 3815 N N . ALA A 1 500 ? 30.650 6.729 -14.139 1.00 91.38 500 ALA A N 1
ATOM 3816 C CA . ALA A 1 500 ? 29.508 7.638 -14.186 1.00 91.38 500 ALA A CA 1
ATOM 3817 C C . ALA A 1 500 ? 29.151 8.140 -15.597 1.00 91.38 500 ALA A C 1
ATOM 3819 O O . ALA A 1 500 ? 27.978 8.171 -15.962 1.00 91.38 500 ALA A O 1
ATOM 3820 N N . ASN A 1 501 ? 30.137 8.485 -16.430 1.00 89.75 501 ASN A N 1
ATOM 3821 C CA . ASN A 1 501 ? 29.875 9.037 -17.760 1.00 89.75 501 ASN A CA 1
ATOM 3822 C C . ASN A 1 501 ? 29.325 7.977 -18.725 1.00 89.75 501 ASN A C 1
ATOM 3824 O O . ASN A 1 501 ? 28.354 8.211 -19.456 1.00 89.75 501 ASN A O 1
ATOM 3828 N N . ARG A 1 502 ? 29.956 6.798 -18.736 1.00 92.12 502 ARG A N 1
ATOM 3829 C CA . ARG A 1 502 ? 29.524 5.669 -19.572 1.00 92.12 502 ARG A CA 1
ATOM 3830 C C . ARG A 1 502 ? 28.203 5.096 -19.065 1.00 92.12 502 ARG A C 1
ATOM 3832 O O . ARG A 1 502 ? 27.274 4.909 -19.849 1.00 92.12 502 ARG A O 1
ATOM 3839 N N . GLY A 1 503 ? 28.107 4.908 -17.753 1.00 94.00 503 GLY A N 1
ATOM 3840 C CA . GLY A 1 503 ? 26.935 4.431 -17.035 1.00 94.00 503 GLY A CA 1
ATOM 3841 C C . GLY A 1 503 ? 25.717 5.309 -17.281 1.00 94.00 503 GLY A C 1
ATOM 3842 O O . GLY A 1 503 ? 24.679 4.775 -17.649 1.00 94.00 503 GLY A O 1
ATOM 3843 N N . PHE A 1 504 ? 25.837 6.639 -17.186 1.00 94.94 504 PHE A N 1
ATOM 3844 C CA . PHE A 1 504 ? 24.720 7.560 -17.442 1.00 94.94 504 PHE A CA 1
ATOM 3845 C C . PHE A 1 504 ? 24.105 7.336 -18.832 1.00 94.94 504 PHE A C 1
ATOM 3847 O O . PHE A 1 504 ? 22.891 7.200 -18.977 1.00 94.94 504 PHE A O 1
ATOM 3854 N N . THR A 1 505 ? 24.961 7.227 -19.851 1.00 94.94 505 THR A N 1
ATOM 3855 C CA . THR A 1 505 ? 24.545 7.036 -21.249 1.00 94.94 505 THR A CA 1
ATOM 3856 C C . THR A 1 505 ? 23.956 5.639 -21.483 1.00 94.94 505 THR A C 1
ATOM 3858 O O . THR A 1 505 ? 22.944 5.480 -22.165 1.00 94.94 505 THR A O 1
ATOM 3861 N N . ALA A 1 506 ? 24.571 4.596 -20.926 1.00 97.12 506 ALA A N 1
ATOM 3862 C CA . ALA A 1 506 ? 24.128 3.222 -21.141 1.00 97.12 506 ALA A CA 1
ATOM 3863 C C . ALA A 1 506 ? 22.855 2.879 -20.338 1.00 97.12 506 ALA A C 1
ATOM 3865 O O . ALA A 1 506 ? 21.941 2.251 -20.878 1.00 97.12 506 ALA A O 1
ATOM 3866 N N . LEU A 1 507 ? 22.748 3.340 -19.086 1.00 97.50 507 LEU A N 1
ATOM 3867 C CA . LEU A 1 507 ? 21.546 3.201 -18.255 1.00 97.50 507 LEU A CA 1
ATOM 3868 C C . LEU A 1 507 ? 20.381 4.001 -18.834 1.00 97.50 507 LEU A C 1
ATOM 3870 O O . LEU A 1 507 ? 19.285 3.457 -18.954 1.00 97.50 507 LEU A O 1
ATOM 3874 N N . GLY A 1 508 ? 20.613 5.247 -19.259 1.00 96.88 508 GLY A N 1
ATOM 3875 C CA . GLY A 1 508 ? 19.573 6.075 -19.868 1.00 96.88 508 GLY A CA 1
ATOM 3876 C C . GLY A 1 508 ? 19.014 5.481 -21.166 1.00 96.88 508 GLY A C 1
ATOM 3877 O O . GLY A 1 508 ? 17.809 5.562 -21.396 1.00 96.88 508 GLY A O 1
ATOM 3878 N N . GLN A 1 509 ? 19.839 4.801 -21.973 1.00 98.06 509 GLN A N 1
ATOM 3879 C CA . GLN A 1 509 ? 19.354 4.035 -23.128 1.00 98.06 509 GLN A CA 1
ATOM 3880 C C . GLN A 1 509 ? 18.551 2.799 -22.715 1.00 98.06 509 GLN A C 1
ATOM 3882 O O . GLN A 1 509 ? 17.418 2.631 -23.161 1.00 98.06 509 GLN A O 1
ATOM 3887 N N . PHE A 1 510 ? 19.113 1.936 -21.864 1.00 98.75 510 PHE A N 1
ATOM 3888 C CA . PHE A 1 510 ? 18.466 0.672 -21.507 1.00 98.75 510 PHE A CA 1
ATOM 3889 C C . PHE A 1 510 ? 17.170 0.890 -20.716 1.00 98.75 510 PHE A C 1
ATOM 3891 O O . PHE A 1 510 ? 16.110 0.426 -21.132 1.00 98.75 510 PHE A O 1
ATOM 3898 N N . GLN A 1 511 ? 17.224 1.650 -19.618 1.00 98.62 511 GLN A N 1
ATOM 3899 C CA . GLN A 1 511 ? 16.033 1.957 -18.824 1.00 98.62 511 GLN A CA 1
ATOM 3900 C C . GLN A 1 511 ? 15.051 2.837 -19.602 1.00 98.62 511 GLN A C 1
ATOM 3902 O O . GLN A 1 511 ? 13.846 2.671 -19.449 1.00 98.62 511 GLN A O 1
ATOM 3907 N N . GLY A 1 512 ? 15.541 3.724 -20.476 1.00 98.19 512 GLY A N 1
ATOM 3908 C CA . GLY A 1 512 ? 14.699 4.538 -21.349 1.00 98.19 512 GLY A CA 1
ATOM 3909 C C . GLY A 1 512 ? 13.833 3.683 -22.267 1.00 98.19 512 GLY A C 1
ATOM 3910 O O . GLY A 1 512 ? 12.618 3.849 -22.274 1.00 98.19 512 GLY A O 1
ATOM 3911 N N . VAL A 1 513 ? 14.424 2.717 -22.980 1.00 98.56 513 VAL A N 1
ATOM 3912 C CA . VAL A 1 513 ? 13.659 1.786 -23.827 1.00 98.56 513 VAL A CA 1
ATOM 3913 C C . VAL A 1 513 ? 12.698 0.932 -22.997 1.00 98.56 513 VAL A C 1
ATOM 3915 O O . VAL A 1 513 ? 11.534 0.810 -23.373 1.00 98.56 513 VAL A O 1
ATOM 3918 N N . VAL A 1 514 ? 13.135 0.378 -21.859 1.00 98.75 514 VAL A N 1
ATOM 3919 C CA . VAL A 1 514 ? 12.257 -0.428 -20.988 1.00 98.75 514 VAL A CA 1
ATOM 3920 C C . VAL A 1 514 ? 11.070 0.399 -20.473 1.00 98.75 514 VAL A C 1
ATOM 3922 O O . VAL A 1 514 ? 9.953 -0.109 -20.445 1.00 98.75 514 VAL A O 1
ATOM 3925 N N . ALA A 1 515 ? 11.261 1.682 -20.145 1.00 98.44 515 ALA A N 1
ATOM 3926 C CA . ALA A 1 515 ? 10.172 2.583 -19.762 1.00 98.44 515 ALA A CA 1
ATOM 3927 C C . ALA A 1 515 ? 9.160 2.799 -20.902 1.00 98.44 515 ALA A C 1
ATOM 3929 O O . ALA A 1 515 ? 7.956 2.829 -20.650 1.00 98.44 515 ALA A O 1
ATOM 3930 N N . LEU A 1 516 ? 9.623 2.901 -22.157 1.00 98.00 516 LEU A N 1
ATOM 3931 C CA . LEU A 1 516 ? 8.726 2.994 -23.316 1.00 98.00 516 LEU A CA 1
ATOM 3932 C C . LEU A 1 516 ? 7.921 1.705 -23.511 1.00 98.00 516 LEU A C 1
ATOM 3934 O O . LEU A 1 516 ? 6.711 1.778 -23.713 1.00 98.00 516 LEU A O 1
ATOM 3938 N N . LEU A 1 517 ? 8.568 0.539 -23.406 1.00 98.31 517 LEU A N 1
ATOM 3939 C CA . LEU A 1 517 ? 7.887 -0.758 -23.478 1.00 98.31 517 LEU A CA 1
ATOM 3940 C C . LEU A 1 517 ? 6.835 -0.891 -22.369 1.00 98.31 517 LEU A C 1
ATOM 3942 O O . LEU A 1 517 ? 5.709 -1.293 -22.648 1.00 98.31 517 LEU A O 1
ATOM 3946 N N . ALA A 1 518 ? 7.157 -0.468 -21.143 1.00 97.56 518 ALA A N 1
ATOM 3947 C CA . ALA A 1 518 ? 6.213 -0.462 -20.027 1.00 97.56 518 ALA A CA 1
ATOM 3948 C C . ALA A 1 518 ? 5.016 0.470 -20.274 1.00 97.56 518 ALA A C 1
ATOM 3950 O O . ALA A 1 518 ? 3.879 0.099 -19.982 1.00 97.56 518 ALA A O 1
ATOM 3951 N N . GLY A 1 519 ? 5.250 1.648 -20.862 1.00 95.69 519 GLY A N 1
ATOM 3952 C CA . GLY A 1 519 ? 4.187 2.557 -21.291 1.00 95.69 519 GLY A CA 1
ATOM 3953 C C . GLY A 1 519 ? 3.271 1.927 -22.344 1.00 95.69 519 GLY A C 1
ATOM 3954 O O . GLY A 1 519 ? 2.054 1.945 -22.182 1.00 95.69 519 GLY A O 1
ATOM 3955 N N . MET A 1 520 ? 3.843 1.305 -23.382 1.00 95.88 520 MET A N 1
ATOM 3956 C CA . MET A 1 520 ? 3.086 0.647 -24.458 1.00 95.88 520 MET A CA 1
ATOM 3957 C C . MET A 1 520 ? 2.306 -0.581 -23.973 1.00 95.88 520 MET A C 1
ATOM 3959 O O . MET A 1 520 ? 1.178 -0.789 -24.420 1.00 95.88 520 MET A O 1
ATOM 3963 N N . ALA A 1 521 ? 2.875 -1.364 -23.049 1.00 94.69 521 ALA A N 1
ATOM 3964 C CA . ALA A 1 521 ? 2.191 -2.481 -22.400 1.00 94.69 521 ALA A CA 1
ATOM 3965 C C . ALA A 1 521 ? 0.979 -1.986 -21.598 1.00 94.69 521 ALA A C 1
ATOM 3967 O O . ALA A 1 521 ? -0.120 -2.522 -21.726 1.00 94.69 521 ALA A O 1
ATOM 3968 N N . ARG A 1 522 ? 1.155 -0.903 -20.828 1.00 92.56 522 ARG A N 1
ATOM 3969 C CA . ARG A 1 522 ? 0.087 -0.309 -20.016 1.00 92.56 522 ARG A CA 1
ATOM 3970 C C . ARG A 1 522 ? -1.114 0.116 -20.859 1.00 92.56 522 ARG A C 1
ATOM 3972 O O . ARG A 1 522 ? -2.244 -0.152 -20.474 1.00 92.56 522 ARG A O 1
ATOM 3979 N N . VAL A 1 523 ? -0.902 0.764 -22.000 1.00 91.25 523 VAL A N 1
ATOM 3980 C CA . VAL A 1 523 ? -2.004 1.210 -22.878 1.00 91.25 523 VAL A CA 1
ATOM 3981 C C . VAL A 1 523 ? -2.412 0.162 -23.922 1.00 91.25 523 VAL A C 1
ATOM 3983 O O . VAL A 1 523 ? -3.143 0.479 -24.859 1.00 91.25 523 VAL A O 1
ATOM 3986 N N . ARG A 1 524 ? -1.939 -1.087 -23.771 1.00 88.44 524 ARG A N 1
ATOM 3987 C CA . ARG A 1 524 ? -2.227 -2.236 -24.648 1.00 88.44 524 ARG A CA 1
ATOM 3988 C C . ARG A 1 524 ? -1.877 -2.015 -26.126 1.00 88.44 524 ARG A C 1
ATOM 3990 O O . ARG A 1 524 ? -2.458 -2.642 -27.009 1.00 88.44 524 ARG A O 1
ATOM 3997 N N . SER A 1 525 ? -0.913 -1.142 -26.410 1.00 91.38 525 SER A N 1
ATOM 3998 C CA . SER A 1 525 ? -0.367 -0.986 -27.765 1.00 91.38 525 SER A CA 1
ATOM 3999 C C . SER A 1 525 ? 0.550 -2.146 -28.151 1.00 91.38 525 SER A C 1
ATOM 4001 O O . SER A 1 525 ? 0.731 -2.410 -29.335 1.00 91.38 525 SER A O 1
ATOM 4003 N N . LEU A 1 526 ? 1.114 -2.841 -27.160 1.00 92.12 526 LEU A N 1
ATOM 4004 C CA . LEU A 1 526 ? 1.850 -4.093 -27.321 1.00 92.12 526 LEU A CA 1
ATOM 4005 C C . LEU A 1 526 ? 1.283 -5.131 -26.349 1.00 92.12 526 LEU A C 1
ATOM 4007 O O . LEU A 1 526 ? 1.004 -4.804 -25.195 1.00 92.12 526 LEU A O 1
ATOM 4011 N N . ASP A 1 527 ? 1.120 -6.369 -26.813 1.00 89.38 527 ASP A N 1
ATOM 4012 C CA . ASP A 1 527 ? 0.700 -7.487 -25.967 1.00 89.38 527 ASP A CA 1
ATOM 4013 C C . ASP A 1 527 ? 1.873 -8.090 -25.171 1.00 89.38 527 ASP A C 1
ATOM 4015 O O . ASP A 1 527 ? 3.046 -7.788 -25.408 1.00 89.38 527 ASP A O 1
ATOM 4019 N N . ALA A 1 528 ? 1.553 -8.955 -24.205 1.00 88.81 528 ALA A N 1
ATOM 4020 C CA . ALA A 1 528 ? 2.546 -9.554 -23.317 1.00 88.81 528 ALA A CA 1
ATOM 4021 C C . ALA A 1 528 ? 3.606 -10.383 -24.069 1.00 88.81 528 ALA A C 1
ATOM 4023 O O . ALA A 1 528 ? 4.780 -10.338 -23.709 1.00 88.81 528 ALA A O 1
ATOM 4024 N N . ALA A 1 529 ? 3.224 -11.097 -25.135 1.00 90.81 529 ALA A N 1
ATOM 4025 C CA . ALA A 1 529 ? 4.148 -11.930 -25.904 1.00 90.81 529 ALA A CA 1
ATOM 4026 C C . ALA A 1 529 ? 5.184 -11.078 -26.653 1.00 90.81 529 ALA A C 1
ATOM 4028 O O . ALA A 1 529 ? 6.389 -11.350 -26.594 1.00 90.81 529 ALA A O 1
ATOM 4029 N N . ASN A 1 530 ? 4.731 -10.001 -27.300 1.00 93.94 530 ASN A N 1
ATOM 4030 C CA . ASN A 1 530 ? 5.609 -9.040 -27.952 1.00 93.94 530 ASN A CA 1
ATOM 4031 C C . ASN A 1 530 ? 6.527 -8.362 -26.933 1.00 93.94 530 ASN A C 1
ATOM 4033 O O . ASN A 1 530 ? 7.718 -8.206 -27.199 1.00 93.94 530 ASN A O 1
ATOM 4037 N N . ILE A 1 531 ? 6.006 -7.997 -25.759 1.00 95.94 531 ILE A N 1
ATOM 4038 C CA . ILE A 1 531 ? 6.804 -7.389 -24.691 1.00 95.94 531 ILE A CA 1
ATOM 4039 C C . ILE A 1 531 ? 7.894 -8.341 -24.187 1.00 95.94 531 ILE A C 1
ATOM 4041 O O . ILE A 1 531 ? 9.052 -7.927 -24.124 1.00 95.94 531 ILE A O 1
ATOM 4045 N N . GLU A 1 532 ? 7.580 -9.607 -23.886 1.00 96.25 532 GLU A N 1
ATOM 4046 C CA . GLU A 1 532 ? 8.589 -10.583 -23.444 1.00 96.25 532 GLU A CA 1
ATOM 4047 C C . GLU A 1 532 ? 9.704 -10.753 -24.485 1.00 96.25 532 GLU A C 1
ATOM 4049 O O . GLU A 1 532 ? 10.890 -10.685 -24.147 1.00 96.25 532 GLU A O 1
ATOM 4054 N N . SER A 1 533 ? 9.338 -10.888 -25.764 1.00 97.56 533 SER A N 1
ATOM 4055 C CA . SER A 1 533 ? 10.300 -11.003 -26.868 1.00 97.56 533 SER A CA 1
ATOM 4056 C C . SER A 1 533 ? 11.167 -9.744 -27.024 1.00 97.56 533 SER A C 1
ATOM 4058 O O . SER A 1 533 ? 12.385 -9.827 -27.225 1.00 97.56 533 SER A O 1
ATOM 4060 N N . LEU A 1 534 ? 10.570 -8.554 -26.914 1.00 98.56 534 LEU A N 1
ATOM 4061 C CA . LEU A 1 534 ? 11.290 -7.283 -27.013 1.00 98.56 534 LEU A CA 1
ATOM 4062 C C . LEU A 1 534 ? 12.259 -7.096 -25.838 1.00 98.56 534 LEU A C 1
ATOM 4064 O O . LEU A 1 534 ? 13.418 -6.757 -26.065 1.00 98.56 534 LEU A O 1
ATOM 4068 N N . VAL A 1 535 ? 11.844 -7.389 -24.604 1.00 98.50 535 VAL A N 1
ATOM 4069 C CA . VAL A 1 535 ? 12.718 -7.312 -23.420 1.00 98.50 535 VAL A CA 1
ATOM 4070 C C . VAL A 1 535 ? 13.880 -8.302 -23.521 1.00 98.50 535 VAL A C 1
ATOM 4072 O O . VAL A 1 535 ? 15.026 -7.931 -23.246 1.00 98.50 535 VAL A O 1
ATOM 4075 N N . ALA A 1 536 ? 13.613 -9.543 -23.939 1.00 98.50 536 ALA A N 1
ATOM 4076 C CA . ALA A 1 536 ? 14.647 -10.557 -24.123 1.00 98.50 536 ALA A CA 1
ATOM 4077 C C . ALA A 1 536 ? 15.683 -10.114 -25.170 1.00 98.50 536 ALA A C 1
ATOM 4079 O O . ALA A 1 536 ? 16.887 -10.129 -24.906 1.00 98.50 536 ALA A O 1
ATOM 4080 N N . SER A 1 537 ? 15.220 -9.646 -26.336 1.00 98.56 537 SER A N 1
ATOM 4081 C CA . SER A 1 537 ? 16.109 -9.187 -27.410 1.00 98.56 537 SER A CA 1
ATOM 4082 C C . SER A 1 537 ? 16.889 -7.919 -27.044 1.00 98.56 537 SER A C 1
ATOM 4084 O O . SER A 1 537 ? 18.069 -7.827 -27.374 1.00 98.56 537 SER A O 1
ATOM 4086 N N . LEU A 1 538 ? 16.285 -6.971 -26.317 1.00 98.62 538 LEU A N 1
ATOM 4087 C CA . LEU A 1 538 ? 16.969 -5.773 -25.822 1.00 98.62 538 LEU A CA 1
ATOM 4088 C C . LEU A 1 538 ? 18.070 -6.139 -24.822 1.00 98.62 538 LEU A C 1
ATOM 4090 O O . LEU A 1 538 ? 19.179 -5.616 -24.900 1.00 98.62 538 LEU A O 1
ATOM 4094 N N . SER A 1 539 ? 17.786 -7.066 -23.905 1.00 98.44 539 SER A N 1
ATOM 4095 C CA . SER A 1 539 ? 18.756 -7.535 -22.908 1.00 98.44 539 SER A CA 1
ATOM 4096 C C . SER A 1 539 ? 19.962 -8.219 -23.563 1.00 98.44 539 SER A C 1
ATOM 4098 O O . SER A 1 539 ? 21.084 -8.122 -23.058 1.00 98.44 539 SER A O 1
ATOM 4100 N N . ALA A 1 540 ? 19.770 -8.838 -24.732 1.00 98.12 540 ALA A N 1
ATOM 4101 C CA . ALA A 1 540 ? 20.839 -9.439 -25.526 1.00 98.12 540 ALA A CA 1
ATOM 4102 C C . ALA A 1 540 ? 21.743 -8.415 -26.246 1.00 98.12 540 ALA A C 1
ATOM 4104 O O . ALA A 1 540 ? 22.876 -8.756 -26.586 1.00 98.12 540 ALA A O 1
ATOM 4105 N N . VAL A 1 541 ? 21.313 -7.160 -26.436 1.00 97.75 541 VAL A N 1
ATOM 4106 C CA . VAL A 1 541 ? 22.166 -6.104 -27.012 1.00 97.75 541 VAL A CA 1
ATOM 4107 C C . VAL A 1 541 ? 23.294 -5.789 -26.031 1.00 97.75 541 VAL A C 1
ATOM 4109 O O . VAL A 1 541 ? 23.043 -5.301 -24.934 1.00 97.75 541 VAL A O 1
ATOM 4112 N N . ALA A 1 542 ? 24.541 -6.084 -26.402 1.00 94.19 542 ALA A N 1
ATOM 4113 C CA . ALA A 1 542 ? 25.699 -5.892 -25.534 1.00 94.19 542 ALA A CA 1
ATOM 4114 C C . ALA A 1 542 ? 26.417 -4.557 -25.800 1.00 94.19 542 ALA A C 1
ATOM 4116 O O . ALA A 1 542 ? 26.617 -4.204 -26.964 1.00 94.19 542 ALA A O 1
ATOM 4117 N N . PRO A 1 543 ? 26.848 -3.830 -24.750 1.00 93.44 543 PRO A N 1
ATOM 4118 C CA . PRO A 1 543 ? 27.886 -2.823 -24.883 1.00 93.44 543 PRO A CA 1
ATOM 4119 C C . PRO A 1 543 ? 29.181 -3.453 -25.410 1.00 93.44 543 PRO A C 1
ATOM 4121 O O . PRO A 1 543 ? 29.452 -4.632 -25.176 1.00 93.44 543 PRO A O 1
ATOM 4124 N N . ASN A 1 544 ? 29.986 -2.655 -26.101 1.00 92.19 544 ASN A N 1
ATOM 4125 C CA . ASN A 1 544 ? 31.339 -3.015 -26.498 1.00 92.19 544 ASN A CA 1
ATOM 4126 C C . ASN A 1 544 ? 32.304 -3.013 -25.291 1.00 92.19 544 ASN A C 1
ATOM 4128 O O . ASN A 1 544 ? 31.914 -2.693 -24.168 1.00 92.19 544 ASN A O 1
ATOM 4132 N N . GLU A 1 545 ? 33.579 -3.333 -25.531 1.00 88.38 545 GLU A N 1
ATOM 4133 C CA . GLU A 1 545 ? 34.628 -3.357 -24.493 1.00 88.38 545 GLU A CA 1
ATOM 4134 C C . GLU A 1 545 ? 34.801 -2.008 -23.769 1.00 88.38 545 GLU A C 1
ATOM 4136 O O . GLU A 1 545 ? 35.149 -1.975 -22.591 1.00 88.38 545 GLU A O 1
ATOM 4141 N N . ASP A 1 546 ? 34.480 -0.895 -24.437 1.00 86.00 546 ASP A N 1
ATOM 4142 C CA . ASP A 1 546 ? 34.501 0.454 -23.860 1.00 86.00 546 ASP A CA 1
ATOM 4143 C C . ASP A 1 546 ? 33.245 0.792 -23.038 1.00 86.00 546 ASP A C 1
ATOM 4145 O O . ASP A 1 546 ? 33.087 1.941 -22.617 1.00 86.00 546 ASP A O 1
ATOM 4149 N N . GLY A 1 547 ? 32.322 -0.156 -22.846 1.00 88.50 547 GLY A N 1
ATOM 4150 C CA . GLY A 1 547 ? 31.077 0.032 -22.100 1.00 88.50 547 GLY A CA 1
ATOM 4151 C C . GLY A 1 547 ? 30.018 0.870 -22.824 1.00 88.50 547 GLY A C 1
ATOM 4152 O O . GLY A 1 547 ? 29.085 1.356 -22.186 1.00 88.50 547 GLY A O 1
ATOM 4153 N N . ARG A 1 548 ? 30.143 1.069 -24.143 1.00 93.06 548 ARG A N 1
ATOM 4154 C CA . ARG A 1 548 ? 29.196 1.831 -24.979 1.00 93.06 548 ARG A CA 1
ATOM 4155 C C . ARG A 1 548 ? 28.373 0.898 -25.856 1.00 93.06 548 ARG A C 1
ATOM 4157 O O . ARG A 1 548 ? 28.881 -0.105 -26.342 1.00 93.06 548 ARG A O 1
ATOM 4164 N N . TYR A 1 549 ? 27.122 1.252 -26.134 1.00 96.38 549 TYR A N 1
ATOM 4165 C CA . TYR A 1 549 ? 26.314 0.482 -27.085 1.00 96.38 549 TYR A CA 1
ATOM 4166 C C . TYR A 1 549 ? 26.736 0.704 -28.537 1.00 96.38 549 TYR A C 1
ATOM 4168 O O . TYR A 1 549 ? 26.435 -0.134 -29.386 1.00 96.38 549 TYR A O 1
ATOM 4176 N N . ALA A 1 550 ? 27.426 1.810 -28.827 1.00 95.25 550 ALA A N 1
ATOM 4177 C CA . ALA A 1 550 ? 27.949 2.135 -30.148 1.00 95.25 550 ALA A CA 1
ATOM 4178 C C . ALA A 1 550 ? 26.870 2.019 -31.249 1.00 95.25 550 ALA A C 1
ATOM 4180 O O . ALA A 1 550 ? 27.032 1.333 -32.266 1.00 95.25 550 ALA A O 1
ATOM 4181 N N . GLY A 1 551 ? 25.711 2.635 -30.999 1.00 95.69 551 GLY A N 1
ATOM 4182 C CA . GLY A 1 551 ? 24.540 2.580 -31.875 1.00 95.69 551 GLY A CA 1
ATOM 4183 C C . GLY A 1 551 ? 23.738 1.273 -31.821 1.00 95.69 551 GLY A C 1
ATOM 4184 O O . GLY A 1 551 ? 22.704 1.185 -32.474 1.00 95.69 551 GLY A O 1
ATOM 4185 N N . GLY A 1 552 ? 24.141 0.268 -31.036 1.00 97.50 552 GLY A N 1
ATOM 4186 C CA . GLY A 1 552 ? 23.440 -1.019 -30.942 1.00 97.50 552 GLY A CA 1
ATOM 4187 C C . GLY A 1 552 ? 21.973 -0.889 -30.525 1.00 97.50 552 GLY A C 1
ATOM 4188 O O . GLY A 1 552 ? 21.104 -1.510 -31.133 1.00 97.50 552 GLY A O 1
ATOM 4189 N N . VAL A 1 553 ? 21.676 -0.021 -29.552 1.00 9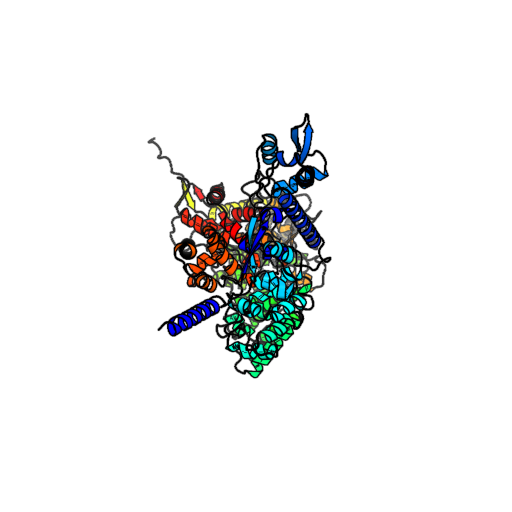8.38 553 VAL A N 1
ATOM 4190 C CA . VAL A 1 553 ? 20.292 0.258 -29.133 1.00 98.38 553 VAL A CA 1
ATOM 4191 C C . VAL A 1 553 ? 19.542 1.062 -30.196 1.00 98.38 553 VAL A C 1
ATOM 4193 O O . VAL A 1 553 ? 18.372 0.790 -30.430 1.00 98.38 553 VAL A O 1
ATOM 4196 N N . ALA A 1 554 ? 20.191 1.996 -30.900 1.00 98.12 554 ALA A N 1
ATOM 4197 C CA . ALA A 1 554 ? 19.570 2.717 -32.017 1.00 98.12 554 ALA A CA 1
ATOM 4198 C C . ALA A 1 554 ? 19.160 1.761 -33.153 1.00 98.12 554 ALA A C 1
ATOM 4200 O O . ALA A 1 554 ? 18.014 1.805 -33.604 1.00 98.12 554 ALA A O 1
ATOM 4201 N N . ARG A 1 555 ? 20.042 0.828 -33.541 1.00 97.75 555 ARG A N 1
ATOM 4202 C CA . ARG A 1 555 ? 19.719 -0.235 -34.508 1.00 97.75 555 ARG A CA 1
ATOM 4203 C C . ARG A 1 555 ? 18.580 -1.119 -34.021 1.00 97.75 555 ARG A C 1
ATOM 4205 O O . ARG A 1 555 ? 17.688 -1.432 -34.800 1.00 97.75 555 ARG A O 1
ATOM 4212 N N . TRP A 1 556 ? 18.565 -1.476 -32.737 1.00 98.44 556 TRP A N 1
ATOM 4213 C CA . TRP A 1 556 ? 17.465 -2.243 -32.147 1.00 98.44 556 TRP A CA 1
ATOM 4214 C C . TRP A 1 556 ? 16.138 -1.463 -32.171 1.00 98.44 556 TRP A C 1
ATOM 4216 O O . TRP A 1 556 ? 15.109 -2.008 -32.564 1.00 98.44 556 TRP A O 1
ATOM 4226 N N . VAL A 1 557 ? 16.148 -0.169 -31.832 1.00 97.94 557 VAL A N 1
ATOM 4227 C CA . VAL A 1 557 ? 14.953 0.689 -31.889 1.00 97.94 557 VAL A CA 1
ATOM 4228 C C . VAL A 1 557 ? 14.418 0.763 -33.317 1.00 97.94 557 VAL A C 1
ATOM 4230 O O . VAL A 1 557 ? 13.214 0.658 -33.524 1.00 97.94 557 VAL A O 1
ATOM 4233 N N . GLN A 1 558 ? 15.290 0.903 -34.314 1.00 95.44 558 GLN A N 1
ATOM 4234 C CA . GLN A 1 558 ? 14.871 1.003 -35.709 1.00 95.44 558 GLN A CA 1
ATOM 4235 C C . GLN A 1 558 ? 14.444 -0.344 -36.313 1.00 95.44 558 GLN A C 1
ATOM 4237 O O . GLN A 1 558 ? 13.444 -0.397 -37.024 1.00 95.44 558 GLN A O 1
ATOM 4242 N N . GLY A 1 559 ? 15.209 -1.408 -36.070 1.00 96.19 559 GLY A N 1
ATOM 4243 C CA . GLY A 1 559 ? 15.059 -2.707 -36.730 1.00 96.19 559 GLY A CA 1
ATOM 4244 C C . GLY A 1 559 ? 14.177 -3.713 -35.991 1.00 96.19 559 GLY A C 1
ATOM 4245 O O . GLY A 1 559 ? 13.650 -4.618 -36.630 1.00 96.19 559 GLY A O 1
ATOM 4246 N N . THR A 1 560 ? 13.993 -3.551 -34.677 1.00 97.38 560 THR A N 1
ATOM 4247 C CA . THR A 1 560 ? 13.225 -4.485 -33.837 1.00 97.38 560 THR A CA 1
ATOM 4248 C C . THR A 1 560 ? 11.966 -3.837 -33.268 1.00 97.38 560 THR A C 1
ATOM 4250 O O . THR A 1 560 ? 10.886 -4.399 -33.415 1.00 97.38 560 THR A O 1
ATOM 4253 N N . LEU A 1 561 ? 12.076 -2.652 -32.652 1.00 96.38 561 LEU A N 1
ATOM 4254 C CA . LEU A 1 561 ? 10.908 -1.939 -32.116 1.00 96.38 561 LEU A CA 1
ATOM 4255 C C . LEU A 1 561 ? 10.101 -1.257 -33.227 1.00 96.38 561 LEU A C 1
ATOM 4257 O O . LEU A 1 561 ? 8.889 -1.396 -33.268 1.00 96.38 561 LEU A O 1
ATOM 4261 N N . GLY A 1 562 ? 10.754 -0.548 -34.149 1.00 94.81 562 GLY A N 1
ATOM 4262 C CA . GLY A 1 562 ? 10.103 0.191 -35.238 1.00 94.81 562 GLY A CA 1
ATOM 4263 C C . GLY A 1 562 ? 9.011 -0.594 -35.983 1.00 94.81 562 GLY A C 1
ATOM 4264 O O . GLY A 1 562 ? 7.908 -0.068 -36.123 1.00 94.81 562 GLY A O 1
ATOM 4265 N N . PRO A 1 563 ? 9.259 -1.853 -36.401 1.00 94.56 563 PRO A N 1
ATOM 4266 C CA . PRO A 1 563 ? 8.259 -2.682 -37.076 1.00 94.56 563 PRO A CA 1
ATOM 4267 C C . PRO A 1 563 ? 7.013 -3.028 -36.247 1.00 94.56 563 PRO A C 1
ATOM 4269 O O . PRO A 1 563 ? 6.001 -3.412 -36.827 1.00 94.56 563 PRO A O 1
ATOM 4272 N N . THR A 1 564 ? 7.064 -2.921 -34.915 1.00 93.75 564 THR A N 1
ATOM 4273 C CA . THR A 1 564 ? 5.910 -3.188 -34.038 1.00 93.75 564 THR A CA 1
ATOM 4274 C C . THR A 1 564 ? 5.070 -1.938 -33.765 1.00 93.75 564 THR A C 1
ATOM 4276 O O . THR A 1 564 ? 3.990 -2.043 -33.186 1.00 93.75 564 THR A O 1
ATOM 4279 N N . LEU A 1 565 ? 5.537 -0.756 -34.185 1.00 92.94 565 LEU A N 1
ATOM 4280 C CA . LEU A 1 565 ? 4.860 0.521 -33.965 1.00 92.94 565 LEU A CA 1
ATOM 4281 C C . LEU A 1 565 ? 3.833 0.842 -35.072 1.00 92.94 565 LEU A C 1
ATOM 4283 O O . LEU A 1 565 ? 3.880 0.280 -36.171 1.00 92.94 565 LEU A O 1
ATOM 4287 N N . PRO A 1 566 ? 2.907 1.792 -34.823 1.00 89.81 566 PRO A N 1
ATOM 4288 C CA . PRO A 1 566 ? 2.031 2.323 -35.861 1.00 89.81 566 PRO A CA 1
ATOM 4289 C C . PRO A 1 566 ? 2.816 2.846 -37.071 1.00 89.81 566 PRO A C 1
ATOM 4291 O O . PRO A 1 566 ? 3.836 3.520 -36.923 1.00 89.81 566 PRO A O 1
ATOM 4294 N N . HIS A 1 567 ? 2.311 2.567 -38.273 1.00 87.94 567 HIS A N 1
ATOM 4295 C CA . HIS A 1 567 ? 2.989 2.917 -39.520 1.00 87.94 567 HIS A CA 1
ATOM 4296 C C . HIS A 1 567 ? 2.830 4.412 -39.836 1.00 87.94 567 HIS A C 1
ATOM 4298 O O . HIS A 1 567 ? 1.808 4.835 -40.376 1.00 87.94 567 HIS A O 1
ATOM 4304 N N . VAL A 1 568 ? 3.854 5.201 -39.509 1.00 88.00 568 VAL A N 1
ATOM 4305 C CA . VAL A 1 568 ? 4.025 6.604 -39.919 1.00 88.00 568 VAL A CA 1
ATOM 4306 C C . VAL A 1 568 ? 5.488 6.888 -40.255 1.00 88.00 568 VAL A C 1
ATOM 4308 O O . VAL A 1 568 ? 6.388 6.221 -39.749 1.00 88.00 568 VAL A O 1
ATOM 4311 N N . ASP A 1 569 ? 5.729 7.905 -41.084 1.00 84.69 569 ASP A N 1
ATOM 4312 C CA . ASP A 1 569 ? 7.073 8.232 -41.589 1.00 84.69 569 ASP A CA 1
ATOM 4313 C C . ASP A 1 569 ? 8.040 8.744 -40.504 1.00 84.69 569 ASP A C 1
ATOM 4315 O O . ASP A 1 569 ? 9.265 8.657 -40.652 1.00 84.69 569 ASP A O 1
ATOM 4319 N N . ASP A 1 570 ? 7.502 9.280 -39.405 1.00 90.44 570 ASP A N 1
ATOM 4320 C CA . ASP A 1 570 ? 8.276 9.796 -38.280 1.00 90.44 570 ASP A CA 1
ATOM 4321 C C . ASP A 1 570 ? 8.213 8.854 -37.072 1.00 90.44 570 ASP A C 1
ATOM 4323 O O . ASP A 1 570 ? 7.165 8.678 -36.449 1.00 90.44 570 ASP A O 1
ATOM 4327 N N . ILE A 1 571 ? 9.368 8.297 -36.698 1.00 92.69 571 ILE A N 1
ATOM 4328 C CA . ILE A 1 571 ? 9.514 7.410 -35.537 1.00 92.69 571 ILE A CA 1
ATOM 4329 C C . ILE A 1 571 ? 9.091 8.093 -34.233 1.00 92.69 571 ILE A C 1
ATOM 4331 O O . ILE A 1 571 ? 8.556 7.445 -33.338 1.00 92.69 571 ILE A O 1
ATOM 4335 N N . ASP A 1 572 ? 9.298 9.406 -34.119 1.00 93.00 572 ASP A N 1
ATOM 4336 C CA . ASP A 1 572 ? 8.940 10.165 -32.928 1.00 93.00 572 ASP A CA 1
ATOM 4337 C C . ASP A 1 572 ? 7.419 10.250 -32.754 1.00 93.00 572 ASP A C 1
ATOM 4339 O O . ASP A 1 572 ? 6.916 10.099 -31.637 1.00 93.00 572 ASP A O 1
ATOM 4343 N N . ALA A 1 573 ? 6.691 10.411 -33.861 1.00 92.75 573 ALA A N 1
ATOM 4344 C CA . ALA A 1 573 ? 5.237 10.335 -33.896 1.00 92.75 573 ALA A CA 1
ATOM 4345 C C . ALA A 1 573 ? 4.730 8.897 -33.696 1.00 92.75 573 ALA A C 1
ATOM 4347 O O . ALA A 1 573 ? 3.771 8.697 -32.951 1.00 92.75 573 ALA A O 1
ATOM 4348 N N . ALA A 1 574 ? 5.384 7.894 -34.299 1.00 94.25 574 ALA A N 1
ATOM 4349 C CA . ALA A 1 574 ? 5.033 6.480 -34.133 1.00 94.25 574 ALA A CA 1
ATOM 4350 C C . ALA A 1 574 ? 5.084 6.059 -32.658 1.00 94.25 574 ALA A C 1
ATOM 4352 O O . ALA A 1 574 ? 4.127 5.486 -32.135 1.00 94.25 574 ALA A O 1
ATOM 4353 N N . VAL A 1 575 ? 6.177 6.411 -31.971 1.00 95.25 575 VAL A N 1
ATOM 4354 C CA . VAL A 1 575 ? 6.358 6.155 -30.538 1.00 95.25 575 VAL A CA 1
ATOM 4355 C C . VAL A 1 575 ? 5.321 6.917 -29.712 1.00 95.25 575 VAL A C 1
ATOM 4357 O O . VAL A 1 575 ? 4.697 6.315 -28.845 1.00 95.25 575 VAL A O 1
ATOM 4360 N N . ALA A 1 576 ? 5.081 8.205 -29.984 1.00 94.06 576 ALA A N 1
ATOM 4361 C CA . ALA A 1 576 ? 4.086 8.984 -29.241 1.00 94.06 576 ALA A CA 1
ATOM 4362 C C . ALA A 1 576 ? 2.664 8.407 -29.371 1.00 94.06 576 ALA A C 1
ATOM 4364 O O . ALA A 1 576 ? 1.949 8.314 -28.377 1.00 94.06 576 ALA A O 1
ATOM 4365 N N . MET A 1 577 ? 2.264 7.963 -30.568 1.00 93.19 577 MET A N 1
ATOM 4366 C CA . MET A 1 577 ? 0.969 7.303 -30.776 1.00 93.19 577 MET A CA 1
ATOM 4367 C C . MET A 1 577 ? 0.890 5.951 -30.069 1.00 93.19 577 MET A C 1
ATOM 4369 O O . MET A 1 577 ? -0.116 5.663 -29.429 1.00 93.19 577 MET A O 1
ATOM 4373 N N . ALA A 1 578 ? 1.947 5.136 -30.137 1.00 94.25 578 ALA A N 1
ATOM 4374 C CA . ALA A 1 578 ? 1.990 3.863 -29.422 1.00 94.25 578 ALA A CA 1
ATOM 4375 C C . ALA A 1 578 ? 1.892 4.056 -27.898 1.00 94.25 578 ALA A C 1
ATOM 4377 O O . ALA A 1 578 ? 1.237 3.270 -27.223 1.00 94.25 578 ALA A O 1
ATOM 4378 N N . LEU A 1 579 ? 2.496 5.112 -27.352 1.00 94.88 579 LEU A N 1
ATOM 4379 C CA . LEU A 1 579 ? 2.429 5.435 -25.923 1.00 94.88 579 LEU A CA 1
ATOM 4380 C C . LEU A 1 579 ? 1.082 6.028 -25.489 1.00 94.88 579 LEU A C 1
ATOM 4382 O O . LEU A 1 579 ? 0.693 5.842 -24.342 1.00 94.88 579 LEU A O 1
ATOM 4386 N N . ALA A 1 580 ? 0.369 6.713 -26.386 1.00 92.06 580 ALA A N 1
ATOM 4387 C CA . ALA A 1 580 ? -0.969 7.235 -26.111 1.00 92.06 580 ALA A CA 1
ATOM 4388 C C . ALA A 1 580 ? -2.067 6.152 -26.155 1.00 92.06 580 ALA A C 1
ATOM 4390 O O . ALA A 1 580 ? -3.143 6.341 -25.588 1.00 92.06 580 ALA A O 1
ATOM 4391 N N . GLY A 1 581 ? -1.802 5.028 -26.828 1.00 87.62 581 GLY A N 1
ATOM 4392 C CA . GLY A 1 581 ? -2.717 3.893 -26.976 1.00 87.62 581 GLY A CA 1
ATOM 4393 C C . GLY A 1 581 ? -3.201 3.689 -28.415 1.00 87.62 581 GLY A C 1
ATOM 4394 O O . GLY A 1 581 ? -3.198 4.604 -29.240 1.00 87.62 581 GLY A O 1
ATOM 4395 N N . SER A 1 582 ? -3.644 2.470 -28.735 1.00 72.69 582 SER A N 1
ATOM 4396 C CA . SER A 1 582 ? -4.204 2.157 -30.055 1.00 72.69 582 SER A CA 1
ATOM 4397 C C . SER A 1 582 ? -5.689 2.522 -30.146 1.00 72.69 582 SER A C 1
ATOM 4399 O O . SER A 1 582 ? -6.492 2.158 -29.292 1.00 72.69 582 SER A O 1
ATOM 4401 N N . ARG A 1 583 ? -6.085 3.177 -31.246 1.00 58.81 583 ARG A N 1
ATOM 4402 C CA . ARG A 1 583 ? -7.501 3.373 -31.618 1.00 58.81 583 ARG A CA 1
ATOM 4403 C C . ARG A 1 583 ? -8.144 2.131 -32.250 1.00 58.81 583 ARG A C 1
ATOM 4405 O O . ARG A 1 583 ? -9.335 2.153 -32.547 1.00 58.81 583 ARG A O 1
ATOM 4412 N N . GLY A 1 584 ? -7.374 1.072 -32.499 1.00 45.91 584 GLY A N 1
ATOM 4413 C CA . GLY A 1 584 ? -7.818 -0.097 -33.250 1.00 45.91 584 GLY A CA 1
ATOM 4414 C C . GLY A 1 584 ? -7.150 -1.375 -32.763 1.00 45.91 584 GLY A C 1
ATOM 4415 O O . GLY A 1 584 ? -5.978 -1.615 -33.037 1.00 45.91 584 GLY A O 1
ATOM 4416 N N . GLY A 1 585 ? -7.930 -2.200 -32.070 1.00 32.94 585 GLY A N 1
ATOM 4417 C CA . GLY A 1 585 ? -7.519 -3.518 -31.604 1.00 32.94 585 GLY A CA 1
ATOM 4418 C C . GLY A 1 585 ? -8.650 -4.229 -30.869 1.00 32.94 585 GLY A C 1
ATOM 4419 O O . GLY A 1 585 ? -8.560 -4.425 -29.668 1.00 32.94 585 GLY A O 1
ATOM 4420 N N . GLY A 1 586 ? -9.721 -4.594 -31.588 1.00 33.06 586 GLY A N 1
ATOM 4421 C CA . GLY A 1 586 ? -10.590 -5.687 -31.136 1.00 33.06 586 GLY A CA 1
ATOM 4422 C C . GLY A 1 586 ? -12.000 -5.378 -30.629 1.00 33.06 586 GLY A C 1
ATOM 4423 O O . GLY A 1 586 ? -12.499 -6.190 -29.880 1.00 33.06 586 GLY A O 1
ATOM 4424 N N . THR A 1 587 ? -12.668 -4.304 -31.055 1.00 32.97 587 THR A N 1
ATOM 4425 C CA . THR A 1 587 ? -14.120 -4.275 -31.359 1.00 32.97 587 THR A CA 1
ATOM 4426 C C . THR A 1 587 ? -14.467 -2.902 -31.918 1.00 32.97 587 THR A C 1
ATOM 4428 O O . THR A 1 587 ? -13.906 -1.892 -31.507 1.00 32.97 587 THR A O 1
ATOM 4431 N N . LYS A 1 588 ? -15.422 -2.846 -32.849 1.00 35.97 588 LYS A N 1
ATOM 4432 C CA . LYS A 1 588 ? -16.143 -1.619 -33.211 1.00 35.97 588 LYS A CA 1
ATOM 4433 C C . LYS A 1 588 ? -16.988 -1.131 -32.019 1.00 35.97 588 LYS A C 1
ATOM 4435 O O . LYS A 1 588 ? -18.207 -1.060 -32.131 1.00 35.97 588 LYS A O 1
ATOM 4440 N N . GLU A 1 589 ? -16.385 -0.805 -30.883 1.00 43.59 589 GLU A N 1
ATOM 4441 C CA . GLU A 1 589 ? -17.032 0.134 -29.976 1.00 43.59 589 GLU A CA 1
ATOM 4442 C C . GLU A 1 589 ? -16.866 1.500 -30.629 1.00 43.59 589 GLU A C 1
ATOM 4444 O O . GLU A 1 589 ? -15.813 2.133 -30.587 1.00 43.59 589 GLU A O 1
ATOM 4449 N N . THR A 1 590 ? -17.906 1.910 -31.356 1.00 43.91 590 THR A N 1
ATOM 4450 C CA . THR A 1 590 ? -18.175 3.320 -31.633 1.00 43.91 590 THR A CA 1
ATOM 4451 C C . THR A 1 590 ? -17.761 4.121 -30.409 1.00 43.91 590 THR A C 1
ATOM 4453 O O . THR A 1 590 ? -18.307 3.850 -29.342 1.00 43.91 590 THR A O 1
ATOM 4456 N N . ALA A 1 591 ? -16.791 5.033 -30.550 1.00 56.84 591 ALA A N 1
ATOM 4457 C CA . ALA A 1 591 ? -16.333 5.894 -29.462 1.00 56.84 591 ALA A CA 1
ATOM 4458 C C . ALA A 1 591 ? -17.548 6.332 -28.638 1.00 56.84 591 ALA A C 1
ATOM 4460 O O . ALA A 1 591 ? -18.434 6.992 -29.190 1.00 56.84 591 ALA A O 1
ATOM 4461 N N . ALA A 1 592 ? -17.644 5.838 -27.398 1.00 73.00 592 ALA A N 1
ATOM 4462 C CA . ALA A 1 592 ? -18.897 5.846 -26.657 1.00 73.00 592 ALA A CA 1
ATOM 4463 C C . ALA A 1 592 ? -19.422 7.282 -26.592 1.00 73.00 592 ALA A C 1
ATOM 4465 O O . ALA A 1 592 ? -18.735 8.178 -26.090 1.00 73.00 592 ALA A O 1
ATOM 4466 N N . ILE A 1 593 ? -20.603 7.509 -27.175 1.00 83.38 593 ILE A N 1
ATOM 4467 C CA . ILE A 1 593 ? -21.296 8.784 -27.036 1.00 83.38 593 ILE A CA 1
ATOM 4468 C C . ILE A 1 593 ? -21.999 8.740 -25.691 1.00 83.38 593 ILE A C 1
ATOM 4470 O O . ILE A 1 593 ? -22.815 7.857 -25.432 1.00 83.38 593 ILE A O 1
ATOM 4474 N N . VAL A 1 594 ? -21.668 9.700 -24.845 1.00 87.25 594 VAL A N 1
ATOM 4475 C CA . VAL A 1 594 ? -22.176 9.819 -23.487 1.00 87.25 594 VAL A CA 1
ATOM 4476 C C . VAL A 1 594 ? -22.929 11.135 -23.381 1.00 87.25 594 VAL A C 1
ATOM 4478 O O . VAL A 1 594 ? -22.425 12.176 -23.805 1.00 87.25 594 VAL A O 1
ATOM 4481 N N . SER A 1 595 ? -24.138 11.097 -22.828 1.00 87.62 595 SER A N 1
ATOM 4482 C CA . SER A 1 595 ? -24.905 12.306 -22.530 1.00 87.62 595 SER A CA 1
ATOM 4483 C C . SER A 1 595 ? -24.682 12.715 -21.078 1.00 87.62 595 SER A C 1
ATOM 4485 O O . SER A 1 595 ? -24.941 11.930 -20.170 1.00 87.62 595 SER A O 1
ATOM 4487 N N . TRP A 1 596 ? -24.241 13.950 -20.857 1.00 89.19 596 TRP A N 1
ATOM 4488 C CA . TRP A 1 596 ? -24.052 14.535 -19.529 1.00 89.19 596 TRP A CA 1
ATOM 4489 C C . TRP A 1 596 ? -24.386 16.029 -19.583 1.00 89.19 596 TRP A C 1
ATOM 4491 O O . TRP A 1 596 ? -24.102 16.683 -20.584 1.00 89.19 596 TRP A O 1
ATOM 4501 N N . GLU A 1 597 ? -25.081 16.552 -18.569 1.00 87.81 597 GLU A N 1
ATOM 4502 C CA . GLU A 1 597 ? -25.583 17.942 -18.533 1.00 87.81 597 GLU A CA 1
ATOM 4503 C C . GLU A 1 597 ? -26.288 18.408 -19.828 1.00 87.81 597 GLU A C 1
ATOM 4505 O O . GLU A 1 597 ? -26.095 19.518 -20.323 1.00 87.81 597 GLU A O 1
ATOM 4510 N N . SER A 1 598 ? -27.129 17.546 -20.411 1.00 86.38 598 SER A N 1
ATOM 4511 C CA . SER A 1 598 ? -27.847 17.807 -21.676 1.00 86.38 598 SER A CA 1
ATOM 4512 C C . SER A 1 598 ? -26.952 18.042 -22.907 1.00 86.38 598 SER A C 1
ATOM 4514 O O . SER A 1 598 ? -27.426 18.537 -23.931 1.00 86.38 598 SER A O 1
ATOM 4516 N N . ARG A 1 599 ? -25.669 17.669 -22.845 1.00 89.25 599 ARG A N 1
ATOM 4517 C CA . ARG A 1 599 ? -24.726 17.686 -23.971 1.00 89.25 599 ARG A CA 1
ATOM 4518 C C . ARG A 1 599 ? -24.232 16.277 -24.276 1.00 89.25 599 ARG A C 1
ATOM 4520 O O . ARG A 1 599 ? -24.165 15.425 -23.395 1.00 89.25 599 ARG A O 1
ATOM 4527 N N . ASN A 1 600 ? -23.880 16.041 -25.537 1.00 90.56 600 ASN A N 1
ATOM 4528 C CA . ASN A 1 600 ? -23.293 14.779 -25.977 1.00 90.56 600 ASN A CA 1
ATOM 4529 C C . ASN A 1 600 ? -21.779 14.923 -26.088 1.00 90.56 600 ASN A C 1
ATOM 4531 O O . ASN A 1 600 ? -21.281 15.851 -26.729 1.00 90.56 600 ASN A O 1
ATOM 4535 N N . TYR A 1 601 ? -21.065 13.968 -25.511 1.00 90.75 601 TYR A N 1
ATOM 4536 C CA . TYR A 1 601 ? -19.616 13.878 -25.535 1.00 90.75 601 TYR A CA 1
ATOM 4537 C C . TYR A 1 601 ? -19.198 12.552 -26.149 1.00 90.75 601 TYR A C 1
ATOM 4539 O O . TYR A 1 601 ? -19.845 11.530 -25.950 1.00 90.75 601 TYR A O 1
ATOM 4547 N N . ARG A 1 602 ? -18.093 12.563 -26.880 1.00 89.56 602 ARG A N 1
ATOM 4548 C CA . ARG A 1 602 ? -17.390 11.372 -27.332 1.00 89.56 602 ARG A CA 1
ATOM 4549 C C . ARG A 1 602 ? -16.249 11.103 -26.361 1.00 89.56 602 ARG A C 1
ATOM 4551 O O . ARG A 1 602 ? -15.397 11.975 -26.179 1.00 89.56 602 ARG A O 1
ATOM 4558 N N . LEU A 1 603 ? -16.219 9.909 -25.778 1.00 89.38 603 LEU A N 1
ATOM 4559 C CA . LEU A 1 603 ? -15.084 9.467 -24.972 1.00 89.38 603 LEU A CA 1
ATOM 4560 C C . LEU A 1 603 ? -13.867 9.210 -25.877 1.00 89.38 603 LEU A C 1
ATOM 4562 O O . LEU A 1 603 ? -13.934 8.407 -26.810 1.00 89.38 603 LEU A O 1
ATOM 4566 N N . ASP A 1 604 ? -12.758 9.895 -25.609 1.00 88.19 604 ASP A N 1
ATOM 4567 C CA . ASP A 1 604 ? -11.479 9.719 -26.302 1.00 88.19 604 ASP A CA 1
ATOM 4568 C C . ASP A 1 604 ? -10.333 9.731 -25.290 1.00 88.19 604 ASP A C 1
ATOM 4570 O O . ASP A 1 604 ? -9.936 10.786 -24.807 1.00 88.19 604 ASP A O 1
ATOM 4574 N N . LEU A 1 605 ? -9.795 8.556 -24.967 1.00 88.50 605 LEU A N 1
ATOM 4575 C CA . LEU A 1 605 ? -8.647 8.444 -24.061 1.00 88.50 605 LEU A CA 1
ATOM 4576 C C . LEU A 1 605 ? -7.315 8.735 -24.768 1.00 88.50 605 LEU A C 1
ATOM 4578 O O . LEU A 1 605 ? -6.353 9.145 -24.127 1.00 88.50 605 LEU A O 1
ATOM 4582 N N . VAL A 1 606 ? -7.259 8.539 -26.090 1.00 89.75 606 VAL A N 1
ATOM 4583 C CA . VAL A 1 606 ? -6.004 8.519 -26.854 1.00 89.75 606 VAL A CA 1
ATOM 4584 C C . VAL A 1 606 ? -5.609 9.917 -27.321 1.00 89.75 606 VAL A C 1
ATOM 4586 O O . VAL A 1 606 ? -4.454 10.306 -27.182 1.00 89.75 606 VAL A O 1
ATOM 4589 N N . ALA A 1 607 ? -6.535 10.702 -27.884 1.00 88.75 607 ALA A N 1
ATOM 4590 C CA . ALA A 1 607 ? -6.190 12.032 -28.401 1.00 88.75 607 ALA A CA 1
ATOM 4591 C C . ALA A 1 607 ? -5.683 13.010 -27.330 1.00 88.75 607 ALA A C 1
ATOM 4593 O O . ALA A 1 607 ? -4.680 13.679 -27.596 1.00 88.75 607 ALA A O 1
ATOM 4594 N N . PRO A 1 608 ? -6.325 13.127 -26.153 1.00 87.94 608 PRO A N 1
ATOM 4595 C CA . PRO A 1 608 ? -5.847 14.038 -25.122 1.00 87.94 608 PRO A CA 1
ATOM 4596 C C . PRO A 1 608 ? -4.488 13.614 -24.572 1.00 87.94 608 PRO A C 1
ATOM 4598 O O . PRO A 1 608 ? -3.624 14.463 -24.367 1.00 87.94 608 PRO A O 1
ATOM 4601 N N . GLU A 1 609 ? -4.266 12.307 -24.419 1.00 90.12 609 GLU A N 1
ATOM 4602 C CA . GLU A 1 609 ? -2.981 11.770 -23.983 1.00 90.12 609 GLU A CA 1
ATOM 4603 C C . GLU A 1 609 ? -1.879 12.017 -25.018 1.00 90.12 609 GLU A C 1
ATOM 4605 O O . GLU A 1 609 ? -0.805 12.503 -24.672 1.00 90.12 609 GLU A O 1
ATOM 4610 N N . LEU A 1 610 ? -2.156 11.790 -26.306 1.00 92.25 610 LEU A N 1
ATOM 4611 C CA . LEU A 1 610 ? -1.220 12.115 -27.381 1.00 92.25 610 LEU A CA 1
ATOM 4612 C C . LEU A 1 610 ? -0.863 13.606 -27.369 1.00 92.25 610 LEU A C 1
ATOM 4614 O O . LEU A 1 610 ? 0.316 13.949 -27.429 1.00 92.25 610 LEU A O 1
ATOM 4618 N N . HIS A 1 611 ? -1.863 14.485 -27.243 1.00 91.12 611 HIS A N 1
ATOM 4619 C CA . HIS A 1 611 ? -1.652 15.930 -27.170 1.00 91.12 611 HIS A CA 1
ATOM 4620 C C . HIS A 1 611 ? -0.820 16.336 -25.945 1.00 91.12 611 HIS A C 1
ATOM 4622 O O . HIS A 1 611 ? 0.080 17.177 -26.058 1.00 91.12 611 HIS A O 1
ATOM 4628 N N . ARG A 1 612 ? -1.087 15.727 -24.783 1.00 90.81 612 ARG A N 1
ATOM 4629 C CA . ARG A 1 612 ? -0.322 15.929 -23.549 1.00 90.81 612 ARG A CA 1
ATOM 4630 C C . ARG A 1 612 ? 1.132 15.513 -23.748 1.00 90.81 612 ARG A C 1
ATOM 4632 O O . ARG A 1 612 ? 2.023 16.332 -23.533 1.00 90.81 612 ARG A O 1
ATOM 4639 N N . LEU A 1 613 ? 1.375 14.292 -24.227 1.00 92.06 613 LEU A N 1
ATOM 4640 C CA . LEU A 1 613 ? 2.716 13.758 -24.478 1.00 92.06 613 LEU A CA 1
ATOM 4641 C C . LEU A 1 613 ? 3.508 14.649 -25.439 1.00 92.06 613 LEU A C 1
ATOM 4643 O O . LEU A 1 613 ? 4.658 14.989 -25.151 1.00 92.06 613 LEU A O 1
ATOM 4647 N N . THR A 1 614 ? 2.901 15.081 -26.550 1.00 91.38 614 THR A N 1
ATOM 4648 C CA . THR A 1 614 ? 3.560 15.981 -27.507 1.00 91.38 614 THR A CA 1
ATOM 4649 C C . THR A 1 614 ? 3.863 17.343 -26.890 1.00 91.38 614 THR A C 1
ATOM 4651 O O . THR A 1 614 ? 4.992 17.818 -26.999 1.00 91.38 614 THR A O 1
ATOM 4654 N N . SER A 1 615 ? 2.912 17.936 -26.162 1.00 90.94 615 SER A N 1
ATOM 4655 C CA . SER A 1 615 ? 3.071 19.259 -25.541 1.00 90.94 615 SER A CA 1
ATOM 4656 C C . SER A 1 615 ? 4.142 19.262 -24.448 1.00 90.94 615 SER A C 1
ATOM 4658 O O . SER A 1 615 ? 5.003 20.145 -24.407 1.00 90.94 615 SER A O 1
ATOM 4660 N N . VAL A 1 616 ? 4.139 18.248 -23.578 1.00 90.56 616 VAL A N 1
ATOM 4661 C CA . VAL A 1 616 ? 5.164 18.061 -22.542 1.00 90.56 616 VAL A CA 1
ATOM 4662 C C . VAL A 1 616 ? 6.536 17.895 -23.191 1.00 90.56 616 VAL A C 1
ATOM 4664 O O . VAL A 1 616 ? 7.496 18.560 -22.798 1.00 90.56 616 VAL A O 1
ATOM 4667 N N . ARG A 1 617 ? 6.638 17.063 -24.231 1.00 88.25 617 ARG A N 1
ATOM 4668 C CA . ARG A 1 617 ? 7.894 16.822 -24.944 1.00 88.25 617 ARG A CA 1
ATOM 4669 C C . ARG A 1 617 ? 8.440 18.084 -25.615 1.00 88.25 617 ARG A C 1
ATOM 4671 O O . ARG A 1 617 ? 9.642 18.350 -25.537 1.00 88.25 617 ARG A O 1
ATOM 4678 N N . GLU A 1 618 ? 7.580 18.881 -26.240 1.00 87.94 618 GLU A N 1
ATOM 4679 C CA . GLU A 1 618 ? 7.954 20.167 -26.831 1.00 87.94 618 GLU A CA 1
ATOM 4680 C C . GLU A 1 618 ? 8.478 21.149 -25.780 1.00 87.94 618 GLU A C 1
ATOM 4682 O O . GLU A 1 618 ? 9.490 21.825 -26.015 1.00 87.94 618 GLU A O 1
ATOM 4687 N N . LYS A 1 619 ? 7.832 21.212 -24.607 1.00 87.81 619 LYS A N 1
ATOM 4688 C CA . LYS A 1 619 ? 8.235 22.067 -23.481 1.00 87.81 619 LYS A CA 1
ATOM 4689 C C . LYS A 1 619 ? 9.568 21.635 -22.880 1.00 87.81 619 LYS A C 1
ATOM 4691 O O . LYS A 1 619 ? 10.463 22.479 -22.805 1.00 87.81 619 LYS A O 1
ATOM 4696 N N . LEU A 1 620 ? 9.740 20.339 -22.591 1.00 86.12 620 LEU A N 1
ATOM 4697 C CA . LEU A 1 620 ? 11.024 19.748 -22.188 1.00 86.12 620 LEU A CA 1
ATOM 4698 C C . LEU A 1 620 ? 12.118 20.074 -23.203 1.00 86.12 620 LEU A C 1
ATOM 4700 O O . LEU A 1 620 ? 13.256 20.349 -22.834 1.00 86.12 620 LEU A O 1
ATOM 4704 N N . GLY A 1 621 ? 11.766 20.062 -24.491 1.00 82.19 621 GLY A N 1
ATOM 4705 C CA . GLY A 1 621 ? 12.696 20.339 -25.568 1.00 82.19 621 GLY A CA 1
ATOM 4706 C C . GLY A 1 621 ? 13.781 19.272 -25.668 1.00 82.19 621 GLY A C 1
ATOM 4707 O O . GLY A 1 621 ? 14.917 19.632 -25.943 1.00 82.19 621 GLY A O 1
ATOM 4708 N N . GLY A 1 622 ? 13.472 17.989 -25.437 1.00 79.69 622 GLY A N 1
ATOM 4709 C CA . GLY A 1 622 ? 14.394 16.851 -25.601 1.00 79.69 622 GLY A CA 1
ATOM 4710 C C . GLY A 1 622 ? 14.782 16.569 -27.061 1.00 79.69 622 GLY A C 1
ATOM 4711 O O . GLY A 1 622 ? 14.182 17.126 -27.986 1.00 79.69 622 GLY A O 1
ATOM 4712 N N . VAL A 1 623 ? 15.844 15.786 -27.291 1.00 86.56 623 VAL A N 1
ATOM 4713 C CA . VAL A 1 623 ? 16.286 15.390 -28.646 1.00 86.56 623 VAL A CA 1
ATOM 4714 C C . VAL A 1 623 ? 15.252 14.458 -29.295 1.00 86.56 623 VAL A C 1
ATOM 4716 O O . VAL A 1 623 ? 14.572 13.686 -28.619 1.00 86.56 623 VAL A O 1
ATOM 4719 N N . SER A 1 624 ? 15.087 14.560 -30.616 1.00 89.75 624 SER A N 1
ATOM 4720 C CA . SER A 1 624 ? 14.229 13.638 -31.362 1.00 89.75 624 SER A CA 1
ATOM 4721 C C . SER A 1 624 ? 14.938 12.295 -31.555 1.00 89.75 624 SER A C 1
ATOM 4723 O O . SER A 1 624 ? 16.141 12.271 -31.832 1.00 89.75 624 SER A O 1
ATOM 4725 N N . LEU A 1 625 ? 14.221 11.174 -31.429 1.00 94.69 625 LEU A N 1
ATOM 4726 C CA . LEU A 1 625 ? 14.795 9.850 -31.680 1.00 94.69 625 LEU A CA 1
ATOM 4727 C C . LEU A 1 625 ? 15.287 9.771 -33.122 1.00 94.69 625 LEU A C 1
ATOM 4729 O O . LEU A 1 625 ? 16.378 9.260 -33.379 1.00 94.69 625 LEU A O 1
ATOM 4733 N N . ARG A 1 626 ? 14.546 10.387 -34.054 1.00 94.56 626 ARG A N 1
ATOM 4734 C CA . ARG A 1 626 ? 14.918 10.444 -35.465 1.00 94.56 626 ARG A CA 1
ATOM 4735 C C . ARG A 1 626 ? 16.323 10.991 -35.693 1.00 94.56 626 ARG A C 1
ATOM 4737 O O . ARG A 1 626 ? 17.016 10.507 -36.581 1.00 94.56 626 ARG A O 1
ATOM 4744 N N . LEU A 1 627 ? 16.757 11.981 -34.912 1.00 93.62 627 LEU A N 1
ATOM 4745 C CA . LEU A 1 627 ? 18.080 12.580 -35.073 1.00 93.62 627 LEU A CA 1
ATOM 4746 C C . LEU A 1 627 ? 19.203 11.592 -34.728 1.00 93.62 627 LEU A C 1
ATOM 4748 O O . LEU A 1 627 ? 20.209 11.552 -35.434 1.00 93.62 627 LEU A O 1
ATOM 4752 N N . ALA A 1 628 ? 19.019 10.794 -33.673 1.00 95.88 628 ALA A N 1
ATOM 4753 C CA . ALA A 1 628 ? 19.968 9.756 -33.283 1.00 95.88 628 ALA A CA 1
ATOM 4754 C C . ALA A 1 628 ? 19.998 8.610 -34.307 1.00 95.88 628 ALA A C 1
ATOM 4756 O O . ALA A 1 628 ? 21.081 8.195 -34.713 1.00 95.88 628 ALA A O 1
ATOM 4757 N N . LEU A 1 629 ? 18.828 8.164 -34.784 1.00 96.88 629 LEU A N 1
ATOM 4758 C CA . LEU A 1 629 ? 18.721 7.103 -35.796 1.00 96.88 629 LEU A CA 1
ATOM 4759 C C . LEU A 1 629 ? 19.288 7.532 -37.160 1.00 96.88 629 LEU A C 1
ATOM 4761 O O . LEU A 1 629 ? 19.981 6.762 -37.818 1.00 96.88 629 LEU A O 1
ATOM 4765 N N . ASP A 1 630 ? 19.049 8.779 -37.586 1.00 95.94 630 ASP A N 1
ATOM 4766 C CA . ASP A 1 630 ? 19.658 9.321 -38.807 1.00 95.94 630 ASP A CA 1
ATOM 4767 C C . ASP A 1 630 ? 21.190 9.327 -38.705 1.00 95.94 630 ASP A C 1
ATOM 4769 O O . ASP A 1 630 ? 21.863 8.968 -39.671 1.00 95.94 630 ASP A O 1
ATOM 4773 N N . LEU A 1 631 ? 21.740 9.741 -37.555 1.00 97.50 631 LEU A N 1
ATOM 4774 C CA . LEU A 1 631 ? 23.185 9.755 -37.335 1.00 97.50 631 LEU A CA 1
ATOM 4775 C C . LEU A 1 631 ? 23.766 8.339 -37.312 1.00 97.50 631 LEU A C 1
ATOM 4777 O O . LEU A 1 631 ? 24.840 8.128 -37.869 1.00 97.50 631 LEU A O 1
ATOM 4781 N N . GLU A 1 632 ? 23.054 7.387 -36.712 1.00 97.50 632 GLU A N 1
ATOM 4782 C CA . GLU A 1 632 ? 23.452 5.981 -36.665 1.00 97.50 632 GLU A CA 1
ATOM 4783 C C . GLU A 1 632 ? 23.550 5.390 -38.073 1.00 97.50 632 GLU A C 1
ATOM 4785 O O . GLU A 1 632 ? 24.624 4.930 -38.449 1.00 97.50 632 GLU A O 1
ATOM 4790 N N . ARG A 1 633 ? 22.514 5.558 -38.905 1.00 96.62 633 ARG A N 1
ATOM 4791 C CA . ARG A 1 633 ? 22.527 5.103 -40.304 1.00 96.62 633 ARG A CA 1
ATOM 4792 C C . ARG A 1 633 ? 23.683 5.710 -41.106 1.00 96.62 633 ARG A C 1
ATOM 4794 O O . ARG A 1 633 ? 24.280 5.046 -41.953 1.00 96.62 633 ARG A O 1
ATOM 4801 N N . ILE A 1 634 ? 24.000 6.988 -40.871 1.00 97.19 634 ILE A N 1
ATOM 4802 C CA . ILE A 1 634 ? 25.139 7.648 -41.527 1.00 97.19 634 ILE A CA 1
ATOM 4803 C C . ILE A 1 634 ? 26.466 7.050 -41.035 1.00 97.19 634 ILE A C 1
ATOM 4805 O O . ILE A 1 634 ? 27.332 6.759 -41.860 1.00 97.19 634 ILE A O 1
ATOM 4809 N N . ALA A 1 635 ? 26.628 6.854 -39.723 1.00 96.56 635 ALA A N 1
ATOM 4810 C CA . ALA A 1 635 ? 27.830 6.283 -39.119 1.00 96.56 635 ALA A CA 1
ATOM 4811 C C . ALA A 1 635 ? 28.064 4.824 -39.550 1.00 96.56 635 ALA A C 1
ATOM 4813 O O . ALA A 1 635 ? 29.197 4.460 -39.867 1.00 96.56 635 ALA A O 1
ATOM 4814 N N . GLU A 1 636 ? 27.003 4.018 -39.632 1.00 95.50 636 GLU A N 1
ATOM 4815 C CA . GLU A 1 636 ? 27.035 2.637 -40.117 1.00 95.50 636 GLU A CA 1
ATOM 4816 C C . GLU A 1 636 ? 27.480 2.585 -41.581 1.00 95.50 636 GLU A C 1
ATOM 4818 O O . GLU A 1 636 ? 28.457 1.907 -41.907 1.00 95.50 636 GLU A O 1
ATOM 4823 N N . ARG A 1 637 ? 26.850 3.383 -42.457 1.00 94.88 637 ARG A N 1
ATOM 4824 C CA . ARG A 1 637 ? 27.240 3.476 -43.873 1.00 94.88 637 ARG A CA 1
ATOM 4825 C C . ARG A 1 637 ? 28.699 3.906 -44.035 1.00 94.88 637 ARG A C 1
ATOM 4827 O O . ARG A 1 637 ? 29.409 3.340 -44.860 1.00 94.88 637 ARG A O 1
ATOM 4834 N N . LEU A 1 638 ? 29.155 4.883 -43.247 1.00 95.25 638 LEU A N 1
ATOM 4835 C CA . LEU A 1 638 ? 30.539 5.373 -43.274 1.00 95.25 638 LEU A CA 1
ATOM 4836 C C . LEU A 1 638 ? 31.560 4.369 -42.709 1.00 95.25 638 LEU A C 1
ATOM 4838 O O . LEU A 1 638 ? 32.752 4.475 -42.999 1.00 95.25 638 LEU A O 1
ATOM 4842 N N . SER A 1 639 ? 31.094 3.391 -41.934 1.00 94.19 639 SER A N 1
ATOM 4843 C CA . SER A 1 639 ? 31.912 2.330 -41.339 1.00 94.19 639 SER A CA 1
ATOM 4844 C C . SER A 1 639 ? 31.850 1.007 -42.110 1.00 94.19 639 SER A C 1
ATOM 4846 O O . SER A 1 639 ? 32.475 0.032 -41.693 1.00 94.19 639 SER A O 1
ATOM 4848 N N . ALA A 1 640 ? 31.122 0.951 -43.230 1.00 92.31 640 ALA A N 1
ATOM 4849 C CA . ALA A 1 640 ? 30.971 -0.257 -44.032 1.00 92.31 640 ALA A CA 1
ATOM 4850 C C . ALA A 1 640 ? 32.307 -0.721 -44.645 1.00 92.31 640 ALA A C 1
ATOM 4852 O O . ALA A 1 640 ? 33.118 0.080 -45.108 1.00 92.31 640 ALA A O 1
ATOM 4853 N N . GLN A 1 641 ? 32.517 -2.042 -44.714 1.00 85.81 641 GLN A N 1
ATOM 4854 C CA . GLN A 1 641 ? 33.773 -2.623 -45.218 1.00 85.81 641 GLN A CA 1
ATOM 4855 C C . GLN A 1 641 ? 34.038 -2.316 -46.705 1.00 85.81 641 GLN A C 1
ATOM 4857 O O . GLN A 1 641 ? 35.193 -2.187 -47.106 1.00 85.81 641 GLN A O 1
ATOM 4862 N N . ASN A 1 642 ? 32.979 -2.161 -47.509 1.00 86.81 642 ASN A N 1
ATOM 4863 C CA . ASN A 1 642 ? 33.042 -1.929 -48.958 1.00 86.81 642 ASN A CA 1
ATOM 4864 C C . ASN A 1 642 ? 32.610 -0.501 -49.337 1.00 86.81 642 ASN A C 1
ATOM 4866 O O . ASN A 1 642 ? 31.809 -0.312 -50.249 1.00 86.81 642 ASN A O 1
ATOM 4870 N N . ILE A 1 643 ? 33.101 0.505 -48.612 1.00 92.81 643 ILE A N 1
ATOM 4871 C CA . ILE A 1 643 ? 32.729 1.907 -48.831 1.00 92.81 643 ILE A CA 1
ATOM 4872 C C . ILE A 1 643 ? 33.437 2.531 -50.047 1.00 92.81 643 ILE A C 1
ATOM 4874 O O . ILE A 1 643 ? 34.648 2.368 -50.231 1.00 92.81 643 ILE A O 1
ATOM 4878 N N . SER A 1 644 ? 32.699 3.285 -50.869 1.00 92.19 644 SER A N 1
ATOM 4879 C CA . SER A 1 644 ? 33.253 4.051 -51.993 1.00 92.19 644 SER A CA 1
ATOM 4880 C C . SER A 1 644 ? 33.545 5.513 -51.629 1.00 92.19 644 SER A C 1
ATOM 4882 O O . SER A 1 644 ? 33.056 6.056 -50.638 1.00 92.19 644 SER A O 1
ATOM 4884 N N . THR A 1 645 ? 34.325 6.208 -52.464 1.00 90.81 645 THR A N 1
ATOM 4885 C CA . THR A 1 645 ? 34.547 7.656 -52.298 1.00 90.81 645 THR A CA 1
ATOM 4886 C C . THR A 1 645 ? 33.265 8.478 -52.451 1.00 90.81 645 THR A C 1
ATOM 4888 O O . THR A 1 645 ? 33.170 9.560 -51.874 1.00 90.81 645 THR A O 1
ATOM 4891 N N . ASP A 1 646 ? 32.289 7.990 -53.218 1.00 91.31 646 ASP A N 1
ATOM 4892 C CA . ASP A 1 646 ? 31.014 8.684 -53.411 1.00 91.31 646 ASP A CA 1
ATOM 4893 C C . ASP A 1 646 ? 30.091 8.497 -52.200 1.00 91.31 646 ASP A C 1
ATOM 4895 O O . ASP A 1 646 ? 29.467 9.466 -51.765 1.00 91.31 646 ASP A O 1
ATOM 4899 N N . ASP A 1 647 ? 30.119 7.322 -51.561 1.00 91.75 647 ASP A N 1
ATOM 4900 C CA . ASP A 1 647 ? 29.433 7.081 -50.282 1.00 91.75 647 ASP A CA 1
ATOM 4901 C C . ASP A 1 647 ? 29.966 7.994 -49.170 1.00 91.75 647 ASP A C 1
ATOM 4903 O O . ASP A 1 647 ? 29.187 8.541 -48.386 1.00 91.75 647 ASP A O 1
ATOM 4907 N N . ILE A 1 648 ? 31.288 8.217 -49.124 1.00 93.88 648 ILE A N 1
ATOM 4908 C CA . ILE A 1 648 ? 31.916 9.138 -48.161 1.00 93.88 648 ILE A CA 1
ATOM 4909 C C . ILE A 1 648 ? 31.454 10.576 -48.415 1.00 93.88 648 ILE A C 1
ATOM 4911 O O . ILE A 1 648 ? 31.059 11.266 -47.475 1.00 93.88 648 ILE A O 1
ATOM 4915 N N . LYS A 1 649 ? 31.446 11.039 -49.674 1.00 94.31 649 LYS A N 1
ATOM 4916 C CA . LYS A 1 649 ? 30.958 12.388 -50.023 1.00 94.31 649 LYS A CA 1
ATOM 4917 C C . LYS A 1 649 ? 29.487 12.573 -49.652 1.00 94.31 649 LYS A C 1
ATOM 4919 O O . LYS A 1 649 ? 29.141 13.607 -49.078 1.00 94.31 649 LYS A O 1
ATOM 4924 N N . ALA A 1 650 ? 28.644 11.582 -49.945 1.00 94.56 650 ALA A N 1
ATOM 4925 C CA . ALA A 1 650 ? 27.235 11.587 -49.562 1.00 94.56 650 ALA A CA 1
ATOM 4926 C C . ALA A 1 650 ? 27.076 11.618 -48.032 1.00 94.56 650 ALA A C 1
ATOM 4928 O O . ALA A 1 650 ? 26.345 12.452 -47.504 1.00 94.56 650 ALA A O 1
ATOM 4929 N N . GLY A 1 651 ? 27.838 10.797 -47.303 1.00 94.81 651 GLY A N 1
ATOM 4930 C CA . GLY A 1 651 ? 27.867 10.806 -45.840 1.00 94.81 651 GLY A CA 1
ATOM 4931 C C . GLY A 1 651 ? 28.293 12.146 -45.248 1.00 94.81 651 GLY A C 1
ATOM 4932 O O . GLY A 1 651 ? 27.635 12.640 -44.339 1.00 94.81 651 GLY A O 1
ATOM 4933 N N . VAL A 1 652 ? 29.324 12.792 -45.795 1.00 96.44 652 VAL A N 1
ATOM 4934 C CA . VAL A 1 652 ? 29.745 14.138 -45.373 1.00 96.44 652 VAL A CA 1
ATOM 4935 C C . VAL A 1 652 ? 28.646 15.177 -45.627 1.00 96.44 652 VAL A C 1
ATOM 4937 O O . VAL A 1 652 ? 28.436 16.054 -44.786 1.00 96.44 652 VAL A O 1
ATOM 4940 N N . ALA A 1 653 ? 27.934 15.102 -46.755 1.00 96.44 653 ALA A N 1
ATOM 4941 C CA . ALA A 1 653 ? 26.810 15.995 -47.041 1.00 96.44 653 ALA A CA 1
ATOM 4942 C C . ALA A 1 653 ? 25.662 15.805 -46.032 1.00 96.44 653 ALA A C 1
ATOM 4944 O O . ALA A 1 653 ? 25.160 16.787 -45.476 1.00 96.44 653 ALA A O 1
ATOM 4945 N N . ASP A 1 654 ? 25.321 14.554 -45.719 1.00 96.38 654 ASP A N 1
ATOM 4946 C CA . ASP A 1 654 ? 24.300 14.220 -44.725 1.00 96.38 654 ASP A CA 1
ATOM 4947 C C . ASP A 1 654 ? 24.707 14.674 -43.311 1.00 96.38 654 ASP A C 1
ATOM 4949 O O . ASP A 1 654 ? 23.896 15.268 -42.594 1.00 96.38 654 ASP A O 1
ATOM 4953 N N . LEU A 1 655 ? 25.977 14.494 -42.922 1.00 97.00 655 LEU A N 1
ATOM 4954 C CA . LEU A 1 655 ? 26.513 14.994 -41.650 1.00 97.00 655 LEU A CA 1
ATOM 4955 C C . LEU A 1 655 ? 26.467 16.525 -41.571 1.00 97.00 655 LEU A C 1
ATOM 4957 O O . LEU A 1 655 ? 26.130 17.066 -40.518 1.00 97.00 655 LEU A O 1
ATOM 4961 N N . LYS A 1 656 ? 26.762 17.245 -42.664 1.00 96.25 656 LYS A N 1
ATOM 4962 C CA . LYS A 1 656 ? 26.646 18.715 -42.713 1.00 96.25 656 LYS A CA 1
ATOM 4963 C C . LYS A 1 656 ? 25.202 19.169 -42.493 1.00 96.25 656 LYS A C 1
ATOM 4965 O O . LYS A 1 656 ? 24.976 20.091 -41.708 1.00 96.25 656 LYS A O 1
ATOM 4970 N N . ASN A 1 657 ? 24.233 18.500 -43.118 1.00 94.94 657 ASN A N 1
ATOM 4971 C CA . ASN A 1 657 ? 22.809 18.760 -42.890 1.00 94.94 657 ASN A CA 1
ATOM 4972 C C . ASN A 1 657 ? 22.424 18.496 -41.419 1.00 94.94 657 ASN A C 1
ATOM 4974 O O . ASN A 1 657 ? 21.840 19.350 -40.747 1.00 94.94 657 ASN A O 1
ATOM 4978 N N . LEU A 1 658 ? 22.834 17.348 -40.871 1.00 93.94 658 LEU A N 1
ATOM 4979 C CA . LEU A 1 658 ? 22.579 16.979 -39.477 1.00 93.94 658 LEU A CA 1
ATOM 4980 C C . LEU A 1 658 ? 23.213 17.968 -38.480 1.00 93.94 658 LEU A C 1
ATOM 4982 O O . LEU A 1 658 ? 22.547 18.396 -37.536 1.00 93.94 658 LEU A O 1
ATOM 4986 N N . SER A 1 659 ? 24.451 18.406 -38.724 1.00 92.38 659 SER A N 1
ATOM 4987 C CA . SER A 1 659 ? 25.134 19.442 -37.934 1.00 92.38 659 SER A CA 1
ATOM 4988 C C . SER A 1 659 ? 24.383 20.780 -37.967 1.00 92.38 659 SER A C 1
ATOM 4990 O O . SER A 1 659 ? 24.253 21.448 -36.938 1.00 92.38 659 SER A O 1
ATOM 4992 N N . GLY A 1 660 ? 23.796 21.142 -39.115 1.00 90.31 660 GLY A N 1
ATOM 4993 C CA . GLY A 1 660 ? 22.904 22.297 -39.245 1.00 90.31 660 GLY A CA 1
ATOM 4994 C C . GLY A 1 660 ? 21.667 22.204 -38.343 1.00 90.31 660 GLY A C 1
ATOM 4995 O O . GLY A 1 660 ? 21.361 23.161 -37.626 1.00 90.31 660 GLY A O 1
ATOM 4996 N N . ARG A 1 661 ? 21.003 21.038 -38.305 1.00 88.81 661 ARG A N 1
ATOM 4997 C CA . ARG A 1 661 ? 19.863 20.772 -37.400 1.00 88.81 661 ARG A CA 1
ATOM 4998 C C . ARG A 1 661 ? 20.269 20.877 -35.922 1.00 88.81 661 ARG A C 1
ATOM 5000 O O . ARG A 1 661 ? 19.573 21.529 -35.142 1.00 88.81 661 ARG A O 1
ATOM 5007 N N . LEU A 1 662 ? 21.425 20.319 -35.546 1.00 86.00 662 LEU A N 1
ATOM 5008 C CA . LEU A 1 662 ? 21.986 20.447 -34.191 1.00 86.00 662 LEU A CA 1
ATOM 5009 C C . LEU A 1 662 ? 22.266 21.915 -33.816 1.00 86.00 662 LEU A C 1
ATOM 5011 O O . LEU A 1 662 ? 21.966 22.342 -32.701 1.00 86.00 662 LEU A O 1
ATOM 5015 N N . ALA A 1 663 ? 22.797 22.713 -34.746 1.00 83.62 663 ALA A N 1
ATOM 5016 C CA . ALA A 1 663 ? 23.111 24.123 -34.516 1.00 83.62 663 ALA A CA 1
ATOM 5017 C C . ALA A 1 663 ? 21.863 25.005 -34.331 1.00 83.62 663 ALA A C 1
ATOM 5019 O O . ALA A 1 663 ? 21.867 25.905 -33.490 1.00 83.62 663 ALA A O 1
ATOM 5020 N N . GLN A 1 664 ? 20.794 24.760 -35.097 1.00 79.56 664 GLN A N 1
ATOM 5021 C CA . GLN A 1 664 ? 19.524 25.485 -34.947 1.00 79.56 664 GLN A CA 1
ATOM 5022 C C . GLN A 1 664 ? 18.887 25.248 -33.573 1.00 79.56 664 GLN A C 1
ATOM 5024 O O . GLN A 1 664 ? 18.298 26.160 -32.996 1.00 79.56 664 GLN A O 1
ATOM 5029 N N . ARG A 1 665 ? 19.040 24.036 -33.036 1.00 72.62 665 ARG A N 1
ATOM 5030 C CA . ARG A 1 665 ? 18.530 23.648 -31.722 1.00 72.62 665 ARG A CA 1
ATOM 5031 C C . ARG A 1 665 ? 19.269 24.336 -30.575 1.00 72.62 665 ARG A C 1
ATOM 5033 O O . ARG A 1 665 ? 18.605 24.908 -29.714 1.00 72.62 665 ARG A O 1
ATOM 5040 N N . ALA A 1 666 ? 20.605 24.346 -30.600 1.00 66.62 666 ALA A N 1
ATOM 5041 C CA . ALA A 1 666 ? 21.421 25.020 -29.581 1.00 66.62 666 ALA A CA 1
ATOM 5042 C C . ALA A 1 666 ? 21.040 26.508 -29.416 1.00 66.62 666 ALA A C 1
ATOM 5044 O O . ALA A 1 666 ? 21.039 27.045 -28.316 1.00 66.62 666 ALA A O 1
ATOM 5045 N N . LYS A 1 667 ? 20.618 27.167 -30.507 1.00 64.19 667 LYS A N 1
ATOM 5046 C CA . LYS A 1 667 ? 20.175 28.571 -30.496 1.00 64.19 667 LYS A CA 1
ATOM 5047 C C . LYS A 1 667 ? 18.787 28.813 -29.886 1.00 64.19 667 LYS A C 1
ATOM 5049 O O . LYS A 1 667 ? 18.499 29.951 -29.534 1.00 64.19 667 LYS A O 1
ATOM 5054 N N . LYS A 1 668 ? 17.902 27.807 -29.822 1.00 59.28 668 LYS A N 1
ATOM 5055 C CA . LYS A 1 668 ? 16.476 28.012 -29.498 1.00 59.28 668 LYS A CA 1
ATOM 5056 C C . LYS A 1 668 ? 16.118 27.855 -28.015 1.00 59.28 668 LYS A C 1
ATOM 5058 O O . LYS A 1 668 ? 15.083 28.391 -27.638 1.00 59.28 668 LYS A O 1
ATOM 5063 N N . LYS A 1 669 ? 16.892 27.129 -27.193 1.00 54.03 669 LYS A N 1
ATOM 5064 C CA . LYS A 1 669 ? 16.435 26.719 -25.843 1.00 54.03 669 LYS A CA 1
ATOM 5065 C C . LYS A 1 669 ? 17.523 26.373 -24.802 1.00 54.03 669 LYS A C 1
ATOM 5067 O O . LYS A 1 669 ? 17.167 25.821 -23.767 1.00 54.03 669 LYS A O 1
ATOM 5072 N N . GLU A 1 670 ? 18.814 26.647 -25.011 1.00 50.81 670 GLU A N 1
ATOM 5073 C CA . GLU A 1 670 ? 19.830 26.297 -23.995 1.00 50.81 670 GLU A CA 1
ATOM 5074 C C . GLU A 1 670 ? 20.017 27.414 -22.946 1.00 50.81 670 GLU A C 1
ATOM 5076 O O . GLU A 1 670 ? 20.530 28.481 -23.289 1.00 50.81 670 GLU A O 1
ATOM 5081 N N . PRO A 1 671 ? 19.631 27.213 -21.667 1.00 47.59 671 PRO A N 1
ATOM 5082 C CA . PRO A 1 671 ? 20.112 28.060 -20.581 1.00 47.59 671 PRO A CA 1
ATOM 5083 C C . PRO A 1 671 ? 21.633 27.909 -20.419 1.00 47.59 671 PRO A C 1
ATOM 5085 O O . PRO A 1 671 ? 22.209 26.858 -20.693 1.00 47.59 671 PRO A O 1
ATOM 5088 N N . SER A 1 672 ? 22.284 28.975 -19.956 1.00 42.97 672 SER A N 1
ATOM 5089 C CA . SER A 1 672 ? 23.735 29.226 -19.998 1.00 42.97 672 SER A CA 1
ATOM 5090 C C . SER A 1 672 ? 24.643 28.311 -19.151 1.00 42.97 672 SER A C 1
ATOM 5092 O O . SER A 1 672 ? 25.823 28.607 -19.002 1.00 42.97 672 SER A O 1
ATOM 5094 N N . ALA A 1 673 ? 24.144 27.190 -18.630 1.00 51.84 673 ALA A N 1
ATOM 5095 C CA . ALA A 1 673 ? 24.941 26.075 -18.115 1.00 51.84 673 ALA A CA 1
ATOM 5096 C C . ALA A 1 673 ? 24.047 24.826 -18.050 1.00 51.84 673 ALA A C 1
ATOM 5098 O O . ALA A 1 673 ? 23.012 24.842 -17.383 1.00 51.84 673 ALA A O 1
ATOM 5099 N N . THR A 1 674 ? 24.416 23.736 -18.733 1.00 60.34 674 THR A N 1
ATOM 5100 C CA . THR A 1 674 ? 23.721 22.452 -18.541 1.00 60.34 674 THR A CA 1
ATOM 5101 C C . THR A 1 674 ? 24.073 21.943 -17.149 1.00 60.34 674 THR A C 1
ATOM 5103 O O . THR A 1 674 ? 25.221 21.593 -16.894 1.00 60.34 674 THR A O 1
ATOM 5106 N N . ILE A 1 675 ? 23.098 21.937 -16.243 1.00 70.38 675 ILE A N 1
ATOM 5107 C CA . ILE A 1 675 ? 23.261 21.353 -14.912 1.00 70.38 675 ILE A CA 1
ATOM 5108 C C . ILE A 1 675 ? 23.311 19.837 -15.096 1.00 70.38 675 ILE A C 1
ATOM 5110 O O . ILE A 1 675 ? 22.317 19.237 -15.505 1.00 70.38 675 ILE A O 1
ATOM 5114 N N . LEU A 1 676 ? 24.480 19.251 -14.850 1.00 80.75 676 LEU A N 1
ATOM 5115 C CA . LEU A 1 676 ? 24.699 17.809 -14.889 1.00 80.75 676 LEU A CA 1
ATOM 5116 C C . LEU A 1 676 ? 24.383 17.193 -13.521 1.00 80.75 676 LEU A C 1
ATOM 5118 O O . LEU A 1 676 ? 24.505 17.882 -12.502 1.00 80.75 676 LEU A O 1
ATOM 5122 N N . PRO A 1 677 ? 23.965 15.918 -13.481 1.00 85.25 677 PRO A N 1
ATOM 5123 C CA . PRO A 1 677 ? 23.772 15.222 -12.221 1.00 85.25 677 PRO A CA 1
ATOM 5124 C C . PRO A 1 677 ? 25.120 15.020 -11.504 1.00 85.25 677 PRO A C 1
ATOM 5126 O O . PRO A 1 677 ? 26.168 14.960 -12.160 1.00 85.25 677 PRO A O 1
ATOM 5129 N N . PRO A 1 678 ? 25.114 14.903 -10.165 1.00 85.12 678 PRO A N 1
ATOM 5130 C CA . PRO A 1 678 ? 26.323 14.655 -9.384 1.00 85.12 678 PRO A CA 1
ATOM 5131 C C . PRO A 1 678 ? 27.132 13.453 -9.899 1.00 85.12 678 PRO A C 1
ATOM 5133 O O . PRO A 1 678 ? 26.583 12.401 -10.224 1.00 85.12 678 PRO A O 1
ATOM 5136 N N . GLY A 1 679 ? 28.454 13.614 -9.980 1.00 85.62 679 GLY A N 1
ATOM 5137 C CA . GLY A 1 679 ? 29.379 12.574 -10.447 1.00 85.62 679 GLY A CA 1
ATOM 5138 C C . GLY A 1 679 ? 29.496 12.419 -11.970 1.00 85.62 679 GLY A C 1
ATOM 5139 O O . GLY A 1 679 ? 30.377 11.689 -12.417 1.00 85.62 679 GLY A O 1
ATOM 5140 N N . VAL A 1 680 ? 28.672 13.101 -12.776 1.00 89.44 680 VAL A N 1
ATOM 5141 C CA . VAL A 1 680 ? 28.764 13.077 -14.248 1.00 89.44 680 VAL A CA 1
ATOM 5142 C C . VAL A 1 680 ? 29.506 14.312 -14.757 1.00 89.44 680 VAL A C 1
ATOM 5144 O O . VAL A 1 680 ? 29.183 15.446 -14.405 1.00 89.44 680 VAL A O 1
ATOM 5147 N N . GLU A 1 681 ? 30.498 14.098 -15.618 1.00 88.31 681 GLU A N 1
ATOM 5148 C CA . GLU A 1 681 ? 31.349 15.158 -16.158 1.00 88.31 681 GLU A CA 1
ATOM 5149 C C . GLU A 1 681 ? 30.881 15.616 -17.545 1.00 88.31 681 GLU A C 1
ATOM 5151 O O . GLU A 1 681 ? 30.255 14.879 -18.311 1.00 88.31 681 GLU A O 1
ATOM 5156 N N . ALA A 1 682 ? 31.225 16.854 -17.907 1.00 83.69 682 ALA A N 1
ATOM 5157 C CA . ALA A 1 682 ? 30.906 17.389 -19.223 1.00 83.69 682 ALA A CA 1
ATOM 5158 C C . ALA A 1 682 ? 31.675 16.640 -20.329 1.00 83.69 682 ALA A C 1
ATOM 5160 O O . ALA A 1 682 ? 32.903 16.676 -20.402 1.00 83.69 682 ALA A O 1
ATOM 5161 N N . GLN A 1 683 ? 30.935 15.984 -21.224 1.00 83.31 683 GLN A N 1
ATOM 5162 C CA . GLN A 1 683 ? 31.470 15.330 -22.422 1.00 83.31 683 GLN A CA 1
ATOM 5163 C C . GLN A 1 683 ? 31.483 16.304 -23.614 1.00 83.31 683 GLN A C 1
ATOM 5165 O O . GLN A 1 683 ? 30.745 17.292 -23.636 1.00 83.31 683 GLN A O 1
ATOM 5170 N N . LYS A 1 684 ? 32.277 15.994 -24.651 1.00 85.31 684 LYS A N 1
ATOM 5171 C CA . LYS A 1 684 ? 32.227 16.721 -25.935 1.00 85.31 684 LYS A CA 1
ATOM 5172 C C . LYS A 1 684 ? 30.811 16.698 -26.493 1.00 85.31 684 LYS A C 1
ATOM 5174 O O . LYS A 1 684 ? 30.178 15.639 -26.537 1.00 85.31 684 LYS A O 1
ATOM 5179 N N . SER A 1 685 ? 30.332 17.846 -26.962 1.00 87.06 685 SER A N 1
ATOM 5180 C CA . SER A 1 685 ? 28.978 17.922 -27.503 1.00 87.06 685 SER A CA 1
ATOM 5181 C C . SER A 1 685 ? 28.851 17.057 -28.771 1.00 87.06 685 SER A C 1
ATOM 5183 O O . SER A 1 685 ? 29.795 16.981 -29.567 1.00 87.06 685 SER A O 1
ATOM 5185 N N . PRO A 1 686 ? 27.685 16.432 -29.041 1.00 90.75 686 PRO A N 1
ATOM 5186 C CA . PRO A 1 686 ? 27.464 15.692 -30.287 1.00 90.75 686 PRO A CA 1
ATOM 5187 C C . PRO A 1 686 ? 27.791 16.517 -31.538 1.00 90.75 686 PRO A C 1
ATOM 5189 O O . PRO A 1 686 ? 28.301 15.992 -32.524 1.00 90.75 686 PRO A O 1
ATOM 5192 N N . ARG A 1 687 ? 27.564 17.836 -31.485 1.00 90.75 687 ARG A N 1
ATOM 5193 C CA . ARG A 1 687 ? 27.896 18.759 -32.572 1.00 90.75 687 ARG A CA 1
ATOM 5194 C C . ARG A 1 687 ? 29.401 18.883 -32.802 1.00 90.75 687 ARG A C 1
ATOM 5196 O O . ARG A 1 687 ? 29.815 18.894 -33.958 1.00 90.75 687 ARG A O 1
ATOM 5203 N N . GLU A 1 688 ? 30.211 18.981 -31.751 1.00 92.56 688 GLU A N 1
ATOM 5204 C CA . GLU A 1 688 ? 31.676 18.993 -31.876 1.00 92.56 688 GLU A CA 1
ATOM 5205 C C . GLU A 1 688 ? 32.187 17.695 -32.493 1.00 92.56 688 GLU A C 1
ATOM 5207 O O . GLU A 1 688 ? 33.007 17.733 -33.409 1.00 92.56 688 GLU A O 1
ATOM 5212 N N . ILE A 1 689 ? 31.662 16.554 -32.038 1.00 94.88 689 ILE A N 1
ATOM 5213 C CA . ILE A 1 689 ? 32.029 15.234 -32.561 1.00 94.88 689 ILE A CA 1
ATOM 5214 C C . ILE A 1 689 ? 31.688 15.140 -34.053 1.00 94.88 689 ILE A C 1
ATOM 5216 O O . ILE A 1 689 ? 32.550 14.793 -34.859 1.00 94.88 689 ILE A O 1
ATOM 5220 N N . VAL A 1 690 ? 30.462 15.512 -34.435 1.00 95.81 690 VAL A N 1
ATOM 5221 C CA . VAL A 1 690 ? 30.016 15.513 -35.838 1.00 95.81 690 VAL A CA 1
ATOM 5222 C C . VAL A 1 690 ? 30.843 16.483 -36.685 1.00 95.81 690 VAL A C 1
ATOM 5224 O O . VAL A 1 690 ? 31.230 16.142 -37.797 1.00 95.81 690 VAL A O 1
ATOM 5227 N N . THR A 1 691 ? 31.153 17.676 -36.172 1.00 95.69 691 THR A N 1
ATOM 5228 C CA . THR A 1 691 ? 31.947 18.681 -36.905 1.00 95.69 691 THR A CA 1
ATOM 5229 C C . THR A 1 691 ? 33.360 18.174 -37.169 1.00 95.69 691 THR A C 1
ATOM 5231 O O . THR A 1 691 ? 33.834 18.237 -38.300 1.00 95.69 691 THR A O 1
ATOM 5234 N N . ARG A 1 692 ? 33.999 17.575 -36.161 1.00 96.44 692 ARG A N 1
ATOM 5235 C CA . ARG A 1 692 ? 35.322 16.971 -36.317 1.00 96.44 692 ARG A CA 1
ATOM 5236 C C . ARG A 1 692 ? 35.310 15.791 -37.293 1.00 96.44 692 ARG A C 1
ATOM 5238 O O . ARG A 1 692 ? 36.210 15.677 -38.115 1.00 96.44 692 ARG A O 1
ATOM 5245 N N . ALA A 1 693 ? 34.286 14.940 -37.245 1.00 96.50 693 ALA A N 1
ATOM 5246 C CA . ALA A 1 693 ? 34.145 13.845 -38.204 1.00 96.50 693 ALA A CA 1
ATOM 5247 C C . ALA A 1 693 ? 33.970 14.362 -39.643 1.00 96.50 693 ALA A C 1
ATOM 5249 O O . ALA A 1 693 ? 34.583 13.829 -40.563 1.00 96.50 693 ALA A O 1
ATOM 5250 N N . ILE A 1 694 ? 33.195 15.438 -39.847 1.00 97.25 694 ILE A N 1
ATOM 5251 C CA . ILE A 1 694 ? 33.072 16.110 -41.152 1.00 97.25 694 ILE A CA 1
ATOM 5252 C C . ILE A 1 694 ? 34.445 16.571 -41.652 1.00 97.25 694 ILE A C 1
ATOM 5254 O O . ILE A 1 694 ? 34.750 16.375 -42.829 1.00 97.25 694 ILE A O 1
ATOM 5258 N N . GLU A 1 695 ? 35.260 17.183 -40.791 1.00 96.44 695 GLU A N 1
ATOM 5259 C CA . GLU A 1 695 ? 36.598 17.669 -41.146 1.00 96.44 695 GLU A CA 1
ATOM 5260 C C . GLU A 1 695 ? 37.539 16.536 -41.567 1.00 96.44 695 GLU A C 1
ATOM 5262 O O . GLU A 1 695 ? 38.191 16.656 -42.603 1.00 96.44 695 GLU A O 1
ATOM 5267 N N . GLU A 1 696 ? 37.597 15.438 -40.809 1.00 96.12 696 GLU A N 1
ATOM 5268 C CA . GLU A 1 696 ? 38.475 14.303 -41.126 1.00 96.12 696 GLU A CA 1
ATOM 5269 C C . GLU A 1 696 ? 38.005 13.541 -42.374 1.00 96.12 696 GLU A C 1
ATOM 5271 O O . GLU A 1 696 ? 38.779 13.363 -43.317 1.00 96.12 696 GLU A O 1
ATOM 5276 N N . LEU A 1 697 ? 36.714 13.207 -42.465 1.00 94.94 697 LEU A N 1
ATOM 5277 C CA . LEU A 1 697 ? 36.154 12.484 -43.613 1.00 94.94 697 LEU A CA 1
ATOM 5278 C C . LEU A 1 697 ? 36.250 13.286 -44.918 1.00 94.94 697 LEU A C 1
ATOM 5280 O O . LEU A 1 697 ? 36.464 12.709 -45.985 1.00 94.94 697 LEU A O 1
ATOM 5284 N N . SER A 1 698 ? 36.163 14.621 -44.855 1.00 94.75 698 SER A N 1
ATOM 5285 C CA . SER A 1 698 ? 36.327 15.487 -46.035 1.00 94.75 698 SER A CA 1
ATOM 5286 C C . SER A 1 698 ? 37.734 15.418 -46.645 1.00 94.75 698 SER A C 1
ATOM 5288 O O . SER A 1 698 ? 37.907 15.793 -47.805 1.00 94.75 698 SER A O 1
ATOM 5290 N N . LYS A 1 699 ? 38.743 14.936 -45.904 1.00 94.62 699 LYS A N 1
ATOM 5291 C CA . LYS A 1 699 ? 40.119 14.764 -46.403 1.00 94.62 699 LYS A CA 1
ATOM 5292 C C . LYS A 1 699 ? 40.284 13.485 -47.238 1.00 94.62 699 LYS A C 1
ATOM 5294 O O . LYS A 1 699 ? 41.290 13.339 -47.937 1.00 94.62 699 LYS A O 1
ATOM 5299 N N . ILE A 1 700 ? 39.314 12.566 -47.212 1.00 90.00 700 ILE A N 1
ATOM 5300 C CA . ILE A 1 700 ? 39.373 11.286 -47.928 1.00 90.00 700 ILE A CA 1
ATOM 5301 C C . ILE A 1 700 ? 38.848 11.457 -49.362 1.00 90.00 700 ILE A C 1
ATOM 5303 O O . ILE A 1 700 ? 37.661 11.324 -49.639 1.00 90.00 700 ILE A O 1
ATOM 5307 N N . GLY A 1 701 ? 39.756 11.744 -50.299 1.00 81.44 701 GLY A N 1
ATOM 5308 C CA . GLY A 1 701 ? 39.419 11.942 -51.719 1.00 81.44 701 GLY A CA 1
ATOM 5309 C C . GLY A 1 701 ? 39.899 10.848 -52.680 1.00 81.44 701 GLY A C 1
ATOM 5310 O O . GLY A 1 701 ? 39.594 10.916 -53.868 1.00 81.44 701 GLY A O 1
ATOM 5311 N N . LYS A 1 702 ? 40.685 9.867 -52.210 1.00 87.69 702 LYS A N 1
ATOM 5312 C CA . LYS A 1 702 ? 41.340 8.854 -53.061 1.00 87.69 702 LYS A CA 1
ATOM 5313 C C . LYS A 1 702 ? 40.860 7.438 -52.713 1.00 87.69 702 LYS A C 1
ATOM 5315 O O . LYS A 1 702 ? 40.801 7.121 -51.526 1.00 87.69 702 LYS A O 1
ATOM 5320 N N . PRO A 1 703 ? 40.649 6.541 -53.702 1.00 85.00 703 PRO A N 1
ATOM 5321 C CA . PRO A 1 703 ? 40.202 5.163 -53.457 1.00 85.00 703 PRO A CA 1
ATOM 5322 C C . PRO A 1 703 ? 41.078 4.362 -52.484 1.00 85.00 703 PRO A C 1
ATOM 5324 O O . PRO A 1 703 ? 40.580 3.518 -51.754 1.00 85.00 703 PRO A O 1
ATOM 5327 N N . LYS A 1 704 ? 42.385 4.640 -52.418 1.00 88.00 704 LYS A N 1
ATOM 5328 C CA . LYS A 1 704 ? 43.305 3.958 -51.490 1.00 88.00 704 LYS A CA 1
ATOM 5329 C C . LYS A 1 704 ? 43.117 4.340 -50.015 1.00 88.00 704 LYS A C 1
ATOM 5331 O O . LYS A 1 704 ? 43.560 3.604 -49.140 1.00 88.00 704 LYS A O 1
ATOM 5336 N N . ASP A 1 705 ? 42.503 5.492 -49.747 1.00 88.06 705 ASP A N 1
ATOM 5337 C CA . ASP A 1 705 ? 42.353 6.057 -48.404 1.00 88.06 705 ASP A CA 1
ATOM 5338 C C . ASP A 1 705 ? 40.973 5.750 -47.789 1.00 88.06 705 ASP A C 1
ATOM 5340 O O . ASP A 1 705 ? 40.766 6.025 -46.611 1.00 88.06 705 ASP A O 1
ATOM 5344 N N . VAL A 1 706 ? 40.051 5.123 -48.537 1.00 89.81 706 VAL A N 1
ATOM 5345 C CA . VAL A 1 706 ? 38.669 4.836 -48.089 1.00 89.81 706 VAL A CA 1
ATOM 5346 C C . VAL A 1 706 ? 38.602 3.971 -46.829 1.00 89.81 706 VAL A C 1
ATOM 5348 O O . VAL A 1 706 ? 37.693 4.134 -46.025 1.00 89.81 706 VAL A O 1
ATOM 5351 N N . LYS A 1 707 ? 39.612 3.123 -46.585 1.00 87.75 707 LYS A N 1
ATOM 5352 C CA . LYS A 1 707 ? 39.707 2.306 -45.362 1.00 87.75 707 LYS A CA 1
ATOM 5353 C C . LYS A 1 707 ? 39.813 3.139 -44.076 1.00 87.75 707 LYS A C 1
ATOM 5355 O O . LYS A 1 707 ? 39.499 2.627 -43.008 1.00 87.75 707 LYS A O 1
ATOM 5360 N N . LYS A 1 708 ? 40.240 4.406 -44.162 1.00 90.62 708 LYS A N 1
ATOM 5361 C CA . LYS A 1 708 ? 40.299 5.327 -43.012 1.00 90.62 708 LYS A CA 1
ATOM 5362 C C . LYS A 1 708 ? 38.917 5.827 -42.586 1.00 90.62 708 LYS A C 1
ATOM 5364 O O . LYS A 1 708 ? 38.756 6.191 -41.429 1.00 90.62 708 LYS A O 1
ATOM 5369 N N . ALA A 1 709 ? 37.918 5.775 -43.472 1.00 91.62 709 ALA A N 1
ATOM 5370 C CA . ALA A 1 709 ? 36.581 6.298 -43.195 1.00 91.62 709 ALA A CA 1
ATOM 5371 C C . ALA A 1 709 ? 35.939 5.651 -41.960 1.00 91.62 709 ALA A C 1
ATOM 5373 O O . ALA A 1 709 ? 35.374 6.358 -41.136 1.00 91.62 709 ALA A O 1
ATOM 5374 N N . SER A 1 710 ? 36.112 4.337 -41.775 1.00 92.25 710 SER A N 1
ATOM 5375 C CA . SER A 1 710 ? 35.615 3.629 -40.587 1.00 92.25 710 SER A CA 1
ATOM 5376 C C . SER A 1 710 ? 36.255 4.129 -39.286 1.00 92.25 710 SER A C 1
ATOM 5378 O O . SER A 1 710 ? 35.566 4.293 -38.281 1.00 92.25 710 SER A O 1
ATOM 5380 N N . HIS A 1 711 ? 37.555 4.440 -39.302 1.00 93.81 711 HIS A N 1
ATOM 5381 C CA . HIS A 1 711 ? 38.235 5.020 -38.144 1.00 93.81 711 HIS A CA 1
ATOM 5382 C C . HIS A 1 711 ? 37.718 6.433 -37.843 1.00 93.81 711 HIS A C 1
ATOM 5384 O O . HIS A 1 711 ? 37.353 6.724 -36.705 1.00 93.81 711 HIS A O 1
ATOM 5390 N N . ASP A 1 712 ? 37.621 7.282 -38.868 1.00 94.62 712 ASP A N 1
ATOM 5391 C CA . ASP A 1 712 ? 37.197 8.680 -38.725 1.00 94.62 712 ASP A CA 1
ATOM 5392 C C . ASP A 1 712 ? 35.699 8.812 -38.385 1.00 94.62 712 ASP A C 1
ATOM 5394 O O . ASP A 1 712 ? 35.284 9.782 -37.747 1.00 94.62 712 ASP A O 1
ATOM 5398 N N . ALA A 1 713 ? 34.883 7.821 -38.762 1.00 94.25 713 ALA A N 1
ATOM 5399 C CA . ALA A 1 713 ? 33.468 7.725 -38.414 1.00 94.25 713 ALA A CA 1
ATOM 5400 C C . ALA A 1 713 ? 33.219 7.115 -37.024 1.00 94.25 713 ALA A C 1
ATOM 5402 O O . ALA A 1 713 ? 32.168 7.373 -36.443 1.00 94.25 713 ALA A O 1
ATOM 5403 N N . SER A 1 714 ? 34.166 6.361 -36.453 1.00 94.25 714 SER A N 1
ATOM 5404 C CA . SER A 1 714 ? 34.001 5.674 -35.160 1.00 94.25 714 SER A CA 1
ATOM 5405 C C . SER A 1 714 ? 33.508 6.585 -34.013 1.00 94.25 714 SER A C 1
ATOM 5407 O O . SER A 1 714 ? 32.553 6.212 -33.323 1.00 94.25 714 SER A O 1
ATOM 5409 N N . PRO A 1 715 ? 34.022 7.825 -33.834 1.00 94.88 715 PRO A N 1
ATOM 5410 C CA . PRO A 1 715 ? 33.517 8.738 -32.805 1.00 94.88 715 PRO A CA 1
ATOM 5411 C C . PRO A 1 715 ? 32.034 9.112 -32.950 1.00 94.88 715 PRO A C 1
ATOM 5413 O O . PRO A 1 715 ? 31.409 9.493 -31.959 1.00 94.88 715 PRO A O 1
ATOM 5416 N N . LEU A 1 716 ? 31.447 9.003 -34.151 1.00 96.75 716 LEU A N 1
ATOM 5417 C CA . LEU A 1 716 ? 30.034 9.313 -34.384 1.00 96.75 716 LEU A CA 1
ATOM 5418 C C . LEU A 1 716 ? 29.111 8.413 -33.559 1.00 96.75 716 LEU A C 1
ATOM 5420 O O . LEU A 1 716 ? 28.076 8.890 -33.102 1.00 96.75 716 LEU A O 1
ATOM 5424 N N . PHE A 1 717 ? 29.495 7.163 -33.285 1.00 95.94 717 PHE A N 1
ATOM 5425 C CA . PHE A 1 717 ? 28.695 6.258 -32.457 1.00 95.94 717 PHE A CA 1
ATOM 5426 C C . PHE A 1 717 ? 28.561 6.740 -31.005 1.00 95.94 717 PHE A C 1
ATOM 5428 O O . PHE A 1 717 ? 27.513 6.555 -30.392 1.00 95.94 717 PHE A O 1
ATOM 5435 N N . ALA A 1 718 ? 29.561 7.444 -30.464 1.00 93.62 718 ALA A N 1
ATOM 5436 C CA . ALA A 1 718 ? 29.427 8.083 -29.154 1.00 93.62 718 ALA A CA 1
ATOM 5437 C C . ALA A 1 718 ? 28.413 9.241 -29.186 1.00 93.62 718 ALA A C 1
ATOM 5439 O O . ALA A 1 718 ? 27.656 9.426 -28.236 1.00 93.62 718 ALA A O 1
ATOM 5440 N N . ALA A 1 719 ? 28.362 9.999 -30.287 1.00 95.31 719 ALA A N 1
ATOM 5441 C CA . ALA A 1 719 ? 27.351 11.036 -30.480 1.00 95.31 719 ALA A CA 1
ATOM 5442 C C . ALA A 1 719 ? 25.942 10.443 -30.668 1.00 95.31 719 ALA A C 1
ATOM 5444 O O . ALA A 1 719 ? 24.985 11.022 -30.154 1.00 95.31 719 ALA A O 1
ATOM 5445 N N . VAL A 1 720 ? 25.812 9.292 -31.344 1.00 97.25 720 VAL A N 1
ATOM 5446 C CA . VAL A 1 720 ? 24.550 8.532 -31.449 1.00 97.25 720 VAL A CA 1
ATOM 5447 C C . VAL A 1 720 ? 24.038 8.162 -30.061 1.00 97.25 720 VAL A C 1
ATOM 5449 O O . VAL A 1 720 ? 22.914 8.526 -29.725 1.00 97.25 720 VAL A O 1
ATOM 5452 N N . ASP A 1 721 ? 24.867 7.507 -29.245 1.00 96.50 721 ASP A N 1
ATOM 5453 C CA . ASP A 1 721 ? 24.489 7.045 -27.906 1.00 96.50 721 ASP A CA 1
ATOM 5454 C C . ASP A 1 721 ? 24.033 8.219 -27.013 1.00 96.50 721 ASP A C 1
ATOM 5456 O O . ASP A 1 721 ? 22.991 8.138 -26.358 1.00 96.50 721 ASP A O 1
ATOM 5460 N N . THR A 1 722 ? 24.750 9.351 -27.036 1.00 93.94 722 THR A N 1
ATOM 5461 C CA . THR A 1 722 ? 24.377 10.564 -26.283 1.00 93.94 722 THR A CA 1
ATOM 5462 C C . THR A 1 722 ? 23.047 11.159 -26.754 1.00 93.94 722 THR A C 1
ATOM 5464 O O . THR A 1 722 ? 22.203 11.517 -25.930 1.00 93.94 722 THR A O 1
ATOM 5467 N N . LEU A 1 723 ? 22.833 11.275 -28.071 1.00 94.69 723 LEU A N 1
ATOM 5468 C CA . LEU A 1 723 ? 21.587 11.816 -28.629 1.00 94.69 723 LEU A CA 1
ATOM 5469 C C . LEU A 1 723 ? 20.394 10.900 -28.341 1.00 94.69 723 LEU A C 1
ATOM 5471 O O . LEU A 1 723 ? 19.316 11.393 -28.006 1.00 94.69 723 LEU A O 1
ATOM 5475 N N . LEU A 1 724 ? 20.591 9.583 -28.446 1.00 96.75 724 LEU A N 1
ATOM 5476 C CA . LEU A 1 724 ? 19.552 8.601 -28.158 1.00 96.75 724 LEU A CA 1
ATOM 5477 C C . LEU A 1 724 ? 19.174 8.625 -26.674 1.00 96.75 724 LEU A C 1
ATOM 5479 O O . LEU A 1 724 ? 17.989 8.628 -26.355 1.00 96.75 724 LEU A O 1
ATOM 5483 N N . THR A 1 725 ? 20.163 8.724 -25.782 1.00 95.31 725 THR A N 1
ATOM 5484 C CA . THR A 1 725 ? 19.949 8.853 -24.331 1.00 95.31 725 THR A CA 1
ATOM 5485 C C . THR A 1 725 ? 19.058 10.052 -24.000 1.00 95.31 725 THR A C 1
ATOM 5487 O O . THR A 1 725 ? 18.044 9.893 -23.323 1.00 95.31 725 THR A O 1
ATOM 5490 N N . ASP A 1 726 ? 19.381 11.244 -24.518 1.00 92.38 726 ASP A N 1
ATOM 5491 C CA . ASP A 1 726 ? 18.598 12.467 -24.265 1.00 92.38 726 ASP A CA 1
ATOM 5492 C C . ASP A 1 726 ? 17.156 12.345 -24.788 1.00 92.38 726 ASP A C 1
ATOM 5494 O O . ASP A 1 726 ? 16.212 12.793 -24.133 1.00 92.38 726 ASP A O 1
ATOM 5498 N N . GLY A 1 727 ? 16.969 11.711 -25.952 1.00 94.00 727 GLY A N 1
ATOM 5499 C CA . GLY A 1 727 ? 15.646 11.470 -26.527 1.00 94.00 727 GLY A CA 1
ATOM 5500 C C . GLY A 1 727 ? 14.808 10.471 -25.725 1.00 94.00 727 GLY A C 1
ATOM 5501 O O . GLY A 1 727 ? 13.651 10.756 -25.412 1.00 94.00 727 GLY A O 1
ATOM 5502 N N . LEU A 1 728 ? 15.392 9.331 -25.346 1.00 96.94 728 LEU A N 1
ATOM 5503 C CA . LEU A 1 728 ? 14.714 8.283 -24.578 1.00 96.94 728 LEU A CA 1
ATOM 5504 C C . LEU A 1 728 ? 14.356 8.748 -23.163 1.00 96.94 728 LEU A C 1
ATOM 5506 O O . LEU A 1 728 ? 13.216 8.576 -22.738 1.00 96.94 728 LEU A O 1
ATOM 5510 N N . MET A 1 729 ? 15.282 9.401 -22.454 1.00 95.44 729 MET A N 1
ATOM 5511 C CA . MET A 1 729 ? 15.005 9.939 -21.118 1.00 95.44 729 MET A CA 1
ATOM 5512 C C . MET A 1 729 ? 13.945 11.042 -21.168 1.00 95.44 729 MET A C 1
ATOM 5514 O O . MET A 1 729 ? 13.054 11.074 -20.321 1.00 95.44 729 MET A O 1
ATOM 5518 N N . SER A 1 730 ? 13.975 11.916 -22.182 1.00 93.00 730 SER A N 1
ATOM 5519 C CA . SER A 1 730 ? 12.930 12.931 -22.353 1.00 93.00 730 SER A CA 1
ATOM 5520 C C . SER A 1 730 ? 11.547 12.313 -22.567 1.00 93.00 730 SER A C 1
ATOM 5522 O O . SER A 1 730 ? 10.570 12.865 -22.065 1.00 93.00 730 SER A O 1
ATOM 5524 N N . LEU A 1 731 ? 11.446 11.203 -23.305 1.00 94.75 731 LEU A N 1
ATOM 5525 C CA . LEU A 1 731 ? 10.182 10.489 -23.498 1.00 94.75 731 LEU A CA 1
ATOM 5526 C C . LEU A 1 731 ? 9.725 9.781 -22.216 1.00 94.75 731 LEU A C 1
ATOM 5528 O O . LEU A 1 731 ? 8.554 9.884 -21.861 1.00 94.75 731 LEU A O 1
ATOM 5532 N N . ALA A 1 732 ? 10.641 9.141 -21.482 1.00 95.62 732 ALA A N 1
ATOM 5533 C CA . ALA A 1 732 ? 10.335 8.505 -20.200 1.00 95.62 732 ALA A CA 1
ATOM 5534 C C . ALA A 1 732 ? 9.763 9.505 -19.175 1.00 95.62 732 ALA A C 1
ATOM 5536 O O . ALA A 1 732 ? 8.769 9.220 -18.507 1.00 95.62 732 ALA A O 1
ATOM 5537 N N . TYR A 1 733 ? 10.326 10.716 -19.101 1.00 94.50 733 TYR A N 1
ATOM 5538 C CA . TYR A 1 733 ? 9.769 11.792 -18.277 1.00 94.50 733 TYR A CA 1
ATOM 5539 C C . TYR A 1 733 ? 8.431 12.315 -18.806 1.00 94.50 733 TYR A C 1
ATOM 5541 O O . TYR A 1 733 ? 7.531 12.569 -18.009 1.00 94.50 733 TYR A O 1
ATOM 5549 N N . ALA A 1 734 ? 8.272 12.461 -20.126 1.00 92.62 734 ALA A N 1
ATOM 5550 C CA . ALA A 1 734 ? 7.017 12.932 -20.711 1.00 92.62 734 ALA A CA 1
ATOM 5551 C C . ALA A 1 734 ? 5.830 12.011 -20.378 1.00 92.62 734 ALA A C 1
ATOM 5553 O O . ALA A 1 734 ? 4.726 12.503 -20.139 1.00 92.62 734 ALA A O 1
ATOM 5554 N N . LEU A 1 735 ? 6.068 10.697 -20.277 1.00 92.00 735 LEU A N 1
ATOM 5555 C CA . LEU A 1 735 ? 5.059 9.728 -19.838 1.00 92.00 735 LEU A CA 1
ATOM 5556 C C . LEU A 1 735 ? 4.519 10.029 -18.439 1.00 92.00 735 LEU A C 1
ATOM 5558 O O . LEU A 1 735 ? 3.321 9.899 -18.218 1.00 92.00 735 LEU A O 1
ATOM 5562 N N . SER A 1 736 ? 5.387 10.458 -17.523 1.00 91.25 736 SER A N 1
ATOM 5563 C CA . SER A 1 736 ? 5.067 10.563 -16.093 1.00 91.25 736 SER A CA 1
ATOM 5564 C C . SER A 1 736 ? 4.729 11.986 -15.631 1.00 91.25 736 SER A C 1
ATOM 5566 O O . SER A 1 736 ? 4.093 12.167 -14.597 1.00 91.25 736 SER A O 1
ATOM 5568 N N . LEU A 1 737 ? 5.147 13.017 -16.371 1.00 88.81 737 LEU A N 1
ATOM 5569 C CA . LEU A 1 737 ? 4.827 14.412 -16.059 1.00 88.81 737 LEU A CA 1
ATOM 5570 C C . LEU A 1 737 ? 3.405 14.744 -16.511 1.00 88.81 737 LEU A C 1
ATOM 5572 O O . LEU A 1 737 ? 3.166 14.839 -17.707 1.00 88.81 737 LEU A O 1
ATOM 5576 N N . GLY A 1 738 ? 2.484 14.942 -15.567 1.00 76.00 738 GLY A N 1
ATOM 5577 C CA . GLY A 1 738 ? 1.064 15.185 -15.838 1.00 76.00 738 GLY A CA 1
ATOM 5578 C C . GLY A 1 738 ? 0.787 16.458 -16.647 1.00 76.00 738 GLY A C 1
ATOM 5579 O O . GLY A 1 738 ? 0.688 16.417 -17.873 1.00 76.00 738 GLY A O 1
ATOM 5580 N N . ASP A 1 739 ? 0.603 17.581 -15.957 1.00 80.06 739 ASP A N 1
ATOM 5581 C CA . ASP A 1 739 ? 0.167 18.840 -16.569 1.00 80.06 739 ASP A CA 1
ATOM 5582 C C . ASP A 1 739 ? 1.290 19.505 -17.400 1.00 80.06 739 ASP A C 1
ATOM 5584 O O . ASP A 1 739 ? 2.343 19.839 -16.839 1.00 80.06 739 ASP A O 1
ATOM 5588 N N . PRO A 1 740 ? 1.101 19.742 -18.717 1.00 80.94 740 PRO A N 1
ATOM 5589 C CA . PRO A 1 740 ? 2.069 20.477 -19.524 1.00 80.94 740 PRO A CA 1
ATOM 5590 C C . PRO A 1 740 ? 2.299 21.911 -19.028 1.00 80.94 740 PRO A C 1
ATOM 5592 O O . PRO A 1 740 ? 3.355 22.476 -19.310 1.00 80.94 740 PRO A O 1
ATOM 5595 N N . ASP A 1 741 ? 1.351 22.537 -18.335 1.00 79.31 741 ASP A N 1
ATOM 5596 C CA . ASP A 1 741 ? 1.488 23.878 -17.750 1.00 79.31 741 ASP A CA 1
ATOM 5597 C C . ASP A 1 741 ? 2.014 23.853 -16.302 1.00 79.31 741 ASP A C 1
ATOM 5599 O O . ASP A 1 741 ? 2.206 24.900 -15.680 1.00 79.31 741 ASP A O 1
ATOM 5603 N N . GLY A 1 742 ? 2.339 22.664 -15.783 1.00 76.62 742 GLY A N 1
ATOM 5604 C CA . GLY A 1 742 ? 2.887 22.473 -14.446 1.00 76.62 742 GLY A CA 1
ATOM 5605 C C . GLY A 1 742 ? 4.276 23.093 -14.242 1.00 76.62 742 GLY A C 1
ATOM 5606 O O . GLY A 1 742 ? 5.121 23.166 -15.140 1.00 76.62 742 GLY A O 1
ATOM 5607 N N . THR A 1 743 ? 4.564 23.477 -12.996 1.00 76.56 743 THR A N 1
ATOM 5608 C CA . THR A 1 743 ? 5.813 24.160 -12.609 1.00 76.56 743 THR A CA 1
ATOM 5609 C C . THR A 1 743 ? 7.076 23.321 -12.833 1.00 76.56 743 THR A C 1
ATOM 5611 O O . THR A 1 743 ? 8.153 23.881 -13.040 1.00 76.56 743 THR A O 1
ATOM 5614 N N . ALA A 1 744 ? 6.957 21.988 -12.862 1.00 74.69 744 ALA A N 1
ATOM 5615 C CA . ALA A 1 744 ? 8.068 21.069 -13.120 1.00 74.69 744 ALA A CA 1
ATOM 5616 C C . ALA A 1 744 ? 8.740 21.300 -14.490 1.00 74.69 744 ALA A C 1
ATOM 5618 O O . ALA A 1 744 ? 9.935 21.041 -14.648 1.00 74.69 744 ALA A O 1
ATOM 5619 N N . LEU A 1 745 ? 7.998 21.828 -15.470 1.00 75.50 745 LEU A N 1
ATOM 5620 C CA . LEU A 1 745 ? 8.475 22.067 -16.836 1.00 75.50 745 LEU A CA 1
ATOM 5621 C C . LEU A 1 745 ? 9.134 23.441 -17.033 1.00 75.50 745 LEU A C 1
ATOM 5623 O O . LEU A 1 745 ? 9.760 23.673 -18.069 1.00 75.50 745 LEU A O 1
ATOM 5627 N N . LEU A 1 746 ? 9.070 24.334 -16.037 1.00 70.56 746 LEU A N 1
ATOM 5628 C CA . LEU A 1 746 ? 9.675 25.674 -16.106 1.00 70.56 746 LEU A CA 1
ATOM 5629 C C . LEU A 1 746 ? 11.208 25.634 -16.203 1.00 70.56 746 LEU A C 1
ATOM 5631 O O . LEU A 1 746 ? 11.823 26.551 -16.739 1.00 70.56 746 LEU A O 1
ATOM 5635 N N . ALA A 1 747 ? 11.832 24.565 -15.705 1.00 66.81 747 ALA A N 1
ATOM 5636 C CA . ALA A 1 747 ? 13.284 24.417 -15.625 1.00 66.81 747 ALA A CA 1
ATOM 5637 C C . ALA A 1 747 ? 13.900 23.619 -16.801 1.00 66.81 747 ALA A C 1
ATOM 5639 O O . ALA A 1 747 ? 15.009 23.094 -16.677 1.00 66.81 747 ALA A O 1
ATOM 5640 N N . GLY A 1 748 ? 13.199 23.510 -17.938 1.00 75.50 748 GLY A N 1
ATOM 5641 C CA . GLY A 1 748 ? 13.686 22.832 -19.149 1.00 75.50 748 GLY A CA 1
ATOM 5642 C C . GLY A 1 748 ? 13.703 21.301 -19.044 1.00 75.50 748 GLY A C 1
ATOM 5643 O O . GLY A 1 748 ? 12.940 20.718 -18.275 1.00 75.50 748 GLY A O 1
ATOM 5644 N N . ASN A 1 749 ? 14.563 20.626 -19.823 1.00 81.69 749 ASN A N 1
ATOM 5645 C CA . ASN A 1 749 ? 14.618 19.158 -19.853 1.00 81.69 749 ASN A CA 1
ATOM 5646 C C . ASN A 1 749 ? 15.121 18.575 -18.518 1.00 81.69 749 ASN A C 1
ATOM 5648 O O . ASN A 1 749 ? 16.326 18.474 -18.276 1.00 81.69 749 ASN A O 1
ATOM 5652 N N . VAL A 1 750 ? 14.190 18.153 -17.662 1.00 85.19 750 VAL A N 1
ATOM 5653 C CA . VAL A 1 750 ? 14.472 17.513 -16.367 1.00 85.19 750 VAL A CA 1
ATOM 5654 C C . VAL A 1 750 ? 15.218 16.183 -16.508 1.00 85.19 750 VAL A C 1
ATOM 5656 O O . VAL A 1 750 ? 15.992 15.845 -15.619 1.00 85.19 750 VAL A O 1
ATOM 5659 N N . GLY A 1 751 ? 15.074 15.475 -17.636 1.00 87.81 751 GLY A N 1
ATOM 5660 C CA . GLY A 1 751 ? 15.738 14.190 -17.868 1.00 87.81 751 GLY A CA 1
ATOM 5661 C C . GLY A 1 751 ? 17.262 14.287 -17.859 1.00 87.81 751 GLY A C 1
ATOM 5662 O O . GLY A 1 751 ? 17.934 13.381 -17.384 1.00 87.81 751 GLY A O 1
ATOM 5663 N N . ARG A 1 752 ? 17.826 15.430 -18.270 1.00 85.81 752 ARG A N 1
ATOM 5664 C CA . ARG A 1 752 ? 19.280 15.668 -18.223 1.00 85.81 752 ARG A CA 1
ATOM 5665 C C . ARG A 1 752 ? 19.840 15.799 -16.808 1.00 85.81 752 ARG A C 1
ATOM 5667 O O . ARG A 1 752 ? 21.043 15.676 -16.636 1.00 85.81 752 ARG A O 1
ATOM 5674 N N . ARG A 1 753 ? 18.979 16.069 -15.824 1.00 88.12 753 ARG A N 1
ATOM 5675 C CA . ARG A 1 753 ? 19.331 16.205 -14.404 1.00 88.12 753 ARG A CA 1
ATOM 5676 C C . ARG A 1 753 ? 19.031 14.938 -13.605 1.00 88.12 753 ARG A C 1
ATOM 5678 O O . ARG A 1 753 ? 19.193 14.958 -12.391 1.00 88.12 753 ARG A O 1
ATOM 5685 N N . HIS A 1 754 ? 18.550 13.877 -14.255 1.00 93.56 754 HIS A N 1
ATOM 5686 C CA . HIS A 1 754 ? 18.257 12.619 -13.581 1.00 93.56 754 HIS A CA 1
ATOM 5687 C C . HIS A 1 754 ? 19.523 12.071 -12.923 1.00 93.56 754 HIS A C 1
ATOM 5689 O O . HIS A 1 754 ? 20.568 11.966 -13.565 1.00 93.56 754 HIS A O 1
ATOM 5695 N N . ASP A 1 755 ? 19.423 11.729 -11.648 1.00 94.25 755 ASP A N 1
ATOM 5696 C CA . ASP A 1 755 ? 20.544 11.250 -10.856 1.00 94.25 755 ASP A CA 1
ATOM 5697 C C . ASP A 1 755 ? 20.451 9.731 -10.669 1.00 94.25 755 ASP A C 1
ATOM 5699 O O . ASP A 1 755 ? 19.689 9.230 -9.848 1.00 94.25 755 ASP A O 1
ATOM 5703 N N . PHE A 1 756 ? 21.272 8.977 -11.401 1.00 95.06 756 PHE A N 1
ATOM 5704 C CA . PHE A 1 756 ? 21.404 7.529 -11.188 1.00 95.06 756 PHE A CA 1
ATOM 5705 C C . PHE A 1 756 ? 22.203 7.180 -9.914 1.00 95.06 756 PHE A C 1
ATOM 5707 O O . PHE A 1 756 ? 22.422 6.005 -9.622 1.00 95.06 756 PHE A O 1
ATOM 5714 N N . GLY A 1 757 ? 22.647 8.182 -9.147 1.00 92.88 757 GLY A N 1
ATOM 5715 C CA . GLY A 1 757 ? 23.282 8.030 -7.843 1.00 92.88 757 GLY A CA 1
ATOM 5716 C C . GLY A 1 757 ? 24.766 7.674 -7.893 1.00 92.88 757 GLY A C 1
ATOM 5717 O O . GLY A 1 757 ? 25.266 7.029 -6.972 1.00 92.88 757 GLY A O 1
ATOM 5718 N N . PHE A 1 758 ? 25.490 8.096 -8.935 1.00 90.50 758 PHE A N 1
ATOM 5719 C CA . PHE A 1 758 ? 26.926 7.810 -9.084 1.00 90.50 758 PHE A CA 1
ATOM 5720 C C . PHE A 1 758 ? 27.790 8.424 -7.970 1.00 90.50 758 PHE A C 1
ATOM 5722 O O . PHE A 1 758 ? 28.811 7.845 -7.587 1.00 90.50 758 PHE A O 1
ATOM 5729 N N . ASP A 1 759 ? 27.363 9.567 -7.424 1.00 85.12 759 ASP A N 1
ATOM 5730 C CA . ASP A 1 759 ? 28.035 10.274 -6.326 1.00 85.12 759 ASP A CA 1
ATOM 5731 C C . ASP A 1 759 ? 27.436 9.960 -4.939 1.00 85.12 759 ASP A C 1
ATOM 5733 O O . ASP A 1 759 ? 27.787 10.595 -3.941 1.00 85.12 759 ASP A O 1
ATOM 5737 N N . LYS A 1 760 ? 26.529 8.969 -4.833 1.00 81.75 760 LYS A N 1
ATOM 5738 C CA . LYS A 1 760 ? 25.986 8.566 -3.526 1.00 81.75 760 LYS A CA 1
ATOM 5739 C C . LYS A 1 760 ? 27.130 8.162 -2.591 1.00 81.75 760 LYS A C 1
ATOM 5741 O O . LYS A 1 760 ? 27.954 7.298 -2.905 1.00 81.75 760 LYS A O 1
ATOM 5746 N N . GLN A 1 761 ? 27.146 8.788 -1.418 1.00 72.25 761 GLN A N 1
ATOM 5747 C CA . GLN A 1 761 ? 28.070 8.464 -0.337 1.00 72.25 761 GLN A CA 1
ATOM 5748 C C . GLN A 1 761 ? 27.668 7.114 0.277 1.00 72.25 761 GLN A C 1
ATOM 5750 O O . GLN A 1 761 ? 26.511 6.919 0.645 1.00 72.25 761 GLN A O 1
ATOM 5755 N N . GLY A 1 762 ? 28.607 6.171 0.360 1.00 67.38 762 GLY A N 1
ATOM 5756 C CA . GLY A 1 762 ? 28.349 4.803 0.819 1.00 67.38 762 GLY A CA 1
ATOM 5757 C C . GLY A 1 762 ? 29.341 3.789 0.242 1.00 67.38 762 GLY A C 1
ATOM 5758 O O . GLY A 1 762 ? 30.212 4.140 -0.557 1.00 67.38 762 GLY A O 1
ATOM 5759 N N . GLY A 1 763 ? 29.221 2.525 0.661 1.00 72.31 763 GLY A N 1
ATOM 5760 C CA . GLY A 1 763 ? 30.010 1.416 0.110 1.00 72.31 763 GLY A CA 1
ATOM 5761 C C . GLY A 1 763 ? 29.636 1.083 -1.342 1.00 72.31 763 GLY A C 1
ATOM 5762 O O . GLY A 1 763 ? 28.665 1.611 -1.884 1.00 72.31 763 GLY A O 1
ATOM 5763 N N . GLY A 1 764 ? 30.389 0.173 -1.974 1.00 79.19 764 GLY A N 1
ATOM 5764 C CA . GLY A 1 764 ? 30.164 -0.225 -3.373 1.00 79.19 764 GLY A CA 1
ATOM 5765 C C . GLY A 1 764 ? 28.733 -0.695 -3.663 1.00 79.19 764 GLY A C 1
ATOM 5766 O O . GLY A 1 764 ? 28.167 -0.324 -4.687 1.00 79.19 764 GLY A O 1
ATOM 5767 N N . GLU A 1 765 ? 28.106 -1.414 -2.727 1.00 84.69 765 GLU A N 1
ATOM 5768 C CA . GLU A 1 765 ? 26.732 -1.912 -2.882 1.00 84.69 765 GLU A CA 1
ATOM 5769 C C . GLU A 1 765 ? 25.705 -0.782 -3.047 1.00 84.69 765 GLU A C 1
ATOM 5771 O O . GLU A 1 765 ? 24.863 -0.848 -3.938 1.00 84.69 765 GLU A O 1
ATOM 5776 N N . THR A 1 766 ? 25.801 0.294 -2.257 1.00 85.25 766 THR A N 1
ATOM 5777 C CA . THR A 1 766 ? 24.889 1.447 -2.359 1.00 85.25 766 THR A CA 1
ATOM 5778 C C . THR A 1 766 ? 24.926 2.065 -3.757 1.00 85.25 766 THR A C 1
ATOM 5780 O O . THR A 1 766 ? 23.884 2.416 -4.305 1.00 85.25 766 THR A O 1
ATOM 5783 N N . LYS A 1 767 ? 26.114 2.148 -4.368 1.00 84.81 767 LYS A N 1
ATOM 5784 C CA . LYS A 1 767 ? 26.281 2.678 -5.729 1.00 84.81 767 LYS A CA 1
ATOM 5785 C C . LYS A 1 767 ? 25.718 1.734 -6.790 1.00 84.81 767 LYS A C 1
ATOM 5787 O O . LYS A 1 767 ? 25.065 2.191 -7.721 1.00 84.81 767 LYS A O 1
ATOM 5792 N N . LEU A 1 768 ? 25.918 0.423 -6.631 1.00 88.62 768 LEU A N 1
ATOM 5793 C CA . LEU A 1 768 ? 25.412 -0.586 -7.570 1.00 88.62 768 LEU A CA 1
ATOM 5794 C C . LEU A 1 768 ? 23.877 -0.654 -7.606 1.00 88.62 768 LEU A C 1
ATOM 5796 O O . LEU A 1 768 ? 23.313 -0.953 -8.662 1.00 88.62 768 LEU A O 1
ATOM 5800 N N . ARG A 1 769 ? 23.218 -0.379 -6.470 1.00 91.75 769 ARG A N 1
ATOM 5801 C CA . ARG A 1 769 ? 21.752 -0.354 -6.336 1.00 91.75 769 ARG A CA 1
ATOM 5802 C C . ARG A 1 769 ? 21.121 0.949 -6.814 1.00 91.75 769 ARG A C 1
ATOM 5804 O O . ARG A 1 769 ? 20.011 0.917 -7.334 1.00 91.75 769 ARG A O 1
ATOM 5811 N N . ALA A 1 770 ? 21.816 2.075 -6.652 1.00 93.38 770 ALA A N 1
ATOM 5812 C CA . ALA A 1 770 ? 21.236 3.411 -6.775 1.00 93.38 770 ALA A CA 1
ATOM 5813 C C . ALA A 1 770 ? 20.409 3.620 -8.055 1.00 93.38 770 ALA A C 1
ATOM 5815 O O . ALA A 1 770 ? 19.267 4.060 -7.972 1.00 93.38 770 ALA A O 1
ATOM 5816 N N . ALA A 1 771 ? 20.933 3.215 -9.214 1.00 95.88 771 ALA A N 1
ATOM 5817 C CA . ALA A 1 771 ? 20.266 3.373 -10.509 1.00 95.88 771 ALA A CA 1
ATOM 5818 C C . ALA A 1 771 ? 19.008 2.499 -10.702 1.00 95.88 771 ALA A C 1
ATOM 5820 O O . ALA A 1 771 ? 18.348 2.590 -11.736 1.00 95.88 771 ALA A O 1
ATOM 5821 N N . TRP A 1 772 ? 18.690 1.615 -9.759 1.00 97.44 772 TRP A N 1
ATOM 5822 C CA . TRP A 1 772 ? 17.605 0.634 -9.847 1.00 97.44 772 TRP A CA 1
ATOM 5823 C C . TRP A 1 772 ? 16.664 0.657 -8.636 1.00 97.44 772 TRP A C 1
ATOM 5825 O O . TRP A 1 772 ? 15.691 -0.102 -8.600 1.00 97.44 772 TRP A O 1
ATOM 5835 N N . GLU A 1 773 ? 16.946 1.513 -7.653 1.00 95.50 773 GLU A N 1
ATOM 5836 C CA . GLU A 1 773 ? 16.057 1.801 -6.529 1.00 95.50 773 GLU A CA 1
ATOM 5837 C C . GLU A 1 773 ? 14.790 2.523 -7.004 1.00 95.50 773 GLU A C 1
ATOM 5839 O O . GLU A 1 773 ? 14.764 3.146 -8.072 1.00 95.50 773 GLU A O 1
ATOM 5844 N N . SER A 1 774 ? 13.728 2.450 -6.196 1.00 94.44 774 SER A N 1
ATOM 5845 C CA . SER A 1 774 ? 12.505 3.218 -6.438 1.00 94.44 774 SER A CA 1
ATOM 5846 C C . SER A 1 774 ? 12.841 4.707 -6.569 1.00 94.44 774 SER A C 1
ATOM 5848 O O . SER A 1 774 ? 13.476 5.249 -5.659 1.00 94.44 774 SER A O 1
ATOM 5850 N N . PRO A 1 775 ? 12.457 5.369 -7.677 1.00 96.31 775 PRO A N 1
ATOM 5851 C CA . PRO A 1 775 ? 12.808 6.763 -7.883 1.00 96.31 775 PRO A CA 1
ATOM 5852 C C . PRO A 1 775 ? 12.180 7.667 -6.828 1.00 96.31 775 PRO A C 1
ATOM 5854 O O . PRO A 1 775 ? 11.069 7.427 -6.356 1.00 96.31 775 PRO A O 1
ATOM 5857 N N . GLN A 1 776 ? 12.888 8.738 -6.480 1.00 94.06 776 GLN A N 1
ATOM 5858 C CA . GLN A 1 776 ? 12.438 9.724 -5.504 1.00 94.06 776 GLN A CA 1
ATOM 5859 C C . GLN A 1 776 ? 12.715 11.139 -5.997 1.00 94.06 776 GLN A C 1
ATOM 5861 O O . GLN A 1 776 ? 13.756 11.424 -6.594 1.00 94.06 776 GLN A O 1
ATOM 5866 N N . GLN A 1 777 ? 11.779 12.046 -5.723 1.00 92.44 777 GLN A N 1
ATOM 5867 C CA . GLN A 1 777 ? 11.990 13.469 -5.960 1.00 92.44 777 GLN A CA 1
ATOM 5868 C C . GLN A 1 777 ? 12.992 14.023 -4.948 1.00 92.44 777 GLN A C 1
ATOM 5870 O O . GLN A 1 777 ? 12.835 13.836 -3.742 1.00 92.44 777 GLN A O 1
ATOM 5875 N N . ILE A 1 778 ? 13.981 14.766 -5.438 1.00 90.06 778 ILE A N 1
ATOM 5876 C CA . ILE A 1 778 ? 14.958 15.466 -4.613 1.00 90.06 778 ILE A CA 1
ATOM 5877 C C . ILE A 1 778 ? 14.623 16.955 -4.621 1.00 90.06 778 ILE A C 1
ATOM 5879 O O . ILE A 1 778 ? 14.729 17.642 -5.640 1.00 90.06 778 ILE A O 1
ATOM 5883 N N . VAL A 1 779 ? 14.210 17.448 -3.453 1.00 86.50 779 VAL A N 1
ATOM 5884 C CA . VAL A 1 779 ? 13.908 18.858 -3.190 1.00 86.50 779 VAL A CA 1
ATOM 5885 C C . VAL A 1 779 ? 14.841 19.324 -2.076 1.00 86.50 779 VAL A C 1
ATOM 5887 O O . VAL A 1 779 ? 14.568 19.096 -0.899 1.00 86.50 779 VAL A O 1
ATOM 5890 N N . SER A 1 780 ? 15.943 19.976 -2.444 1.00 83.25 780 SER A N 1
ATOM 5891 C CA . SER A 1 780 ? 16.943 20.470 -1.489 1.00 83.25 780 SER A CA 1
ATOM 5892 C C . SER A 1 780 ? 17.271 21.941 -1.759 1.00 83.25 780 SER A C 1
ATOM 5894 O O . SER A 1 780 ? 17.383 22.331 -2.923 1.00 83.25 780 SER A O 1
ATOM 5896 N N . PRO A 1 781 ? 17.456 22.782 -0.722 1.00 81.69 781 PRO A N 1
ATOM 5897 C CA . PRO A 1 781 ? 17.850 24.176 -0.912 1.00 81.69 781 PRO A CA 1
ATOM 5898 C C . PRO A 1 781 ? 19.133 24.299 -1.744 1.00 81.69 781 PRO A C 1
ATOM 5900 O O . PRO A 1 781 ? 20.123 23.627 -1.469 1.00 81.69 781 PRO A O 1
ATOM 5903 N N . GLY A 1 782 ? 19.120 25.158 -2.766 1.00 78.19 782 GLY A N 1
ATOM 5904 C CA . GLY A 1 782 ? 20.282 25.406 -3.631 1.00 78.19 782 GLY A CA 1
ATOM 5905 C C . GLY A 1 782 ? 20.591 24.307 -4.657 1.00 78.19 782 GLY A C 1
ATOM 5906 O O . GLY A 1 782 ? 21.426 24.530 -5.531 1.00 78.19 782 GLY A O 1
ATOM 5907 N N . VAL A 1 783 ? 19.900 23.164 -4.612 1.00 80.00 783 VAL A N 1
ATOM 5908 C CA . VAL A 1 783 ? 20.002 22.103 -5.620 1.00 80.00 783 VAL A CA 1
ATOM 5909 C C . VAL A 1 783 ? 18.751 22.152 -6.499 1.00 80.00 783 VAL A C 1
ATOM 5911 O O . VAL A 1 783 ? 17.636 22.104 -5.975 1.00 80.00 783 VAL A O 1
ATOM 5914 N N . PRO A 1 784 ? 18.882 22.253 -7.832 1.00 82.31 784 PRO A N 1
ATOM 5915 C CA . PRO A 1 784 ? 17.729 22.198 -8.718 1.00 82.31 784 PRO A CA 1
ATOM 5916 C C . PRO A 1 784 ? 16.936 20.909 -8.507 1.00 82.31 784 PRO A C 1
ATOM 5918 O O . PRO A 1 784 ? 17.524 19.832 -8.400 1.00 82.31 784 PRO A O 1
ATOM 5921 N N . TRP A 1 785 ? 15.607 21.019 -8.509 1.00 87.56 785 TRP A N 1
ATOM 5922 C CA . TRP A 1 785 ? 14.725 19.855 -8.442 1.00 87.56 785 TRP A CA 1
ATOM 5923 C C . TRP A 1 785 ? 15.100 18.829 -9.513 1.00 87.56 785 TRP A C 1
ATOM 5925 O O . TRP A 1 785 ? 15.283 19.181 -10.686 1.00 87.56 785 TRP A O 1
ATOM 5935 N N . HIS A 1 786 ? 15.224 17.576 -9.095 1.00 89.88 786 HIS A N 1
ATOM 5936 C CA . HIS A 1 786 ? 15.507 16.437 -9.956 1.00 89.88 786 HIS A CA 1
ATOM 5937 C C . HIS A 1 786 ? 14.956 15.156 -9.320 1.00 89.88 786 HIS A C 1
ATOM 5939 O O . HIS A 1 786 ? 14.427 15.174 -8.209 1.00 89.88 786 HIS A O 1
ATOM 5945 N N . VAL A 1 787 ? 15.067 14.043 -10.041 1.00 93.94 787 VAL A N 1
ATOM 5946 C CA . VAL A 1 787 ? 14.723 12.711 -9.532 1.00 93.94 787 VAL A CA 1
ATOM 5947 C C . VAL A 1 787 ? 16.010 11.910 -9.418 1.00 93.94 787 VAL A C 1
ATOM 5949 O O . VAL A 1 787 ? 16.829 11.959 -10.338 1.00 93.94 787 VAL A O 1
ATOM 5952 N N . SER A 1 788 ? 16.169 11.197 -8.306 1.00 95.12 788 SER A N 1
ATOM 5953 C CA . SER A 1 788 ? 17.257 10.244 -8.083 1.00 95.12 788 SER A CA 1
ATOM 5954 C C . SER A 1 788 ? 16.698 8.821 -8.029 1.00 95.12 788 SER A C 1
ATOM 5956 O O . SER A 1 788 ? 15.578 8.626 -7.549 1.00 95.12 788 SER A O 1
ATOM 5958 N N . GLY A 1 789 ? 17.448 7.835 -8.520 1.00 96.62 789 GLY A N 1
ATOM 5959 C CA . GLY A 1 789 ? 17.052 6.423 -8.530 1.00 96.62 789 GLY A CA 1
ATOM 5960 C C . GLY A 1 789 ? 16.965 5.831 -9.937 1.00 96.62 789 GLY A C 1
ATOM 5961 O O . GLY A 1 789 ? 17.763 6.158 -10.812 1.00 96.62 789 GLY A O 1
ATOM 5962 N N . SER A 1 790 ? 15.994 4.942 -10.155 1.00 97.88 790 SER A N 1
ATOM 5963 C CA . SER A 1 790 ? 15.714 4.387 -11.481 1.00 97.88 790 SER A CA 1
ATOM 5964 C C . SER A 1 790 ? 14.894 5.330 -12.363 1.00 97.88 790 SER A C 1
ATOM 5966 O O . SER A 1 790 ? 13.989 6.019 -11.903 1.00 97.88 790 SER A O 1
ATOM 5968 N N . LEU A 1 791 ? 15.129 5.292 -13.675 1.00 97.38 791 LEU A N 1
ATOM 5969 C CA . LEU A 1 791 ? 14.215 5.867 -14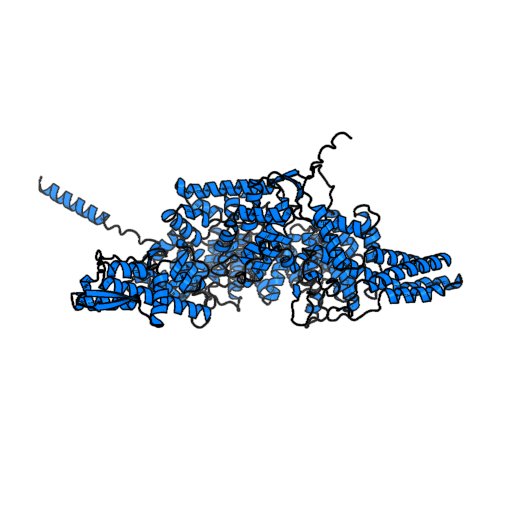.666 1.00 97.38 791 LEU A CA 1
ATOM 5970 C C . LEU A 1 791 ? 12.921 5.033 -14.793 1.00 97.38 791 LEU A C 1
ATOM 5972 O O . LEU A 1 791 ? 11.922 5.493 -15.345 1.00 97.38 791 LEU A O 1
ATOM 5976 N N . LEU A 1 792 ? 12.926 3.798 -14.287 1.00 98.31 792 LEU A N 1
ATOM 5977 C CA . LEU A 1 792 ? 11.758 2.928 -14.227 1.00 98.31 792 LEU A CA 1
ATOM 5978 C C . LEU A 1 792 ? 10.912 3.258 -12.989 1.00 98.31 792 LEU A C 1
ATOM 5980 O O . LEU A 1 792 ? 11.437 3.410 -11.889 1.00 98.31 792 LEU A O 1
ATOM 5984 N N . GLY A 1 793 ? 9.591 3.345 -13.163 1.00 96.44 793 GLY A N 1
ATOM 5985 C CA . GLY A 1 793 ? 8.656 3.739 -12.100 1.00 96.44 793 GLY A CA 1
ATOM 5986 C C . GLY A 1 793 ? 8.637 5.237 -11.788 1.00 96.44 793 GLY A C 1
ATOM 5987 O O . GLY A 1 793 ? 8.251 5.626 -10.687 1.00 96.44 793 GLY A O 1
ATOM 5988 N N . LEU A 1 794 ? 9.047 6.089 -12.737 1.00 96.56 794 LEU A N 1
ATOM 5989 C CA . LEU A 1 794 ? 8.921 7.547 -12.612 1.00 96.56 794 LEU A CA 1
ATOM 5990 C C . LEU A 1 794 ? 7.486 8.000 -12.314 1.00 96.56 794 LEU A C 1
ATOM 5992 O O . LEU A 1 794 ? 7.306 9.015 -11.646 1.00 96.56 794 LEU A O 1
ATOM 5996 N N . ASP A 1 795 ? 6.480 7.254 -12.768 1.00 95.06 795 ASP A N 1
ATOM 5997 C CA . ASP A 1 795 ? 5.077 7.525 -12.471 1.00 95.06 795 ASP A CA 1
ATOM 5998 C C . ASP A 1 795 ? 4.785 7.456 -10.967 1.00 95.06 795 ASP A C 1
ATOM 6000 O O . ASP A 1 795 ? 4.046 8.298 -10.469 1.00 95.06 795 ASP A O 1
ATOM 6004 N N . LEU A 1 796 ? 5.431 6.550 -10.224 1.00 96.06 796 LEU A N 1
ATOM 6005 C CA . LEU A 1 796 ? 5.322 6.475 -8.761 1.00 96.06 796 LEU A CA 1
ATOM 6006 C C . LEU A 1 796 ? 5.978 7.682 -8.082 1.00 96.06 796 LEU A C 1
ATOM 6008 O O . LEU A 1 796 ? 5.364 8.343 -7.247 1.00 96.06 796 LEU A O 1
ATOM 6012 N N . ALA A 1 797 ? 7.210 8.019 -8.478 1.00 94.94 797 ALA A N 1
ATOM 6013 C CA . ALA A 1 797 ? 7.938 9.154 -7.904 1.00 94.94 797 ALA A CA 1
ATOM 6014 C C . ALA A 1 797 ? 7.228 10.489 -8.152 1.00 94.94 797 ALA A C 1
ATOM 6016 O O . ALA A 1 797 ? 7.268 11.391 -7.313 1.00 94.94 797 ALA A O 1
ATOM 6017 N N . LEU A 1 798 ? 6.592 10.622 -9.317 1.00 94.38 798 LEU A N 1
ATOM 6018 C CA . LEU A 1 798 ? 5.896 11.825 -9.762 1.00 94.38 798 LEU A CA 1
ATOM 6019 C C . LEU A 1 798 ? 4.381 11.754 -9.531 1.00 94.38 798 LEU A C 1
ATOM 6021 O O . LEU A 1 798 ? 3.682 12.681 -9.930 1.00 94.38 798 LEU A O 1
ATOM 6025 N N . ALA A 1 799 ? 3.875 10.730 -8.835 1.00 94.38 799 ALA A N 1
ATOM 6026 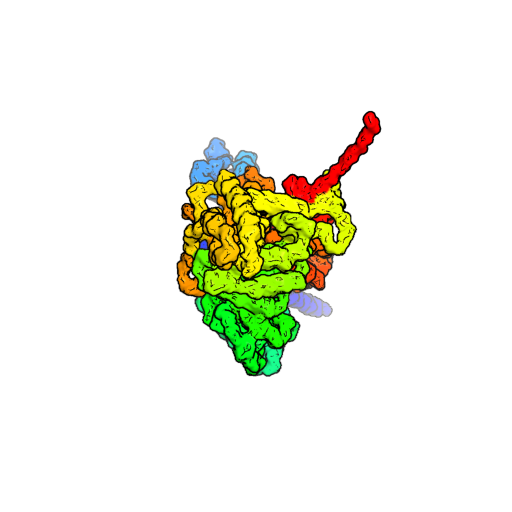C CA . ALA A 1 799 ? 2.447 10.542 -8.587 1.00 94.38 799 ALA A CA 1
ATOM 6027 C C . ALA A 1 799 ? 1.744 11.776 -7.984 1.00 94.38 799 ALA A C 1
ATOM 6029 O O . ALA A 1 799 ? 0.653 12.111 -8.448 1.00 94.38 799 ALA A O 1
ATOM 6030 N N . PRO A 1 800 ? 2.351 12.535 -7.044 1.00 91.31 800 PRO A N 1
ATOM 6031 C CA . PRO A 1 800 ? 1.737 13.767 -6.546 1.00 91.31 800 PRO A CA 1
ATOM 6032 C C . PRO A 1 800 ? 1.510 14.839 -7.625 1.00 91.31 800 PRO A C 1
ATOM 6034 O O . PRO A 1 800 ? 0.619 15.665 -7.478 1.00 91.31 800 PRO A O 1
ATOM 6037 N N . LEU A 1 801 ? 2.290 14.836 -8.714 1.00 89.62 801 LEU A N 1
ATOM 6038 C CA . LEU A 1 801 ? 2.129 15.768 -9.840 1.00 89.62 801 LEU A CA 1
ATOM 6039 C C . LEU A 1 801 ? 1.007 15.356 -10.805 1.00 89.62 801 LEU A C 1
ATOM 6041 O O . LEU A 1 801 ? 0.659 16.131 -11.695 1.00 89.62 801 LEU A O 1
ATOM 6045 N N . ALA A 1 802 ? 0.467 14.141 -10.668 1.00 88.94 802 ALA A N 1
ATOM 6046 C CA . ALA A 1 802 ? -0.693 13.685 -11.431 1.00 88.94 802 ALA A CA 1
ATOM 6047 C C . ALA A 1 802 ? -2.024 14.131 -10.798 1.00 88.94 802 ALA A C 1
ATOM 6049 O O . ALA A 1 802 ? -3.059 14.105 -11.468 1.00 88.94 802 ALA A O 1
ATOM 6050 N N . LEU A 1 803 ? -1.999 14.540 -9.524 1.00 91.06 803 LEU A N 1
ATOM 6051 C CA . LEU A 1 803 ? -3.164 15.049 -8.809 1.00 91.06 803 LEU A CA 1
ATOM 6052 C C . LEU A 1 803 ? -3.569 16.438 -9.318 1.00 91.06 803 LEU A C 1
ATOM 6054 O O . LEU A 1 803 ? -2.735 17.226 -9.768 1.00 91.06 803 LEU A O 1
ATOM 6058 N N . ARG A 1 804 ? -4.868 16.744 -9.252 1.00 85.88 804 ARG A N 1
ATOM 6059 C CA . ARG A 1 804 ? -5.441 17.990 -9.781 1.00 85.88 804 ARG A CA 1
ATOM 6060 C C . ARG A 1 804 ? -6.202 18.728 -8.694 1.00 85.88 804 ARG A C 1
ATOM 6062 O O . ARG A 1 804 ? -7.112 18.175 -8.095 1.00 85.88 804 ARG A O 1
ATOM 6069 N N . ARG A 1 805 ? -5.884 20.002 -8.478 1.00 83.62 805 ARG A N 1
ATOM 6070 C CA . ARG A 1 805 ? -6.655 20.857 -7.570 1.00 83.62 805 ARG A CA 1
ATOM 6071 C C . ARG A 1 805 ? -7.692 21.645 -8.366 1.00 83.62 805 ARG A C 1
ATOM 6073 O O . ARG A 1 805 ? -7.321 22.380 -9.275 1.00 83.62 805 ARG A O 1
ATOM 6080 N N . ILE A 1 806 ? -8.970 21.498 -8.018 1.00 77.31 806 ILE A N 1
ATOM 6081 C CA . ILE A 1 806 ? -10.078 22.187 -8.706 1.00 77.31 806 ILE A CA 1
ATOM 6082 C C . ILE A 1 806 ? -10.452 23.508 -8.019 1.00 77.31 806 ILE A C 1
ATOM 6084 O O . ILE A 1 806 ? -10.860 24.446 -8.695 1.00 77.31 806 ILE A O 1
ATOM 6088 N N . ALA A 1 807 ? -10.257 23.629 -6.701 1.00 63.12 807 ALA A N 1
ATOM 6089 C CA . ALA A 1 807 ? -10.519 24.863 -5.956 1.00 63.12 807 ALA A CA 1
ATOM 6090 C C . ALA A 1 807 ? -9.213 25.517 -5.468 1.00 63.12 807 ALA A C 1
ATOM 6092 O O . ALA A 1 807 ? -8.492 24.947 -4.650 1.00 63.12 807 ALA A O 1
ATOM 6093 N N . THR A 1 808 ? -8.908 26.725 -5.948 1.00 60.31 808 THR A N 1
ATOM 6094 C CA . THR A 1 808 ? -7.705 27.500 -5.569 1.00 60.31 808 THR A CA 1
ATOM 6095 C C . THR A 1 808 ? -7.971 28.620 -4.565 1.00 60.31 808 THR A C 1
ATOM 6097 O O . THR A 1 808 ? -7.030 29.230 -4.065 1.00 60.31 808 THR A O 1
ATOM 6100 N N . ASP A 1 809 ? -9.237 28.884 -4.244 1.00 57.31 809 ASP A N 1
ATOM 6101 C CA . ASP A 1 809 ? -9.640 30.146 -3.609 1.00 57.31 809 ASP A CA 1
ATOM 6102 C C . ASP A 1 809 ? -9.571 30.118 -2.071 1.00 57.31 809 ASP A C 1
ATOM 6104 O O . ASP A 1 809 ? -9.863 31.116 -1.409 1.00 57.31 809 ASP A O 1
ATOM 6108 N N . ARG A 1 810 ? -9.172 28.986 -1.475 1.00 65.12 810 ARG A N 1
ATOM 6109 C CA . ARG A 1 810 ? -9.117 28.791 -0.020 1.00 65.12 810 ARG A CA 1
ATOM 6110 C C . ARG A 1 810 ? -7.696 28.501 0.459 1.00 65.12 810 ARG A C 1
ATOM 6112 O O . ARG A 1 810 ? -6.987 27.682 -0.116 1.00 65.12 810 ARG A O 1
ATOM 6119 N N . ILE A 1 811 ? -7.308 29.134 1.569 1.00 70.19 811 ILE A N 1
ATOM 6120 C CA . ILE A 1 811 ? -6.112 28.752 2.330 1.00 70.19 811 ILE A CA 1
ATOM 6121 C C . ILE A 1 811 ? -6.420 27.423 3.026 1.00 70.19 811 ILE A C 1
ATOM 6123 O O . ILE A 1 811 ? -7.320 27.362 3.865 1.00 70.19 811 ILE A O 1
ATOM 6127 N N . LEU A 1 812 ? -5.706 26.369 2.638 1.00 74.56 812 LEU A N 1
ATOM 6128 C CA . LEU A 1 812 ? -5.859 25.029 3.199 1.00 74.56 812 LEU A CA 1
ATOM 6129 C C . LEU A 1 812 ? -4.941 24.848 4.409 1.00 74.56 812 LEU A C 1
ATOM 6131 O O . LEU A 1 812 ? -3.796 25.311 4.406 1.00 74.56 812 LEU A O 1
ATOM 6135 N N . ASP A 1 813 ? -5.447 24.150 5.424 1.00 78.88 813 ASP A N 1
ATOM 6136 C CA . ASP A 1 813 ? -4.613 23.655 6.515 1.00 78.88 813 ASP A CA 1
ATOM 6137 C C . ASP A 1 813 ? -3.640 22.586 5.974 1.00 78.88 813 ASP A C 1
ATOM 6139 O O . ASP A 1 813 ? -3.943 21.915 4.984 1.00 78.88 813 ASP A O 1
ATOM 6143 N N . PRO A 1 814 ? -2.469 22.387 6.602 1.00 80.88 814 PRO A N 1
ATOM 6144 C CA . PRO A 1 814 ? -1.588 21.283 6.242 1.00 80.88 814 PRO A CA 1
ATOM 6145 C C . PRO A 1 814 ? -2.303 19.921 6.363 1.00 80.88 814 PRO A C 1
ATOM 6147 O O . PRO A 1 814 ? -2.971 19.687 7.375 1.00 80.88 814 PRO A O 1
ATOM 6150 N N . PRO A 1 815 ? -2.121 18.994 5.401 1.00 84.75 815 PRO A N 1
ATOM 6151 C CA . PRO A 1 815 ? -2.721 17.663 5.465 1.00 84.75 815 PRO A CA 1
ATOM 6152 C C . PRO A 1 815 ? -2.349 16.900 6.743 1.00 84.75 815 PRO A C 1
ATOM 6154 O O . PRO A 1 815 ? -1.169 16.805 7.092 1.00 84.75 815 PRO A O 1
ATOM 6157 N N . VAL A 1 816 ? -3.348 16.292 7.395 1.00 88.81 816 VAL A N 1
ATOM 6158 C CA . VAL A 1 816 ? -3.170 15.487 8.624 1.00 88.81 816 VAL A CA 1
ATOM 6159 C C . VAL A 1 816 ? -2.543 14.120 8.321 1.00 88.81 816 VAL A C 1
ATOM 6161 O O . VAL A 1 816 ? -1.818 13.567 9.149 1.00 88.81 816 VAL A O 1
ATOM 6164 N N . LEU A 1 817 ? -2.789 13.576 7.124 1.00 90.25 817 LEU A N 1
ATOM 6165 C CA . LEU A 1 817 ? -2.227 12.298 6.687 1.00 90.25 817 LEU A CA 1
ATOM 6166 C C . LEU A 1 817 ? -0.697 12.306 6.710 1.00 90.25 817 LEU A C 1
ATOM 6168 O O . LEU A 1 817 ? -0.057 13.277 6.303 1.00 90.25 817 LEU A O 1
ATOM 6172 N N . THR A 1 818 ? -0.100 11.176 7.081 1.00 89.88 818 THR A N 1
ATOM 6173 C CA . THR A 1 818 ? 1.351 10.973 6.960 1.00 89.88 818 THR A CA 1
ATOM 6174 C C . THR A 1 818 ? 1.802 11.007 5.496 1.00 89.88 818 THR A C 1
ATOM 6176 O O . THR A 1 818 ? 1.020 10.722 4.588 1.00 89.88 818 THR A O 1
ATOM 6179 N N . ILE A 1 819 ? 3.087 11.298 5.252 1.00 89.94 819 ILE A N 1
ATOM 6180 C CA . ILE A 1 819 ? 3.662 11.286 3.893 1.00 89.94 819 ILE A CA 1
ATOM 6181 C C . ILE A 1 819 ? 3.375 9.950 3.191 1.00 89.94 819 ILE A C 1
ATOM 6183 O O . ILE A 1 819 ? 2.905 9.960 2.062 1.00 89.94 819 ILE A O 1
ATOM 6187 N N . ASN A 1 820 ? 3.554 8.817 3.876 1.00 90.69 820 ASN A N 1
ATOM 6188 C CA . ASN A 1 820 ? 3.396 7.491 3.267 1.00 90.69 820 ASN A CA 1
ATOM 6189 C C . ASN A 1 820 ? 1.937 7.160 2.917 1.00 90.69 820 ASN A C 1
ATOM 6191 O O . ASN A 1 820 ? 1.682 6.514 1.902 1.00 90.69 820 ASN A O 1
ATOM 6195 N N . GLN A 1 821 ? 0.969 7.650 3.699 1.00 92.62 821 GLN A N 1
ATOM 6196 C CA . GLN A 1 821 ? -0.449 7.558 3.333 1.00 92.62 821 GLN A CA 1
ATOM 6197 C C . GLN A 1 821 ? -0.754 8.409 2.094 1.00 92.62 821 GLN A C 1
ATOM 6199 O O . GLN A 1 821 ? -1.373 7.913 1.157 1.00 92.62 821 GLN A O 1
ATOM 6204 N N . ARG A 1 822 ? -0.265 9.658 2.042 1.00 94.38 822 ARG A N 1
ATOM 6205 C CA . ARG A 1 822 ? -0.439 10.530 0.865 1.00 94.38 822 ARG A CA 1
ATOM 6206 C C . ARG A 1 822 ? 0.193 9.931 -0.388 1.00 94.38 822 ARG A C 1
ATOM 6208 O O . ARG A 1 822 ? -0.424 9.974 -1.449 1.00 94.38 822 ARG A O 1
ATOM 6215 N N . THR A 1 823 ? 1.379 9.337 -0.258 1.00 94.50 823 THR A N 1
ATOM 6216 C CA . THR A 1 823 ? 2.040 8.600 -1.341 1.00 94.50 823 THR A CA 1
ATOM 6217 C C . THR A 1 823 ? 1.169 7.443 -1.815 1.00 94.50 823 THR A C 1
ATOM 6219 O O . THR A 1 823 ? 0.879 7.383 -2.999 1.00 94.50 823 THR A O 1
ATOM 6222 N N . THR A 1 824 ? 0.653 6.601 -0.912 1.00 95.25 824 THR A N 1
ATOM 6223 C CA . THR A 1 824 ? -0.205 5.454 -1.276 1.00 95.25 824 THR A CA 1
ATOM 6224 C C . THR A 1 824 ? -1.455 5.891 -2.055 1.00 95.25 824 THR A C 1
ATOM 6226 O O . THR A 1 824 ? -1.794 5.301 -3.083 1.00 95.25 824 THR A O 1
ATOM 6229 N N . PHE A 1 825 ? -2.125 6.965 -1.620 1.00 96.44 825 PHE A N 1
ATOM 6230 C CA . PHE A 1 825 ? -3.284 7.507 -2.339 1.00 96.44 825 PHE A CA 1
ATOM 6231 C C . PHE A 1 825 ? -2.901 8.125 -3.693 1.00 96.44 825 PHE A C 1
ATOM 6233 O O . PHE A 1 825 ? -3.595 7.908 -4.683 1.00 96.44 825 PHE A O 1
ATOM 6240 N N . SER A 1 826 ? -1.772 8.833 -3.771 1.00 96.00 826 SER A N 1
ATOM 6241 C CA . SER A 1 826 ? -1.286 9.413 -5.033 1.00 96.00 826 SER A CA 1
ATOM 6242 C C . SER A 1 826 ? -0.887 8.325 -6.038 1.00 96.00 826 SER A C 1
ATOM 6244 O O . SER A 1 826 ? -1.271 8.381 -7.204 1.00 96.00 826 SER A O 1
ATOM 6246 N N . GLU A 1 827 ? -0.161 7.301 -5.581 1.00 96.94 827 GLU A N 1
ATOM 6247 C CA . GLU A 1 827 ? 0.227 6.131 -6.375 1.00 96.94 827 GLU A CA 1
ATOM 6248 C C . GLU A 1 827 ? -0.991 5.400 -6.931 1.00 96.94 827 GLU A C 1
ATOM 6250 O O . GLU A 1 827 ? -0.975 4.962 -8.075 1.00 96.94 827 GLU A O 1
ATOM 6255 N N . THR A 1 828 ? -2.073 5.311 -6.154 1.00 97.06 828 THR A N 1
ATOM 6256 C CA . THR A 1 828 ? -3.322 4.683 -6.602 1.00 97.06 828 THR A CA 1
ATOM 6257 C C . THR A 1 828 ? -3.813 5.321 -7.902 1.00 97.06 828 THR A C 1
ATOM 6259 O O . THR A 1 828 ? -4.045 4.610 -8.875 1.00 97.06 828 THR A O 1
ATOM 6262 N N . VAL A 1 829 ? -3.848 6.656 -7.985 1.00 95.94 829 VAL A N 1
ATOM 6263 C CA . VAL A 1 829 ? -4.281 7.378 -9.197 1.00 95.94 829 VAL A CA 1
ATOM 6264 C C . VAL A 1 829 ? -3.430 7.014 -10.415 1.00 95.94 829 VAL A C 1
ATOM 6266 O O . VAL A 1 829 ? -3.972 6.742 -11.486 1.00 95.94 829 VAL A O 1
ATOM 6269 N N . VAL A 1 830 ? -2.103 6.980 -10.265 1.00 94.81 830 VAL A N 1
ATOM 6270 C CA . VAL A 1 830 ? -1.193 6.651 -11.374 1.00 94.81 830 VAL A CA 1
ATOM 6271 C C . VAL A 1 830 ? -1.065 5.157 -11.628 1.00 94.81 830 VAL A C 1
ATOM 6273 O O . VAL A 1 830 ? -0.447 4.793 -12.621 1.00 94.81 830 VAL A O 1
ATOM 6276 N N . LEU A 1 831 ? -1.613 4.276 -10.795 1.00 95.94 831 LEU A N 1
ATOM 6277 C CA . LEU A 1 831 ? -1.612 2.830 -11.028 1.00 95.94 831 LEU A CA 1
ATOM 6278 C C . LEU A 1 831 ? -2.903 2.341 -11.677 1.00 95.94 831 LEU A C 1
ATOM 6280 O O . LEU A 1 831 ? -2.833 1.415 -12.486 1.00 95.94 831 LEU A O 1
ATOM 6284 N N . LEU A 1 832 ? -4.042 2.991 -11.416 1.00 94.06 832 LEU A N 1
ATOM 6285 C CA . LEU A 1 832 ? -5.277 2.687 -12.134 1.00 94.06 832 LEU A CA 1
ATOM 6286 C C . LEU A 1 832 ? -5.100 2.916 -13.641 1.00 94.06 832 LEU A C 1
ATOM 6288 O O . LEU A 1 832 ? -4.504 3.897 -14.100 1.00 94.06 832 LEU A O 1
ATOM 6292 N N . ASN A 1 833 ? -5.638 1.994 -14.432 1.00 91.75 833 ASN A N 1
ATOM 6293 C CA . ASN A 1 833 ? -5.508 2.013 -15.879 1.00 91.75 833 ASN A CA 1
ATOM 6294 C C . ASN A 1 833 ? -6.885 2.169 -16.536 1.00 91.75 833 ASN A C 1
ATOM 6296 O O . ASN A 1 833 ? -7.680 1.234 -16.463 1.00 91.75 833 ASN A O 1
ATOM 6300 N N . PRO A 1 834 ? -7.185 3.294 -17.216 1.00 91.50 834 PRO A N 1
ATOM 6301 C CA . PRO A 1 834 ? -8.507 3.506 -17.806 1.00 91.50 834 PRO A CA 1
ATOM 6302 C C . PRO A 1 834 ? -8.864 2.477 -18.894 1.00 91.50 834 PRO A C 1
ATOM 6304 O O . PRO A 1 834 ? -10.042 2.318 -19.192 1.00 91.50 834 PRO A O 1
ATOM 6307 N N . PHE A 1 835 ? -7.881 1.760 -19.455 1.00 89.12 835 PHE A N 1
ATOM 6308 C CA . PHE A 1 835 ? -8.097 0.675 -20.421 1.00 89.12 835 PHE A CA 1
ATOM 6309 C C . PHE A 1 835 ? -8.454 -0.680 -19.774 1.00 89.12 835 PHE A C 1
ATOM 6311 O O . PHE A 1 835 ? -8.902 -1.588 -20.473 1.00 89.12 835 PHE A O 1
ATOM 6318 N N . GLU A 1 836 ? -8.263 -0.823 -18.458 1.00 89.56 836 GLU A N 1
ATOM 6319 C CA . GLU A 1 836 ? -8.617 -2.022 -17.676 1.00 89.56 836 GLU A CA 1
ATOM 6320 C C . GLU A 1 836 ? -9.963 -1.862 -16.947 1.00 89.56 836 GLU A C 1
ATOM 6322 O O . GLU A 1 836 ? -10.589 -2.849 -16.571 1.00 89.56 836 GLU A O 1
ATOM 6327 N N . LEU A 1 837 ? -10.448 -0.627 -16.772 1.00 92.25 837 LEU A N 1
ATOM 6328 C CA . LEU A 1 837 ? -11.709 -0.351 -16.082 1.00 92.25 837 LEU A CA 1
ATOM 6329 C C . LEU A 1 837 ? -12.909 -0.604 -17.001 1.00 92.25 837 LEU A C 1
ATOM 6331 O O . LEU A 1 837 ? -13.205 0.188 -17.897 1.00 92.25 837 LEU A O 1
ATOM 6335 N N . ARG A 1 838 ? -13.636 -1.697 -16.751 1.00 92.00 838 ARG A N 1
ATOM 6336 C CA . ARG A 1 838 ? -14.811 -2.090 -17.541 1.00 92.00 838 ARG A CA 1
ATOM 6337 C C . ARG A 1 838 ? -16.110 -1.582 -16.922 1.00 92.00 838 ARG A C 1
ATOM 6339 O O . ARG A 1 838 ? -16.309 -1.649 -15.709 1.00 92.00 838 ARG A O 1
ATOM 6346 N N . ASP A 1 839 ? -17.051 -1.182 -17.774 1.00 93.50 839 ASP A N 1
ATOM 6347 C CA . ASP A 1 839 ? -18.412 -0.805 -17.368 1.00 93.50 839 ASP A CA 1
ATOM 6348 C C . ASP A 1 839 ? -19.141 -1.940 -16.633 1.00 93.50 839 ASP A C 1
ATOM 6350 O O . ASP A 1 839 ? -19.855 -1.684 -15.668 1.00 93.50 839 ASP A O 1
ATOM 6354 N N . ALA A 1 840 ? -18.907 -3.194 -17.037 1.00 93.25 840 ALA A N 1
ATOM 6355 C CA . ALA A 1 840 ? -19.467 -4.366 -16.366 1.00 93.25 840 ALA A CA 1
ATOM 6356 C C . ALA A 1 840 ? -18.968 -4.515 -14.917 1.00 93.25 840 ALA A C 1
ATOM 6358 O O . ALA A 1 840 ? -19.749 -4.893 -14.045 1.00 93.25 840 ALA A O 1
ATOM 6359 N N . ASP A 1 841 ? -17.701 -4.184 -14.651 1.00 94.50 841 ASP A N 1
ATOM 6360 C CA . ASP A 1 841 ? -17.135 -4.233 -13.300 1.00 94.50 841 ASP A CA 1
ATOM 6361 C C . ASP A 1 841 ? -17.696 -3.099 -12.442 1.00 94.50 841 ASP A C 1
ATOM 6363 O O . ASP A 1 841 ? -18.149 -3.346 -11.328 1.00 94.50 841 ASP A O 1
ATOM 6367 N N . ARG A 1 842 ? -17.763 -1.872 -12.987 1.00 95.44 842 ARG A N 1
ATOM 6368 C CA . ARG A 1 842 ? -18.420 -0.721 -12.337 1.00 95.44 842 ARG A CA 1
ATOM 6369 C C . ARG A 1 842 ? -19.858 -1.060 -11.936 1.00 95.44 842 ARG A C 1
ATOM 6371 O O . ARG A 1 842 ? -20.275 -0.772 -10.816 1.00 95.44 842 ARG A O 1
ATOM 6378 N N . ASP A 1 843 ? -20.614 -1.659 -12.851 1.00 95.81 843 ASP A N 1
ATOM 6379 C CA . ASP A 1 843 ? -22.005 -2.047 -12.622 1.00 95.81 843 ASP A CA 1
ATOM 6380 C C . ASP A 1 843 ? -22.111 -3.141 -11.557 1.00 95.81 843 ASP A C 1
ATOM 6382 O O . ASP A 1 843 ? -22.905 -3.014 -10.627 1.00 95.81 843 ASP A O 1
ATOM 6386 N N . ALA A 1 844 ? -21.265 -4.174 -11.637 1.00 95.06 844 ALA A N 1
ATOM 6387 C CA . ALA A 1 844 ? -21.213 -5.239 -10.642 1.00 95.06 844 ALA A CA 1
ATOM 6388 C C . ALA A 1 844 ? -20.850 -4.710 -9.245 1.00 95.06 844 ALA A C 1
ATOM 6390 O O . ALA A 1 844 ? -21.461 -5.141 -8.264 1.00 95.06 844 ALA A O 1
ATOM 6391 N N . ILE A 1 845 ? -19.911 -3.760 -9.162 1.00 96.88 845 ILE A N 1
ATOM 6392 C CA . ILE A 1 845 ? -19.536 -3.057 -7.929 1.00 96.88 845 ILE A CA 1
ATOM 6393 C C . ILE A 1 845 ? -20.743 -2.317 -7.359 1.00 96.88 845 ILE A C 1
ATOM 6395 O O . ILE A 1 845 ? -21.097 -2.523 -6.198 1.00 96.88 845 ILE A O 1
ATOM 6399 N N . ALA A 1 846 ? -21.397 -1.480 -8.166 1.00 97.50 846 ALA A N 1
ATOM 6400 C CA . ALA A 1 846 ? -22.523 -0.672 -7.716 1.00 97.50 846 ALA A CA 1
ATOM 6401 C C . ALA A 1 846 ? -23.707 -1.534 -7.258 1.00 97.50 846 ALA A C 1
ATOM 6403 O O . ALA A 1 846 ? -24.258 -1.304 -6.181 1.00 97.50 846 ALA A O 1
ATOM 6404 N N . ASP A 1 847 ? -24.051 -2.568 -8.028 1.00 96.75 847 ASP A N 1
ATOM 6405 C CA . ASP A 1 847 ? -25.143 -3.481 -7.700 1.00 96.75 847 ASP A CA 1
ATOM 6406 C C . ASP A 1 847 ? -24.837 -4.286 -6.424 1.00 96.75 847 ASP A C 1
ATOM 6408 O O . ASP A 1 847 ? -25.729 -4.529 -5.610 1.00 96.75 847 ASP A O 1
ATOM 6412 N N . ALA A 1 848 ? -23.584 -4.709 -6.224 1.00 97.06 848 ALA A N 1
ATOM 6413 C CA . ALA A 1 848 ? -23.168 -5.400 -5.007 1.00 97.06 848 ALA A CA 1
ATOM 6414 C C . ALA A 1 848 ? -23.188 -4.473 -3.785 1.00 97.06 848 ALA A C 1
ATOM 6416 O O . ALA A 1 848 ? -23.794 -4.833 -2.779 1.00 97.06 848 ALA A O 1
ATOM 6417 N N . ILE A 1 849 ? -22.643 -3.257 -3.880 1.00 97.81 849 ILE A N 1
ATOM 6418 C CA . ILE A 1 849 ? -22.710 -2.268 -2.793 1.00 97.81 849 ILE A CA 1
ATOM 6419 C C . ILE A 1 849 ? -24.166 -1.959 -2.426 1.00 97.81 849 ILE A C 1
ATOM 6421 O O . ILE A 1 849 ? -24.492 -1.889 -1.241 1.00 97.81 849 ILE A O 1
ATOM 6425 N N . ALA A 1 850 ? -25.060 -1.819 -3.410 1.00 97.50 850 ALA A N 1
ATOM 6426 C CA . ALA A 1 850 ? -26.484 -1.603 -3.162 1.00 97.50 850 ALA A CA 1
ATOM 6427 C C . ALA A 1 850 ? -27.127 -2.782 -2.408 1.00 97.50 850 ALA A C 1
ATOM 6429 O O . ALA A 1 850 ? -27.862 -2.566 -1.444 1.00 97.50 850 ALA A O 1
ATOM 6430 N N . ARG A 1 851 ? -26.811 -4.032 -2.787 1.00 96.44 851 ARG A N 1
ATOM 6431 C CA . ARG A 1 851 ? -27.275 -5.228 -2.059 1.00 96.44 851 ARG A CA 1
ATOM 6432 C C . ARG A 1 851 ? -26.722 -5.291 -0.636 1.00 96.44 851 ARG A C 1
ATOM 6434 O O . ARG A 1 851 ? -27.490 -5.540 0.288 1.00 96.44 851 ARG A O 1
ATOM 6441 N N . GLY A 1 852 ? -25.427 -5.043 -0.445 1.00 95.94 852 GLY A N 1
ATOM 6442 C CA . GLY A 1 852 ? -24.813 -5.010 0.884 1.00 95.94 852 GLY A CA 1
ATOM 6443 C C . GLY A 1 852 ? -25.424 -3.930 1.773 1.00 95.94 852 GLY A C 1
ATOM 6444 O O . GLY A 1 852 ? -25.752 -4.193 2.927 1.00 95.94 852 GLY A O 1
ATOM 6445 N N . ARG A 1 853 ? -25.675 -2.736 1.219 1.00 95.88 853 ARG A N 1
ATOM 6446 C CA . ARG A 1 853 ? -26.363 -1.646 1.923 1.00 95.88 853 ARG A CA 1
ATOM 6447 C C . ARG A 1 853 ? -27.766 -2.053 2.367 1.00 95.88 853 ARG A C 1
ATOM 6449 O O . ARG A 1 853 ? -28.101 -1.846 3.527 1.00 95.88 853 ARG A O 1
ATOM 6456 N N . ALA A 1 854 ? -28.540 -2.694 1.491 1.00 94.50 854 ALA A N 1
ATOM 6457 C CA . ALA A 1 854 ? -29.875 -3.181 1.831 1.00 94.50 854 ALA A CA 1
ATOM 6458 C C . ALA A 1 854 ? -29.859 -4.209 2.981 1.00 94.50 854 ALA A C 1
ATOM 6460 O O . ALA A 1 854 ? -30.763 -4.198 3.814 1.00 94.50 854 ALA A O 1
ATOM 6461 N N . ARG A 1 855 ? -28.824 -5.063 3.066 1.00 93.31 855 ARG A N 1
ATOM 6462 C CA . ARG A 1 855 ? -28.627 -5.990 4.200 1.00 93.31 855 ARG A CA 1
ATOM 6463 C C . ARG A 1 855 ? -28.336 -5.241 5.504 1.00 93.31 855 ARG A C 1
ATOM 6465 O O . ARG A 1 855 ? -28.924 -5.549 6.532 1.00 93.31 855 ARG A O 1
ATOM 6472 N N . VAL A 1 856 ? -27.480 -4.219 5.470 1.00 93.94 856 VAL A N 1
ATOM 6473 C CA . VAL A 1 856 ? -27.167 -3.411 6.664 1.00 93.94 856 VAL A CA 1
ATOM 6474 C C . VAL A 1 856 ? -28.376 -2.588 7.126 1.00 93.94 856 VAL A C 1
ATOM 6476 O O . VAL A 1 856 ? -28.657 -2.525 8.319 1.00 93.94 856 VAL A O 1
ATOM 6479 N N . GLU A 1 857 ? -29.140 -1.998 6.206 1.00 91.00 857 GLU A N 1
ATOM 6480 C CA . GLU A 1 857 ? -30.377 -1.268 6.528 1.00 91.00 857 GLU A CA 1
ATOM 6481 C C . GLU A 1 857 ? -31.455 -2.184 7.137 1.00 91.00 857 GLU A C 1
ATOM 6483 O O . GLU A 1 857 ? -32.245 -1.748 7.981 1.00 91.00 857 GLU A O 1
ATOM 6488 N N . ALA A 1 858 ? -31.463 -3.472 6.772 1.00 89.25 858 ALA A N 1
ATOM 6489 C CA . ALA A 1 858 ? -32.367 -4.463 7.347 1.00 89.25 858 ALA A CA 1
ATOM 6490 C C . ALA A 1 858 ? -32.094 -4.754 8.835 1.00 89.25 858 ALA A C 1
ATOM 6492 O O . ALA A 1 858 ? -33.030 -5.144 9.534 1.00 89.25 858 ALA A O 1
ATOM 6493 N N . LEU A 1 859 ? -30.888 -4.486 9.358 1.00 87.06 859 LEU A N 1
ATOM 6494 C CA . LEU A 1 859 ? -30.585 -4.616 10.792 1.00 87.06 859 LEU A CA 1
ATOM 6495 C C . LEU A 1 859 ? -31.533 -3.754 11.639 1.00 87.06 859 LEU A C 1
ATOM 6497 O O . LEU A 1 859 ? -32.213 -4.256 12.532 1.00 87.06 859 LEU A O 1
ATOM 6501 N N . ALA A 1 860 ? -31.631 -2.462 11.309 1.00 76.38 860 ALA A N 1
ATOM 6502 C CA . ALA A 1 860 ? -32.486 -1.511 12.020 1.00 76.38 860 ALA A CA 1
ATOM 6503 C C . ALA A 1 860 ? -33.979 -1.731 11.732 1.00 76.38 860 ALA A C 1
ATOM 6505 O O . ALA A 1 860 ? -34.820 -1.499 12.598 1.00 76.38 860 ALA A O 1
ATOM 6506 N N . ALA A 1 861 ? -34.318 -2.175 10.517 1.00 72.81 861 ALA A N 1
ATOM 6507 C CA . ALA A 1 861 ? -35.705 -2.290 10.074 1.00 72.81 861 ALA A CA 1
ATOM 6508 C C . ALA A 1 861 ? -36.379 -3.630 10.426 1.00 72.81 861 ALA A C 1
ATOM 6510 O O . ALA A 1 861 ? -37.606 -3.681 10.516 1.00 72.81 861 ALA A O 1
ATOM 6511 N N . ARG A 1 862 ? -35.615 -4.723 10.563 1.00 62.44 862 ARG A N 1
ATOM 6512 C CA . ARG A 1 862 ? -36.141 -6.102 10.656 1.00 62.44 862 ARG A CA 1
ATOM 6513 C C . ARG A 1 862 ? -35.581 -6.921 11.819 1.00 62.44 862 ARG A C 1
ATOM 6515 O O . ARG A 1 862 ? -36.013 -8.056 11.994 1.00 62.44 862 ARG A O 1
ATOM 6522 N N . GLY A 1 863 ? -34.657 -6.368 12.609 1.00 60.69 863 GLY A N 1
ATOM 6523 C CA . GLY A 1 863 ? -34.039 -7.084 13.729 1.00 60.69 863 GLY A CA 1
ATOM 6524 C C . GLY A 1 863 ? -33.143 -8.246 13.291 1.00 60.69 863 GLY A C 1
ATOM 6525 O O . GLY A 1 863 ? -32.990 -9.211 14.038 1.00 60.69 863 GLY A O 1
ATOM 6526 N N . GLU A 1 864 ? -32.583 -8.183 12.075 1.00 69.44 864 GLU A N 1
ATOM 6527 C CA . GLU A 1 864 ? -31.546 -9.121 11.631 1.00 69.44 864 GLU A CA 1
ATOM 6528 C C . GLU A 1 864 ? -30.318 -9.041 12.556 1.00 69.44 864 GLU A C 1
ATOM 6530 O O . GLU A 1 864 ? -30.018 -7.994 13.136 1.00 69.44 864 GLU A O 1
ATOM 6535 N N . ARG A 1 865 ? -29.608 -10.163 12.728 1.00 80.75 865 ARG A N 1
ATOM 6536 C CA . ARG A 1 865 ? -28.500 -10.255 13.688 1.00 80.75 865 ARG A CA 1
ATOM 6537 C C . ARG A 1 865 ? -27.221 -9.668 13.095 1.00 80.75 865 ARG A C 1
ATOM 6539 O O . ARG A 1 865 ? -26.637 -10.253 12.187 1.00 80.75 865 ARG A O 1
ATOM 6546 N N . LEU A 1 866 ? -26.736 -8.567 13.677 1.00 88.44 866 LEU A N 1
ATOM 6547 C CA . LEU A 1 866 ? -25.456 -7.935 13.324 1.00 88.44 866 LEU A CA 1
ATOM 6548 C C . LEU A 1 866 ? -24.281 -8.929 13.328 1.00 88.44 866 LEU A C 1
ATOM 6550 O O . LEU A 1 866 ? -23.401 -8.817 12.480 1.00 88.44 866 LEU A O 1
ATOM 6554 N N . ALA A 1 867 ? -24.293 -9.908 14.239 1.00 87.94 867 ALA A N 1
ATOM 6555 C CA . ALA A 1 867 ? -23.246 -10.922 14.368 1.00 87.94 867 ALA A CA 1
ATOM 6556 C C . ALA A 1 867 ? -22.968 -11.676 13.053 1.00 87.94 867 ALA A C 1
ATOM 6558 O O . ALA A 1 867 ? -21.812 -11.838 12.681 1.00 87.94 867 ALA A O 1
ATOM 6559 N N . GLU A 1 868 ? -24.011 -12.050 12.303 1.00 89.31 868 GLU A N 1
ATOM 6560 C CA . GLU A 1 868 ? -23.856 -12.802 11.048 1.00 89.31 868 GLU A CA 1
ATOM 6561 C C . GLU A 1 868 ? -23.149 -11.957 9.974 1.00 89.31 868 GLU A C 1
ATOM 6563 O O . GLU A 1 868 ? -22.194 -12.408 9.344 1.00 89.31 868 GLU A O 1
ATOM 6568 N N . LEU A 1 869 ? -23.557 -10.689 9.817 1.00 92.75 869 LEU A N 1
ATOM 6569 C CA . LEU A 1 869 ? -22.902 -9.765 8.882 1.00 92.75 869 LEU A CA 1
ATOM 6570 C C . LEU A 1 869 ? -21.467 -9.450 9.308 1.00 92.75 869 LEU A C 1
ATOM 6572 O O . LEU A 1 869 ? -20.584 -9.315 8.462 1.00 92.75 869 LEU A O 1
ATOM 6576 N N . ALA A 1 870 ? -21.244 -9.311 10.613 1.00 92.94 870 ALA A N 1
ATOM 6577 C CA . ALA A 1 870 ? -19.941 -9.038 11.188 1.00 92.94 870 ALA A CA 1
ATOM 6578 C C . ALA A 1 870 ? -18.953 -10.193 10.951 1.00 92.94 870 ALA A C 1
ATOM 6580 O O . ALA A 1 870 ? -17.790 -9.932 10.640 1.00 92.94 870 ALA A O 1
ATOM 6581 N N . ASP A 1 871 ? -19.405 -11.447 11.039 1.00 91.06 871 ASP A N 1
ATOM 6582 C CA . ASP A 1 871 ? -18.596 -12.633 10.735 1.00 91.06 871 ASP A CA 1
ATOM 6583 C C . ASP A 1 871 ? -18.205 -12.694 9.257 1.00 91.06 871 ASP A C 1
ATOM 6585 O O . ASP A 1 871 ? -17.027 -12.883 8.943 1.00 91.06 871 ASP A O 1
ATOM 6589 N N . GLU A 1 872 ? -19.154 -12.452 8.345 1.00 91.69 872 GLU A N 1
ATOM 6590 C CA . GLU A 1 872 ? -18.904 -12.476 6.896 1.00 91.69 872 GLU A CA 1
ATOM 6591 C C . GLU A 1 872 ? -17.786 -11.516 6.467 1.00 91.69 872 GLU A C 1
ATOM 6593 O O . GLU A 1 872 ? -16.984 -11.855 5.596 1.00 91.69 872 GLU A O 1
ATOM 6598 N N . ILE A 1 873 ? -17.702 -10.334 7.084 1.00 92.94 873 ILE A N 1
ATOM 6599 C CA . ILE A 1 873 ? -16.681 -9.323 6.762 1.00 92.94 873 ILE A CA 1
ATOM 6600 C C . ILE A 1 873 ? -15.494 -9.316 7.725 1.00 92.94 873 ILE A C 1
ATOM 6602 O O . ILE A 1 873 ? -14.657 -8.414 7.647 1.00 92.94 873 ILE A O 1
ATOM 6606 N N . ARG A 1 874 ? -15.422 -10.285 8.648 1.00 91.69 874 ARG A N 1
ATOM 6607 C CA . ARG A 1 874 ? -14.392 -10.349 9.698 1.00 91.69 874 ARG A CA 1
ATOM 6608 C C . ARG A 1 874 ? -14.258 -9.016 10.447 1.00 91.69 874 ARG A C 1
ATOM 6610 O O . ARG A 1 874 ? -13.162 -8.493 10.634 1.00 91.69 874 ARG A O 1
ATOM 6617 N N . MET A 1 875 ? -15.397 -8.435 10.817 1.00 93.25 875 MET A N 1
ATOM 6618 C CA . MET A 1 875 ? -15.459 -7.222 11.623 1.00 93.25 875 MET A CA 1
ATOM 6619 C C . MET A 1 875 ? -14.810 -7.479 12.986 1.00 93.25 875 MET A C 1
ATOM 6621 O O . MET A 1 875 ? -15.166 -8.455 13.639 1.00 93.25 875 MET A O 1
ATOM 6625 N N . ASP A 1 876 ? -13.900 -6.605 13.415 1.00 89.94 876 ASP A N 1
ATOM 6626 C CA . ASP A 1 876 ? -13.289 -6.669 14.743 1.00 89.94 876 ASP A CA 1
ATOM 6627 C C . ASP A 1 876 ? -14.324 -6.434 15.851 1.00 89.94 876 ASP A C 1
ATOM 6629 O O . ASP A 1 876 ? -15.252 -5.636 15.693 1.00 89.94 876 ASP A O 1
ATOM 6633 N N . GLU A 1 877 ? -14.150 -7.110 16.984 1.00 89.00 877 GLU A N 1
ATOM 6634 C CA . GLU A 1 877 ? -15.095 -7.108 18.107 1.00 89.00 877 GLU A CA 1
ATOM 6635 C C . GLU A 1 877 ? -15.377 -5.711 18.667 1.00 89.00 877 GLU A C 1
ATOM 6637 O O . GLU A 1 877 ? -16.524 -5.376 18.969 1.00 89.00 877 GLU A O 1
ATOM 6642 N N . TRP A 1 878 ? -14.366 -4.843 18.711 1.00 89.06 878 TRP A N 1
ATOM 6643 C CA . TRP A 1 878 ? -14.561 -3.446 19.086 1.00 89.06 878 TRP A CA 1
ATOM 6644 C C . TRP A 1 878 ? -15.614 -2.765 18.202 1.00 89.06 878 TRP A C 1
ATOM 6646 O O . TRP A 1 878 ? -16.592 -2.188 18.696 1.00 89.06 878 TRP A O 1
ATOM 6656 N N . ARG A 1 879 ? -15.450 -2.861 16.878 1.00 92.62 879 ARG A N 1
ATOM 6657 C CA . ARG A 1 879 ? -16.400 -2.294 15.922 1.00 92.62 879 ARG A CA 1
ATOM 6658 C C . ARG A 1 879 ? -17.764 -2.982 15.993 1.00 92.62 879 ARG A C 1
ATOM 6660 O O . ARG A 1 879 ? -18.769 -2.286 15.848 1.00 92.62 879 ARG A O 1
ATOM 6667 N N . ARG A 1 880 ? -17.826 -4.292 16.279 1.00 92.38 880 ARG A N 1
ATOM 6668 C CA . ARG A 1 880 ? -19.095 -5.019 16.501 1.00 92.38 880 ARG A CA 1
ATOM 6669 C C . ARG A 1 880 ? -19.881 -4.424 17.659 1.00 92.38 880 ARG A C 1
ATOM 6671 O O . ARG A 1 880 ? -21.047 -4.076 17.481 1.00 92.38 880 ARG A O 1
ATOM 6678 N N . ARG A 1 881 ? -19.245 -4.242 18.821 1.00 90.62 881 ARG A N 1
ATOM 6679 C CA . ARG A 1 881 ? -19.884 -3.649 20.007 1.00 90.62 881 ARG A CA 1
ATOM 6680 C C . ARG A 1 881 ? -20.321 -2.213 19.751 1.00 90.62 881 ARG A C 1
ATOM 6682 O O . ARG A 1 881 ? -21.436 -1.839 20.108 1.00 90.62 881 ARG A O 1
ATOM 6689 N N . ALA A 1 882 ? -19.476 -1.417 19.097 1.00 92.88 882 ALA A N 1
ATOM 6690 C CA . ALA A 1 882 ? -19.802 -0.035 18.768 1.00 92.88 882 ALA A CA 1
ATOM 6691 C C . ALA A 1 882 ? -20.999 0.061 17.799 1.00 92.88 882 ALA A C 1
ATOM 6693 O O . ALA A 1 882 ? -21.897 0.887 17.996 1.00 92.88 882 ALA A O 1
ATOM 6694 N N . ALA A 1 883 ? -21.055 -0.811 16.789 1.00 93.56 883 ALA A N 1
ATOM 6695 C CA . ALA A 1 883 ? -22.178 -0.904 15.862 1.00 93.56 883 ALA A CA 1
ATOM 6696 C C . ALA A 1 883 ? -23.458 -1.403 16.554 1.00 93.56 883 ALA A C 1
ATOM 6698 O O . ALA A 1 883 ? -24.518 -0.822 16.327 1.00 93.56 883 ALA A O 1
ATOM 6699 N N . GLN A 1 884 ? -23.366 -2.402 17.439 1.00 91.88 884 GLN A N 1
ATOM 6700 C CA . GLN A 1 884 ? -24.499 -2.907 18.226 1.00 91.88 884 GLN A CA 1
ATOM 6701 C C . GLN A 1 884 ? -25.068 -1.822 19.145 1.00 91.88 884 GLN A C 1
ATOM 6703 O O . GLN A 1 884 ? -26.266 -1.547 19.131 1.00 91.88 884 GLN A O 1
ATOM 6708 N N . TRP A 1 885 ? -24.202 -1.131 19.885 1.00 93.06 885 TRP A N 1
ATOM 6709 C CA . TRP A 1 885 ? -24.614 -0.017 20.732 1.00 93.06 885 TRP A CA 1
ATOM 6710 C C . TRP A 1 885 ? -25.265 1.103 19.916 1.00 93.06 885 TRP A C 1
ATOM 6712 O O . TRP A 1 885 ? -26.276 1.676 20.324 1.00 93.06 885 TRP A O 1
ATOM 6722 N N . THR A 1 886 ? -24.715 1.403 18.736 1.00 93.75 886 THR A N 1
ATOM 6723 C CA . THR A 1 886 ? -25.297 2.395 17.825 1.00 93.75 886 THR A CA 1
ATOM 6724 C C . THR A 1 886 ? -26.657 1.937 17.318 1.00 93.75 886 THR A C 1
ATOM 6726 O O . THR A 1 886 ? -27.569 2.747 17.255 1.00 93.75 886 THR A O 1
ATOM 6729 N N . LEU A 1 887 ? -26.846 0.652 17.017 1.00 91.50 887 LEU A N 1
ATOM 6730 C CA . LEU A 1 887 ? -28.141 0.112 16.610 1.00 91.50 887 LEU A CA 1
ATOM 6731 C C . LEU A 1 887 ? -29.222 0.345 17.681 1.00 91.50 887 LEU A C 1
ATOM 6733 O O . LEU A 1 887 ? -30.360 0.664 17.349 1.00 91.50 887 LEU A O 1
ATOM 6737 N N . GLU A 1 888 ? -28.856 0.250 18.958 1.00 90.88 888 GLU A N 1
ATOM 6738 C CA . GLU A 1 888 ? -29.765 0.436 20.096 1.00 90.88 888 GLU A CA 1
ATOM 6739 C C . GLU A 1 888 ? -30.027 1.909 20.451 1.00 90.88 888 GLU A C 1
ATOM 6741 O O . GLU A 1 888 ? -31.101 2.240 20.954 1.00 90.88 888 GLU A O 1
ATOM 6746 N N . ASN A 1 889 ? -29.061 2.801 20.202 1.00 92.25 889 ASN A N 1
ATOM 6747 C CA . ASN A 1 889 ? -29.097 4.190 20.683 1.00 92.25 889 ASN A CA 1
ATOM 6748 C C . ASN A 1 889 ? -29.238 5.242 19.567 1.00 92.25 889 ASN A C 1
ATOM 6750 O O . ASN A 1 889 ? -29.645 6.370 19.845 1.00 92.25 889 ASN A O 1
ATOM 6754 N N . ASP A 1 890 ? -28.880 4.899 18.328 1.00 91.00 890 ASP A N 1
ATOM 6755 C CA . ASP A 1 890 ? -28.867 5.773 17.146 1.00 91.00 890 ASP A CA 1
ATOM 6756 C C . ASP A 1 890 ? -28.880 4.944 15.839 1.00 91.00 890 ASP A C 1
ATOM 6758 O O . ASP A 1 890 ? -27.983 5.027 14.993 1.00 91.00 890 ASP A O 1
ATOM 6762 N N . ALA A 1 891 ? -29.899 4.085 15.696 1.00 89.25 891 ALA A N 1
ATOM 6763 C CA . ALA A 1 891 ? -29.995 3.081 14.632 1.00 89.25 891 ALA A CA 1
ATOM 6764 C C . ALA A 1 891 ? -29.688 3.590 13.206 1.00 89.25 891 ALA A C 1
ATOM 6766 O O . ALA A 1 891 ? -28.973 2.894 12.479 1.00 89.25 891 ALA A O 1
ATOM 6767 N N . PRO A 1 892 ? -30.137 4.793 12.776 1.00 89.56 892 PRO A N 1
ATOM 6768 C CA . PRO A 1 892 ? -29.828 5.310 11.441 1.00 89.56 892 PRO A CA 1
ATOM 6769 C C . PRO A 1 892 ? -28.328 5.472 11.150 1.00 89.56 892 PRO A C 1
ATOM 6771 O O . PRO A 1 892 ? -27.930 5.494 9.985 1.00 89.56 892 PRO A O 1
ATOM 6774 N N . ARG A 1 893 ? -27.473 5.574 12.177 1.00 90.62 893 ARG A N 1
ATOM 6775 C CA . ARG A 1 893 ? -26.019 5.726 12.015 1.00 90.62 893 ARG A CA 1
ATOM 6776 C C . ARG A 1 893 ? -25.258 4.405 11.932 1.00 90.62 893 ARG A C 1
ATOM 6778 O O . ARG A 1 893 ? -24.059 4.447 11.652 1.00 90.62 893 ARG A O 1
ATOM 6785 N N . VAL A 1 894 ? -25.904 3.247 12.104 1.00 91.69 894 VAL A N 1
ATOM 6786 C CA . VAL A 1 894 ? -25.225 1.933 12.083 1.00 91.69 894 VAL A CA 1
ATOM 6787 C C . VAL A 1 894 ? -24.455 1.689 10.778 1.00 91.69 894 VAL A C 1
ATOM 6789 O O . VAL A 1 894 ? -23.344 1.164 10.796 1.00 91.69 894 VAL A O 1
ATOM 6792 N N . ALA A 1 895 ? -24.976 2.175 9.645 1.00 92.31 895 ALA A N 1
ATOM 6793 C CA . ALA A 1 895 ? -24.323 2.053 8.343 1.00 92.31 895 ALA A CA 1
ATOM 6794 C C . ALA A 1 895 ? -22.936 2.724 8.291 1.00 92.31 895 ALA A C 1
ATOM 6796 O O . ALA A 1 895 ? -22.091 2.319 7.500 1.00 92.31 895 ALA A O 1
ATOM 6797 N N . SER A 1 896 ? -22.665 3.703 9.163 1.00 92.69 896 SER A N 1
ATOM 6798 C CA . SER A 1 896 ? -21.369 4.392 9.235 1.00 92.69 896 SER A CA 1
ATOM 6799 C C . SER A 1 896 ? -20.223 3.534 9.782 1.00 92.69 896 SER A C 1
ATOM 6801 O O . SER A 1 896 ? -19.088 4.010 9.818 1.00 92.69 896 SER A O 1
ATOM 6803 N N . PHE A 1 897 ? -20.496 2.309 10.241 1.00 94.62 897 PHE A N 1
ATOM 6804 C CA . PHE A 1 897 ? -19.483 1.345 10.687 1.00 94.62 897 PHE A CA 1
ATOM 6805 C C . PHE A 1 897 ? -18.998 0.410 9.566 1.00 94.62 897 PHE A C 1
ATOM 6807 O O . PHE A 1 897 ? -18.060 -0.357 9.780 1.00 94.62 897 PHE A O 1
ATOM 6814 N N . PHE A 1 898 ? -19.590 0.500 8.371 1.00 96.44 898 PHE A N 1
ATOM 6815 C CA . PHE A 1 898 ? -19.281 -0.350 7.224 1.00 96.44 898 PHE A CA 1
ATOM 6816 C C . PHE A 1 898 ? -18.591 0.452 6.110 1.00 96.44 898 PHE A C 1
ATOM 6818 O O . PHE A 1 898 ? -19.041 1.532 5.716 1.00 96.44 898 PHE A O 1
ATOM 6825 N N . SER A 1 899 ? -17.501 -0.091 5.573 1.00 97.31 899 SER A N 1
ATOM 6826 C CA . SER A 1 899 ? -16.842 0.420 4.365 1.00 97.31 899 SER A CA 1
ATOM 6827 C C . SER A 1 899 ? -17.589 0.023 3.094 1.00 97.31 899 SER A C 1
ATOM 6829 O O . SER A 1 899 ? -18.313 -0.971 3.068 1.00 97.31 899 SER A O 1
ATOM 6831 N N . LEU A 1 900 ? -17.372 0.743 1.993 1.00 97.44 900 LEU A N 1
ATOM 6832 C CA . LEU A 1 900 ? -17.874 0.341 0.679 1.00 97.44 900 LEU A CA 1
ATOM 6833 C C . LEU A 1 900 ? -17.268 -0.988 0.225 1.00 97.44 900 LEU A C 1
ATOM 6835 O O . LEU A 1 900 ? -17.961 -1.754 -0.436 1.00 97.44 900 LEU A O 1
ATOM 6839 N N . THR A 1 901 ? -16.025 -1.292 0.609 1.00 96.19 901 THR A N 1
ATOM 6840 C CA . THR A 1 901 ? -15.397 -2.600 0.352 1.00 96.19 901 THR A CA 1
ATOM 6841 C C . THR A 1 901 ? -16.152 -3.724 1.063 1.00 96.19 901 THR A C 1
ATOM 6843 O O . THR A 1 901 ? -16.395 -4.783 0.487 1.00 96.19 901 THR A O 1
ATOM 6846 N N . GLU A 1 902 ? -16.589 -3.490 2.299 1.00 96.69 902 GLU A N 1
ATOM 6847 C CA . GLU A 1 902 ? -17.389 -4.449 3.065 1.00 96.69 902 GLU A CA 1
ATOM 6848 C C . GLU A 1 902 ? -18.809 -4.580 2.517 1.00 96.69 902 GLU A C 1
ATOM 6850 O O . GLU A 1 902 ? -19.303 -5.695 2.389 1.00 96.69 902 GLU A O 1
ATOM 6855 N N . LEU A 1 903 ? -19.452 -3.476 2.120 1.00 97.31 903 LEU A N 1
ATOM 6856 C CA . LEU A 1 903 ? -20.766 -3.524 1.469 1.00 97.31 903 LEU A CA 1
ATOM 6857 C C . LEU A 1 903 ? -20.704 -4.249 0.115 1.00 97.31 903 LEU A C 1
ATOM 6859 O O . LEU A 1 903 ? -21.599 -5.027 -0.208 1.00 97.31 903 LEU A O 1
ATOM 6863 N N . LEU A 1 904 ? -19.639 -4.036 -0.660 1.00 96.88 904 LEU A N 1
ATOM 6864 C CA . LEU A 1 904 ? -19.353 -4.780 -1.887 1.00 96.88 904 LEU A CA 1
ATOM 6865 C C . LEU A 1 904 ? -19.256 -6.285 -1.597 1.00 96.88 904 LEU A C 1
ATOM 6867 O O . LEU A 1 904 ? -19.920 -7.083 -2.262 1.00 96.88 904 LEU A O 1
ATOM 6871 N N . TYR A 1 905 ? -18.488 -6.669 -0.574 1.00 95.31 905 TYR A N 1
ATOM 6872 C CA . TYR A 1 905 ? -18.318 -8.066 -0.177 1.00 95.31 905 TYR A CA 1
ATOM 6873 C C . TYR A 1 905 ? -19.629 -8.703 0.304 1.00 95.31 905 TYR A C 1
ATOM 6875 O O . TYR A 1 905 ? -20.019 -9.745 -0.216 1.00 95.31 905 TYR A O 1
ATOM 6883 N N . LEU A 1 906 ? -20.375 -8.043 1.198 1.00 94.94 906 LEU A N 1
ATOM 6884 C CA . LEU A 1 906 ? -21.697 -8.493 1.665 1.00 94.94 906 LEU A CA 1
ATOM 6885 C C . LEU A 1 906 ? -22.712 -8.644 0.523 1.00 94.94 906 LEU A C 1
ATOM 6887 O O . LEU A 1 906 ? -23.670 -9.410 0.634 1.00 94.94 906 LEU A O 1
ATOM 6891 N N . GLY A 1 907 ? -22.541 -7.895 -0.566 1.00 94.81 907 GLY A N 1
ATOM 6892 C CA . GLY A 1 907 ? -23.407 -7.965 -1.733 1.00 94.81 907 GLY A CA 1
ATOM 6893 C C . GLY A 1 907 ? -23.063 -9.065 -2.736 1.00 94.81 907 GLY A C 1
ATOM 6894 O O . GLY A 1 907 ? -23.957 -9.446 -3.505 1.00 94.81 907 GLY A O 1
ATOM 6895 N N . HIS A 1 908 ? -21.799 -9.515 -2.804 1.00 88.50 908 HIS A N 1
ATOM 6896 C CA . HIS A 1 908 ? -21.337 -10.592 -3.698 1.00 88.50 908 HIS A CA 1
ATOM 6897 C C . HIS A 1 908 ? -19.880 -11.061 -3.410 1.00 88.50 908 HIS A C 1
ATOM 6899 O O . HIS A 1 908 ? -18.972 -10.739 -4.184 1.00 88.50 908 HIS A O 1
ATOM 6905 N N . PRO A 1 909 ? -19.622 -11.893 -2.385 1.00 76.88 909 PRO A N 1
ATOM 6906 C CA . PRO A 1 909 ? -18.257 -12.182 -1.917 1.00 76.88 909 PRO A CA 1
ATOM 6907 C C . PRO A 1 909 ? -17.378 -12.886 -2.965 1.00 76.88 909 PRO A C 1
ATOM 6909 O O . PRO A 1 909 ? -16.208 -12.561 -3.124 1.00 76.88 909 PRO A O 1
ATOM 6912 N N . GLU A 1 910 ? -17.945 -13.792 -3.766 1.00 74.50 910 GLU A N 1
ATOM 6913 C CA . GLU A 1 910 ? -17.187 -14.568 -4.765 1.00 74.50 910 GLU A CA 1
ATOM 6914 C C . GLU A 1 910 ? -16.593 -13.731 -5.911 1.00 74.50 910 GLU A C 1
ATOM 6916 O O . GLU A 1 910 ? -15.691 -14.191 -6.609 1.00 74.50 910 GLU A O 1
ATOM 6921 N N . LYS A 1 911 ? -17.096 -12.510 -6.137 1.00 73.12 911 LYS A N 1
ATOM 6922 C CA . LYS A 1 911 ? -16.660 -11.655 -7.253 1.00 73.12 911 LYS A CA 1
ATOM 6923 C C . LYS A 1 911 ? -15.671 -10.570 -6.843 1.00 73.12 911 LYS A C 1
ATOM 6925 O O . LYS A 1 911 ? -15.116 -9.925 -7.726 1.00 73.12 911 LYS A O 1
ATOM 6930 N N . THR A 1 912 ? -15.412 -10.367 -5.551 1.00 69.69 912 THR A N 1
ATOM 6931 C CA . THR A 1 912 ? -14.550 -9.263 -5.096 1.00 69.69 912 THR A CA 1
ATOM 6932 C C . THR A 1 912 ? -13.083 -9.457 -5.468 1.00 69.69 912 THR A C 1
ATOM 6934 O O . THR A 1 912 ? -12.416 -8.490 -5.814 1.00 69.69 912 THR A O 1
ATOM 6937 N N . ALA A 1 913 ? -12.592 -10.700 -5.486 1.00 65.88 913 ALA A N 1
ATOM 6938 C CA . ALA A 1 913 ? -11.211 -11.015 -5.866 1.00 65.88 913 ALA A CA 1
ATOM 6939 C C . ALA A 1 913 ? -10.890 -10.728 -7.349 1.00 65.88 913 ALA A C 1
ATOM 6941 O O . ALA A 1 913 ? -9.724 -10.678 -7.722 1.00 65.88 913 ALA A O 1
ATOM 6942 N N . ALA A 1 914 ? -11.909 -10.544 -8.195 1.00 79.94 914 ALA A N 1
ATOM 6943 C CA . ALA A 1 914 ? -11.762 -10.239 -9.619 1.00 79.94 914 ALA A CA 1
ATOM 6944 C C . ALA A 1 914 ? -11.829 -8.728 -9.928 1.00 79.94 914 ALA A C 1
ATOM 6946 O O . ALA A 1 914 ? -12.058 -8.359 -11.076 1.00 79.94 914 ALA A O 1
ATOM 6947 N N . LEU A 1 915 ? -11.703 -7.871 -8.906 1.00 92.44 915 LEU A N 1
ATOM 6948 C CA . LEU A 1 915 ? -11.867 -6.413 -8.999 1.00 92.44 915 LEU A CA 1
ATOM 6949 C C . LEU A 1 915 ? -10.617 -5.649 -8.527 1.00 92.44 915 LEU A C 1
ATOM 6951 O O . LEU A 1 915 ? -10.716 -4.511 -8.065 1.00 92.44 915 LEU A O 1
ATOM 6955 N N . ASP A 1 916 ? -9.437 -6.263 -8.631 1.00 93.44 916 ASP A N 1
ATOM 6956 C CA . ASP A 1 916 ? -8.162 -5.663 -8.218 1.00 93.44 916 ASP A CA 1
ATOM 6957 C C . ASP A 1 916 ? -7.848 -4.358 -8.967 1.00 93.44 916 ASP A C 1
ATOM 6959 O O . ASP A 1 916 ? -7.210 -3.456 -8.418 1.00 93.44 916 ASP A O 1
ATOM 6963 N N . GLU A 1 917 ? -8.341 -4.212 -10.196 1.00 93.81 917 GLU A N 1
ATOM 6964 C CA . GLU A 1 917 ? -8.228 -3.017 -11.036 1.00 93.81 917 GLU A CA 1
ATOM 6965 C C . GLU A 1 917 ? -8.920 -1.786 -10.418 1.00 93.81 917 GLU A C 1
ATOM 6967 O O . GLU A 1 917 ? -8.550 -0.654 -10.727 1.00 93.81 917 GLU A O 1
ATOM 6972 N N . TRP A 1 918 ? -9.886 -1.996 -9.514 1.00 95.56 918 TRP A N 1
ATOM 6973 C CA . TRP A 1 918 ? -10.588 -0.951 -8.751 1.00 95.56 918 TRP A CA 1
ATOM 6974 C C . TRP A 1 918 ? -10.026 -0.753 -7.333 1.00 95.56 918 TRP A C 1
ATOM 6976 O O . TRP A 1 918 ? -10.618 -0.047 -6.515 1.00 95.56 918 TRP A O 1
ATOM 6986 N N . GLY A 1 919 ? -8.900 -1.396 -7.024 1.00 95.56 919 GLY A N 1
ATOM 6987 C CA . GLY A 1 919 ? -8.253 -1.354 -5.720 1.00 95.56 919 GLY A CA 1
ATOM 6988 C C . GLY A 1 919 ? -7.398 -0.110 -5.454 1.00 95.56 919 GLY A C 1
ATOM 6989 O O . GLY A 1 919 ? -7.527 0.936 -6.090 1.00 95.56 919 GLY A O 1
ATOM 6990 N N . VAL A 1 920 ? -6.489 -0.252 -4.488 1.00 96.25 920 VAL A N 1
ATOM 6991 C CA . VAL A 1 920 ? -5.517 0.769 -4.050 1.00 96.25 920 VAL A CA 1
ATOM 6992 C C . VAL A 1 920 ? -4.098 0.306 -4.407 1.00 96.25 920 VAL A C 1
ATOM 6994 O O . VAL A 1 920 ? -3.892 -0.874 -4.690 1.00 96.25 920 VAL A O 1
ATOM 6997 N N . SER A 1 921 ? -3.111 1.209 -4.418 1.00 96.56 921 SER A N 1
ATOM 6998 C CA . SER A 1 921 ? -1.690 0.869 -4.605 1.00 96.56 921 SER A CA 1
ATOM 6999 C C . SER A 1 921 ? -1.250 -0.296 -3.703 1.00 96.56 921 SER A C 1
ATOM 7001 O O . SER A 1 921 ? -1.272 -0.199 -2.474 1.00 96.56 921 SER A O 1
ATOM 7003 N N . GLY A 1 922 ? -0.794 -1.383 -4.329 1.00 94.50 922 GLY A N 1
ATOM 7004 C CA . GLY A 1 922 ? -0.182 -2.543 -3.679 1.00 94.50 922 GLY A CA 1
ATOM 7005 C C . GLY A 1 922 ? 1.314 -2.368 -3.393 1.00 94.50 922 GLY A C 1
ATOM 7006 O O . GLY A 1 922 ? 1.949 -3.290 -2.883 1.00 94.50 922 GLY A O 1
ATOM 7007 N N . VAL A 1 923 ? 1.909 -1.206 -3.693 1.00 93.81 923 VAL A N 1
ATOM 7008 C CA . VAL A 1 923 ? 3.359 -0.974 -3.534 1.00 93.81 923 VAL A CA 1
ATOM 7009 C C . VAL A 1 923 ? 3.782 -1.130 -2.080 1.00 93.81 923 VAL A C 1
ATOM 7011 O O . VAL A 1 923 ? 4.714 -1.876 -1.786 1.00 93.81 923 VAL A O 1
ATOM 7014 N N . ALA A 1 924 ? 3.072 -0.468 -1.165 1.00 88.75 924 ALA A N 1
ATOM 7015 C CA . ALA A 1 924 ? 3.396 -0.510 0.253 1.00 88.75 924 ALA A CA 1
ATOM 7016 C C . ALA A 1 924 ? 3.125 -1.897 0.860 1.00 88.75 924 ALA A C 1
ATOM 7018 O O . ALA A 1 924 ? 3.986 -2.458 1.538 1.00 88.75 924 ALA A O 1
ATOM 7019 N N . PHE A 1 925 ? 1.934 -2.459 0.624 1.00 90.12 925 PHE A N 1
ATOM 7020 C CA . PHE A 1 925 ? 1.470 -3.645 1.349 1.00 90.12 925 PHE A CA 1
ATOM 7021 C C . PHE A 1 925 ? 1.737 -4.983 0.653 1.00 90.12 925 PHE A C 1
ATOM 7023 O O . PHE A 1 925 ? 1.985 -5.956 1.349 1.00 90.12 925 PHE A O 1
ATOM 7030 N N . ASP A 1 926 ? 1.737 -5.061 -0.675 1.00 90.81 926 ASP A N 1
ATOM 7031 C CA . ASP A 1 926 ? 1.980 -6.308 -1.417 1.00 90.81 926 ASP A CA 1
ATOM 7032 C C . ASP A 1 926 ? 3.396 -6.371 -2.015 1.00 90.81 926 ASP A C 1
ATOM 7034 O O . ASP A 1 926 ? 3.861 -7.438 -2.431 1.00 90.81 926 ASP A O 1
ATOM 7038 N N . GLY A 1 927 ? 4.098 -5.234 -2.078 1.00 91.56 927 GLY A N 1
ATOM 7039 C CA . GLY A 1 927 ? 5.406 -5.126 -2.722 1.00 91.56 927 GLY A CA 1
ATOM 7040 C C . GLY A 1 927 ? 5.335 -5.324 -4.241 1.00 91.56 927 GLY A C 1
ATOM 7041 O O . GLY A 1 927 ? 6.284 -5.841 -4.832 1.00 91.56 927 GLY A O 1
ATOM 7042 N N . CYS A 1 928 ? 4.201 -4.992 -4.873 1.00 94.38 928 CYS A N 1
ATOM 7043 C CA . CYS A 1 928 ? 4.005 -4.994 -6.330 1.00 94.38 928 CYS A CA 1
ATOM 7044 C C . CYS A 1 928 ? 3.759 -3.567 -6.839 1.00 94.38 928 CYS A C 1
ATOM 7046 O O . CYS A 1 928 ? 3.191 -2.740 -6.133 1.00 94.38 928 CYS A O 1
ATOM 7048 N N . VAL A 1 929 ? 4.081 -3.287 -8.103 1.00 96.25 929 VAL A N 1
ATOM 7049 C CA . VAL A 1 929 ? 3.616 -2.061 -8.780 1.00 96.25 929 VAL A CA 1
ATOM 7050 C C . VAL A 1 929 ? 2.282 -2.368 -9.462 1.00 96.25 929 VAL A C 1
ATOM 7052 O O . VAL A 1 929 ? 2.206 -2.515 -10.681 1.00 96.25 929 VAL A O 1
ATOM 7055 N N . CYS A 1 930 ? 1.249 -2.576 -8.644 1.00 94.69 930 CYS A N 1
ATOM 7056 C CA . CYS A 1 930 ? -0.086 -3.003 -9.062 1.00 94.69 930 CYS A CA 1
ATOM 7057 C C . CYS A 1 930 ? -1.180 -2.397 -8.166 1.00 94.69 930 CYS A C 1
ATOM 7059 O O . CYS A 1 930 ? -0.871 -1.852 -7.107 1.00 94.69 930 CYS A O 1
ATOM 7061 N N . THR A 1 931 ? -2.444 -2.466 -8.584 1.00 95.44 931 THR A N 1
ATOM 7062 C CA . THR A 1 931 ? -3.595 -2.178 -7.715 1.00 95.44 931 THR A CA 1
ATOM 7063 C C . THR A 1 931 ? -4.112 -3.473 -7.094 1.00 95.44 931 THR A C 1
ATOM 7065 O O . THR A 1 931 ? -4.030 -4.535 -7.715 1.00 95.44 931 THR A O 1
ATOM 7068 N N . LYS A 1 932 ? -4.613 -3.397 -5.859 1.00 93.69 932 LYS A N 1
ATOM 7069 C CA . LYS A 1 932 ? -5.206 -4.529 -5.140 1.00 93.69 932 LYS A CA 1
ATOM 7070 C C . LYS A 1 932 ? -6.431 -4.112 -4.348 1.00 93.69 932 LYS A C 1
ATOM 7072 O O . LYS A 1 932 ? -6.403 -3.098 -3.646 1.00 93.69 932 LYS A O 1
ATOM 7077 N N . LEU A 1 933 ? -7.500 -4.898 -4.453 1.00 93.50 933 LEU A N 1
ATOM 7078 C CA . LEU A 1 933 ? -8.688 -4.730 -3.626 1.00 93.50 933 LEU A CA 1
ATOM 7079 C C . LEU A 1 933 ? -8.576 -5.669 -2.424 1.00 93.50 933 LEU A C 1
ATOM 7081 O O . LEU A 1 933 ? -8.859 -6.862 -2.510 1.00 93.50 933 LEU A O 1
ATOM 7085 N N . GLN A 1 934 ? -8.116 -5.122 -1.299 1.00 91.12 934 GLN A N 1
ATOM 7086 C CA . GLN A 1 934 ? -7.891 -5.912 -0.091 1.00 91.12 934 GLN A CA 1
ATOM 7087 C C . GLN A 1 934 ? -9.215 -6.474 0.457 1.00 91.12 934 GLN A C 1
ATOM 7089 O O . GLN A 1 934 ? -10.220 -5.754 0.482 1.00 91.12 934 GLN A O 1
ATOM 7094 N N . PRO A 1 935 ? -9.241 -7.737 0.920 1.00 87.94 935 PRO A N 1
ATOM 7095 C CA . PRO A 1 935 ? -10.432 -8.307 1.532 1.00 87.94 935 PRO A CA 1
ATOM 7096 C C . PRO A 1 935 ? -10.757 -7.620 2.874 1.00 87.94 935 PRO A C 1
ATOM 7098 O O . PRO A 1 935 ? -9.852 -7.107 3.546 1.00 87.94 935 PRO A O 1
ATOM 7101 N N . PRO A 1 936 ? -12.032 -7.643 3.308 1.00 91.50 936 PRO A N 1
ATOM 7102 C CA . PRO A 1 936 ? -12.424 -7.183 4.638 1.00 91.50 936 PRO A CA 1
ATOM 7103 C C . PRO A 1 936 ? -11.606 -7.807 5.781 1.00 91.50 936 PRO A C 1
ATOM 7105 O O . PRO A 1 936 ? -11.131 -8.941 5.688 1.00 91.50 936 PRO A O 1
ATOM 7108 N N . GLY A 1 937 ? -11.412 -7.045 6.861 1.00 89.06 937 GLY A N 1
ATOM 7109 C CA . GLY A 1 937 ? -10.657 -7.461 8.054 1.00 89.06 937 GLY A CA 1
ATOM 7110 C C . GLY A 1 937 ? -9.125 -7.448 7.920 1.00 89.06 937 GLY A C 1
ATOM 7111 O O . GLY A 1 937 ? -8.428 -7.388 8.931 1.00 89.06 937 GLY A O 1
ATOM 7112 N N . GLY A 1 938 ? -8.563 -7.416 6.703 1.00 88.56 938 GLY A N 1
ATOM 7113 C CA . GLY A 1 938 ? -7.103 -7.421 6.495 1.00 88.56 938 GLY A CA 1
ATOM 7114 C C . GLY A 1 938 ? -6.372 -6.214 7.103 1.00 88.56 938 GLY A C 1
ATOM 7115 O O . GLY A 1 938 ? -5.229 -6.322 7.550 1.00 88.56 938 GLY A O 1
ATOM 7116 N N . TRP A 1 939 ? -7.058 -5.072 7.210 1.00 91.38 939 TRP A N 1
ATOM 7117 C CA . TRP A 1 939 ? -6.494 -3.830 7.740 1.00 91.38 939 TRP A CA 1
ATOM 7118 C C . TRP A 1 939 ? -6.097 -3.925 9.221 1.00 91.38 939 TRP A C 1
ATOM 7120 O O . TRP A 1 939 ? -5.218 -3.174 9.651 1.00 91.38 939 TRP A O 1
ATOM 7130 N N . ILE A 1 940 ? -6.666 -4.860 9.992 1.00 90.88 940 ILE A N 1
ATOM 7131 C CA . ILE A 1 940 ? -6.358 -5.039 11.421 1.00 90.88 940 ILE A CA 1
ATOM 7132 C C . ILE A 1 940 ? -4.877 -5.398 11.612 1.00 90.88 940 ILE A C 1
ATOM 7134 O O . ILE A 1 940 ? -4.198 -4.854 12.485 1.00 90.88 940 ILE A O 1
ATOM 7138 N N . LEU A 1 941 ? -4.324 -6.202 10.697 1.00 88.88 941 LEU A N 1
ATOM 7139 C CA . LEU A 1 941 ? -2.900 -6.539 10.659 1.00 88.88 941 LEU A CA 1
ATOM 7140 C C . LEU A 1 941 ? -2.003 -5.328 10.375 1.00 88.88 941 LEU A C 1
ATOM 7142 O O . LEU A 1 941 ? -0.805 -5.389 10.633 1.00 88.88 941 LEU A O 1
ATOM 7146 N N . THR A 1 942 ? -2.541 -4.224 9.855 1.00 89.31 942 THR A N 1
ATOM 7147 C CA . THR A 1 942 ? -1.765 -3.022 9.503 1.00 89.31 942 THR A CA 1
ATOM 7148 C C . THR A 1 942 ? -1.715 -1.975 10.612 1.00 89.31 942 THR A C 1
ATOM 7150 O O . THR A 1 942 ? -0.856 -1.086 10.579 1.00 89.31 942 THR A O 1
ATOM 7153 N N . ILE A 1 943 ? -2.593 -2.089 11.614 1.00 89.19 943 ILE A N 1
ATOM 7154 C CA . ILE A 1 943 ? -2.669 -1.160 12.744 1.00 89.19 943 ILE A CA 1
ATOM 7155 C C . ILE A 1 943 ? -1.314 -1.097 13.456 1.00 89.19 943 ILE A C 1
ATOM 7157 O O . ILE A 1 943 ? -0.612 -2.094 13.623 1.00 89.19 943 ILE A O 1
ATOM 7161 N N . GLY A 1 944 ? -0.927 0.107 13.867 1.00 89.69 944 GLY A N 1
ATOM 7162 C CA . GLY A 1 944 ? 0.306 0.351 14.608 1.00 89.69 944 GLY A CA 1
ATOM 7163 C C . GLY A 1 944 ? 1.559 0.439 13.744 1.00 89.69 944 GLY A C 1
ATOM 7164 O O . GLY A 1 944 ? 2.640 0.668 14.277 1.00 89.69 944 GLY A O 1
ATOM 7165 N N . ARG A 1 945 ? 1.431 0.342 12.413 1.00 90.31 945 ARG A N 1
ATOM 7166 C CA . ARG A 1 945 ? 2.542 0.437 11.448 1.00 90.31 945 ARG A CA 1
ATOM 7167 C C . ARG A 1 945 ? 2.478 1.712 10.614 1.00 90.31 945 ARG A C 1
ATOM 7169 O O . ARG A 1 945 ? 2.696 1.697 9.406 1.00 90.31 945 ARG A O 1
ATOM 7176 N N . MET A 1 946 ? 2.199 2.846 11.257 1.00 77.88 946 MET A N 1
ATOM 7177 C CA . MET A 1 946 ? 1.924 4.122 10.573 1.00 77.88 946 MET A CA 1
ATOM 7178 C C . MET A 1 946 ? 3.035 4.560 9.605 1.00 77.88 946 MET A C 1
ATOM 7180 O O . MET A 1 946 ? 2.761 5.143 8.559 1.00 77.88 946 MET A O 1
ATOM 7184 N N . ARG A 1 947 ? 4.300 4.240 9.911 1.00 78.75 947 ARG A N 1
ATOM 7185 C CA . ARG A 1 947 ? 5.444 4.561 9.042 1.00 78.75 947 ARG A CA 1
ATOM 7186 C C . ARG A 1 947 ? 5.515 3.720 7.768 1.00 78.75 947 ARG A C 1
ATOM 7188 O O . ARG A 1 947 ? 6.358 4.011 6.936 1.00 78.75 947 ARG A O 1
ATOM 7195 N N . ALA A 1 948 ? 4.666 2.716 7.587 1.00 82.69 948 ALA A N 1
ATOM 7196 C CA . ALA A 1 948 ? 4.719 1.834 6.428 1.00 82.69 948 ALA A CA 1
ATOM 7197 C C . ALA A 1 948 ? 3.667 2.161 5.351 1.00 82.69 948 ALA A C 1
ATOM 7199 O O . ALA A 1 948 ? 3.724 1.614 4.260 1.00 82.69 948 ALA A O 1
ATOM 7200 N N . GLY A 1 949 ? 2.693 3.039 5.636 1.00 82.06 949 GLY A N 1
ATOM 7201 C CA . GLY A 1 949 ? 1.612 3.371 4.691 1.00 82.06 949 GLY A CA 1
ATOM 7202 C C . GLY A 1 949 ? 0.559 2.267 4.494 1.00 82.06 949 GLY A C 1
ATOM 7203 O O . GLY A 1 949 ? -0.421 2.487 3.790 1.00 82.06 949 GLY A O 1
ATOM 7204 N N . PHE A 1 950 ? 0.701 1.115 5.160 1.00 90.56 950 PHE A N 1
ATOM 7205 C CA . PHE A 1 950 ? -0.135 -0.078 4.957 1.00 90.56 950 PHE A CA 1
ATOM 7206 C C . PHE A 1 950 ? -1.637 0.153 5.155 1.00 90.56 950 PHE A C 1
ATOM 7208 O O . PHE A 1 950 ? -2.443 -0.439 4.440 1.00 90.56 950 PHE A O 1
ATOM 7215 N N . LEU A 1 951 ? -2.021 1.026 6.092 1.00 92.69 951 LEU A N 1
ATOM 7216 C CA . LEU A 1 951 ? -3.434 1.292 6.352 1.00 92.69 951 LEU A CA 1
ATOM 7217 C C . LEU A 1 951 ? -4.132 1.920 5.141 1.00 92.69 951 LEU A C 1
ATOM 7219 O O . LEU A 1 951 ? -5.259 1.552 4.829 1.00 92.69 951 LEU A O 1
ATOM 7223 N N . ALA A 1 952 ? -3.456 2.832 4.433 1.00 93.81 952 ALA A N 1
ATOM 7224 C CA . ALA A 1 952 ? -4.021 3.471 3.246 1.00 93.81 952 ALA A CA 1
ATOM 7225 C C . ALA A 1 952 ? -4.283 2.455 2.124 1.00 93.81 952 ALA A C 1
ATOM 7227 O O . ALA A 1 952 ? -5.282 2.591 1.427 1.00 93.81 952 ALA A O 1
ATOM 7228 N N . ALA A 1 953 ? -3.467 1.397 2.014 1.00 93.31 953 ALA A N 1
ATOM 7229 C CA . ALA A 1 953 ? -3.662 0.313 1.043 1.00 93.31 953 ALA A CA 1
ATOM 7230 C C . ALA A 1 953 ? -4.967 -0.485 1.258 1.00 93.31 953 ALA A C 1
ATOM 7232 O O . ALA A 1 953 ? -5.369 -1.250 0.388 1.00 93.31 953 ALA A O 1
ATOM 7233 N N . HIS A 1 954 ? -5.645 -0.290 2.395 1.00 94.56 954 HIS A N 1
ATOM 7234 C CA . HIS A 1 954 ? -6.919 -0.924 2.740 1.00 94.56 954 HIS A CA 1
ATOM 7235 C C . HIS A 1 954 ? -8.113 0.053 2.708 1.00 94.56 954 HIS A C 1
ATOM 7237 O O . HIS A 1 954 ? -9.150 -0.222 3.313 1.00 94.56 954 HIS A O 1
ATOM 7243 N N . VAL A 1 955 ? -7.982 1.207 2.039 1.00 96.19 955 VAL A N 1
ATOM 7244 C CA . VAL A 1 955 ? -9.045 2.225 1.918 1.00 96.19 955 VAL A CA 1
ATOM 7245 C C . VAL A 1 955 ? -9.381 2.452 0.441 1.00 96.19 955 VAL A C 1
ATOM 7247 O O . VAL A 1 955 ? -8.988 3.450 -0.161 1.00 96.19 955 VAL A O 1
ATOM 7250 N N . ALA A 1 956 ? -10.107 1.503 -0.158 1.00 96.62 956 ALA A N 1
ATOM 7251 C CA . ALA A 1 956 ? -10.580 1.593 -1.547 1.00 96.62 956 ALA A CA 1
ATOM 7252 C C . ALA A 1 956 ? -11.866 2.432 -1.700 1.00 96.62 956 ALA A C 1
ATOM 7254 O O . ALA A 1 956 ? -12.336 2.660 -2.814 1.00 96.62 956 ALA A O 1
ATOM 7255 N N . ASP A 1 957 ? -12.440 2.909 -0.591 1.00 98.06 957 ASP A N 1
ATOM 7256 C CA . ASP A 1 957 ? -13.739 3.579 -0.541 1.00 98.06 957 ASP A CA 1
ATOM 7257 C C . ASP A 1 957 ? -13.862 4.771 -1.491 1.00 98.06 957 ASP A C 1
ATOM 7259 O O . ASP A 1 957 ? -14.919 4.944 -2.086 1.00 98.06 957 ASP A O 1
ATOM 7263 N N . LEU A 1 958 ? -12.807 5.564 -1.701 1.00 98.12 958 LEU A N 1
ATOM 7264 C CA . LEU A 1 958 ? -12.880 6.701 -2.627 1.00 98.12 958 LEU A CA 1
ATOM 7265 C C . LEU A 1 958 ? -13.056 6.230 -4.080 1.00 98.12 958 LEU A C 1
ATOM 7267 O O . LEU A 1 958 ? -13.893 6.757 -4.814 1.00 98.12 958 LEU A O 1
ATOM 7271 N N . THR A 1 959 ? -12.315 5.192 -4.478 1.00 97.75 959 THR A N 1
ATOM 7272 C CA . THR A 1 959 ? -12.424 4.559 -5.800 1.00 97.75 959 THR A CA 1
ATOM 7273 C C . THR A 1 959 ? -13.809 3.946 -6.001 1.00 97.75 959 THR A C 1
ATOM 7275 O O . THR A 1 959 ? -14.453 4.185 -7.025 1.00 97.75 959 THR A O 1
ATOM 7278 N N . LEU A 1 960 ? -14.318 3.220 -5.001 1.00 98.06 960 LEU A N 1
ATOM 7279 C CA . LEU A 1 960 ? -15.644 2.598 -5.052 1.00 98.06 960 LEU A CA 1
ATOM 7280 C C . LEU A 1 960 ? -16.773 3.641 -5.057 1.00 98.06 960 LEU A C 1
ATOM 7282 O O . LEU A 1 960 ? -17.737 3.495 -5.804 1.00 98.06 960 LEU A O 1
ATOM 7286 N N . ARG A 1 961 ? -16.634 4.731 -4.294 1.00 98.19 961 ARG A N 1
ATOM 7287 C CA . ARG A 1 961 ? -17.570 5.864 -4.268 1.00 98.19 961 ARG A CA 1
ATOM 7288 C C . ARG A 1 961 ? -17.691 6.534 -5.636 1.00 98.19 961 ARG A C 1
ATOM 7290 O O . ARG A 1 961 ? -18.782 6.960 -6.019 1.00 98.19 961 ARG A O 1
ATOM 7297 N N . ILE A 1 962 ? -16.588 6.628 -6.375 1.00 98.31 962 ILE A N 1
ATOM 7298 C CA . ILE A 1 962 ? -16.581 7.137 -7.750 1.00 98.31 962 ILE A CA 1
ATOM 7299 C C . ILE A 1 962 ? -17.236 6.126 -8.691 1.00 98.31 962 ILE A C 1
ATOM 7301 O O . ILE A 1 962 ? -18.078 6.522 -9.495 1.00 98.31 962 ILE A O 1
ATOM 7305 N N . ALA A 1 963 ? -16.937 4.830 -8.558 1.00 97.75 963 ALA A N 1
ATOM 7306 C CA . ALA A 1 963 ? -17.566 3.777 -9.360 1.00 97.75 963 ALA A CA 1
ATOM 7307 C C . ALA A 1 963 ? -19.103 3.809 -9.254 1.00 97.75 963 ALA A C 1
ATOM 7309 O O . ALA A 1 963 ? -19.798 3.795 -10.275 1.00 97.75 963 ALA A O 1
ATOM 7310 N N . THR A 1 964 ? -19.637 3.923 -8.031 1.00 98.19 964 THR A N 1
ATOM 7311 C CA . THR A 1 964 ? -21.087 3.975 -7.793 1.00 98.19 964 THR A CA 1
ATOM 7312 C C . THR A 1 964 ? -21.722 5.217 -8.412 1.00 98.19 964 THR A C 1
ATOM 7314 O O . THR A 1 964 ? -22.745 5.099 -9.082 1.00 98.19 964 THR A O 1
ATOM 7317 N N . THR A 1 965 ? -21.110 6.400 -8.284 1.00 98.19 965 THR A N 1
ATOM 7318 C CA . THR A 1 965 ? -21.686 7.614 -8.892 1.00 98.19 965 THR A CA 1
ATOM 7319 C C . THR A 1 965 ? -21.539 7.666 -10.404 1.00 98.19 965 THR A C 1
ATOM 7321 O O . THR A 1 965 ? -22.457 8.133 -11.072 1.00 98.19 965 THR A O 1
ATOM 7324 N N . LEU A 1 966 ? -20.467 7.124 -10.986 1.00 97.00 966 LEU A N 1
ATOM 7325 C CA . LEU A 1 966 ? -20.394 6.968 -12.441 1.00 97.00 966 LEU A CA 1
ATOM 7326 C C . LEU A 1 966 ? -21.532 6.075 -12.956 1.00 97.00 966 LEU A C 1
ATOM 7328 O O . LEU A 1 966 ? -22.145 6.397 -13.972 1.00 97.00 966 LEU A O 1
ATOM 7332 N N . ARG A 1 967 ? -21.882 5.003 -12.230 1.00 96.88 967 ARG A N 1
ATOM 7333 C CA . ARG A 1 967 ? -23.053 4.171 -12.549 1.00 96.88 967 ARG A CA 1
ATOM 7334 C C . ARG A 1 967 ? -24.356 4.963 -12.440 1.00 96.88 967 ARG A C 1
ATOM 7336 O O . ARG A 1 967 ? -25.151 4.930 -13.377 1.00 96.88 967 ARG A O 1
ATOM 7343 N N . GLU A 1 968 ? -24.568 5.698 -11.351 1.00 96.50 968 GLU A N 1
ATOM 7344 C CA . GLU A 1 968 ? -25.759 6.544 -11.159 1.00 96.50 968 GLU A CA 1
ATOM 7345 C C . GLU A 1 968 ? -25.927 7.579 -12.281 1.00 96.50 968 GLU A C 1
ATOM 7347 O O . GLU A 1 968 ? -27.036 7.795 -12.773 1.00 96.50 968 GLU A O 1
ATOM 7352 N N . LEU A 1 969 ? -24.820 8.181 -12.721 1.00 95.38 969 LEU A N 1
ATOM 7353 C CA . LEU A 1 969 ? -24.772 9.162 -13.805 1.00 95.38 969 LEU A CA 1
ATOM 7354 C C . LEU A 1 969 ? -24.767 8.533 -15.207 1.00 95.38 969 LEU A C 1
ATOM 7356 O O . LEU A 1 969 ? -24.836 9.262 -16.193 1.00 95.38 969 LEU A O 1
ATOM 7360 N N . ARG A 1 970 ? -24.712 7.197 -15.310 1.00 93.94 970 ARG A N 1
ATOM 7361 C CA . ARG A 1 970 ? -24.605 6.438 -16.572 1.00 93.94 970 ARG A CA 1
ATOM 7362 C C . ARG A 1 970 ? -23.381 6.840 -17.409 1.00 93.94 970 ARG A C 1
ATOM 7364 O O . ARG A 1 970 ? -23.456 6.933 -18.632 1.00 93.94 970 ARG A O 1
ATOM 7371 N N . LEU A 1 971 ? -22.258 7.076 -16.737 1.00 94.50 971 LEU A N 1
ATOM 7372 C CA . LEU A 1 971 ? -20.989 7.508 -17.319 1.00 94.50 971 LEU A CA 1
ATOM 7373 C C . LEU A 1 971 ? -19.968 6.361 -17.340 1.00 94.50 971 LEU A C 1
ATOM 7375 O O . LEU A 1 971 ? -19.870 5.659 -16.334 1.00 94.50 971 LEU A O 1
ATOM 7379 N N . PRO A 1 972 ? -19.168 6.184 -18.413 1.00 94.38 972 PRO A N 1
ATOM 7380 C CA . PRO A 1 972 ? -18.213 5.079 -18.554 1.00 94.38 972 PRO A CA 1
ATOM 7381 C C . PRO A 1 972 ? -17.218 4.930 -17.397 1.00 94.38 972 PRO A C 1
ATOM 7383 O O . PRO A 1 972 ? -16.715 5.917 -16.858 1.00 94.38 972 PRO A O 1
ATOM 7386 N N . ALA A 1 973 ? -16.865 3.686 -17.076 1.00 94.88 973 ALA A N 1
ATOM 7387 C CA . ALA A 1 973 ? -15.897 3.321 -16.042 1.00 94.88 973 ALA A CA 1
ATOM 7388 C C . ALA A 1 973 ? -14.509 3.938 -16.274 1.00 94.88 973 ALA A C 1
ATOM 7390 O O . ALA A 1 973 ? -13.854 4.364 -15.326 1.00 94.88 973 ALA A O 1
ATOM 7391 N N . ALA A 1 974 ? -14.094 4.062 -17.537 1.00 92.56 974 ALA A N 1
ATOM 7392 C CA . ALA A 1 974 ? -12.808 4.639 -17.921 1.00 92.56 974 ALA A CA 1
ATOM 7393 C C . ALA A 1 974 ? -12.596 6.093 -17.447 1.00 92.56 974 ALA A C 1
ATOM 7395 O O . ALA A 1 974 ? -11.458 6.554 -17.381 1.00 92.56 974 ALA A O 1
ATOM 7396 N N . LEU A 1 975 ? -13.664 6.823 -17.094 1.00 94.38 975 LEU A N 1
ATOM 7397 C CA . LEU A 1 975 ? -13.566 8.180 -16.543 1.00 94.38 975 LEU A CA 1
ATOM 7398 C C . LEU A 1 975 ? -13.098 8.209 -15.082 1.00 94.38 975 LEU A C 1
ATOM 7400 O O . LEU A 1 975 ? -12.670 9.264 -14.609 1.00 94.38 975 LEU A O 1
ATOM 7404 N N . ALA A 1 976 ? -13.151 7.079 -14.367 1.00 95.56 976 ALA A N 1
ATOM 7405 C CA . ALA A 1 976 ? -12.844 7.022 -12.941 1.00 95.56 976 ALA A CA 1
ATOM 7406 C C . ALA A 1 976 ? -11.433 7.525 -12.619 1.00 95.56 976 ALA A C 1
ATOM 7408 O O . ALA A 1 976 ? -11.259 8.215 -11.621 1.00 95.56 976 ALA A O 1
ATOM 7409 N N . THR A 1 977 ? -10.442 7.257 -13.474 1.00 92.75 977 THR A N 1
ATOM 7410 C CA . THR A 1 977 ? -9.054 7.704 -13.262 1.00 92.75 977 THR A CA 1
ATOM 7411 C C . THR A 1 977 ? -8.925 9.228 -13.279 1.00 92.75 977 THR A C 1
ATOM 7413 O O . THR A 1 977 ? -8.274 9.807 -12.410 1.00 92.75 977 THR A O 1
ATOM 7416 N N . GLY A 1 978 ? -9.596 9.892 -14.225 1.00 91.44 978 GLY A N 1
ATOM 7417 C CA . GLY A 1 978 ? -9.616 11.350 -14.330 1.00 91.44 978 GLY A CA 1
ATOM 7418 C C . GLY A 1 978 ? -10.334 12.012 -13.154 1.00 91.44 978 GLY A C 1
ATOM 7419 O O . GLY A 1 978 ? -9.847 13.012 -12.632 1.00 91.44 978 GLY A O 1
ATOM 7420 N N . VAL A 1 979 ? -11.452 11.429 -12.707 1.00 95.69 979 VAL A N 1
ATOM 7421 C CA . VAL A 1 979 ? -12.197 11.893 -11.523 1.00 95.69 979 VAL A CA 1
ATOM 7422 C C . VAL A 1 979 ? -11.366 11.701 -10.250 1.00 95.69 979 VAL A C 1
ATOM 7424 O O . VAL A 1 979 ? -11.267 12.615 -9.432 1.00 95.69 979 VAL A O 1
ATOM 7427 N N . LEU A 1 980 ? -10.714 10.544 -10.104 1.00 96.25 980 LEU A N 1
ATOM 7428 C CA . LEU A 1 980 ? -9.857 10.218 -8.962 1.00 96.25 980 LEU A CA 1
ATOM 7429 C C . LEU A 1 980 ? -8.677 11.175 -8.810 1.00 96.25 980 LEU A C 1
ATOM 7431 O O . LEU A 1 980 ? -8.299 11.479 -7.684 1.00 96.25 980 LEU A O 1
ATOM 7435 N N . ALA A 1 981 ? -8.107 11.681 -9.906 1.00 94.12 981 ALA A N 1
ATOM 7436 C CA . ALA A 1 981 ? -6.998 12.631 -9.834 1.00 94.12 981 ALA A CA 1
ATOM 7437 C C . ALA A 1 981 ? -7.355 13.906 -9.048 1.00 94.12 981 ALA A C 1
ATOM 7439 O O . ALA A 1 981 ? -6.507 14.434 -8.328 1.00 94.12 981 ALA A O 1
ATOM 7440 N N . ALA A 1 982 ? -8.599 14.380 -9.158 1.00 93.81 982 ALA A N 1
ATOM 7441 C CA . ALA A 1 982 ? -9.084 15.513 -8.376 1.00 93.81 982 ALA A CA 1
ATOM 7442 C C . ALA A 1 982 ? -9.624 15.096 -7.006 1.00 93.81 982 ALA A C 1
ATOM 7444 O O . ALA A 1 982 ? -9.268 15.690 -5.990 1.00 93.81 982 ALA A O 1
ATOM 7445 N N . ALA A 1 983 ? -10.417 14.023 -6.964 1.00 96.44 983 ALA A N 1
ATOM 7446 C CA . ALA A 1 983 ? -11.003 13.528 -5.725 1.00 96.44 983 ALA A CA 1
ATOM 7447 C C . ALA A 1 983 ? -9.945 13.170 -4.675 1.00 96.44 983 ALA A C 1
ATOM 7449 O O . ALA A 1 983 ? -10.125 13.468 -3.499 1.00 96.44 983 ALA A O 1
ATOM 7450 N N . THR A 1 984 ? -8.829 12.567 -5.092 1.00 97.06 984 THR A N 1
ATOM 7451 C CA . THR A 1 984 ? -7.717 12.214 -4.203 1.00 97.06 984 THR A CA 1
ATOM 7452 C C . THR A 1 984 ? -7.009 13.450 -3.654 1.00 97.06 984 THR A C 1
ATOM 7454 O O . THR A 1 984 ? -6.617 13.440 -2.489 1.00 97.06 984 THR A O 1
ATOM 7457 N N . GLN A 1 985 ? -6.854 14.515 -4.452 1.00 93.94 985 GLN A N 1
ATOM 7458 C CA . GLN A 1 985 ? -6.255 15.765 -3.978 1.00 93.94 985 GLN A CA 1
ATOM 7459 C C . GLN A 1 985 ? -7.105 16.385 -2.867 1.00 93.94 985 GLN A C 1
ATOM 7461 O O . GLN A 1 985 ? -6.588 16.667 -1.788 1.00 93.94 985 GLN A O 1
ATOM 7466 N N . ASP A 1 986 ? -8.405 16.532 -3.117 1.00 93.31 986 ASP A N 1
ATOM 7467 C CA . ASP A 1 986 ? -9.347 17.086 -2.145 1.00 93.31 986 ASP A CA 1
ATOM 7468 C C . ASP A 1 986 ? -9.443 16.193 -0.900 1.00 93.31 986 ASP A C 1
ATOM 7470 O O . ASP A 1 986 ? -9.381 16.680 0.225 1.00 93.31 986 ASP A O 1
ATOM 7474 N N . TYR A 1 987 ? -9.487 14.871 -1.080 1.00 95.25 987 TYR A N 1
ATOM 7475 C CA . TYR A 1 987 ? -9.502 13.918 0.027 1.00 95.25 987 TYR A CA 1
ATOM 7476 C C . TYR A 1 987 ? -8.252 14.028 0.916 1.00 95.25 987 TYR A C 1
ATOM 7478 O O . TYR A 1 987 ? -8.376 14.054 2.139 1.00 95.25 987 TYR A O 1
ATOM 7486 N N . ILE A 1 988 ? -7.053 14.132 0.328 1.00 94.62 988 ILE A N 1
ATOM 7487 C CA . ILE A 1 988 ? -5.800 14.328 1.076 1.00 94.62 988 ILE A CA 1
ATOM 7488 C C . ILE A 1 988 ? -5.819 15.649 1.857 1.00 94.62 988 ILE A C 1
ATOM 7490 O O . ILE A 1 988 ? -5.329 15.685 2.990 1.00 94.62 988 ILE A O 1
ATOM 7494 N N . ASP A 1 989 ? -6.353 16.712 1.255 1.00 90.81 989 ASP A N 1
ATOM 7495 C CA . ASP A 1 989 ? -6.391 18.050 1.845 1.00 90.81 989 ASP A CA 1
ATOM 7496 C C . ASP A 1 989 ? -7.448 18.164 2.970 1.00 90.81 989 ASP A C 1
ATOM 7498 O O . ASP A 1 989 ? -7.253 18.925 3.920 1.00 90.81 989 ASP A O 1
ATOM 7502 N N . GLU A 1 990 ? -8.544 17.397 2.911 1.00 89.69 990 GLU A N 1
ATOM 7503 C CA . GLU A 1 990 ? -9.693 17.550 3.820 1.00 89.69 990 GLU A CA 1
ATOM 7504 C C . GLU A 1 990 ? -9.820 16.482 4.917 1.00 89.69 990 GLU A C 1
ATOM 7506 O O . GLU A 1 990 ? -10.437 16.754 5.953 1.00 89.69 990 GLU A O 1
ATOM 7511 N N . VAL A 1 991 ? -9.261 15.280 4.734 1.00 92.81 991 VAL A N 1
ATOM 7512 C CA . VAL A 1 991 ? -9.449 14.174 5.686 1.00 92.81 991 VAL A CA 1
ATOM 7513 C C . VAL A 1 991 ? -8.775 14.441 7.038 1.00 92.81 991 VAL A C 1
ATOM 7515 O O . VAL A 1 991 ? -7.622 14.871 7.126 1.00 92.81 991 VAL A O 1
ATOM 7518 N N . LYS A 1 992 ? -9.504 14.159 8.125 1.00 89.88 992 LYS A N 1
ATOM 7519 C CA . LYS A 1 992 ? -9.100 14.461 9.510 1.00 89.88 992 LYS A CA 1
ATOM 7520 C C . LYS A 1 992 ? -9.268 13.237 10.423 1.00 89.88 992 LYS A C 1
ATOM 7522 O O . LYS A 1 992 ? -10.215 13.206 11.207 1.00 89.88 992 LYS A O 1
ATOM 7527 N N . PRO A 1 993 ? -8.388 12.221 10.321 1.00 91.44 993 PRO A N 1
ATOM 7528 C CA . PRO A 1 993 ? -8.389 11.107 11.266 1.00 91.44 993 PRO A CA 1
ATOM 7529 C C . PRO A 1 993 ? -7.969 11.588 12.664 1.00 91.44 993 PRO A C 1
ATOM 7531 O O . PRO A 1 993 ? -7.119 12.475 12.783 1.00 91.44 993 PRO A O 1
ATOM 7534 N N . VAL A 1 994 ? -8.529 10.990 13.720 1.00 88.56 994 VAL A N 1
ATOM 7535 C CA . VAL A 1 994 ? -8.211 11.349 15.117 1.00 88.56 994 VAL A CA 1
ATOM 7536 C C . VAL A 1 994 ? -6.777 10.940 15.477 1.00 88.56 994 VAL A C 1
ATOM 7538 O O . VAL A 1 994 ? -6.069 11.659 16.180 1.00 88.56 994 VAL A O 1
ATOM 7541 N N . HIS A 1 995 ? -6.320 9.805 14.947 1.00 87.25 995 HIS A N 1
ATOM 7542 C CA . HIS A 1 995 ? -4.939 9.334 15.024 1.00 87.25 995 HIS A CA 1
ATOM 7543 C C . HIS A 1 995 ? -4.580 8.526 13.765 1.00 87.25 995 HIS A C 1
ATOM 7545 O O . HIS A 1 995 ? -5.449 8.103 13.008 1.00 87.25 995 HIS A O 1
ATOM 7551 N N . GLY A 1 996 ? -3.300 8.226 13.522 1.00 83.62 996 GLY A N 1
ATOM 7552 C CA . GLY A 1 996 ? -2.867 7.607 12.251 1.00 83.62 996 GLY A CA 1
ATOM 7553 C C . GLY A 1 996 ? -3.297 6.146 12.005 1.00 83.62 996 GLY A C 1
ATOM 7554 O O . GLY A 1 996 ? -2.968 5.594 10.961 1.00 83.62 996 GLY A O 1
ATOM 7555 N N . ASN A 1 997 ? -4.045 5.551 12.938 1.00 87.75 997 ASN A N 1
ATOM 7556 C CA . ASN A 1 997 ? -4.656 4.213 12.843 1.00 87.75 997 ASN A CA 1
ATOM 7557 C C . ASN A 1 997 ? -6.197 4.269 12.717 1.00 87.75 997 ASN A C 1
ATOM 7559 O O . ASN A 1 997 ? -6.843 3.227 12.773 1.00 87.75 997 ASN A O 1
ATOM 7563 N N . ASP A 1 998 ? -6.786 5.464 12.620 1.00 91.12 998 ASP A N 1
ATOM 7564 C CA . ASP A 1 998 ? -8.236 5.682 12.560 1.00 91.12 998 ASP A CA 1
ATOM 7565 C C . ASP A 1 998 ? -8.756 5.376 11.146 1.00 91.12 998 ASP A C 1
ATOM 7567 O O . ASP A 1 998 ? -8.999 6.257 10.320 1.00 91.12 998 ASP A O 1
ATOM 7571 N N . TRP A 1 999 ? -8.837 4.080 10.841 1.00 94.00 999 TRP A N 1
ATOM 7572 C CA . TRP A 1 999 ? -9.304 3.561 9.556 1.00 94.00 999 TRP A CA 1
ATOM 7573 C C . TRP A 1 999 ? -10.731 4.013 9.244 1.00 94.00 999 TRP A C 1
ATOM 7575 O O . TRP A 1 999 ? -11.040 4.372 8.108 1.00 94.00 999 TRP A O 1
ATOM 7585 N N . LEU A 1 1000 ? -11.593 4.045 10.262 1.00 93.19 1000 LEU A N 1
ATOM 7586 C CA . LEU A 1 1000 ? -13.003 4.351 10.083 1.00 93.19 1000 LEU A CA 1
ATOM 7587 C C . LEU A 1 1000 ? -13.218 5.818 9.686 1.00 93.19 1000 LEU A C 1
ATOM 7589 O O . LEU A 1 1000 ? -14.080 6.090 8.851 1.00 93.19 1000 LEU A O 1
ATOM 7593 N N . ALA A 1 1001 ? -12.420 6.762 10.200 1.00 93.31 1001 ALA A N 1
ATOM 7594 C CA . ALA A 1 1001 ? -12.451 8.144 9.722 1.00 93.31 1001 ALA A CA 1
ATOM 7595 C C . ALA A 1 1001 ? -12.014 8.276 8.257 1.00 93.31 1001 ALA A C 1
ATOM 7597 O O . ALA A 1 1001 ? -12.641 9.035 7.517 1.00 93.31 1001 ALA A O 1
ATOM 7598 N N . LEU A 1 1002 ? -10.991 7.528 7.819 1.00 95.12 1002 LEU A N 1
ATOM 7599 C CA . LEU A 1 1002 ? -10.556 7.517 6.414 1.00 95.12 1002 LEU A CA 1
ATOM 7600 C C . LEU A 1 1002 ? -11.694 7.046 5.497 1.00 95.12 1002 LEU A C 1
ATOM 7602 O O . LEU A 1 1002 ? -12.074 7.726 4.544 1.00 95.12 1002 LEU A O 1
ATOM 7606 N N . VAL A 1 1003 ? -12.301 5.913 5.844 1.00 95.88 1003 VAL A N 1
ATOM 7607 C CA . VAL A 1 1003 ? -13.428 5.333 5.110 1.00 95.88 1003 VAL A CA 1
ATOM 7608 C C . VAL A 1 1003 ? -14.633 6.279 5.078 1.00 95.88 1003 VAL A C 1
ATOM 7610 O O . VAL A 1 1003 ? -15.174 6.562 4.008 1.00 95.88 1003 VAL A O 1
ATOM 7613 N N . ARG A 1 1004 ? -15.039 6.824 6.230 1.00 95.06 1004 ARG A N 1
ATOM 7614 C CA . ARG A 1 1004 ? -16.178 7.752 6.324 1.00 95.06 1004 ARG A CA 1
ATOM 7615 C C . ARG A 1 1004 ? -15.956 9.014 5.498 1.00 95.06 1004 ARG A C 1
ATOM 7617 O O . ARG A 1 1004 ? -16.880 9.452 4.819 1.00 95.06 1004 ARG A O 1
ATOM 7624 N N . ALA A 1 1005 ? -14.750 9.580 5.520 1.00 95.44 1005 ALA A N 1
ATOM 7625 C CA . ALA A 1 1005 ? -14.425 10.764 4.730 1.00 95.44 1005 ALA A CA 1
ATOM 7626 C C . ALA A 1 1005 ? -14.509 10.490 3.221 1.00 95.44 1005 ALA A C 1
ATOM 7628 O O . ALA A 1 1005 ? -15.064 11.302 2.485 1.00 95.44 1005 ALA A O 1
ATOM 7629 N N . ALA A 1 1006 ? -14.039 9.326 2.763 1.00 96.62 1006 ALA A N 1
ATOM 7630 C CA . ALA A 1 1006 ? -14.143 8.935 1.360 1.00 96.62 1006 ALA A CA 1
ATOM 7631 C C . ALA A 1 1006 ? -15.606 8.750 0.917 1.00 96.62 1006 ALA A C 1
ATOM 7633 O O . ALA A 1 1006 ? -15.992 9.180 -0.169 1.00 96.62 1006 ALA A O 1
ATOM 7634 N N . GLN A 1 1007 ? -16.444 8.161 1.773 1.00 95.44 1007 GLN A N 1
ATOM 7635 C CA . GLN A 1 1007 ? -17.875 7.992 1.503 1.00 95.44 1007 GLN A CA 1
ATOM 7636 C C . GLN A 1 1007 ? -18.658 9.311 1.534 1.00 95.44 1007 GLN A C 1
ATOM 7638 O O . GLN A 1 1007 ? -19.650 9.447 0.817 1.00 95.44 1007 GLN A O 1
ATOM 7643 N N . ALA A 1 1008 ? -18.216 10.278 2.343 1.00 95.25 1008 ALA A N 1
ATOM 7644 C CA . ALA A 1 1008 ? -18.866 11.574 2.511 1.00 95.25 1008 ALA A CA 1
ATOM 7645 C C . ALA A 1 1008 ? -18.694 12.519 1.311 1.00 95.25 1008 ALA A C 1
ATOM 7647 O O . ALA A 1 1008 ? -19.374 13.544 1.254 1.00 95.25 1008 ALA A O 1
ATOM 7648 N N . VAL A 1 1009 ? -17.828 12.187 0.343 1.00 95.44 1009 VAL A N 1
ATOM 7649 C CA . VAL A 1 1009 ? -17.700 12.957 -0.900 1.00 95.44 1009 VAL A CA 1
ATOM 7650 C C . VAL A 1 1009 ? -19.063 13.006 -1.595 1.00 95.44 1009 VAL A C 1
ATOM 7652 O O . VAL A 1 1009 ? -19.649 11.973 -1.942 1.00 95.44 1009 VAL A O 1
ATOM 7655 N N . SER A 1 1010 ? -19.598 14.214 -1.767 1.00 95.69 1010 SER A N 1
ATOM 7656 C CA . SER A 1 1010 ? -20.943 14.404 -2.306 1.00 95.69 1010 SER A CA 1
ATOM 7657 C C . SER A 1 1010 ? -20.991 14.113 -3.807 1.00 95.69 1010 SER A C 1
ATOM 7659 O O . SER A 1 1010 ? -19.970 14.095 -4.500 1.00 95.69 1010 SER A O 1
ATOM 7661 N N . LYS A 1 1011 ? -22.194 13.853 -4.322 1.00 95.94 1011 LYS A N 1
ATOM 7662 C CA . LYS A 1 1011 ? -22.392 13.638 -5.757 1.00 95.94 1011 LYS A CA 1
ATOM 7663 C C . LYS A 1 1011 ? -22.047 14.902 -6.548 1.00 95.94 1011 LYS A C 1
ATOM 7665 O O . LYS A 1 1011 ? -21.352 14.803 -7.550 1.00 95.94 1011 LYS A O 1
ATOM 7670 N N . GLU A 1 1012 ? -22.469 16.062 -6.055 1.00 94.56 1012 GLU A N 1
ATOM 7671 C CA . GLU A 1 1012 ? -22.212 17.375 -6.656 1.00 94.56 1012 GLU A CA 1
ATOM 7672 C C . GLU A 1 1012 ? -20.706 17.623 -6.767 1.00 94.56 1012 GLU A C 1
ATOM 7674 O O . GLU A 1 1012 ? -20.210 18.057 -7.801 1.00 94.56 1012 GLU A O 1
ATOM 7679 N N . ARG A 1 1013 ? -19.945 17.244 -5.733 1.00 94.38 1013 ARG A N 1
ATOM 7680 C CA . ARG A 1 1013 ? -18.491 17.377 -5.767 1.00 94.38 1013 ARG A CA 1
ATOM 7681 C C . ARG A 1 1013 ? -17.842 16.467 -6.817 1.00 94.38 1013 ARG A C 1
ATOM 7683 O O . ARG A 1 1013 ? -16.885 16.867 -7.468 1.00 94.38 1013 ARG A O 1
ATOM 7690 N N . ILE A 1 1014 ? -18.372 15.261 -7.028 1.00 95.62 1014 ILE A N 1
ATOM 7691 C CA . ILE A 1 1014 ? -17.923 14.372 -8.114 1.00 95.62 1014 ILE A CA 1
ATOM 7692 C C . ILE A 1 1014 ? -18.318 14.930 -9.491 1.00 95.62 1014 ILE A C 1
ATOM 7694 O O . ILE A 1 1014 ? -17.552 14.788 -10.445 1.00 95.62 1014 ILE A O 1
ATOM 7698 N N . GLU A 1 1015 ? -19.475 15.583 -9.612 1.00 94.69 1015 GLU A N 1
ATOM 7699 C CA . GLU A 1 1015 ? -19.883 16.294 -10.831 1.00 94.69 1015 GLU A CA 1
ATOM 7700 C C . GLU A 1 1015 ? -18.922 17.457 -11.155 1.00 94.69 1015 GLU A C 1
ATOM 7702 O O . GLU A 1 1015 ? -18.529 17.587 -12.316 1.00 94.69 1015 GLU A O 1
ATOM 7707 N N . ASP A 1 1016 ? -18.422 18.205 -10.159 1.00 92.88 1016 ASP A N 1
ATOM 7708 C CA . ASP A 1 1016 ? -17.355 19.210 -10.359 1.00 92.88 1016 ASP A CA 1
ATOM 7709 C C . ASP A 1 1016 ? -16.082 18.574 -10.952 1.00 92.88 1016 ASP A C 1
ATOM 7711 O O . ASP A 1 1016 ? -15.447 19.116 -11.862 1.00 92.88 1016 ASP A O 1
ATOM 7715 N N . TYR A 1 1017 ? -15.698 17.395 -10.451 1.00 94.12 1017 TYR A N 1
ATOM 7716 C CA . TYR A 1 1017 ? -14.524 16.663 -10.937 1.00 94.12 1017 TYR A CA 1
ATOM 7717 C C . TYR A 1 1017 ? -14.712 16.183 -12.378 1.00 94.12 1017 TYR A C 1
ATOM 7719 O O . TYR A 1 1017 ? -13.782 16.242 -13.185 1.00 94.12 1017 TYR A O 1
ATOM 7727 N N . LEU A 1 1018 ? -15.924 15.738 -12.718 1.00 93.44 1018 LEU A N 1
ATOM 7728 C CA . LEU A 1 1018 ? -16.313 15.366 -14.078 1.00 93.44 1018 LEU A CA 1
ATOM 7729 C C . LEU A 1 1018 ? -16.304 16.568 -15.023 1.00 93.44 1018 LEU A C 1
ATOM 7731 O O . LEU A 1 1018 ? -15.832 16.439 -16.155 1.00 93.44 1018 LEU A O 1
ATOM 7735 N N . ALA A 1 1019 ? -16.743 17.742 -14.563 1.00 91.75 1019 ALA A N 1
ATOM 7736 C CA . ALA A 1 1019 ? -16.715 18.971 -15.351 1.00 91.75 1019 ALA A CA 1
ATOM 7737 C C . ALA A 1 1019 ? -15.295 19.289 -15.837 1.00 91.75 1019 ALA A C 1
ATOM 7739 O O . ALA A 1 1019 ? -15.097 19.611 -17.013 1.00 91.75 1019 ALA A O 1
ATOM 7740 N N . ALA A 1 1020 ? -14.288 19.093 -14.978 1.00 88.81 1020 ALA A N 1
ATOM 7741 C CA . ALA A 1 1020 ? -12.881 19.281 -15.330 1.00 88.81 1020 ALA A CA 1
ATOM 7742 C C . ALA A 1 1020 ? -12.397 18.343 -16.459 1.00 88.81 1020 ALA A C 1
ATOM 7744 O O . ALA A 1 1020 ? -11.435 18.666 -17.156 1.00 88.81 1020 ALA A O 1
ATOM 7745 N N . LEU A 1 1021 ? -13.070 17.210 -16.698 1.00 90.38 1021 LEU A N 1
ATOM 7746 C CA . LEU A 1 1021 ? -12.757 16.283 -17.795 1.00 90.38 1021 LEU A CA 1
ATOM 7747 C C . LEU A 1 1021 ? -13.320 16.719 -19.155 1.00 90.38 1021 LEU A C 1
ATOM 7749 O O . LEU A 1 1021 ? -12.974 16.112 -20.169 1.00 90.38 1021 LEU A O 1
ATOM 7753 N N . THR A 1 1022 ? -14.158 17.759 -19.188 1.00 88.12 1022 THR A N 1
ATOM 7754 C CA . THR A 1 1022 ? -14.692 18.361 -20.425 1.00 88.12 1022 THR A CA 1
ATOM 7755 C C . THR A 1 1022 ? -13.857 19.535 -20.940 1.00 88.12 1022 THR A C 1
ATOM 7757 O O . THR A 1 1022 ? -14.109 20.043 -22.035 1.00 88.12 1022 THR A O 1
ATOM 7760 N N . ALA A 1 1023 ? -12.866 19.979 -20.159 1.00 83.75 1023 ALA A N 1
ATOM 7761 C CA . ALA A 1 1023 ? -11.955 21.048 -20.543 1.00 83.75 1023 ALA A CA 1
ATOM 7762 C C . ALA A 1 1023 ? -11.110 20.664 -21.773 1.00 83.75 1023 ALA A C 1
ATOM 7764 O O . ALA A 1 1023 ? -11.003 19.494 -22.151 1.00 83.75 1023 ALA A O 1
ATOM 7765 N N . VAL A 1 1024 ? -10.480 21.659 -22.403 1.00 71.06 1024 VAL A N 1
ATOM 7766 C CA . VAL A 1 1024 ? -9.559 21.428 -23.527 1.00 71.06 1024 VAL A CA 1
ATOM 7767 C C . VAL A 1 1024 ? -8.448 20.472 -23.078 1.00 71.06 1024 VAL A C 1
ATOM 7769 O O . VAL A 1 1024 ? -7.754 20.747 -22.105 1.00 71.06 1024 VAL A O 1
ATOM 7772 N N . GLY A 1 1025 ? -8.296 19.341 -23.774 1.00 72.19 1025 GLY A N 1
ATOM 7773 C CA . GLY A 1 1025 ? -7.348 18.288 -23.387 1.00 72.19 1025 GLY A CA 1
ATOM 7774 C C . GLY A 1 1025 ? -7.887 17.275 -22.365 1.00 72.19 1025 GLY A C 1
ATOM 7775 O O . GLY A 1 1025 ? -7.112 16.484 -21.833 1.00 72.19 1025 GLY A O 1
ATOM 7776 N N . GLY A 1 1026 ? -9.193 17.271 -22.087 1.00 85.19 1026 GLY A N 1
ATOM 7777 C CA . GLY A 1 1026 ? -9.874 16.223 -21.328 1.00 85.19 1026 GLY A CA 1
ATOM 7778 C C . GLY A 1 1026 ? -10.413 15.073 -22.204 1.00 85.19 1026 GLY A C 1
ATOM 7779 O O . GLY A 1 1026 ? -10.540 15.229 -23.421 1.00 85.19 1026 GLY A O 1
ATOM 7780 N N . PRO A 1 1027 ? -10.737 13.907 -21.606 1.00 88.69 1027 PRO A N 1
ATOM 7781 C CA . PRO A 1 1027 ? -11.225 12.723 -22.324 1.00 88.69 1027 PRO A CA 1
ATOM 7782 C C . PRO A 1 1027 ? -12.665 12.831 -22.845 1.00 88.69 1027 PRO A C 1
ATOM 7784 O O . PRO A 1 1027 ? -13.082 11.990 -23.642 1.00 88.69 1027 PRO A O 1
ATOM 7787 N N . LEU A 1 1028 ? -13.436 13.837 -22.420 1.00 89.44 1028 LEU A N 1
ATOM 7788 C CA . LEU A 1 1028 ? -14.799 14.076 -22.896 1.00 89.44 1028 LEU A CA 1
ATOM 7789 C C . LEU A 1 1028 ? -14.810 15.183 -23.953 1.00 89.44 1028 LEU A C 1
ATOM 7791 O O . LEU A 1 1028 ? -14.784 16.369 -23.635 1.00 89.44 1028 LEU A O 1
ATOM 7795 N N . VAL A 1 1029 ? -14.897 14.793 -25.227 1.00 87.38 1029 VAL A N 1
ATOM 7796 C CA . VAL A 1 1029 ? -14.885 15.731 -26.359 1.00 87.38 1029 VAL A CA 1
ATOM 7797 C C . VAL A 1 1029 ? -16.321 16.038 -26.801 1.00 87.38 1029 VAL A C 1
ATOM 7799 O O . VAL A 1 1029 ? -17.026 15.101 -27.177 1.00 87.38 1029 VAL A O 1
ATOM 7802 N N . PRO A 1 1030 ? -16.783 17.302 -26.812 1.00 86.62 1030 PRO A N 1
ATOM 7803 C CA . PRO A 1 1030 ? -18.130 17.639 -27.273 1.00 86.62 1030 PRO A CA 1
ATOM 7804 C C . PRO A 1 1030 ? -18.402 17.144 -28.701 1.00 86.62 1030 PRO A C 1
ATOM 7806 O O . PRO A 1 1030 ? -17.585 17.340 -29.603 1.00 86.62 1030 PRO A O 1
ATOM 7809 N N . VAL A 1 1031 ? -19.565 16.531 -28.927 1.00 85.50 1031 VAL A N 1
ATOM 7810 C CA . VAL A 1 1031 ? -20.039 16.192 -30.274 1.00 85.50 1031 VAL A CA 1
ATOM 7811 C C . VAL A 1 1031 ? -20.582 17.471 -30.905 1.00 85.50 1031 VAL A C 1
ATOM 7813 O O . VAL A 1 1031 ? -21.666 17.933 -30.549 1.00 85.50 1031 VAL A O 1
ATOM 7816 N N . THR A 1 1032 ? -19.838 18.072 -31.832 1.00 73.81 1032 THR A N 1
ATOM 7817 C CA . THR A 1 1032 ? -20.346 19.194 -32.624 1.00 73.81 1032 THR A CA 1
ATOM 7818 C C . THR A 1 1032 ? -21.454 18.691 -33.548 1.00 73.81 1032 THR A C 1
ATOM 7820 O O . THR A 1 1032 ? -21.202 17.985 -34.523 1.00 73.81 1032 THR A O 1
ATOM 7823 N N . THR A 1 1033 ? -22.707 19.046 -33.258 1.00 47.97 1033 THR A N 1
ATOM 7824 C CA . THR A 1 1033 ? -23.764 18.991 -34.268 1.00 47.97 1033 THR A CA 1
ATOM 7825 C C . THR A 1 1033 ? -23.407 20.021 -35.331 1.00 47.97 1033 THR A C 1
ATOM 7827 O O . THR A 1 1033 ? -23.400 21.221 -35.066 1.00 47.97 1033 THR A O 1
ATOM 7830 N N . ALA A 1 1034 ? -23.060 19.569 -36.536 1.00 39.62 1034 ALA A N 1
ATOM 7831 C CA . ALA A 1 1034 ? -23.081 20.464 -37.681 1.00 39.62 1034 ALA A CA 1
ATOM 7832 C C . ALA A 1 1034 ? -24.498 21.055 -37.749 1.00 39.62 1034 ALA A C 1
ATOM 7834 O O . ALA A 1 1034 ? -25.474 20.312 -37.876 1.00 39.62 1034 ALA A O 1
ATOM 7835 N N . LEU A 1 1035 ? -24.620 22.377 -37.598 1.00 36.84 1035 LEU A N 1
ATOM 7836 C CA . LEU A 1 1035 ? -25.810 23.082 -38.063 1.00 36.84 1035 LEU A CA 1
ATOM 7837 C C . LEU A 1 1035 ? -26.008 22.664 -39.528 1.00 36.84 1035 LEU A C 1
ATOM 7839 O O . LEU A 1 1035 ? -25.018 22.639 -40.262 1.00 36.84 1035 LEU A O 1
ATOM 7843 N N . PRO A 1 1036 ? -27.225 22.289 -39.963 1.00 38.75 1036 PRO A N 1
ATOM 7844 C CA . PRO A 1 1036 ? -27.452 22.044 -41.374 1.00 38.75 1036 PRO A CA 1
ATOM 7845 C C . PRO A 1 1036 ? -27.075 23.324 -42.108 1.00 38.75 1036 PRO A C 1
ATOM 7847 O O . PRO A 1 1036 ? -27.592 24.391 -41.765 1.00 38.75 1036 PRO A O 1
ATOM 7850 N N . ASP A 1 1037 ? -26.177 23.218 -43.086 1.00 41.44 1037 ASP A N 1
ATOM 7851 C CA . ASP A 1 1037 ? -25.982 24.271 -44.070 1.00 41.44 1037 ASP A CA 1
ATOM 7852 C C . ASP A 1 1037 ? -27.371 24.653 -44.597 1.00 41.44 1037 ASP A C 1
ATOM 7854 O O . ASP A 1 1037 ? -28.055 23.858 -45.253 1.00 41.44 1037 ASP A O 1
ATOM 7858 N N . GLY A 1 1038 ? -27.829 25.856 -44.242 1.00 38.25 1038 GLY A N 1
ATOM 7859 C CA . GLY A 1 1038 ? -28.991 26.456 -44.878 1.00 38.25 1038 GLY A CA 1
ATOM 7860 C C . GLY A 1 1038 ? -28.741 26.498 -46.389 1.00 38.25 1038 GLY A C 1
ATOM 7861 O O . GLY A 1 1038 ? -27.594 26.663 -46.812 1.00 38.25 1038 GLY A O 1
ATOM 7862 N N . PRO A 1 1039 ? -29.766 26.293 -47.230 1.00 44.88 1039 PRO A N 1
ATOM 7863 C CA . PRO A 1 1039 ? -29.546 26.121 -48.655 1.00 44.88 1039 PRO A CA 1
ATOM 7864 C C . PRO A 1 1039 ? -29.024 27.420 -49.290 1.00 44.88 1039 PRO A C 1
ATOM 7866 O O . PRO A 1 1039 ? -29.791 28.363 -49.438 1.00 44.88 1039 PRO A O 1
ATOM 7869 N N . LYS A 1 1040 ? -27.740 27.366 -49.676 1.00 38.78 1040 LYS A N 1
ATOM 7870 C CA . LYS A 1 1040 ? -26.949 28.204 -50.605 1.00 38.78 1040 LYS A CA 1
ATOM 7871 C C . LYS A 1 1040 ? -26.986 29.724 -50.466 1.00 38.78 1040 LYS A C 1
ATOM 7873 O O . LYS A 1 1040 ? -28.021 30.338 -50.799 1.00 38.78 1040 LYS A O 1
#

Sequence (1040 aa):
MNGLRAALSVWIAAAVIAHGAAGAAPATSENVPIPGGTAPLARALGLSAVPDRASFVVELTRVIYDAPEGKSATADSMVQQLVKHLDVVGRFQSALAEVQPPGGNVSLKMATQKNDRNRLKGFLDLVGLKLRAKNKAFTVEKTDNKQAAERLRLLADLGIDLTRLATRLNAGESVQVEVPTEIVPVPLSALVWSEAVFHRQIPRSELFSALVTDRQAALLSHGLAAVDDETLQFLIEHPAVITRLYEHTPGAFAAFGGSLHVHQGHIVVPGGEAAVGLWEAALDEKVSRPDRFIRELFGRDDGRFAYVYDALAHFDSARAAFALGLWIKESGSRVDRFNALMSAAVGIKEWDINARVFTRPANDPMMLLARVRAEPSGAPMRPAWRLFWSRAFDGTDLPDNPARQLRSFDHEGTIDAAWLADAQLSTDNTGRADRLDQFAFGQRVFGSADEGALPDALVAVRGFQRYRMLMLTLERMGVKTPAVYAGAAWRASALSSLDANRGFTALGQFQGVVALLAGMARVRSLDAANIESLVASLSAVAPNEDGRYAGGVARWVQGTLGPTLPHVDDIDAAVAMALAGSRGGGTKETAAIVSWESRNYRLDLVAPELHRLTSVREKLGGVSLRLALDLERIAERLSAQNISTDDIKAGVADLKNLSGRLAQRAKKKEPSATILPPGVEAQKSPREIVTRAIEELSKIGKPKDVKKASHDASPLFAAVDTLLTDGLMSLAYALSLGDPDGTALLAGNVGRRHDFGFDKQGGGETKLRAAWESPQQIVSPGVPWHVSGSLLGLDLALAPLALRRIATDRILDPPVLTINQRTTFSETVVLLNPFELRDADRDAIADAIARGRARVEALAARGERLAELADEIRMDEWRRRAAQWTLENDAPRVASFFSLTELLYLGHPEKTAALDEWGVSGVAFDGCVCTKLQPPGGWILTIGRMRAGFLAAHVADLTLRIATTLRELRLPAALATGVLAAATQDYIDEVKPVHGNDWLALVRAAQAVSKERIEDYLAALTAVGGPLVPVTTALPDGPK